Protein 4WVZ (pdb70)

Solvent-accessible surface area: 34003 Å² total; per-residue (Å²): 215,66,103,24,55,44,0,19,107,5,0,16,68,0,0,64,23,22,45,83,208,34,79,46,18,27,4,13,18,38,0,18,16,44,0,2,92,5,2,104,86,64,56,0,9,15,142,58,4,14,133,58,43,112,145,158,56,32,26,18,0,3,8,3,0,0,52,69,46,0,0,0,2,0,17,0,2,2,71,46,24,97,7,59,13,19,10,2,103,29,26,0,0,1,0,0,5,83,15,0,0,49,4,29,51,42,50,81,63,121,71,29,124,11,84,81,69,38,94,133,106,90,0,67,70,16,70,5,16,40,13,0,72,140,85,43,17,18,4,46,7,19,10,20,42,96,108,119,38,0,0,0,0,11,0,12,17,20,4,2,0,34,25,152,13,1,20,19,42,74,111,21,126,102,133,66,53,69,32,2,13,50,20,84,121,9,15,16,2,2,12,69,64,149,113,184,71,85,25,48,50,0,22,110,5,0,15,73,0,0,82,20,17,47,82,208,31,88,45,62,49,8,12,72,90,0,69,72,41,0,27,101,3,3,129,42,62,47,1,10,14,111,52,4,11,120,67,51,116,154,176,52,29,31,21,0,2,8,2,0,1,100,65,50,0,0,0,3,0,16,0,2,0,77,42,21,98,7,60,14,19,10,1,108,32,26,0,0,1,0,0,6,81,20,1,1,56,4,30,47,44,48,77,48,121,58,34,123,17,75,89,63,43,91,145,95,89,1,76,72,26,66,8,18,37,11,0,80,139,80,43,14,23,6,46,8,14,9,18,47,98,92,117,43,0,0,0,0,16,0,11,18,21,4,5,0,18,23,184,16,0,25,19,27,89,134,14,104,90,91,106,53,66,31,4,13,54,20,82,116,10,12,17,2,3,15,70,59,139,113,147,56,73,16,29,53,0,15,106,4,0,14,68,0,1,67,23,20,32,85,185,35,94,48,60,55,4,14,71,93,0,72,77,40,0,26,104,3,3,138,40,63,55,1,8,15,114,51,3,7,122,64,52,101,58,112,18,30,19,24,0,3,9,2,2,2,100,71,57,0,0,0,0,0,13,0,1,2,51,3,9,55,5,40,12,15,10,1,110,30,28,0,0,0,0,0,6,75,16,1,0,43,5,40,52,38,48,105,70,123,55,58,120,10,94,83,52,61,94,139,110,85,1,64,69,26,74,11,12,37,16,0,81,143,75,38,15,9,2,45,2,25,12,25,52,27,96,113,35,0,0,0,0,6,0,4,17,18,5,1,0,13,23,183,10,1,24,8,45,116,125,6,82,96,122,114,35,77,22,8,23,53,18,78,92,10,12,16,2,3,13,20,57,127,14,68,104,99,27,6,120,106,156,57,63,19,13,40,0,15,106,8,0,16,78,0,0,63,22,18,36,81,198,31,93,44,62,65,11,16,68,99,0,72,76,38,0,25,101,3,3,129,59,62,52,1,10,14,132,54,4,14,116,58,38,134,155,150,32,25,19,19,0,4,10,3,1,1,87,69,46,0,0,0,0,0,12,0,1,2,76,43,26,92,5,57,18,14,9,1,105,34,25,0,1,0,0,0,6,83,18,0,0,54,2,38,29,43,46,109,64,122,53,54,92,15,88,87,50,64,87,141,105,93,15,66,71,26,80,17,9,29,8,0,81,142,82,36,15,8,4,48,2,15,10,20,47,97,95,116,37,0,0,0,0,6,0,4,17,18,6,2,0,15,24,145,13,1,22,12,39,123,125,3,75,106,108,130,32,64,22,2,14,48,10,81,95,10,14,16,2,3,15,15,55,132,21,82,101,88,22,4,114,121

Organism: NCBI:txid1402521

Secondary structure (DSSP, 8-state):
---HHHHHHHHHHHHHHHHT---HHHHHHHHHHHHHHHHTS-----GGGS---SSS-EEEEEEE-TTSS-EEEEEEEPTT-BPPEE--SS-EEEEEEES-EEEEEEEE-TTS-EEE-SPPEEEPTT-EEEEBTTTB--EEEEES-SSS-EEEEEEESS-GGG--EEEE-TT--EEEE----S-SEEE----GGG-/---HHHHHHHHHHHHHHHHT---HHHHHHHHHHHHHHHHHS---S-GGGSPPPSSS-EEEEEEE-TTSS-EEEEEEE-TT-BPPEE--SS-EEEEEEES-EEEEEEEE-TT--EEE-S--EEEPTT-EEEEBTTTB--EEEEES-SSS-EEEEEEESS-GGG--EEEE-TT--EEEE----S-SEEE----GGG-/---THHHHHHHHHHHHHHHT---HHHHHHHHHHHHHHHHHS-----GGGS---SSS-EEEEEEE-TTSS-EEEEEEE-TT-BPPEE--SS-EEEEEEES-EEEEEEEE-SSS-EEE-S--EEE-TT-EEEEBTTTB--EEEEES-SSS-EEEEEEESS-GGG--EEEE-TT--EEEE----S-SEEE----GGGS-HHHH-/----THHHHHHHHHHHHHHHT---HHHHHHHHHHHHHHHTTS-S---GGGS---TTS-EEEEEEE-TTSS-EEEEEEE-TT-BPPEE--SS-EEEEEEES-EEEEEEEE-SSS-EEE-SPPEEEPTT-EEEEBTTTB--EEEEES-SSS-EEEEEEESS-GGG--EEEE-SS--EEEE----S-SEEE----GGGS-TTTTT-

CATH classification: 1.20.5.440 (+1 more: 2.60.120.10)

Nearest PDB structures (foldseek):
  4wvz-assembly2_B  TM=9.936E-01  e=8.059E-37  Pseudomonas aeruginosa PAO1
  4tlf-assembly2_B  TM=9.947E-01  e=1.694E-35  Pseudomonas aeruginosa PAO1
  4qma-assembly1_A  TM=9.888E-01  e=3.033E-29  Cupriavidus pinatubonensis JMP134
  7kov-assembly1_B  TM=9.783E-01  e=6.230E-29  Azotobacter vinelandii
  6xb9-assembly6_L  TM=9.753E-01  e=2.227E-28  Azotobacter vinelandii

Sequence (794 aa):
ILRLDRLRQFIGELATLLDSRPDESTLLAQAHPLLAEELVHQDDWLPEDCARPDPQQQRYQQYLLHVDSRQRFSVVSFVWGPGQITPVHDHRVWCCLIGMLRGAEYSQPYAFDAGGRRPHPSGARRRLEPGEVEALSPRIGDVHQVSNAFSDRTSISIHVYYGANIGAVRRAVFSAEGEEKPFISGYSNSRLPNIWDLSKEILRLDRLRQFIGELATLLDSRPDESTLLAQAHPLLAELVHQDDWLPEDCARPDPQRYQQYLLHVDSRQRFSVVSFVWGPGQITPVHDHRVWCCLIGMLRGAEYSQPYAFDAGGRPHPSGARRRLEPGEVEALSPRIGDVHQVSNAFSDRTSISIHVYYGANIGAVRRAVFSAEGEEKPFISGYSNSRLPNIWDLSKEILRLDRLRQFIGELATLLDSRPDESTLLAQAHPLLAELVHQDDWLPEDCARPDPQRYQQYLLHVDSRQRFSVVSFVWGPGQITPVHDHRVWCCLIGMLRGAEYSQPYAFDAGGRPHPSGARRRLEPGEVEALSPRIGDVHQVSNAFSDRTSISIHVYYGANIGAVRRAVFSAEGEEKPFISGYSNSRLPNIWDLSKENPASAWSILRLDRLRQFIGELATLLDSRPDESTLLAQAHPLLAELVHQDDWLPEDCARPDPQRYQQYLLHVDSRQRFSVVSFVWGPGQITPVHDHRVWCCLIGMLRGAEYSQPYAFDAGGRPHPSGARRRLEPGEVEALSPRIGDVHQVSNAFSDRTSISIHVYYGANIGAVRRAVFSAEGEEKPFISGYSNSRLPNIWDLSKENPASAWS

B-factor: mean 35.51, std 12.33, range [14.46, 97.47]

Foldseek 3Di:
DAPLVLVVVLVVVLVVVCVVPDDLVVSCVVNQVSLLVSLLAQRHDDPVQADADDPAWFWAWADADPVFQKTKIKIKADAWHKDFKWFQQWKKKKAWRDQKKWKFAWDADPVQAIDTDDDTDIHHGSHMDIDHPVVGTIIMMTGPGRHGMTIMMMMTRGPRQADWIWGADNSRDTDIDRNHHPDPDHDPSDPVVVD/DAPLVLVVVLVVVLVVLCVVVDDLVSSCVVSQVSLLSSLVAQRHDPVVQADEDDPDWFWAWADADPVQQKTKIKTKYFAWDKDFKWFQQFKKKKAWRDQKKKKFFWDADPVQAIDTDDDIDIGHGSHMDIDHPVRGTIIMMTGPGRHGMTIMMMMTRGPQQADWIFGADNRRDTDTDRNHHPDPDHDPSDPPVVD/DALLVLVVVLVVVLVVVCVVVDDPVVSCVVSFVSVLSSQVAQGHDDPVQADQDPPAWFKAWADADPVFQKTKIKTKAFAWHKDFKWFQAFKKKKAWRDAKKKKFFWDADVDGFIDTDDDIDIHHGSHMDIDHPVPGTIIMMTGPGRHGMTIMMMMTRGPRQADWIWGADPVGDIDTDRNHHPDPDHDDSPPLVVDDPVNSD/DQALLVLVVVLVVVLVVLCVVVDDPVSSCVVSQVSQLSSQVAQRHDDVVQADQDPPAWFWAWADADPVFQKTKIKTKAFAWHKDFKWFQQFKKKKAWRDQKKKKFFWDADVDQFIGGDDDIDMHHGSHMDIDHPVPGTIIMMTGPGRHGMTIMMMMTRGPRQADFIWGADPVRDTDTDRNHHPDPDHDDSPPLVVYDPVNSVD

InterPro domains:
  IPR010300 Cysteine dioxygenase type I [PF05995] (53-162)
  IPR010300 Cysteine dioxygenase type I [PTHR12918] (7-167)
  IPR011051 RmlC-like cupin domain superfamily [SSF51182] (9-196)
  IPR014710 RmlC-like jelly roll fold [G3DSA:2.60.120.10] (46-188)

Radius of gyration: 35.63 Å; Cα contacts (8 Å, |Δi|>4): 1986; chains: 4; bounding box: 51×71×120 Å

Structure (mmCIF, N/CA/C/O backbone):
data_4WVZ
#
_entry.id   4WVZ
#
_cell.length_a   66.543
_cell.length_b   66.543
_cell.length_c   376.852
_cell.angle_alpha   90.000
_cell.angle_beta   90.000
_cell.angle_gamma   90.000
#
_symmetry.space_group_name_H-M   'P 41 21 2'
#
loop_
_entity.id
_entity.type
_entity.pdbx_description
1 polymer '3-mercaptopropionate dioxygenase'
2 non-polymer 'FE (II) ION'
3 water water
#
loop_
_atom_site.group_PDB
_atom_site.id
_atom_site.type_symbol
_atom_site.label_atom_id
_atom_site.label_alt_id
_atom_site.label_comp_id
_atom_site.label_asym_id
_atom_site.label_entity_id
_atom_site.label_seq_id
_atom_site.pdbx_PDB_ins_code
_atom_site.Cartn_x
_atom_site.Cartn_y
_atom_site.Cartn_z
_atom_site.occupancy
_atom_site.B_iso_or_equiv
_atom_site.auth_seq_id
_atom_site.auth_comp_id
_atom_site.auth_asym_id
_atom_site.auth_atom_id
_atom_site.pdbx_PDB_model_num
ATOM 1 N N . ILE A 1 4 ? 14.425 69.313 384.420 1.00 44.42 4 ILE A N 1
ATOM 2 C CA . ILE A 1 4 ? 14.467 69.713 385.824 1.00 53.25 4 ILE A CA 1
ATOM 3 C C . ILE A 1 4 ? 15.892 69.784 386.378 1.00 45.84 4 ILE A C 1
ATOM 4 O O . ILE A 1 4 ? 16.188 70.638 387.213 1.00 39.34 4 ILE A O 1
ATOM 9 N N . LEU A 1 5 ? 16.761 68.880 385.925 1.00 42.18 5 LEU A N 1
ATOM 10 C CA . LEU A 1 5 ? 18.155 68.856 386.370 1.00 34.34 5 LEU A CA 1
ATOM 11 C C . LEU A 1 5 ? 18.833 70.215 386.227 1.00 28.10 5 LEU A C 1
ATOM 12 O O . LEU A 1 5 ? 18.702 70.886 385.207 1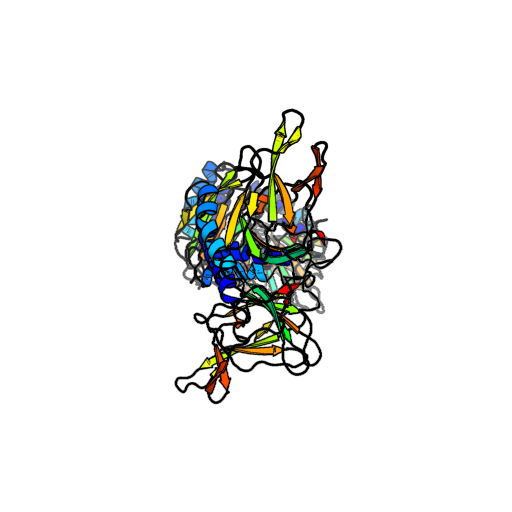.00 35.16 5 LEU A O 1
ATOM 17 N N . ARG A 1 6 ? 19.555 70.614 387.266 1.00 33.22 6 ARG A N 1
ATOM 18 C CA . ARG A 1 6 ? 20.291 71.867 387.260 1.00 27.00 6 ARG A CA 1
ATOM 19 C C . ARG A 1 6 ? 21.629 71.712 386.541 1.00 28.98 6 ARG A C 1
ATOM 20 O O . ARG A 1 6 ? 22.693 71.996 387.108 1.00 27.63 6 ARG A O 1
ATOM 28 N N . LEU A 1 7 ? 21.570 71.264 385.293 1.00 27.79 7 LEU A N 1
ATOM 29 C CA . LEU A 1 7 ? 22.766 71.081 384.476 1.00 28.18 7 LEU A CA 1
ATOM 30 C C . LEU A 1 7 ? 23.566 72.377 384.305 1.00 23.52 7 LEU A C 1
ATOM 31 O O . LEU A 1 7 ? 24.768 72.334 384.047 1.00 24.54 7 LEU A O 1
ATOM 36 N N . ASP A 1 8 ? 22.905 73.518 384.471 1.00 21.67 8 ASP A N 1
ATOM 37 C CA . ASP A 1 8 ? 23.590 74.809 384.441 1.00 26.17 8 ASP A CA 1
ATOM 38 C C . ASP A 1 8 ? 24.613 74.938 385.566 1.00 28.30 8 ASP A C 1
ATOM 39 O O . ASP A 1 8 ? 25.617 75.637 385.415 1.00 23.37 8 ASP A O 1
ATOM 44 N N . ARG A 1 9 ? 24.369 74.268 386.692 1.00 24.70 9 ARG A N 1
ATOM 45 C CA . ARG A 1 9 ? 25.306 74.365 387.806 1.00 21.64 9 ARG A CA 1
ATOM 46 C C . ARG A 1 9 ? 26.582 73.609 387.464 1.00 22.68 9 ARG A C 1
ATOM 47 O O . ARG A 1 9 ? 27.672 74.037 387.843 1.00 23.28 9 ARG A O 1
ATOM 55 N N . LEU A 1 10 ? 26.446 72.515 386.712 1.00 22.94 10 LEU A N 1
ATOM 56 C CA . LEU A 1 10 ? 27.600 71.748 386.241 1.00 20.78 10 LEU A CA 1
ATOM 57 C C . LEU A 1 10 ? 28.359 72.499 385.150 1.00 24.23 10 LEU A C 1
ATOM 58 O O . LEU A 1 10 ? 29.591 72.549 385.170 1.00 23.82 10 LEU A O 1
ATOM 63 N N . ARG A 1 11 ? 27.631 73.088 384.205 1.00 19.22 11 ARG A N 1
ATOM 64 C CA . ARG A 1 11 ? 28.254 73.954 383.194 1.00 23.22 11 ARG A CA 1
ATOM 65 C C . ARG A 1 11 ? 29.038 75.106 383.826 1.00 26.31 11 ARG A C 1
ATOM 66 O O . ARG A 1 11 ? 30.128 75.461 383.364 1.00 23.93 11 ARG A O 1
ATOM 74 N N . GLN A 1 12 ? 28.470 75.692 384.879 1.00 21.22 12 GLN A N 1
ATOM 75 C CA . GLN A 1 12 ? 29.108 76.805 385.590 1.00 22.14 12 GLN A CA 1
ATOM 76 C C . GLN A 1 12 ? 30.398 76.386 386.301 1.00 17.88 12 GLN A C 1
ATOM 77 O O . GLN A 1 12 ? 31.413 77.072 386.198 1.00 21.42 12 GLN A O 1
ATOM 83 N N . PHE A 1 13 ? 30.354 75.279 387.039 1.00 17.48 13 PHE A N 1
ATOM 84 C CA . PHE A 1 13 ? 31.569 74.721 387.637 1.00 21.07 13 PHE A CA 1
ATOM 85 C C . PHE A 1 13 ? 32.683 74.500 386.600 1.00 26.78 13 PHE A C 1
ATOM 86 O O . PHE A 1 13 ? 33.827 74.923 386.785 1.00 22.32 13 PHE A O 1
ATOM 94 N N . ILE A 1 14 ? 32.335 73.809 385.523 1.00 21.32 14 ILE A N 1
ATOM 95 C CA . ILE A 1 14 ? 33.288 73.477 384.471 1.00 21.24 14 ILE A CA 1
ATOM 96 C C . ILE A 1 14 ? 33.914 74.757 383.890 1.00 17.65 14 ILE A C 1
ATOM 97 O O . ILE A 1 14 ? 35.128 74.841 383.733 1.00 18.80 14 ILE A O 1
ATOM 102 N N . GLY A 1 15 ? 33.082 75.763 383.618 1.00 20.66 15 GLY A N 1
ATOM 103 C CA . GLY A 1 15 ? 33.552 77.043 383.110 1.00 19.49 15 GLY A CA 1
ATOM 104 C C . GLY A 1 15 ? 34.456 77.791 384.085 1.00 25.58 15 GLY A C 1
ATOM 105 O O . GLY A 1 15 ? 35.508 78.317 383.711 1.00 22.85 15 GLY A O 1
ATOM 106 N N . GLU A 1 16 ? 34.044 77.842 385.346 1.00 19.77 16 GLU A N 1
ATOM 107 C CA . GLU A 1 16 ? 34.814 78.536 386.375 1.00 23.47 16 GLU A CA 1
ATOM 108 C C . GLU A 1 16 ? 36.154 77.857 386.681 1.00 21.34 16 GLU A C 1
ATOM 109 O O . GLU A 1 16 ? 37.164 78.532 386.904 1.00 22.03 16 GLU A O 1
ATOM 115 N N . LEU A 1 17 ? 36.171 76.527 386.686 1.00 20.12 17 LEU A N 1
ATOM 116 C CA . LEU A 1 17 ? 37.416 75.809 386.942 1.00 24.17 17 LEU A CA 1
ATOM 117 C C . LEU A 1 17 ? 38.394 76.022 385.786 1.00 22.84 17 LEU A C 1
ATOM 118 O O . LEU A 1 17 ? 39.584 76.245 386.006 1.00 17.69 17 LEU A O 1
ATOM 123 N N . ALA A 1 18 ? 37.883 75.966 384.557 1.00 22.78 18 ALA A N 1
ATOM 124 C CA . ALA A 1 18 ? 38.701 76.268 383.383 1.00 25.60 18 ALA A CA 1
ATOM 125 C C . ALA A 1 18 ? 39.236 77.704 383.443 1.00 28.04 18 ALA A C 1
ATOM 126 O O . ALA A 1 18 ? 40.375 77.969 383.060 1.00 24.10 18 ALA A O 1
ATOM 128 N N . THR A 1 19 ? 38.411 78.624 383.935 1.00 25.34 19 THR A N 1
ATOM 129 C CA . THR A 1 19 ? 38.808 80.024 384.078 1.00 26.96 19 THR A CA 1
ATOM 130 C C . THR A 1 19 ? 39.960 80.168 385.085 1.00 25.83 19 THR A C 1
ATOM 131 O O . THR A 1 19 ? 40.911 80.911 384.861 1.00 25.44 19 THR A O 1
ATOM 135 N N . LEU A 1 20 ? 39.868 79.443 386.191 1.00 25.24 20 LEU A N 1
ATOM 136 C CA . LEU A 1 20 ? 40.944 79.411 387.173 1.00 24.37 20 LEU A CA 1
ATOM 137 C C . LEU A 1 20 ? 42.229 78.835 386.558 1.00 29.91 20 LEU A C 1
ATOM 138 O O . LEU A 1 20 ? 43.309 79.419 386.684 1.00 27.45 20 LEU A O 1
ATOM 143 N N . LEU A 1 21 ? 42.109 77.700 385.878 1.00 27.14 21 LEU A N 1
ATOM 144 C CA . LEU A 1 21 ? 43.274 77.051 385.284 1.00 26.97 21 LEU A CA 1
ATOM 145 C C . LEU A 1 21 ? 43.931 77.949 384.232 1.00 32.55 21 LEU A C 1
ATOM 146 O O . LEU A 1 21 ? 45.150 77.927 384.063 1.00 24.05 21 LEU A O 1
ATOM 151 N N . ASP A 1 22 ? 43.127 78.761 383.557 1.00 27.24 22 ASP A N 1
ATOM 152 C CA . ASP A 1 22 ? 43.652 79.665 382.543 1.00 31.03 22 ASP A CA 1
ATOM 153 C C . ASP A 1 22 ? 44.624 80.700 383.110 1.00 37.65 22 ASP A C 1
ATOM 154 O O . ASP A 1 22 ? 45.474 81.208 382.388 1.00 34.07 22 ASP A O 1
ATOM 159 N N . SER A 1 23 ? 44.514 81.003 384.400 1.00 31.34 23 SER A N 1
ATOM 160 C CA . SER A 1 23 ? 45.421 81.967 385.023 1.00 28.49 23 SER A CA 1
ATOM 161 C C . SER A 1 23 ? 46.742 81.302 385.401 1.00 30.95 23 SER A C 1
ATOM 162 O O . SER A 1 23 ? 47.620 81.942 385.976 1.00 36.69 23 SER A O 1
ATOM 165 N N . ARG A 1 24 ? 46.863 80.015 385.071 1.00 25.74 24 ARG A N 1
ATOM 166 C CA . ARG A 1 24 ? 48.059 79.196 385.326 1.00 29.88 24 ARG A CA 1
ATOM 167 C C . ARG A 1 24 ? 48.580 79.165 386.781 1.00 31.23 24 ARG A C 1
ATOM 168 O O . ARG A 1 24 ? 49.765 79.391 387.024 1.00 30.26 24 ARG A O 1
ATOM 176 N N . PRO A 1 25 ? 47.706 78.827 387.746 1.00 29.99 25 PRO A N 1
ATOM 177 C CA . PRO A 1 25 ? 48.147 78.804 389.147 1.00 29.76 25 PRO A CA 1
ATOM 178 C C . PRO A 1 25 ? 49.100 77.645 389.426 1.00 26.84 25 PRO A C 1
ATOM 179 O O . PRO A 1 25 ? 49.098 76.659 388.682 1.00 27.65 25 PRO A O 1
ATOM 183 N N . ASP A 1 26 ? 49.912 77.744 390.475 1.00 19.40 26 ASP A N 1
ATOM 184 C CA . ASP A 1 26 ? 50.612 76.550 390.901 1.00 19.36 26 ASP A CA 1
ATOM 185 C C . ASP A 1 26 ? 49.561 75.636 391.541 1.00 22.02 26 ASP A C 1
ATOM 186 O O . ASP A 1 26 ? 48.435 76.061 391.773 1.00 24.87 26 ASP A O 1
ATOM 191 N N . GLU A 1 27 ? 49.921 74.386 391.795 1.00 19.78 27 GLU A N 1
ATOM 192 C CA . GLU A 1 27 ? 48.961 73.378 392.229 1.00 32.20 27 GLU A CA 1
ATOM 193 C C . GLU A 1 27 ? 48.289 73.718 393.571 1.00 29.48 27 GLU A C 1
ATOM 194 O O . GLU A 1 27 ? 47.092 73.480 393.759 1.00 24.18 27 GLU A O 1
ATOM 200 N N . SER A 1 28 ? 49.059 74.267 394.502 1.00 26.74 28 SER A N 1
ATOM 201 C CA . SER A 1 28 ? 48.511 74.651 395.798 1.00 29.56 28 SER A CA 1
ATOM 202 C C . SER A 1 28 ? 47.405 75.706 395.646 1.00 25.59 28 SER A C 1
ATOM 203 O O . SER A 1 28 ? 46.351 75.618 396.283 1.00 27.16 28 SER A O 1
ATOM 206 N N . THR A 1 29 ? 47.653 76.699 394.799 1.00 23.96 29 THR A N 1
ATOM 207 C CA . THR A 1 29 ? 46.691 77.768 394.561 1.00 22.26 29 THR A CA 1
ATOM 208 C C . THR A 1 29 ? 45.476 77.213 393.818 1.00 25.85 29 THR A C 1
ATOM 209 O O . THR A 1 29 ? 44.329 77.577 394.095 1.00 23.37 29 THR A O 1
ATOM 213 N N . LEU A 1 30 ? 45.736 76.322 392.872 1.00 25.37 30 LEU A N 1
ATOM 214 C CA . LEU A 1 30 ? 44.657 75.674 392.136 1.00 27.22 30 LEU A CA 1
ATOM 215 C C . LEU A 1 30 ? 43.711 74.936 393.074 1.00 21.71 30 LEU A C 1
ATOM 216 O O . LEU A 1 30 ? 42.495 75.108 392.994 1.00 20.24 30 LEU A O 1
ATOM 221 N N . LEU A 1 31 ? 44.278 74.130 393.971 1.00 17.64 31 LEU A N 1
ATOM 222 C CA . LEU A 1 31 ? 43.469 73.313 394.874 1.00 24.48 31 LEU A CA 1
ATOM 223 C C . LEU A 1 31 ? 42.718 74.172 395.880 1.00 23.63 31 LEU A C 1
ATOM 224 O O . LEU A 1 31 ? 41.576 73.869 396.221 1.00 27.65 31 LEU A O 1
ATOM 229 N N . ALA A 1 32 ? 43.352 75.244 396.344 1.00 24.05 32 ALA A N 1
ATOM 230 C CA . ALA A 1 32 ? 42.733 76.115 397.332 1.00 28.37 32 ALA A CA 1
ATOM 231 C C . ALA A 1 32 ? 41.530 76.824 396.736 1.00 25.87 32 ALA A C 1
ATOM 232 O O . ALA A 1 32 ? 40.485 76.947 397.373 1.00 20.77 32 ALA A O 1
ATOM 234 N N . GLN A 1 33 ? 41.673 77.298 395.508 1.00 18.29 33 GLN A N 1
ATOM 235 C CA . GLN A 1 33 ? 40.611 78.111 394.933 1.00 29.64 33 GLN A CA 1
ATOM 236 C C . GLN A 1 33 ? 39.570 77.267 394.205 1.00 25.71 33 GLN A C 1
ATOM 237 O O . GLN A 1 33 ? 38.440 77.714 394.033 1.00 26.31 33 GLN A O 1
ATOM 243 N N . ALA A 1 34 ? 39.929 76.045 393.807 1.00 23.05 34 ALA A N 1
ATOM 244 C CA . ALA A 1 34 ? 38.944 75.137 393.210 1.00 28.71 34 ALA A CA 1
ATOM 245 C C . ALA A 1 34 ? 38.090 74.457 394.285 1.00 25.97 34 ALA A C 1
ATOM 246 O O . ALA A 1 34 ? 36.981 74.017 394.014 1.00 24.38 34 ALA A O 1
ATOM 248 N N . HIS A 1 35 ? 38.627 74.367 395.498 1.00 28.78 35 HIS A N 1
ATOM 249 C CA . HIS A 1 35 ? 37.942 73.731 396.634 1.00 28.10 35 HIS A CA 1
ATOM 250 C C . HIS A 1 35 ? 36.505 74.290 396.825 1.00 24.65 35 HIS A C 1
ATOM 251 O O . HIS A 1 35 ? 35.550 73.512 396.859 1.00 24.79 35 HIS A O 1
ATOM 258 N N . PRO A 1 36 ? 36.335 75.631 396.908 1.00 28.97 36 PRO A N 1
ATOM 259 C CA . PRO A 1 36 ? 34.949 76.113 397.036 1.00 30.71 36 PRO A CA 1
ATOM 260 C C . PRO A 1 36 ? 34.122 76.021 395.751 1.00 29.58 36 PRO A C 1
ATOM 261 O O . PRO A 1 36 ? 32.903 75.912 395.850 1.00 28.23 36 PRO A O 1
ATOM 265 N N . LEU A 1 37 ? 34.753 76.062 394.578 1.00 30.52 37 LEU A N 1
ATOM 266 C CA . LEU A 1 37 ? 34.024 75.820 393.324 1.00 24.48 37 LEU A CA 1
ATOM 267 C C . LEU A 1 37 ? 33.323 74.456 393.357 1.00 24.63 37 LEU A C 1
ATOM 268 O O . LEU A 1 37 ? 32.133 74.359 393.066 1.00 29.50 37 LEU A O 1
ATOM 273 N N . LEU A 1 38 ? 34.057 73.413 393.734 1.00 23.01 38 LEU A N 1
ATOM 274 C CA . LEU A 1 38 ? 33.490 72.067 393.837 1.00 22.73 38 LEU A CA 1
ATOM 275 C C . LEU A 1 38 ? 32.541 71.912 395.033 1.00 22.48 38 LEU A C 1
ATOM 276 O O . LEU A 1 38 ? 31.535 71.203 394.939 1.00 25.13 38 LEU A O 1
ATOM 281 N N . ALA A 1 39 ? 32.847 72.567 396.151 1.00 21.89 39 ALA A N 1
ATOM 282 C CA . ALA A 1 39 ? 31.949 72.511 397.311 1.00 24.89 39 ALA A CA 1
ATOM 283 C C . ALA A 1 39 ? 30.565 73.048 396.946 1.00 26.03 39 ALA A C 1
ATOM 284 O O . ALA A 1 39 ? 29.551 72.457 397.316 1.00 28.71 39 ALA A O 1
ATOM 286 N N A GLU A 1 40 ? 30.497 74.140 396.197 0.46 26.06 40 GLU A N 1
ATOM 287 N N B GLU A 1 40 ? 30.546 74.172 396.228 0.54 26.03 40 GLU A N 1
ATOM 288 C CA A GLU A 1 40 ? 29.183 74.705 395.909 0.46 30.09 40 GLU A CA 1
ATOM 289 C CA B GLU A 1 40 ? 29.299 74.781 395.766 0.54 30.20 40 GLU A CA 1
ATOM 290 C C A GLU A 1 40 ? 28.434 73.937 394.811 0.46 27.97 40 GLU A C 1
ATOM 291 C C B GLU A 1 40 ? 28.485 73.776 394.973 0.54 27.96 40 GLU A C 1
ATOM 292 O O A GLU A 1 40 ? 27.213 74.053 394.701 0.46 29.68 40 GLU A O 1
ATOM 293 O O B GLU A 1 40 ? 27.299 73.569 395.227 0.54 27.23 40 GLU A O 1
ATOM 304 N N . LEU A 1 41 ? 29.151 73.143 394.017 1.00 29.78 41 LEU A N 1
ATOM 305 C CA . LEU A 1 41 ? 28.505 72.208 393.098 1.00 25.73 41 LEU A CA 1
ATOM 306 C C . LEU A 1 41 ? 27.842 71.035 393.839 1.00 28.11 41 LEU A C 1
ATOM 307 O O . LEU A 1 41 ? 26.690 70.682 393.554 1.00 27.47 41 LEU A O 1
ATOM 312 N N . VAL A 1 42 ? 28.570 70.431 394.776 1.00 22.12 42 VAL A N 1
ATOM 313 C CA . VAL A 1 42 ? 28.071 69.251 395.485 1.00 26.77 42 VAL A CA 1
ATOM 314 C C . VAL A 1 42 ? 27.314 69.620 396.760 1.00 23.30 42 VAL A C 1
ATOM 315 O O . VAL A 1 42 ? 26.891 68.739 397.513 1.00 23.73 42 VAL A O 1
ATOM 319 N N . HIS A 1 43 ? 27.140 70.917 396.991 1.00 26.11 43 HIS A N 1
ATOM 320 C CA . HIS A 1 43 ? 26.357 71.402 398.131 1.00 30.24 43 HIS A CA 1
ATOM 321 C C . HIS A 1 43 ? 24.881 71.032 397.987 1.00 31.67 43 HIS A C 1
ATOM 322 O O . HIS A 1 43 ? 24.194 70.795 398.972 1.00 27.18 43 HIS A O 1
ATOM 329 N N . GLN A 1 44 ? 24.397 70.995 396.748 1.00 26.44 44 GLN A N 1
ATOM 330 C CA . GLN A 1 44 ? 23.013 70.617 396.473 1.00 34.21 44 GLN A CA 1
ATOM 331 C C . GLN A 1 44 ? 22.979 69.519 395.423 1.00 31.72 44 GLN A C 1
ATOM 332 O O . GLN A 1 44 ? 23.607 69.641 394.374 1.00 29.55 44 GLN A O 1
ATOM 338 N N . ASP A 1 45 ? 22.223 68.465 395.700 1.00 25.59 45 ASP A N 1
ATOM 339 C CA . ASP A 1 45 ? 22.193 67.272 394.859 1.00 22.61 45 ASP A CA 1
ATOM 340 C C . ASP A 1 45 ? 21.000 67.307 393.905 1.00 32.63 45 ASP A C 1
ATOM 341 O O . ASP A 1 45 ? 20.029 66.567 394.084 1.00 28.79 45 ASP A O 1
ATOM 346 N N . ASP A 1 46 ? 21.089 68.154 392.881 1.00 28.68 46 ASP A N 1
ATOM 347 C CA . ASP A 1 46 ? 19.964 68.404 391.981 1.00 26.33 46 ASP A CA 1
ATOM 348 C C . ASP A 1 46 ? 20.355 68.490 390.493 1.00 29.18 46 ASP A C 1
ATOM 349 O O . ASP A 1 46 ? 19.602 69.042 389.676 1.00 29.72 46 ASP A O 1
ATOM 354 N N . TRP A 1 47 ? 21.515 67.941 390.131 1.00 26.07 47 TRP A N 1
ATOM 355 C CA . TRP A 1 47 ? 22.027 68.123 388.772 1.00 23.74 47 TRP A CA 1
ATOM 356 C C . TRP A 1 47 ? 22.532 66.836 388.100 1.00 27.31 47 TRP A C 1
ATOM 357 O O . TRP A 1 47 ? 22.619 66.770 386.865 1.00 27.07 47 TRP A O 1
ATOM 368 N N . LEU A 1 48 ? 22.853 65.813 388.890 1.00 22.37 48 LEU A N 1
ATOM 369 C CA . LEU A 1 48 ? 23.486 64.615 388.337 1.00 22.92 48 LEU A CA 1
ATOM 370 C C . LEU A 1 48 ? 22.503 63.742 387.561 1.00 30.40 48 LEU A C 1
ATOM 371 O O . LEU A 1 48 ? 21.498 63.298 388.117 1.00 33.70 48 LEU A O 1
ATOM 376 N N . PRO A 1 49 ? 22.793 63.495 386.268 1.00 29.47 49 PRO A N 1
ATOM 377 C CA . PRO A 1 49 ? 21.962 62.608 385.443 1.00 31.23 49 PRO A CA 1
ATOM 378 C C . PRO A 1 49 ? 21.821 61.219 386.059 1.00 36.84 49 PRO A C 1
ATOM 379 O O . PRO A 1 49 ? 22.799 60.667 386.576 1.00 29.75 49 PRO A O 1
ATOM 383 N N . GLU A 1 50 ? 20.604 60.682 386.016 1.00 40.32 50 GLU A N 1
ATOM 384 C CA . GLU A 1 50 ? 20.293 59.372 386.587 1.00 37.82 50 GLU A CA 1
ATOM 385 C C . GLU A 1 50 ? 21.235 58.297 386.068 1.00 35.58 50 GLU A C 1
ATOM 386 O O . GLU A 1 50 ? 21.703 57.455 386.834 1.00 32.97 50 GLU A O 1
ATOM 392 N N . ASP A 1 51 ? 21.503 58.342 384.763 1.00 31.76 51 ASP A N 1
ATOM 393 C CA . ASP A 1 51 ? 22.447 57.443 384.113 1.00 35.67 51 ASP A CA 1
ATOM 394 C C . ASP A 1 51 ? 23.797 57.412 384.813 1.00 32.48 51 ASP A C 1
ATOM 395 O O . ASP A 1 51 ? 24.496 56.399 384.789 1.00 30.17 51 ASP A O 1
ATOM 400 N N . CYS A 1 52 ? 24.171 58.540 385.407 1.00 25.96 52 CYS A N 1
ATOM 401 C CA . CYS A 1 52 ? 25.499 58.688 385.982 1.00 29.65 52 CYS A CA 1
ATOM 402 C C . CYS A 1 52 ? 25.463 58.554 387.498 1.00 34.66 52 CYS A C 1
ATOM 403 O O . CYS A 1 52 ? 26.407 58.948 388.188 1.00 29.30 52 CYS A O 1
ATOM 406 N N . ALA A 1 53 ? 24.369 57.992 388.007 1.00 29.27 53 ALA A N 1
ATOM 407 C CA . ALA A 1 53 ? 24.202 57.803 389.445 1.00 30.39 53 ALA A CA 1
ATOM 408 C C . ALA A 1 53 ? 23.930 56.339 389.783 1.00 35.28 53 ALA A C 1
ATOM 409 O O . ALA A 1 53 ? 23.637 56.006 390.933 1.00 34.86 53 ALA A O 1
ATOM 411 N N . ARG A 1 54 ? 24.053 55.473 388.780 1.00 31.38 54 ARG A N 1
ATOM 412 C CA . ARG A 1 54 ? 23.611 54.085 388.883 1.00 34.78 54 ARG A CA 1
ATOM 413 C C . ARG A 1 54 ? 24.704 53.137 389.364 1.00 30.82 54 ARG A C 1
ATOM 414 O O . ARG A 1 54 ? 25.734 52.990 388.710 1.00 37.57 54 ARG A O 1
ATOM 422 N N . PRO A 1 55 ? 24.476 52.486 390.516 1.00 34.15 55 PRO A N 1
ATOM 423 C CA . PRO A 1 55 ? 25.432 51.533 391.091 1.00 34.36 55 PRO A CA 1
ATOM 424 C C . PRO A 1 55 ? 25.462 50.184 390.376 1.00 36.98 55 PRO A C 1
ATOM 425 O O . PRO A 1 55 ? 24.472 49.774 389.772 1.00 47.34 55 PRO A O 1
ATOM 429 N N . ASP A 1 56 ? 26.611 49.519 390.439 1.00 37.58 56 ASP A N 1
ATOM 430 C CA . ASP A 1 56 ? 26.795 48.175 389.897 1.00 46.82 56 ASP A CA 1
ATOM 431 C C . ASP A 1 56 ? 26.998 47.221 391.073 1.00 50.85 56 ASP A C 1
ATOM 432 O O . ASP A 1 56 ? 27.609 47.599 392.076 1.00 41.46 56 ASP A O 1
ATOM 437 N N . PRO A 1 57 ? 26.483 45.984 390.966 1.00 52.17 57 PRO A N 1
ATOM 438 C CA . PRO A 1 57 ? 26.521 45.089 392.130 1.00 48.98 57 PRO A CA 1
ATOM 439 C C . PRO A 1 57 ? 27.899 44.518 392.471 1.00 47.82 57 PRO A C 1
ATOM 440 O O . PRO A 1 57 ? 28.162 44.210 393.632 1.00 50.12 57 PRO A O 1
ATOM 444 N N A GLN A 1 58 ? 28.775 44.395 391.480 0.33 49.47 58 GLN A N 1
ATOM 445 N N B GLN A 1 58 ? 28.770 44.393 391.475 0.09 49.45 58 GLN A N 1
ATOM 446 N N C GLN A 1 58 ? 28.755 44.375 391.464 0.57 49.49 58 GLN A N 1
ATOM 447 C CA A GLN A 1 58 ? 30.052 43.727 391.708 0.33 49.50 58 GLN A CA 1
ATOM 448 C CA B GLN A 1 58 ? 30.053 43.730 391.681 0.09 49.50 58 GLN A CA 1
ATOM 449 C CA C GLN A 1 58 ? 30.053 43.731 391.646 0.57 49.52 58 GLN A CA 1
ATOM 450 C C A GLN A 1 58 ? 31.248 44.682 391.792 0.33 47.36 58 GLN A C 1
ATOM 451 C C B GLN A 1 58 ? 31.221 44.702 391.857 0.09 47.37 58 GLN A C 1
ATOM 452 C C C GLN A 1 58 ? 31.178 44.728 391.928 0.57 47.32 58 GLN A C 1
ATOM 453 O O A GLN A 1 58 ? 32.329 44.282 392.224 0.33 47.17 58 GLN A O 1
ATOM 454 O O B GLN A 1 58 ? 32.255 44.335 392.415 0.09 47.12 58 GLN A O 1
ATOM 455 O O C GLN A 1 58 ? 32.136 44.406 392.630 0.57 46.94 58 GLN A O 1
ATOM 471 N N . ARG A 1 59 ? 31.060 45.935 391.386 1.00 43.32 59 ARG A N 1
ATOM 472 C CA . ARG A 1 59 ? 32.123 46.939 391.521 1.00 47.80 59 ARG A CA 1
ATOM 473 C C . ARG A 1 59 ? 31.625 48.386 391.466 1.00 37.01 59 ARG A C 1
ATOM 474 O O . ARG A 1 59 ? 30.563 48.667 390.921 1.00 37.42 59 ARG A O 1
ATOM 482 N N . TYR A 1 60 ? 32.404 49.302 392.036 1.00 25.84 60 TYR A N 1
ATOM 483 C CA . TYR A 1 60 ? 32.072 50.723 391.971 1.00 35.69 60 TYR A CA 1
ATOM 484 C C . TYR A 1 60 ? 32.146 51.211 390.534 1.00 26.08 60 TYR A C 1
ATOM 485 O O . TYR A 1 60 ? 32.901 50.670 389.734 1.00 27.71 60 TYR A O 1
ATOM 494 N N . GLN A 1 61 ? 31.353 52.228 390.214 1.00 27.85 61 GLN A N 1
ATOM 495 C CA . GLN A 1 61 ? 31.281 52.742 388.851 1.00 29.85 61 GLN A CA 1
ATOM 496 C C . GLN A 1 61 ? 31.890 54.136 388.736 1.00 29.29 61 GLN A C 1
ATOM 497 O O . GLN A 1 61 ? 31.874 54.917 389.686 1.00 27.32 61 GLN A O 1
ATOM 503 N N . GLN A 1 62 ? 32.437 54.436 387.564 1.00 29.50 62 GLN A N 1
ATOM 504 C CA . GLN A 1 62 ? 33.057 55.726 387.315 1.00 29.77 62 GLN A CA 1
ATOM 505 C C . GLN A 1 62 ? 32.507 56.293 386.023 1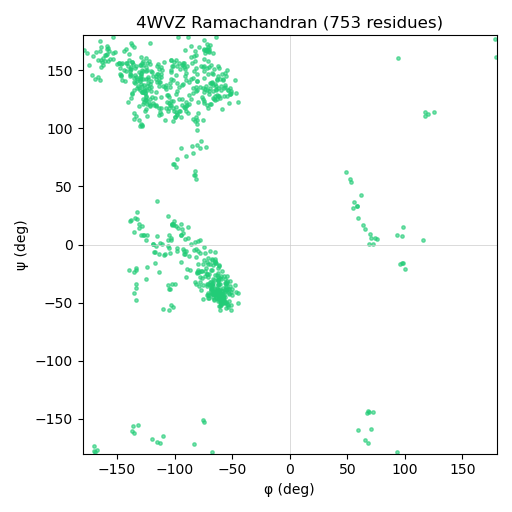.00 24.72 62 GLN A C 1
ATOM 506 O O . GLN A 1 62 ? 32.908 55.881 384.932 1.00 27.09 62 GLN A O 1
ATOM 512 N N . TYR A 1 63 ? 31.579 57.229 386.152 1.00 24.84 63 TYR A N 1
ATOM 513 C CA . TYR A 1 63 ? 30.955 57.845 384.991 1.00 29.18 63 TYR A CA 1
ATOM 514 C C . TYR A 1 63 ? 31.654 59.151 384.649 1.00 25.91 63 TYR A C 1
ATOM 515 O O . TYR A 1 63 ? 31.631 60.104 385.431 1.00 23.83 63 TYR A O 1
ATOM 524 N N . LEU A 1 64 ? 32.285 59.178 383.483 1.00 25.41 64 LEU A N 1
ATOM 525 C CA . LEU A 1 64 ? 32.871 60.396 382.954 1.00 24.31 64 LEU A CA 1
ATOM 526 C C . LEU A 1 64 ? 31.781 61.425 382.649 1.00 26.88 64 LEU A C 1
ATOM 527 O O . LEU A 1 64 ? 30.851 61.140 381.884 1.00 22.97 64 LEU A O 1
ATOM 532 N N . LEU A 1 65 ? 31.899 62.618 383.232 1.00 18.25 65 LEU A N 1
ATOM 533 C CA . LEU A 1 65 ? 30.932 63.691 382.966 1.00 18.65 65 LEU A CA 1
ATOM 534 C C . LEU A 1 65 ? 31.463 64.740 381.989 1.00 23.72 65 LEU A C 1
ATOM 535 O O . LEU A 1 65 ? 30.699 65.296 381.207 1.00 17.93 65 LEU A O 1
ATOM 540 N N . HIS A 1 66 ? 32.765 65.015 382.039 1.00 22.14 66 HIS A N 1
ATOM 541 C CA . HIS A 1 66 ? 33.362 66.046 381.183 1.00 23.39 66 HIS A CA 1
ATOM 542 C C . HIS A 1 66 ? 34.880 65.960 381.167 1.00 26.79 66 HIS A C 1
ATOM 543 O O . HIS A 1 66 ? 35.513 65.658 382.190 1.00 21.97 66 HIS A O 1
ATOM 550 N N . VAL A 1 67 ? 35.464 66.243 380.007 1.00 23.20 67 VAL A N 1
ATOM 551 C CA . VAL A 1 67 ? 36.912 66.387 379.890 1.00 16.54 67 VAL A CA 1
ATOM 552 C C . VAL A 1 67 ? 37.230 67.730 379.223 1.00 23.58 67 VAL A C 1
ATOM 553 O O . VAL A 1 67 ? 36.626 68.101 378.213 1.00 19.99 67 VAL A O 1
ATOM 557 N N . ASP A 1 68 ? 38.142 68.476 379.837 1.00 21.36 68 ASP A N 1
ATOM 558 C CA . ASP A 1 68 ? 38.622 69.736 379.295 1.00 23.34 68 ASP A CA 1
ATOM 559 C C . ASP A 1 68 ? 39.337 69.523 377.949 1.00 21.12 68 ASP A C 1
ATOM 560 O O . ASP A 1 68 ? 40.050 68.538 377.777 1.00 20.20 68 ASP A O 1
ATOM 565 N N . SER A 1 69 ? 39.154 70.448 377.009 1.00 20.55 69 SER A N 1
ATOM 566 C CA . SER A 1 69 ? 39.710 70.291 375.655 1.00 23.83 69 SER A CA 1
ATOM 567 C C . SER A 1 69 ? 41.202 69.961 375.647 1.00 23.37 69 SER A C 1
ATOM 568 O O . SER A 1 69 ? 41.655 69.120 374.875 1.00 23.52 69 SER A O 1
ATOM 571 N N . ARG A 1 70 ? 41.961 70.613 376.521 1.00 22.89 70 ARG A N 1
ATOM 572 C CA . ARG A 1 70 ? 43.395 70.356 376.627 1.00 22.90 70 ARG A CA 1
ATOM 573 C C . ARG A 1 70 ? 43.714 69.324 377.698 1.00 25.02 70 ARG A C 1
ATOM 574 O O . ARG A 1 70 ? 44.867 69.184 378.100 1.00 24.91 70 ARG A O 1
ATOM 582 N N . GLN A 1 71 ? 42.685 68.625 378.168 1.00 22.14 71 GLN A N 1
ATOM 583 C CA . GLN A 1 71 ? 42.831 67.592 379.189 1.00 22.14 71 GLN A CA 1
ATOM 584 C C . GLN A 1 71 ? 43.501 68.106 380.459 1.00 21.84 71 GLN A C 1
ATOM 585 O O . GLN A 1 71 ? 44.259 67.389 381.102 1.00 24.56 71 GLN A O 1
ATOM 591 N N . ARG A 1 72 ? 43.203 69.348 380.826 1.00 26.80 72 ARG A N 1
ATOM 592 C CA . ARG A 1 72 ? 43.725 69.904 382.071 1.00 27.95 72 ARG A CA 1
ATOM 593 C C . ARG A 1 72 ? 42.908 69.404 383.257 1.00 27.55 72 ARG A C 1
ATOM 594 O O . ARG A 1 72 ? 43.337 69.507 384.403 1.00 25.28 72 ARG A O 1
ATOM 602 N N . PHE A 1 73 ? 41.722 68.874 382.975 1.00 23.17 73 PHE A N 1
ATOM 603 C CA . PHE A 1 73 ? 40.961 68.181 383.997 1.00 25.02 73 PHE A CA 1
ATOM 604 C C . PHE A 1 73 ? 39.883 67.290 383.424 1.00 21.99 73 PHE A C 1
ATOM 605 O O . PHE A 1 73 ? 39.479 67.422 382.267 1.00 23.99 73 PHE A O 1
ATOM 613 N N . SER A 1 74 ? 39.446 66.356 384.258 1.00 20.20 74 SER A N 1
ATOM 614 C CA . SER A 1 74 ? 38.263 65.564 383.996 1.00 19.02 74 SER A CA 1
ATOM 615 C C . SER A 1 74 ? 37.349 65.631 385.220 1.00 22.42 74 SER A C 1
ATOM 616 O O . SER A 1 74 ? 37.817 65.800 386.356 1.00 20.44 74 SER A O 1
ATOM 619 N N . VAL A 1 75 ? 36.047 65.523 384.977 1.00 18.24 75 VAL A N 1
ATOM 620 C CA . VAL A 1 75 ? 35.058 65.464 386.042 1.00 21.04 75 VAL A CA 1
ATOM 621 C C . VAL A 1 75 ? 34.352 64.116 385.989 1.00 22.87 75 VAL A C 1
ATOM 622 O O . VAL A 1 75 ? 33.843 63.714 384.942 1.00 22.70 75 VAL A O 1
ATOM 626 N N . VAL A 1 76 ? 34.340 63.412 387.116 1.00 23.35 76 VAL A N 1
ATOM 627 C CA . VAL A 1 76 ? 33.843 62.038 387.169 1.00 22.40 76 VAL A CA 1
ATOM 628 C C . VAL A 1 76 ? 32.885 61.802 388.339 1.00 21.55 76 VAL A C 1
ATOM 629 O O . VAL A 1 76 ? 33.152 62.211 389.473 1.00 27.12 76 VAL A O 1
ATOM 633 N N . SER A 1 77 ? 31.771 61.133 388.060 1.00 24.73 77 SER A N 1
ATOM 634 C CA . SER A 1 77 ? 30.877 60.668 389.115 1.00 24.04 77 SER A CA 1
ATOM 635 C C . SER A 1 77 ? 31.253 59.259 389.572 1.00 27.63 77 SER A C 1
ATOM 636 O O . SER A 1 77 ? 31.150 58.289 388.807 1.00 26.91 77 SER A O 1
ATOM 639 N N . PHE A 1 78 ? 31.687 59.157 390.824 1.00 24.30 78 PHE A N 1
ATOM 640 C CA . PHE A 1 78 ? 32.117 57.892 391.412 1.00 26.34 78 PHE A CA 1
ATOM 641 C C . PHE A 1 78 ? 30.963 57.317 392.245 1.00 29.30 78 PHE A C 1
ATOM 642 O O . PHE A 1 78 ? 30.553 57.911 393.240 1.00 23.58 78 PHE A O 1
ATOM 650 N N . VAL A 1 79 ? 30.422 56.179 391.823 1.00 28.49 79 VAL A N 1
ATOM 651 C CA . VAL A 1 79 ? 29.232 55.658 392.468 1.00 29.80 79 VAL A CA 1
ATOM 652 C C . VAL A 1 79 ? 29.524 54.372 393.223 1.00 26.59 79 VAL A C 1
ATOM 653 O O . VAL A 1 79 ? 29.823 53.338 392.623 1.00 30.05 79 VAL A O 1
ATOM 657 N N . TRP A 1 80 ? 29.433 54.458 394.546 1.00 27.17 80 TRP A N 1
ATOM 658 C CA . TRP A 1 80 ? 29.582 53.300 395.416 1.00 33.66 80 TRP A CA 1
ATOM 659 C C . TRP A 1 80 ? 28.264 52.593 395.654 1.00 32.90 80 TRP A C 1
ATOM 660 O O . TRP A 1 80 ? 27.336 53.184 396.210 1.00 35.01 80 TRP A O 1
ATOM 671 N N . GLY A 1 81 ? 28.187 51.326 395.278 1.00 28.42 81 GLY A N 1
ATOM 672 C CA . GLY A 1 81 ? 27.122 50.482 395.784 1.00 31.53 81 GLY A CA 1
ATOM 673 C C . GLY A 1 81 ? 27.373 50.213 397.261 1.00 31.44 81 GLY A C 1
ATOM 674 O O . GLY A 1 81 ? 28.466 50.483 397.770 1.00 28.42 81 GLY A O 1
ATOM 675 N N . PRO A 1 82 ? 26.357 49.699 397.966 1.00 32.59 82 PRO A N 1
ATOM 676 C CA . PRO A 1 82 ? 26.479 49.451 399.407 1.00 33.29 82 PRO A CA 1
ATOM 677 C C . PRO A 1 82 ? 27.726 48.638 399.745 1.00 32.29 82 PRO A C 1
ATOM 678 O O . PRO A 1 82 ? 27.984 47.607 399.111 1.00 25.89 82 PRO A O 1
ATOM 682 N N . GLY A 1 83 ? 28.503 49.133 400.703 1.00 33.60 83 GLY A N 1
ATOM 683 C CA . GLY A 1 83 ? 29.628 48.396 401.246 1.00 33.74 83 GLY A CA 1
ATOM 684 C C . GLY A 1 83 ? 30.819 48.195 400.325 1.00 43.34 83 GLY A C 1
ATOM 685 O O . GLY A 1 83 ? 31.731 47.449 400.671 1.00 36.49 83 GLY A O 1
ATOM 686 N N . GLN A 1 84 ? 30.829 48.852 399.165 1.00 30.80 84 GLN A N 1
ATOM 687 C CA . GLN A 1 84 ? 31.936 48.668 398.226 1.00 32.76 84 GLN A CA 1
ATOM 688 C C . GLN A 1 84 ? 33.194 49.435 398.656 1.00 34.93 84 GLN A C 1
ATOM 689 O O . GLN A 1 84 ? 33.117 50.444 399.362 1.00 33.44 84 GLN A O 1
ATOM 695 N N . ILE A 1 85 ? 34.355 48.947 398.229 1.00 31.94 85 ILE A N 1
ATOM 696 C CA . ILE A 1 85 ? 35.631 49.504 398.675 1.00 29.94 85 ILE A CA 1
ATOM 697 C C . ILE A 1 85 ? 36.703 49.411 397.580 1.00 35.37 85 ILE A C 1
ATOM 698 O O . ILE A 1 85 ? 36.695 48.481 396.772 1.00 42.19 85 ILE A O 1
ATOM 703 N N . THR A 1 86 ? 37.607 50.388 397.537 1.00 30.30 86 THR A N 1
ATOM 704 C CA . THR A 1 86 ? 38.742 50.335 396.618 1.00 30.63 86 THR A CA 1
ATOM 705 C C . THR A 1 86 ? 39.955 49.713 397.290 1.00 31.27 86 THR A C 1
ATOM 706 O O . THR A 1 86 ? 40.072 49.738 398.511 1.00 35.29 86 THR A O 1
ATOM 710 N N . PRO A 1 87 ? 40.877 49.164 396.490 1.00 37.16 87 PRO A N 1
ATOM 711 C CA . PRO A 1 87 ? 42.199 48.855 397.048 1.00 34.81 87 PRO A CA 1
ATOM 712 C C . PRO A 1 87 ? 42.972 50.141 397.347 1.00 33.78 87 PRO A C 1
ATOM 713 O O . PRO A 1 87 ? 42.540 51.224 396.949 1.00 30.45 87 PRO A O 1
ATOM 717 N N . VAL A 1 88 ? 44.082 50.030 398.068 1.00 32.01 88 VAL A N 1
ATOM 718 C CA . VAL A 1 88 ? 44.977 51.165 398.238 1.00 25.87 88 VAL A CA 1
ATOM 719 C C . VAL A 1 88 ? 45.525 51.495 396.848 1.00 33.84 88 VAL A C 1
ATOM 720 O O . VAL A 1 88 ? 45.872 50.584 396.097 1.00 26.19 88 VAL A O 1
ATOM 724 N N . HIS A 1 89 ? 45.577 52.781 396.501 1.00 24.64 89 HIS A N 1
ATOM 725 C CA . HIS A 1 89 ? 45.988 53.200 395.154 1.00 32.74 89 HIS A CA 1
ATOM 726 C C . HIS A 1 89 ? 46.467 54.659 395.107 1.00 29.49 89 HIS A C 1
ATOM 727 O O . HIS A 1 89 ? 46.255 55.424 396.053 1.00 26.26 89 HIS A O 1
ATOM 734 N N . ASP A 1 90 ? 47.087 55.043 393.991 1.00 26.69 90 ASP A N 1
ATOM 735 C CA . ASP A 1 90 ? 47.540 56.415 393.801 1.00 28.46 90 ASP A CA 1
ATOM 736 C C . ASP A 1 90 ? 46.751 57.105 392.687 1.00 26.62 90 ASP A C 1
ATOM 737 O O . ASP A 1 90 ? 45.767 56.559 392.192 1.00 32.80 90 ASP A O 1
ATOM 742 N N . HIS A 1 91 ? 47.196 58.299 392.298 1.00 25.40 91 HIS A N 1
ATOM 743 C CA . HIS A 1 91 ? 46.509 59.113 391.299 1.00 25.43 91 HIS A CA 1
ATOM 744 C C . HIS A 1 91 ? 47.459 59.709 390.268 1.00 23.44 91 HIS A C 1
ATOM 745 O O . HIS A 1 91 ? 47.131 59.771 389.086 1.00 27.96 91 HIS A O 1
ATOM 752 N N . ARG A 1 92 ? 48.604 60.190 390.761 1.00 28.83 92 ARG A N 1
ATOM 753 C CA . ARG A 1 92 ? 49.706 60.765 389.973 1.00 25.33 92 ARG A CA 1
ATOM 754 C C . ARG A 1 92 ? 49.401 62.142 389.381 1.00 26.13 92 ARG A C 1
ATOM 755 O O . ARG A 1 92 ? 50.238 62.724 388.690 1.00 29.14 92 ARG A O 1
ATOM 763 N N . VAL A 1 93 ? 48.207 62.658 389.649 1.00 19.41 93 VAL A N 1
ATOM 764 C CA . VAL A 1 93 ? 47.863 64.037 389.308 1.00 20.68 93 VAL A CA 1
ATOM 765 C C . VAL A 1 93 ? 47.108 64.672 390.479 1.00 20.82 93 VAL A C 1
ATOM 766 O O . VAL A 1 93 ? 46.736 63.976 391.420 1.00 20.71 93 VAL A O 1
ATOM 770 N N . TRP A 1 94 ? 46.869 65.977 390.423 1.00 22.73 94 TRP A N 1
ATOM 771 C CA . TRP A 1 94 ? 46.074 66.615 391.470 1.00 19.33 94 TRP A CA 1
ATOM 772 C C . TRP A 1 94 ? 44.652 66.080 391.388 1.00 26.52 94 TRP A C 1
ATOM 773 O O . TRP A 1 94 ? 44.165 65.654 390.310 1.00 18.79 94 TRP A O 1
ATOM 784 N N A CYS A 1 95 ? 43.965 66.151 392.523 0.67 22.70 95 CYS A N 1
ATOM 785 N N B CYS A 1 95 ? 44.000 66.044 392.540 0.33 22.76 95 CYS A N 1
ATOM 786 C CA A CYS A 1 95 ? 42.746 65.393 392.737 0.67 23.10 95 CYS A CA 1
ATOM 787 C CA B CYS A 1 95 ? 42.681 65.454 392.638 0.33 23.16 95 CYS A CA 1
ATOM 788 C C A CYS A 1 95 ? 41.836 66.069 393.768 0.67 28.16 95 CYS A C 1
ATOM 789 C C B CYS A 1 95 ? 41.861 66.143 393.711 0.33 28.00 95 CYS A C 1
ATOM 790 O O A CYS A 1 95 ? 42.251 66.290 394.902 0.67 25.10 95 CYS A O 1
ATOM 791 O O B CYS A 1 95 ? 42.347 66.428 394.804 0.33 25.26 95 CYS A O 1
ATOM 796 N N . LEU A 1 96 ? 40.612 66.421 393.370 1.00 25.59 96 LEU A N 1
ATOM 797 C CA . LEU A 1 96 ? 39.649 66.989 394.300 1.00 25.00 96 LEU A CA 1
ATOM 798 C C . LEU A 1 96 ? 38.432 66.081 394.340 1.00 29.22 96 LEU A C 1
ATOM 799 O O . LEU A 1 96 ? 37.899 65.689 393.292 1.00 21.30 96 LEU A O 1
ATOM 804 N N . ILE A 1 97 ? 38.005 65.743 395.549 1.00 23.59 97 ILE A N 1
ATOM 805 C CA . ILE A 1 97 ? 36.875 64.847 395.746 1.00 21.60 97 ILE A CA 1
ATOM 806 C C . ILE A 1 97 ? 35.768 65.576 396.492 1.00 26.99 97 ILE A C 1
ATOM 807 O O . ILE A 1 97 ? 35.991 66.073 397.600 1.00 24.75 97 ILE A O 1
ATOM 812 N N . GLY A 1 98 ? 34.584 65.647 395.886 1.00 22.37 98 GLY A N 1
ATOM 813 C CA . GLY A 1 98 ? 33.447 66.319 396.502 1.00 22.55 98 GLY A CA 1
ATOM 814 C C . GLY A 1 98 ? 32.315 65.349 396.787 1.00 20.33 98 GLY A C 1
ATOM 815 O O . GLY A 1 98 ? 31.786 64.720 395.862 1.00 25.55 98 GLY A O 1
ATOM 816 N N . MET A 1 99 ? 31.935 65.216 398.056 1.00 21.16 99 MET A N 1
ATOM 817 C CA . MET A 1 99 ? 30.880 64.267 398.426 1.00 25.30 99 MET A CA 1
ATOM 818 C C . MET A 1 99 ? 29.497 64.813 398.053 1.00 22.66 99 MET A C 1
ATOM 819 O O . MET A 1 99 ? 29.135 65.920 398.445 1.00 27.75 99 MET A O 1
ATOM 824 N N . LEU A 1 100 ? 28.731 64.022 397.307 1.00 21.39 100 LEU A N 1
ATOM 825 C CA . LEU A 1 100 ? 27.435 64.453 396.795 1.00 26.13 100 LEU A CA 1
ATOM 826 C C . LEU A 1 100 ? 26.274 63.845 397.584 1.00 26.96 100 LEU A C 1
ATOM 827 O O . LEU A 1 100 ? 25.382 64.560 398.033 1.00 25.55 100 LEU A O 1
ATOM 832 N N . ARG A 1 101 ? 26.278 62.525 397.737 1.00 29.07 101 ARG A N 1
ATOM 833 C CA . ARG A 1 101 ? 25.269 61.870 3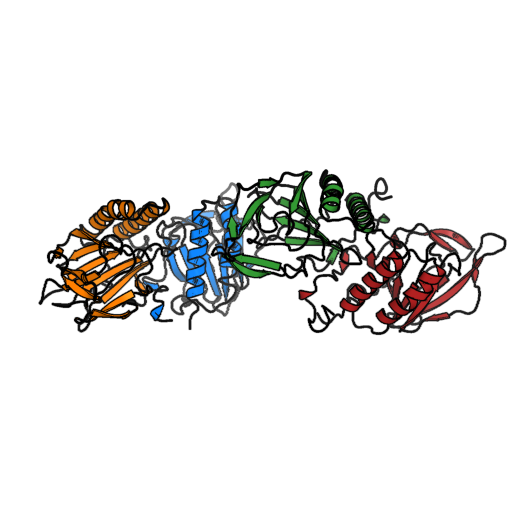98.566 1.00 32.79 101 ARG A CA 1
ATOM 834 C C . ARG A 1 101 ? 25.856 60.640 399.248 1.00 29.63 101 ARG A C 1
ATOM 835 O O . ARG A 1 101 ? 26.840 60.058 398.786 1.00 25.58 101 ARG A O 1
ATOM 843 N N . GLY A 1 102 ? 25.259 60.268 400.372 1.00 33.55 102 GLY A N 1
ATOM 844 C CA . GLY A 1 102 ? 25.808 59.211 401.197 1.00 28.42 102 GLY A CA 1
ATOM 845 C C . GLY A 1 102 ? 27.052 59.737 401.878 1.00 26.46 102 GLY A C 1
ATOM 846 O O . GLY A 1 102 ? 27.114 60.907 402.242 1.00 26.99 102 GLY A O 1
ATOM 847 N N . ALA A 1 103 ? 28.047 58.875 402.049 1.00 29.96 103 ALA A N 1
ATOM 848 C CA . ALA A 1 103 ? 29.287 59.266 402.712 1.00 26.87 103 ALA A CA 1
ATOM 849 C C . ALA A 1 103 ? 30.351 58.244 402.399 1.00 25.69 103 ALA A C 1
ATOM 850 O O . ALA A 1 103 ? 30.037 57.107 402.061 1.00 29.32 103 ALA A O 1
ATOM 852 N N . GLU A 1 104 ? 31.612 58.645 402.509 1.00 24.42 104 GLU A N 1
ATOM 853 C CA . GLU A 1 104 ? 32.704 57.709 402.298 1.00 30.22 104 GLU A CA 1
ATOM 854 C C . GLU A 1 104 ? 33.809 57.912 403.333 1.00 33.94 104 GLU A C 1
ATOM 855 O O . GLU A 1 104 ? 34.012 59.021 403.840 1.00 33.32 104 GLU A O 1
ATOM 861 N N . TYR A 1 105 ? 34.497 56.827 403.668 1.00 32.28 105 TYR A N 1
ATOM 862 C CA . TYR A 1 105 ? 35.707 56.909 404.481 1.00 35.80 105 TYR A CA 1
ATOM 863 C C . TYR A 1 105 ? 36.926 57.007 403.573 1.00 32.27 105 TYR A C 1
ATOM 864 O O . TYR A 1 105 ? 37.000 56.303 402.570 1.00 33.37 105 TYR A O 1
ATOM 873 N N . SER A 1 106 ? 37.866 57.878 403.939 1.00 32.67 106 SER A N 1
ATOM 874 C CA . SER A 1 106 ? 39.142 58.041 403.239 1.00 35.59 106 SER A CA 1
ATOM 875 C C . SER A 1 106 ? 40.328 57.861 404.197 1.00 44.51 106 SER A C 1
ATOM 876 O O . SER A 1 106 ? 40.485 58.641 405.132 1.00 38.82 106 SER A O 1
ATOM 879 N N . GLN A 1 107 ? 41.160 56.845 403.965 1.00 40.92 107 GLN A N 1
ATOM 880 C CA . GLN A 1 107 ? 42.353 56.616 404.792 1.00 39.45 107 GLN A CA 1
ATOM 881 C C . GLN A 1 107 ? 43.653 56.823 404.001 1.00 34.80 107 GLN A C 1
ATOM 882 O O . GLN A 1 107 ? 43.971 56.027 403.125 1.00 32.36 107 GLN A O 1
ATOM 888 N N . PRO A 1 108 ? 44.423 57.878 404.321 1.00 36.07 108 PRO A N 1
ATOM 889 C CA . PRO A 1 108 ? 45.670 58.057 403.572 1.00 32.29 108 PRO A CA 1
ATOM 890 C C . PRO A 1 108 ? 46.725 57.039 404.010 1.00 39.77 108 PRO A C 1
ATOM 891 O O . PRO A 1 108 ? 46.715 56.611 405.164 1.00 34.73 108 PRO A O 1
ATOM 895 N N . TYR A 1 109 ? 47.597 56.646 403.085 1.00 29.50 109 TYR A N 1
ATOM 896 C CA . TYR A 1 109 ? 48.676 55.713 403.370 1.00 28.94 109 TYR A CA 1
ATOM 897 C C . TYR A 1 109 ? 50.010 56.301 402.922 1.00 35.33 109 TYR A C 1
ATOM 898 O O . TYR A 1 109 ? 50.068 57.077 401.970 1.00 30.43 109 TYR A O 1
ATOM 907 N N . ALA A 1 110 ? 51.081 55.932 403.614 1.00 31.40 110 ALA A N 1
ATOM 908 C CA . ALA A 1 110 ? 52.430 56.203 403.137 1.00 29.31 110 ALA A CA 1
ATOM 909 C C . ALA A 1 110 ? 53.206 54.898 403.189 1.00 39.02 110 ALA A C 1
ATOM 910 O O . ALA A 1 110 ? 52.793 53.954 403.873 1.00 30.72 110 ALA A O 1
ATOM 912 N N . PHE A 1 111 ? 54.312 54.827 402.454 1.00 36.51 111 PHE A N 1
ATOM 913 C CA . PHE A 1 111 ? 55.135 53.624 402.456 1.00 38.27 111 PHE A CA 1
ATOM 914 C C . PHE A 1 111 ? 56.320 53.775 403.400 1.00 35.18 111 PHE A C 1
ATOM 915 O O . PHE A 1 111 ? 56.777 54.889 403.654 1.00 30.83 111 PHE A O 1
ATOM 923 N N . ASP A 1 112 ? 56.816 52.652 403.913 1.00 39.72 112 ASP A N 1
ATOM 924 C CA . ASP A 1 112 ? 58.119 52.640 404.571 1.00 45.64 112 ASP A CA 1
ATOM 925 C C . ASP A 1 112 ? 59.196 52.386 403.516 1.00 51.75 112 ASP A C 1
ATOM 926 O O . ASP A 1 112 ? 58.881 52.201 402.336 1.00 46.58 112 ASP A O 1
ATOM 931 N N . ALA A 1 113 ? 60.456 52.365 403.937 1.00 56.05 113 ALA A N 1
ATOM 932 C CA . ALA A 1 113 ? 61.565 52.129 403.014 1.00 54.79 113 ALA A CA 1
ATOM 933 C C . ALA A 1 113 ? 61.452 50.772 402.311 1.00 59.71 113 ALA A C 1
ATOM 934 O O . ALA A 1 113 ? 61.951 50.597 401.195 1.00 62.91 113 ALA A O 1
ATOM 936 N N . GLY A 1 114 ? 60.789 49.823 402.966 1.00 55.67 114 GLY A N 1
ATOM 937 C CA . GLY A 1 114 ? 60.597 48.494 402.414 1.00 59.11 114 GLY A CA 1
ATOM 938 C C . GLY A 1 114 ? 59.495 48.429 401.371 1.00 57.47 114 GLY A C 1
ATOM 939 O O . GLY A 1 114 ? 59.304 47.398 400.726 1.00 57.68 114 GLY A O 1
ATOM 940 N N . GLY A 1 115 ? 58.761 49.526 401.214 1.00 56.64 115 GLY A N 1
ATOM 941 C CA . GLY A 1 115 ? 57.736 49.617 400.190 1.00 53.63 115 GLY A CA 1
ATOM 942 C C . GLY A 1 115 ? 56.356 49.164 400.629 1.00 50.73 115 GLY A C 1
ATOM 943 O O . GLY A 1 115 ? 55.430 49.101 399.821 1.00 47.12 115 GLY A O 1
ATOM 944 N N A ARG A 1 116 ? 56.209 48.840 401.907 0.50 49.70 116 ARG A N 1
ATOM 945 N N B ARG A 1 116 ? 56.226 48.844 401.913 0.50 49.70 116 ARG A N 1
ATOM 946 C CA A ARG A 1 116 ? 54.917 48.395 402.418 0.50 51.12 116 ARG A CA 1
ATOM 947 C CA B ARG A 1 116 ? 54.945 48.438 402.483 0.50 51.11 116 ARG A CA 1
ATOM 948 C C A ARG A 1 116 ? 54.127 49.568 402.992 0.50 45.93 116 ARG A C 1
ATOM 949 C C B ARG A 1 116 ? 54.144 49.652 402.936 0.50 45.93 116 ARG A C 1
ATOM 950 O O A ARG A 1 116 ? 54.664 50.373 403.753 0.50 45.51 116 ARG A O 1
ATOM 951 O O B ARG A 1 116 ? 54.689 50.562 403.560 0.50 45.48 116 ARG A O 1
ATOM 966 N N . PRO A 1 117 ? 52.842 49.668 402.617 1.00 43.76 117 PRO A N 1
ATOM 967 C CA . PRO A 1 117 ? 51.983 50.814 402.922 1.00 41.20 117 PRO A CA 1
ATOM 968 C C . PRO A 1 117 ? 51.378 50.771 404.318 1.00 40.23 117 PRO A C 1
ATOM 969 O O . PRO A 1 117 ? 50.909 49.722 404.747 1.00 41.83 117 PRO A O 1
ATOM 973 N N . HIS A 1 118 ? 51.396 51.907 405.009 1.00 39.23 118 HIS A N 1
ATOM 974 C CA . HIS A 1 118 ? 50.765 52.038 406.318 1.00 38.35 118 HIS A CA 1
ATOM 975 C C . HIS A 1 118 ? 49.964 53.330 406.351 1.00 37.77 118 HIS A C 1
ATOM 976 O O . HIS A 1 118 ? 50.365 54.317 405.732 1.00 32.00 118 HIS A O 1
ATOM 983 N N . PRO A 1 119 ? 48.827 53.327 407.070 1.00 39.89 119 PRO A N 1
ATOM 984 C CA . PRO A 1 119 ? 48.060 54.558 407.308 1.00 39.30 119 PRO A CA 1
ATOM 985 C C . PRO A 1 119 ? 48.972 55.692 407.769 1.00 32.34 119 PRO A C 1
ATOM 986 O O . PRO A 1 119 ? 49.915 55.447 408.523 1.00 30.53 119 PRO A O 1
ATOM 990 N N . SER A 1 120 ? 48.710 56.906 407.301 1.00 27.24 120 SER A N 1
ATOM 991 C CA . SER A 1 120 ? 49.575 58.040 407.594 1.00 33.36 120 SER A CA 1
ATOM 992 C C . SER A 1 120 ? 48.781 59.217 408.149 1.00 41.87 120 SER A C 1
ATOM 993 O O . SER A 1 120 ? 49.267 60.343 408.183 1.00 46.63 120 SER A O 1
ATOM 996 N N . GLY A 1 121 ? 47.558 58.944 408.586 1.00 37.79 121 GLY A N 1
ATOM 997 C CA . GLY A 1 121 ? 46.689 59.968 409.128 1.00 31.91 121 GLY A CA 1
ATOM 998 C C . GLY A 1 121 ? 45.385 59.333 409.552 1.00 35.67 121 GLY A C 1
ATOM 999 O O . GLY A 1 121 ? 45.120 58.176 409.210 1.00 37.30 121 GLY A O 1
ATOM 1000 N N . ALA A 1 122 ? 44.575 60.075 410.302 1.00 32.55 122 ALA A N 1
ATOM 1001 C CA . ALA A 1 122 ? 43.254 59.597 410.707 1.00 36.13 122 ALA A CA 1
ATOM 1002 C C . ALA A 1 122 ? 42.394 59.218 409.508 1.00 39.41 122 ALA A C 1
ATOM 1003 O O . ALA A 1 122 ? 42.502 59.819 408.430 1.00 34.95 122 ALA A O 1
ATOM 1005 N N . ARG A 1 123 ? 41.541 58.216 409.697 1.00 35.26 123 ARG A N 1
ATOM 1006 C CA . ARG A 1 123 ? 40.518 57.916 408.707 1.00 41.00 123 ARG A CA 1
ATOM 1007 C C . ARG A 1 123 ? 39.529 59.074 408.669 1.00 41.39 123 ARG A C 1
ATOM 1008 O O . ARG A 1 123 ? 38.993 59.467 409.702 1.00 41.55 123 ARG A O 1
ATOM 1016 N N . ARG A 1 124 ? 39.304 59.634 407.486 1.00 38.10 124 ARG A N 1
ATOM 1017 C CA . ARG A 1 124 ? 38.371 60.746 407.351 1.00 32.39 124 ARG A CA 1
ATOM 1018 C C . ARG A 1 124 ? 36.993 60.290 406.868 1.00 38.76 124 ARG A C 1
ATOM 1019 O O . ARG A 1 124 ? 36.878 59.430 405.994 1.00 42.18 124 ARG A O 1
ATOM 1027 N N . ARG A 1 125 ? 35.948 60.868 407.450 1.00 39.92 125 ARG A N 1
ATOM 1028 C CA . ARG A 1 125 ? 34.596 60.645 406.968 1.00 34.45 125 ARG A CA 1
ATOM 1029 C C . ARG A 1 125 ? 34.166 61.877 406.187 1.00 31.40 125 ARG A C 1
ATOM 1030 O O . ARG A 1 125 ? 34.150 62.983 406.730 1.00 38.18 125 ARG A O 1
ATOM 1038 N N . LEU A 1 126 ? 33.839 61.680 404.909 1.00 28.71 126 LEU A N 1
ATOM 1039 C CA . LEU A 1 126 ? 33.459 62.779 404.024 1.00 29.41 126 LEU A CA 1
ATOM 1040 C C . LEU A 1 126 ? 31.943 62.810 403.878 1.00 27.44 126 LEU A C 1
ATOM 1041 O O . LEU A 1 126 ? 31.338 61.860 403.386 1.00 26.00 126 LEU A O 1
ATOM 1046 N N . GLU A 1 127 ? 31.350 63.913 404.321 1.00 28.50 127 GLU A N 1
ATOM 1047 C CA . GLU A 1 127 ? 29.908 64.125 404.304 1.00 29.91 127 GLU A CA 1
ATOM 1048 C C . GLU A 1 127 ? 29.500 64.921 403.071 1.00 35.10 127 GLU A C 1
ATOM 1049 O O . GLU A 1 127 ? 30.329 65.649 402.513 1.00 29.37 127 GLU A O 1
ATOM 1055 N N . PRO A 1 128 ? 28.227 64.789 402.645 1.00 32.93 128 PRO A N 1
ATOM 1056 C CA . PRO A 1 128 ? 27.712 65.599 401.540 1.00 22.72 128 PRO A CA 1
ATOM 1057 C C . PRO A 1 128 ? 28.062 67.073 401.683 1.00 30.28 128 PRO A C 1
ATOM 1058 O O . PRO A 1 128 ? 27.874 67.667 402.753 1.00 25.14 128 PRO A O 1
ATOM 1062 N N . GLY A 1 129 ? 28.600 67.651 400.612 1.00 26.48 129 GLY A N 1
ATOM 1063 C CA . GLY A 1 129 ? 29.006 69.044 400.634 1.00 24.30 129 GLY A CA 1
ATOM 1064 C C . GLY A 1 129 ? 30.481 69.252 400.947 1.00 23.63 129 GLY A C 1
ATOM 1065 O O . GLY A 1 129 ? 31.022 70.329 400.697 1.00 30.19 129 GLY A O 1
ATOM 1066 N N . GLU A 1 130 ? 31.142 68.230 401.484 1.00 22.31 130 GLU A N 1
ATOM 1067 C CA . GLU A 1 130 ? 32.543 68.384 401.878 1.00 26.31 130 GLU A CA 1
ATOM 1068 C C . GLU A 1 130 ? 33.491 68.013 400.739 1.00 29.50 130 GLU A C 1
ATOM 1069 O O . GLU A 1 130 ? 33.168 67.192 399.875 1.00 23.78 130 GLU A O 1
ATOM 1075 N N . VAL A 1 131 ? 34.657 68.648 400.736 1.00 25.23 131 VAL A N 1
ATOM 1076 C CA . VAL A 1 131 ? 35.654 68.419 399.701 1.00 27.50 131 VAL A CA 1
ATOM 1077 C C . VAL A 1 131 ? 37.005 68.089 400.323 1.00 31.94 131 VAL A C 1
ATOM 1078 O O . VAL A 1 131 ? 37.410 68.724 401.299 1.00 31.03 131 VAL A O 1
ATOM 1082 N N . GLU A 1 132 ? 37.687 67.087 399.773 1.00 27.73 132 GLU A N 1
ATOM 1083 C CA . GLU A 1 132 ? 39.076 66.826 400.140 1.00 33.74 132 GLU A CA 1
ATOM 1084 C C . GLU A 1 132 ? 39.996 66.827 398.912 1.00 30.93 132 GLU A C 1
ATOM 1085 O O . GLU A 1 132 ? 39.548 66.580 397.796 1.00 28.29 132 GLU A O 1
ATOM 1091 N N . ALA A 1 133 ? 41.283 67.096 399.132 1.00 29.33 133 ALA A N 1
ATOM 1092 C CA . ALA A 1 133 ? 42.258 67.206 398.045 1.00 28.65 133 ALA A CA 1
ATOM 1093 C C . ALA A 1 133 ? 43.451 66.268 398.231 1.00 36.64 133 ALA A C 1
ATOM 1094 O O . ALA A 1 133 ? 43.927 66.064 399.349 1.00 25.52 133 ALA A O 1
ATOM 1096 N N . LEU A 1 134 ? 43.920 65.704 397.121 1.00 29.11 134 LEU A N 1
ATOM 1097 C CA . LEU A 1 134 ? 45.129 64.881 397.089 1.00 28.83 134 LEU A CA 1
ATOM 1098 C C . LEU A 1 134 ? 45.950 65.240 395.867 1.00 28.74 134 LEU A C 1
ATOM 1099 O O . LEU A 1 134 ? 45.404 65.738 394.874 1.00 25.00 134 LEU A O 1
ATOM 1104 N N . SER A 1 135 ? 47.248 64.945 395.935 1.00 26.51 135 SER A N 1
ATOM 1105 C CA . SER A 1 135 ? 48.153 65.082 394.793 1.00 24.84 135 SER A CA 1
ATOM 1106 C C . SER A 1 135 ? 49.477 64.402 395.130 1.00 26.52 135 SER A C 1
ATOM 1107 O O . SER A 1 135 ? 49.732 64.093 396.296 1.00 27.07 135 SER A O 1
ATOM 1110 N N . PRO A 1 136 ? 50.324 64.153 394.118 1.00 30.64 136 PRO A N 1
ATOM 1111 C CA . PRO A 1 136 ? 51.644 63.587 394.430 1.00 29.60 136 PRO A CA 1
ATOM 1112 C C . PRO A 1 136 ? 52.432 64.424 395.447 1.00 31.37 136 PRO A C 1
ATOM 1113 O O . PRO A 1 136 ? 53.082 63.852 396.326 1.00 25.36 136 PRO A O 1
ATOM 1117 N N . ARG A 1 137 ? 52.351 65.748 395.337 1.00 29.47 137 ARG A N 1
ATOM 1118 C CA . ARG A 1 137 ? 53.056 66.650 396.249 1.00 31.52 137 ARG A CA 1
ATOM 1119 C C . ARG A 1 137 ? 52.612 66.512 397.704 1.00 32.73 137 ARG A C 1
ATOM 1120 O O . ARG A 1 137 ? 53.445 66.486 398.612 1.00 36.51 137 ARG A O 1
ATOM 1128 N N . ILE A 1 138 ? 51.308 66.429 397.943 1.00 28.96 138 ILE A N 1
ATOM 1129 C CA . ILE A 1 138 ? 50.847 66.438 399.332 1.00 35.34 138 ILE A CA 1
ATOM 1130 C C . ILE A 1 138 ? 50.448 65.062 399.865 1.00 35.50 138 ILE A C 1
ATOM 1131 O O . ILE A 1 138 ? 50.010 64.944 401.003 1.00 29.67 138 ILE A O 1
ATOM 1136 N N . GLY A 1 139 ? 50.626 64.019 399.059 1.00 29.39 139 GLY A N 1
ATOM 1137 C CA . GLY A 1 139 ? 50.198 62.690 399.459 1.00 30.14 139 GLY A CA 1
ATOM 1138 C C . GLY A 1 139 ? 49.139 62.186 398.503 1.00 34.14 139 GLY A C 1
ATOM 1139 O O . GLY A 1 139 ? 48.036 62.725 398.460 1.00 30.86 139 GLY A O 1
ATOM 1140 N N . ASP A 1 140 ? 49.489 61.141 397.756 1.00 28.94 140 ASP A N 1
ATOM 1141 C CA . ASP A 1 140 ? 48.756 60.704 396.572 1.00 31.77 140 ASP A CA 1
ATOM 1142 C C . ASP A 1 140 ? 48.007 59.393 396.787 1.00 30.88 140 ASP A C 1
ATOM 1143 O O . ASP A 1 140 ? 47.232 58.954 395.934 1.00 26.84 140 ASP A O 1
ATOM 1148 N N . VAL A 1 141 ? 48.261 58.755 397.922 1.00 25.26 141 VAL A N 1
ATOM 1149 C CA . VAL A 1 141 ? 47.873 57.362 398.098 1.00 26.39 141 VAL A CA 1
ATOM 1150 C C . VAL A 1 141 ? 46.846 57.210 399.199 1.00 31.34 141 VAL A C 1
ATOM 1151 O O . VAL A 1 141 ? 47.029 57.757 400.284 1.00 27.12 141 VAL A O 1
ATOM 1155 N N . HIS A 1 142 ? 45.768 56.477 398.923 1.00 30.68 142 HIS A N 1
ATOM 1156 C CA . HIS A 1 142 ? 44.743 56.245 399.939 1.00 31.22 142 HIS A CA 1
ATOM 1157 C C . HIS A 1 142 ? 43.816 55.092 399.578 1.00 33.95 142 HIS A C 1
ATOM 1158 O O . HIS A 1 142 ? 43.858 54.559 398.464 1.00 30.72 142 HIS A O 1
ATOM 1165 N N . GLN A 1 143 ? 43.002 54.694 400.548 1.00 35.92 143 GLN A N 1
ATOM 1166 C CA . GLN A 1 143 ? 41.967 53.694 400.338 1.00 34.60 143 GLN A CA 1
ATOM 1167 C C . GLN A 1 143 ? 40.652 54.352 400.700 1.00 28.09 143 GLN A C 1
ATOM 1168 O O . GLN A 1 143 ? 40.581 55.097 401.668 1.00 31.86 143 GLN A O 1
ATOM 1174 N N . VAL A 1 144 ? 39.628 54.108 399.892 1.00 31.61 144 VAL A N 1
ATOM 1175 C CA . VAL A 1 144 ? 38.330 54.742 400.074 1.00 32.25 144 VAL A CA 1
ATOM 1176 C C . VAL A 1 144 ? 37.251 53.673 400.077 1.00 33.50 144 VAL A C 1
ATOM 1177 O O . VAL A 1 144 ? 37.368 52.652 399.384 1.00 29.22 144 VAL A O 1
ATOM 1181 N N . SER A 1 145 ? 36.204 53.902 400.860 1.00 27.80 145 SER A N 1
ATOM 1182 C CA . SER A 1 145 ? 35.100 52.959 400.921 1.00 36.32 145 SER A CA 1
ATOM 1183 C C . SER A 1 145 ? 33.785 53.681 401.167 1.00 26.51 145 SER A C 1
ATOM 1184 O O . SER A 1 145 ? 33.761 54.760 401.756 1.00 28.39 145 SER A O 1
ATOM 1187 N N . ASN A 1 146 ? 32.700 53.081 400.692 1.00 31.63 146 ASN A N 1
ATOM 1188 C CA . ASN A 1 146 ? 31.361 53.510 401.061 1.00 30.92 146 ASN A CA 1
ATOM 1189 C C . ASN A 1 146 ? 31.245 53.453 402.565 1.00 29.90 146 ASN A C 1
ATOM 1190 O O . ASN A 1 146 ? 31.550 52.423 403.165 1.00 28.80 146 ASN A O 1
ATOM 1195 N N . ALA A 1 147 ? 30.815 54.554 403.170 1.00 28.79 147 ALA A N 1
ATOM 1196 C CA . ALA A 1 147 ? 30.676 54.623 40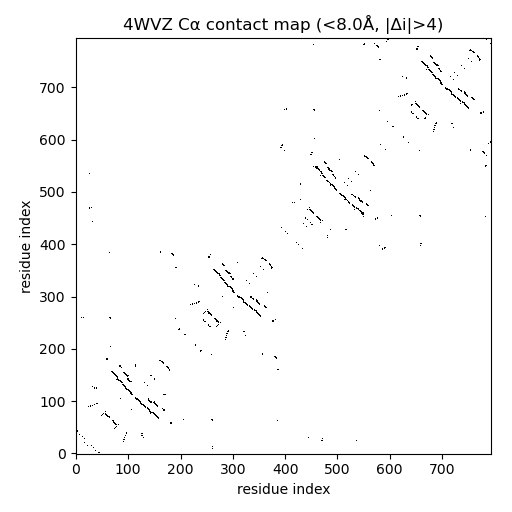4.621 1.00 34.61 147 ALA A CA 1
ATOM 1197 C C . ALA A 1 147 ? 29.489 53.789 405.096 1.00 30.58 147 ALA A C 1
ATOM 1198 O O . ALA A 1 147 ? 29.373 53.478 406.282 1.00 35.27 147 ALA A O 1
ATOM 1200 N N . PHE A 1 148 ? 28.627 53.413 404.154 1.00 33.35 148 PHE A N 1
ATOM 1201 C CA . PHE A 1 148 ? 27.395 52.690 404.454 1.00 31.37 148 PHE A CA 1
ATOM 1202 C C . PHE A 1 148 ? 27.371 51.297 403.854 1.00 38.57 148 PHE A C 1
ATOM 1203 O O . PHE A 1 148 ? 27.830 51.072 402.735 1.00 34.12 148 PHE A O 1
ATOM 1211 N N . SER A 1 149 ? 26.799 50.365 404.604 1.00 33.58 149 SER A N 1
ATOM 1212 C CA . SER A 1 149 ? 26.671 48.991 404.154 1.00 35.49 149 SER A CA 1
ATOM 1213 C C . SER A 1 149 ? 25.391 48.786 403.354 1.00 28.99 149 SER A C 1
ATOM 1214 O O . SER A 1 149 ? 25.185 47.730 402.755 1.00 28.41 149 SER A O 1
ATOM 1217 N N . ASP A 1 150 ? 24.518 49.788 403.362 1.00 33.83 150 ASP A N 1
ATOM 1218 C CA . ASP A 1 150 ? 23.159 49.583 402.872 1.00 38.42 150 ASP A CA 1
ATOM 1219 C C . ASP A 1 150 ? 22.601 50.718 402.016 1.00 43.09 150 ASP A C 1
ATOM 1220 O O . ASP A 1 150 ? 21.386 50.852 401.888 1.00 38.58 150 ASP A O 1
ATOM 1225 N N . ARG A 1 151 ? 23.470 51.546 401.449 1.00 39.29 151 ARG A N 1
ATOM 1226 C CA . ARG A 1 151 ? 22.997 52.583 400.538 1.00 38.93 151 ARG A CA 1
ATOM 1227 C C . ARG A 1 151 ? 24.061 52.979 399.533 1.00 37.05 151 ARG A C 1
ATOM 1228 O O . ARG A 1 151 ? 25.257 52.755 399.732 1.00 33.81 151 ARG A O 1
ATOM 1236 N N . THR A 1 152 ? 23.606 53.569 398.442 1.00 35.20 152 THR A N 1
ATOM 1237 C CA . THR A 1 152 ? 24.504 54.050 397.419 1.00 34.59 152 THR A CA 1
ATOM 1238 C C . THR A 1 152 ? 25.108 55.375 397.874 1.00 32.95 152 THR A C 1
ATOM 1239 O O . THR A 1 152 ? 24.413 56.236 398.413 1.00 31.08 152 THR A O 1
ATOM 1243 N N . SER A 1 153 ? 26.415 55.521 397.691 1.00 36.34 153 SER A N 1
ATOM 1244 C CA . SER A 1 153 ? 27.073 56.795 397.950 1.00 31.76 153 SER A CA 1
ATOM 1245 C C . SER A 1 153 ? 27.724 57.299 396.665 1.00 22.54 153 SER A C 1
ATOM 1246 O O . SER A 1 153 ? 28.148 56.512 395.822 1.00 29.51 153 SER A O 1
ATOM 1249 N N . ILE A 1 154 ? 27.784 58.615 396.512 1.00 26.26 154 ILE A N 1
ATOM 1250 C CA . ILE A 1 154 ? 28.320 59.199 395.290 1.00 26.92 154 ILE A CA 1
ATOM 1251 C C . ILE A 1 154 ? 29.209 60.386 395.612 1.00 23.12 154 ILE A C 1
ATOM 1252 O O . ILE A 1 154 ? 28.806 61.297 396.326 1.00 20.69 154 ILE A O 1
ATOM 1257 N N . SER A 1 155 ? 30.438 60.357 395.110 1.00 22.81 155 SER A N 1
ATOM 1258 C CA . SER A 1 155 ? 31.303 61.520 395.213 1.00 24.05 155 SER A CA 1
ATOM 1259 C C . SER A 1 155 ? 31.693 61.983 393.806 1.00 26.79 155 SER A C 1
ATOM 1260 O O . SER A 1 155 ? 31.765 61.184 392.867 1.00 23.27 155 SER A O 1
ATOM 1263 N N . ILE A 1 156 ? 31.915 63.283 393.663 1.00 22.46 156 ILE A N 1
ATOM 1264 C CA . ILE A 1 156 ? 32.251 63.861 392.374 1.00 22.19 156 ILE A CA 1
ATOM 1265 C C . ILE A 1 156 ? 33.745 64.142 392.366 1.00 28.33 156 ILE A C 1
ATOM 1266 O O . ILE A 1 156 ? 34.259 64.849 393.239 1.00 24.34 156 ILE A O 1
ATOM 1271 N N . HIS A 1 157 ? 34.445 63.577 391.394 1.00 21.55 157 HIS A N 1
ATOM 1272 C CA . HIS A 1 157 ? 35.899 63.690 391.364 1.00 21.33 157 HIS A CA 1
ATOM 1273 C C . HIS A 1 157 ? 36.375 64.590 390.230 1.00 25.03 157 HIS A C 1
ATOM 1274 O O . HIS A 1 157 ? 35.871 64.526 389.101 1.00 24.48 157 HIS A O 1
ATOM 1281 N N . VAL A 1 158 ? 37.339 65.444 390.546 1.00 21.00 158 VAL A N 1
ATOM 1282 C CA . VAL A 1 158 ? 37.973 66.278 389.547 1.00 20.46 158 VAL A CA 1
ATOM 1283 C C . VAL A 1 158 ? 39.471 65.989 389.579 1.00 25.52 158 VAL A C 1
ATOM 1284 O O . VAL A 1 158 ? 40.121 66.152 390.620 1.00 22.45 158 VAL A O 1
ATOM 1288 N N A TYR A 1 159 ? 40.020 65.566 388.441 0.67 20.16 159 TYR A N 1
ATOM 1289 N N B TYR A 1 159 ? 40.006 65.521 388.454 0.33 20.82 159 TYR A N 1
ATOM 1290 C CA A TYR A 1 159 ? 41.435 65.214 388.375 0.67 19.40 159 TYR A CA 1
ATOM 1291 C CA B TYR A 1 159 ? 41.423 65.185 388.353 0.33 20.94 159 TYR A CA 1
ATOM 1292 C C A TYR A 1 159 ? 42.190 65.986 387.308 0.67 21.19 159 TYR A C 1
ATOM 1293 C C B TYR A 1 159 ? 42.148 66.154 387.431 0.33 21.24 159 TYR A C 1
ATOM 1294 O O A TYR A 1 159 ? 41.640 66.310 386.255 0.67 21.87 159 TYR A O 1
ATOM 1295 O O B TYR A 1 159 ? 41.525 66.783 386.585 0.33 22.59 159 TYR A O 1
ATOM 1312 N N . GLY A 1 160 ? 43.4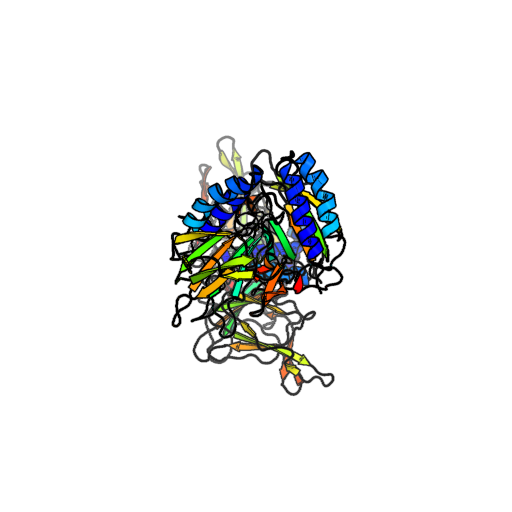65 66.253 387.581 1.00 21.25 160 GLY A N 1
ATOM 1313 C CA . GLY A 1 160 ? 44.289 67.068 386.700 1.00 22.75 160 GLY A CA 1
ATOM 1314 C C . GLY A 1 160 ? 44.742 66.423 385.399 1.00 27.94 160 GLY A C 1
ATOM 1315 O O . GLY A 1 160 ? 45.827 66.731 384.897 1.00 19.55 160 GLY A O 1
ATOM 1316 N N . ALA A 1 161 ? 43.917 65.523 384.864 1.00 22.53 161 ALA A N 1
ATOM 1317 C CA . ALA A 1 161 ? 44.152 64.909 383.559 1.00 26.82 161 ALA A CA 1
ATOM 1318 C C . ALA A 1 161 ? 42.909 64.137 383.135 1.00 27.97 161 ALA A C 1
ATOM 1319 O O . ALA A 1 161 ? 41.900 64.130 383.844 1.00 27.22 161 ALA A O 1
ATOM 1321 N N . ASN A 1 162 ? 42.984 63.500 381.968 1.00 31.39 162 ASN A N 1
ATOM 1322 C CA . ASN A 1 162 ? 41.993 62.504 381.568 1.00 28.39 162 ASN A CA 1
ATOM 1323 C C . ASN A 1 162 ? 42.246 61.265 382.414 1.00 29.58 162 ASN A C 1
ATOM 1324 O O . ASN A 1 162 ? 42.941 60.354 381.976 1.00 26.37 162 ASN A O 1
ATOM 1329 N N . ILE A 1 163 ? 41.690 61.247 383.628 1.00 28.43 163 ILE A N 1
ATOM 1330 C CA . ILE A 1 163 ? 42.071 60.260 384.646 1.00 26.16 163 ILE A CA 1
ATOM 1331 C C . ILE A 1 163 ? 41.927 58.819 384.169 1.00 25.13 163 ILE A C 1
ATOM 1332 O O . ILE A 1 163 ? 42.707 57.947 384.544 1.00 30.89 163 ILE A O 1
ATOM 1337 N N . GLY A 1 164 ? 40.937 58.578 383.320 1.00 29.86 164 GLY A N 1
ATOM 1338 C CA . GLY A 1 164 ? 40.669 57.240 382.843 1.00 29.59 164 GLY A CA 1
ATOM 1339 C C . GLY A 1 164 ? 41.784 56.710 381.968 1.00 39.45 164 GLY A C 1
ATOM 1340 O O . GLY A 1 164 ? 41.869 55.506 381.755 1.00 41.78 164 GLY A O 1
ATOM 1341 N N . ALA A 1 165 ? 42.633 57.604 381.464 1.00 32.21 165 ALA A N 1
ATOM 1342 C CA . ALA A 1 165 ? 43.759 57.211 380.618 1.00 39.27 165 ALA A CA 1
ATOM 1343 C C . ALA A 1 165 ? 45.105 57.298 381.349 1.00 37.16 165 ALA A C 1
ATOM 1344 O O . ALA A 1 165 ? 46.152 57.074 380.751 1.00 37.21 165 ALA A O 1
ATOM 1346 N N . VAL A 1 166 ? 45.086 57.632 382.636 1.00 36.76 166 VAL A N 1
ATOM 1347 C CA . VAL A 1 166 ? 46.336 57.729 383.387 1.00 29.47 166 VAL A CA 1
ATOM 1348 C C . VAL A 1 166 ? 46.783 56.365 383.903 1.00 32.64 166 VAL A C 1
ATOM 1349 O O . VAL A 1 166 ? 45.995 55.629 384.506 1.00 30.98 166 VAL A O 1
ATOM 1353 N N . ARG A 1 167 ? 48.047 56.030 383.655 1.00 33.51 167 ARG A N 1
ATOM 1354 C CA . ARG A 1 167 ? 48.625 54.795 384.178 1.00 37.69 167 ARG A CA 1
ATOM 1355 C C . ARG A 1 167 ? 49.010 54.976 385.635 1.00 30.27 167 ARG A C 1
ATOM 1356 O O . ARG A 1 167 ? 49.916 55.743 385.955 1.00 33.84 167 ARG A O 1
ATOM 1364 N N . ARG A 1 168 ? 48.326 54.265 386.519 1.00 34.00 168 ARG A N 1
ATOM 1365 C CA . ARG A 1 168 ? 48.663 54.341 387.930 1.00 40.50 168 ARG A CA 1
ATOM 1366 C C . ARG A 1 168 ? 48.699 52.950 388.556 1.00 33.59 168 ARG A C 1
ATOM 1367 O O . ARG A 1 168 ? 48.803 51.952 387.844 1.00 36.08 168 ARG A O 1
ATOM 1375 N N . ALA A 1 169 ? 48.634 52.878 389.881 1.00 33.38 169 ALA A N 1
ATOM 1376 C CA . ALA A 1 169 ? 48.862 51.601 390.558 1.00 40.18 169 ALA A CA 1
ATOM 1377 C C . ALA A 1 169 ? 48.039 51.398 391.826 1.00 37.33 169 ALA A C 1
ATOM 1378 O O . ALA A 1 169 ? 47.767 52.338 392.574 1.00 31.06 169 ALA A O 1
ATOM 1380 N N . VAL A 1 170 ? 47.650 50.150 392.052 1.00 30.84 170 VAL A N 1
ATOM 1381 C CA . VAL A 1 170 ? 47.111 49.741 393.336 1.00 35.12 170 VAL A CA 1
ATOM 1382 C C . VAL A 1 170 ? 48.194 48.982 394.088 1.00 37.08 170 VAL A C 1
ATOM 1383 O O . VAL A 1 170 ? 49.134 48.464 393.488 1.00 39.92 170 VAL A O 1
ATOM 1387 N N . PHE A 1 171 ? 48.055 48.915 395.404 1.00 37.41 171 PHE A N 1
ATOM 1388 C CA . PHE A 1 171 ? 49.064 48.296 396.248 1.00 32.89 171 PHE A CA 1
ATOM 1389 C C . PHE A 1 171 ? 48.415 47.336 397.217 1.00 41.47 171 PHE A C 1
ATOM 1390 O O . PHE A 1 171 ? 47.383 47.655 397.799 1.00 40.28 171 PHE A O 1
ATOM 1398 N N . SER A 1 172 ? 49.009 46.160 397.391 1.00 40.90 172 SER A N 1
ATOM 1399 C CA . SER A 1 172 ? 48.551 45.240 398.425 1.00 40.81 172 SER A CA 1
ATOM 1400 C C . SER A 1 172 ? 49.167 45.655 399.759 1.00 47.40 172 SER A C 1
ATOM 1401 O O . SER A 1 172 ? 50.101 46.462 399.795 1.00 40.51 172 SER A O 1
ATOM 1404 N N . ALA A 1 173 ? 48.647 45.107 400.854 1.00 57.22 173 ALA A N 1
ATOM 1405 C CA . ALA A 1 173 ? 49.177 45.425 402.176 1.00 46.32 173 ALA A CA 1
ATOM 1406 C C . ALA A 1 173 ? 50.628 44.961 402.274 1.00 43.27 173 ALA A C 1
ATOM 1407 O O . ALA A 1 173 ? 51.426 45.515 403.029 1.00 54.47 173 ALA A O 1
ATOM 1409 N N . GLU A 1 174 ? 50.966 43.947 401.486 1.00 49.92 174 GLU A N 1
ATOM 1410 C CA . GLU A 1 174 ? 52.316 43.398 401.472 1.00 56.60 174 GLU A CA 1
ATOM 1411 C C . GLU A 1 174 ? 53.258 44.263 400.631 1.00 52.43 174 GLU A C 1
ATOM 1412 O O . GLU A 1 174 ? 54.464 44.018 400.577 1.00 63.89 174 GLU A O 1
ATOM 1418 N N . GLY A 1 175 ? 52.701 45.272 399.969 1.00 52.77 175 GLY A N 1
ATOM 1419 C CA . GLY A 1 175 ? 53.501 46.203 399.193 1.00 54.54 175 GLY A CA 1
ATOM 1420 C C . GLY A 1 175 ? 53.671 45.858 397.722 1.00 55.94 175 GLY A C 1
ATOM 1421 O O . GLY A 1 175 ? 54.456 46.495 397.017 1.00 55.08 175 GLY A O 1
ATOM 1422 N N . GLU A 1 176 ? 52.947 44.855 397.241 1.00 46.46 176 GLU A N 1
ATOM 1423 C CA . GLU A 1 176 ? 53.048 44.508 395.831 1.00 50.64 176 GLU A CA 1
ATOM 1424 C C . GLU A 1 176 ? 52.303 45.529 394.971 1.00 51.57 176 GLU A C 1
ATOM 1425 O O . GLU A 1 176 ? 51.121 45.808 395.180 1.00 45.27 176 GLU A O 1
ATOM 1431 N N . GLU A 1 177 ? 53.027 46.093 394.012 1.00 50.28 177 GLU A N 1
ATOM 1432 C CA . GLU A 1 177 ? 52.507 47.144 393.151 1.00 38.84 177 GLU A CA 1
ATOM 1433 C C . GLU A 1 177 ? 51.998 46.581 391.831 1.00 43.22 177 GLU A C 1
ATOM 1434 O O . GLU A 1 177 ? 52.726 45.884 391.120 1.00 41.85 177 GLU A O 1
ATOM 1440 N N . LYS A 1 178 ? 50.742 46.880 391.513 1.00 35.95 178 LYS A N 1
ATOM 1441 C CA . LYS A 1 178 ? 50.129 46.399 390.284 1.00 47.23 178 LYS A CA 1
ATOM 1442 C C . LYS A 1 178 ? 49.565 47.567 389.479 1.00 39.84 178 LYS A C 1
ATOM 1443 O O . LYS A 1 178 ? 48.647 48.251 389.932 1.00 41.13 178 LYS A O 1
ATOM 1449 N N . PRO A 1 179 ? 50.137 47.812 388.291 1.00 41.12 179 PRO A N 1
ATOM 1450 C CA . PRO A 1 179 ? 49.667 48.883 387.407 1.00 37.15 179 PRO A CA 1
ATOM 1451 C C . PRO A 1 179 ? 48.207 48.702 387.027 1.00 37.11 179 PRO A C 1
ATOM 1452 O O . PRO A 1 179 ? 47.741 47.569 386.914 1.00 38.11 179 PRO A O 1
ATOM 1456 N N . PHE A 1 180 ? 47.491 49.806 386.845 1.00 40.18 180 PHE A N 1
ATOM 1457 C CA . PHE A 1 180 ? 46.135 49.734 386.322 1.00 35.52 180 PHE A CA 1
ATOM 1458 C C . PHE A 1 180 ? 45.731 51.042 385.671 1.00 33.54 180 PHE A C 1
ATOM 1459 O O . PHE A 1 180 ? 46.319 52.100 385.919 1.00 35.51 180 PHE A O 1
ATOM 1467 N N . ILE A 1 181 ? 44.722 50.945 384.817 1.00 38.49 181 ILE A N 1
ATOM 1468 C CA . ILE A 1 181 ? 44.120 52.097 384.173 1.00 39.54 181 ILE A CA 1
ATOM 1469 C C . ILE A 1 181 ? 42.624 51.999 384.427 1.00 32.10 181 ILE A C 1
ATOM 1470 O O . ILE A 1 181 ? 41.994 51.002 384.072 1.00 33.50 181 ILE A O 1
ATOM 1475 N N . SER A 1 182 ? 42.057 53.011 385.072 1.00 34.82 182 SER A N 1
ATOM 1476 C CA . SER A 1 182 ? 40.700 52.882 385.595 1.00 40.55 182 SER A CA 1
ATOM 1477 C C . SER A 1 182 ? 39.651 52.800 384.483 1.00 37.05 182 SER A C 1
ATOM 1478 O O . SER A 1 182 ? 38.691 52.029 384.578 1.00 42.36 182 SER A O 1
ATOM 1481 N N . GLY A 1 183 ? 39.841 53.568 383.420 1.00 33.99 183 GLY A N 1
ATOM 1482 C CA . GLY A 1 183 ? 38.862 53.596 382.350 1.00 35.10 183 GLY A CA 1
ATOM 1483 C C . GLY A 1 183 ? 37.551 54.177 382.844 1.00 35.71 183 GLY A C 1
ATOM 1484 O O . GLY A 1 183 ? 37.481 54.733 383.951 1.00 32.71 183 GLY A O 1
ATOM 1485 N N . TYR A 1 184 ? 36.502 54.043 382.038 1.00 29.70 184 TYR A N 1
ATOM 1486 C CA . TYR A 1 184 ? 35.208 54.615 382.392 1.00 26.65 184 TYR A CA 1
ATOM 1487 C C . TYR A 1 184 ? 34.070 53.619 382.236 1.00 33.22 184 TYR A C 1
ATOM 1488 O O . TYR A 1 184 ? 34.108 52.737 381.368 1.00 30.31 184 TYR A O 1
ATOM 1497 N N . SER A 1 185 ? 33.056 53.774 383.080 1.00 26.69 185 SER A N 1
ATOM 1498 C CA . SER A 1 185 ? 31.894 52.888 383.073 1.00 34.01 185 SER A CA 1
ATOM 1499 C C . SER A 1 185 ? 30.934 53.178 381.918 1.00 38.88 185 SER A C 1
ATOM 1500 O O . SER A 1 185 ? 30.236 52.279 381.455 1.00 34.67 185 SER A O 1
ATOM 1503 N N . ASN A 1 186 ? 30.896 54.430 381.459 1.00 34.40 186 ASN A N 1
ATOM 1504 C CA . ASN A 1 186 ? 29.984 54.825 380.380 1.00 25.66 186 ASN A CA 1
ATOM 1505 C C . ASN A 1 186 ? 30.698 54.983 379.039 1.00 32.49 186 ASN A C 1
ATOM 1506 O O . ASN A 1 186 ? 31.784 55.573 378.971 1.00 29.41 186 ASN A O 1
ATOM 1511 N N . SER A 1 187 ? 30.101 54.447 377.972 1.00 32.22 187 SER A N 1
ATOM 1512 C CA . SER A 1 187 ? 30.686 54.589 376.640 1.00 31.72 187 SER A CA 1
ATOM 1513 C C . SER A 1 187 ? 30.144 55.842 375.963 1.00 28.68 187 SER A C 1
ATOM 1514 O O . SER A 1 187 ? 30.604 56.225 374.890 1.00 25.13 187 SER A O 1
ATOM 1517 N N . ARG A 1 188 ? 29.145 56.455 376.595 1.00 29.32 188 ARG A N 1
ATOM 1518 C CA . ARG A 1 188 ? 28.594 57.729 376.157 1.00 27.55 188 ARG A CA 1
ATOM 1519 C C . ARG A 1 188 ? 28.547 58.707 377.323 1.00 32.80 188 ARG A C 1
ATOM 1520 O O . ARG A 1 188 ? 28.262 58.307 378.452 1.00 29.81 188 ARG A O 1
ATOM 1528 N N . LEU A 1 189 ? 28.824 59.983 377.055 1.00 22.91 189 LEU A N 1
ATOM 1529 C CA . LEU A 1 189 ? 28.776 60.999 378.105 1.00 24.19 189 LEU A CA 1
ATOM 1530 C C . LEU A 1 189 ? 27.408 61.638 378.114 1.00 26.16 189 LEU A C 1
ATOM 1531 O O . LEU A 1 189 ? 26.731 61.642 377.093 1.00 27.17 189 LEU A O 1
ATOM 1536 N N . PRO A 1 190 ? 26.979 62.173 379.267 1.00 24.03 190 PRO A N 1
ATOM 1537 C CA . PRO A 1 190 ? 25.744 62.951 379.192 1.00 27.47 190 PRO A CA 1
ATOM 1538 C C . PRO A 1 190 ? 25.959 64.195 378.333 1.00 27.29 190 PRO A C 1
ATOM 1539 O O . PRO A 1 190 ? 27.010 64.829 378.429 1.00 25.14 190 PRO A O 1
ATOM 1543 N N . ASN A 1 191 ? 24.993 64.519 377.486 1.00 24.69 191 ASN A N 1
ATOM 1544 C CA . ASN A 1 191 ? 24.998 65.804 376.805 1.00 25.88 191 ASN A CA 1
ATOM 1545 C C . ASN A 1 191 ? 24.454 66.832 377.775 1.00 29.21 191 ASN A C 1
ATOM 1546 O O . ASN A 1 191 ? 23.253 66.882 378.015 1.00 25.97 191 ASN A O 1
ATOM 1551 N N . ILE A 1 192 ? 25.341 67.642 378.342 1.00 21.85 192 ILE A N 1
ATOM 1552 C CA . ILE A 1 192 ? 24.929 68.652 379.301 1.00 24.69 192 ILE A CA 1
ATOM 1553 C C . ILE A 1 192 ? 24.836 70.032 378.671 1.00 22.18 192 ILE A C 1
ATOM 1554 O O . ILE A 1 192 ? 24.782 71.035 379.377 1.00 22.88 192 ILE A O 1
ATOM 1559 N N . TRP A 1 193 ? 24.783 70.075 377.342 1.00 20.57 193 TRP A N 1
ATOM 1560 C CA . TRP A 1 193 ? 24.942 71.331 376.611 1.00 23.56 193 TRP A CA 1
ATOM 1561 C C . TRP A 1 193 ? 23.718 71.774 375.800 1.00 23.91 193 TRP A C 1
ATOM 1562 O O . TRP A 1 193 ? 23.714 72.871 375.241 1.00 21.91 193 TRP A O 1
ATOM 1573 N N . ASP A 1 194 ? 22.689 70.938 375.714 1.00 23.99 194 ASP A N 1
ATOM 1574 C CA . ASP A 1 194 ? 21.526 71.293 374.903 1.00 20.73 194 ASP A CA 1
ATOM 1575 C C . ASP A 1 194 ? 20.543 72.169 375.689 1.00 26.43 194 ASP A C 1
ATOM 1576 O O . ASP A 1 194 ? 19.508 71.686 376.151 1.00 31.76 194 ASP A O 1
ATOM 1581 N N . LEU A 1 195 ? 20.855 73.457 375.809 1.00 28.59 195 LEU A N 1
ATOM 1582 C CA . LEU A 1 195 ? 20.098 74.357 376.689 1.00 33.79 195 LEU A CA 1
ATOM 1583 C C . LEU A 1 195 ? 18.624 74.469 376.315 1.00 44.43 195 LEU A C 1
ATOM 1584 O O . LEU A 1 195 ? 17.781 74.703 377.182 1.00 41.53 195 LEU A O 1
ATOM 1589 N N . SER A 1 196 ? 18.312 74.288 375.033 1.00 39.59 196 SER A N 1
ATOM 1590 C CA . SER A 1 196 ? 16.928 74.361 374.564 1.00 41.05 196 SER A CA 1
ATOM 1591 C C . SER A 1 196 ? 16.048 73.289 375.216 1.00 45.45 196 SER A C 1
ATOM 1592 O O . SER A 1 196 ? 14.821 73.397 375.215 1.00 51.32 196 SER 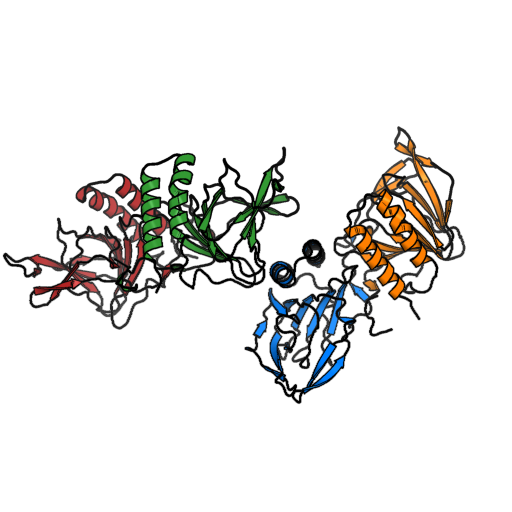A O 1
ATOM 1595 N N . LYS A 1 197 ? 16.682 72.260 375.770 1.00 36.54 197 LYS A N 1
ATOM 1596 C CA . LYS A 1 197 ? 15.971 71.166 376.421 1.00 40.77 197 LYS A CA 1
ATOM 1597 C C . LYS A 1 197 ? 15.667 71.485 377.890 1.00 48.68 197 LYS A C 1
ATOM 1598 O O . LYS A 1 197 ? 15.085 70.669 378.605 1.00 49.90 197 LYS A O 1
ATOM 1604 N N . GLU A 1 198 ? 16.067 72.674 378.333 1.00 44.74 198 GLU A N 1
ATOM 1605 C CA . GLU A 1 198 ? 15.792 73.127 379.694 1.00 50.76 198 GLU A CA 1
ATOM 1606 C C . GLU A 1 198 ? 14.790 74.283 379.697 1.00 51.85 198 GLU A C 1
ATOM 1607 O O . GLU A 1 198 ? 14.452 74.831 380.750 1.00 66.22 198 GLU A O 1
ATOM 1613 N N . ILE B 1 4 ? 39.567 50.052 363.078 1.00 60.26 4 ILE B N 1
ATOM 1614 C CA . ILE B 1 4 ? 39.600 50.705 364.383 1.00 55.22 4 ILE B CA 1
ATOM 1615 C C . ILE B 1 4 ? 39.308 52.207 364.257 1.00 54.04 4 ILE B C 1
ATOM 1616 O O . ILE B 1 4 ? 39.617 52.827 363.232 1.00 52.90 4 ILE B O 1
ATOM 1621 N N . LEU B 1 5 ? 38.705 52.780 365.298 1.00 42.53 5 LEU B N 1
ATOM 1622 C CA . LEU B 1 5 ? 38.250 54.169 365.275 1.00 38.20 5 LEU B CA 1
ATOM 1623 C C . LEU B 1 5 ? 39.325 55.125 365.785 1.00 32.75 5 LEU B C 1
ATOM 1624 O O . LEU B 1 5 ? 39.724 55.053 366.941 1.00 30.10 5 LEU B O 1
ATOM 1629 N N . ARG B 1 6 ? 39.781 56.027 364.920 1.00 29.10 6 ARG B N 1
ATOM 1630 C CA . ARG B 1 6 ? 40.896 56.904 365.250 1.00 28.30 6 ARG B CA 1
ATOM 1631 C C . ARG B 1 6 ? 40.454 58.122 366.066 1.00 33.79 6 ARG B C 1
ATOM 1632 O O . ARG B 1 6 ? 40.649 59.268 365.643 1.00 29.58 6 ARG B O 1
ATOM 1640 N N . LEU B 1 7 ? 39.873 57.880 367.235 1.00 31.70 7 LEU B N 1
ATOM 1641 C CA . LEU B 1 7 ? 39.400 58.967 368.087 1.00 29.14 7 LEU B CA 1
ATOM 1642 C C . LEU B 1 7 ? 40.527 59.900 368.544 1.00 28.06 7 LEU B C 1
ATOM 1643 O O . LEU B 1 7 ? 40.261 61.025 368.974 1.00 29.81 7 LEU B O 1
ATOM 1648 N N . ASP B 1 8 ? 41.774 59.439 368.447 1.00 25.72 8 ASP B N 1
ATOM 1649 C CA . ASP B 1 8 ? 42.927 60.279 368.779 1.00 28.94 8 ASP B CA 1
ATOM 1650 C C . ASP B 1 8 ? 42.994 61.530 367.893 1.00 31.47 8 ASP B C 1
ATOM 1651 O O . ASP B 1 8 ? 43.406 62.593 368.350 1.00 32.04 8 ASP B O 1
ATOM 1656 N N . ARG B 1 9 ? 42.573 61.414 366.637 1.00 24.72 9 ARG B N 1
ATOM 1657 C CA . ARG B 1 9 ? 42.592 62.564 365.733 1.00 23.05 9 ARG B CA 1
ATOM 1658 C C . ARG B 1 9 ? 41.696 63.673 366.252 1.00 25.60 9 ARG B C 1
ATOM 1659 O O . ARG B 1 9 ? 42.030 64.854 366.158 1.00 25.71 9 ARG B O 1
ATOM 1667 N N . LEU B 1 10 ? 40.542 63.273 366.777 1.00 21.00 10 LEU B N 1
ATOM 1668 C CA . LEU B 1 10 ? 39.577 64.206 367.326 1.00 20.64 10 LEU B CA 1
ATOM 1669 C C . LEU B 1 10 ? 40.102 64.813 368.627 1.00 23.36 10 LEU B C 1
ATOM 1670 O O . LEU B 1 10 ? 39.975 66.020 368.836 1.00 26.17 10 LEU B O 1
ATOM 1675 N N . ARG B 1 11 ? 40.694 63.983 369.490 1.00 24.04 11 ARG B N 1
ATOM 1676 C CA . ARG B 1 11 ? 41.360 64.476 370.700 1.00 25.97 11 ARG B CA 1
ATOM 1677 C C . ARG B 1 11 ? 42.481 65.450 370.325 1.00 31.33 11 ARG B C 1
ATOM 1678 O O . ARG B 1 11 ? 42.684 66.481 370.967 1.00 30.01 11 ARG B O 1
ATOM 1686 N N . GLN B 1 12 ? 43.205 65.116 369.269 1.00 25.12 12 GLN B N 1
ATOM 1687 C CA . GLN B 1 12 ? 44.234 65.992 368.755 1.00 29.40 12 GLN B CA 1
ATOM 1688 C C . GLN B 1 12 ? 43.658 67.342 368.346 1.00 24.57 12 GLN B C 1
ATOM 1689 O O . GLN B 1 12 ? 44.166 68.389 368.742 1.00 26.33 12 GLN B O 1
ATOM 1695 N N . PHE B 1 13 ? 42.609 67.310 367.530 1.00 25.54 13 PHE B N 1
ATOM 1696 C CA . PHE B 1 13 ? 42.041 68.537 366.991 1.00 23.17 13 PHE B CA 1
ATOM 1697 C C . PHE B 1 13 ? 41.560 69.469 368.110 1.00 27.05 13 PHE B C 1
ATOM 1698 O O . PHE B 1 13 ? 41.893 70.656 368.134 1.00 25.00 13 PHE B O 1
ATOM 1706 N N . ILE B 1 14 ? 40.782 68.900 369.027 1.00 24.38 14 ILE B N 1
ATOM 1707 C CA . ILE B 1 14 ? 40.213 69.610 370.163 1.00 24.16 14 ILE B CA 1
ATOM 1708 C C . ILE B 1 14 ? 41.307 70.270 371.023 1.00 24.84 14 ILE B C 1
ATOM 1709 O O . ILE B 1 14 ? 41.218 71.452 371.360 1.00 21.93 14 ILE B O 1
ATOM 1714 N N . GLY B 1 15 ? 42.348 69.504 371.343 1.00 26.25 15 GLY B N 1
ATOM 1715 C CA . GLY B 1 15 ? 43.476 70.006 372.111 1.00 25.15 15 GLY B CA 1
ATOM 1716 C C . GLY B 1 15 ? 44.203 71.161 371.435 1.00 31.33 15 GLY B C 1
ATOM 1717 O O . GLY B 1 15 ? 44.453 72.196 372.049 1.00 27.02 15 GLY B O 1
ATOM 1718 N N . GLU B 1 16 ? 44.532 70.994 370.159 1.00 26.01 16 GLU B N 1
ATOM 1719 C CA . GLU B 1 16 ? 45.291 72.008 369.449 1.00 28.54 16 GLU B CA 1
ATOM 1720 C C . GLU B 1 16 ? 44.450 73.251 369.189 1.00 25.73 16 GLU B C 1
ATOM 1721 O O . GLU B 1 16 ? 44.961 74.370 369.212 1.00 32.87 16 GLU B O 1
ATOM 1727 N N . LEU B 1 17 ? 43.155 73.063 368.967 1.00 25.47 17 LEU B N 1
ATOM 1728 C CA . LEU B 1 17 ? 42.274 74.208 368.781 1.00 25.61 17 LEU B CA 1
ATOM 1729 C C . LEU B 1 17 ? 42.172 75.036 370.065 1.00 31.22 17 LEU B C 1
ATOM 1730 O O . LEU B 1 17 ? 42.183 76.270 370.011 1.00 24.67 17 LEU B O 1
ATOM 1735 N N . ALA B 1 18 ? 42.067 74.361 371.212 1.00 29.28 18 ALA B N 1
ATOM 1736 C CA . ALA B 1 18 ? 41.964 75.062 372.494 1.00 29.19 18 ALA B CA 1
ATOM 1737 C C . ALA B 1 18 ? 43.256 75.803 372.800 1.00 32.56 18 ALA B C 1
ATOM 1738 O O . ALA B 1 18 ? 43.231 76.920 373.326 1.00 30.24 18 ALA B O 1
ATOM 1740 N N . THR B 1 19 ? 44.379 75.156 372.486 1.00 28.71 19 THR B N 1
ATOM 1741 C CA . THR B 1 19 ? 45.698 75.768 372.611 1.00 31.63 19 THR B CA 1
ATOM 1742 C C . THR B 1 19 ? 45.747 77.061 371.798 1.00 36.41 19 THR B C 1
ATOM 1743 O O . THR B 1 19 ? 46.138 78.109 372.299 1.00 34.63 19 THR B O 1
ATOM 1747 N N . LEU B 1 20 ? 45.330 76.974 370.543 1.00 32.49 20 LEU B N 1
ATOM 1748 C CA . LEU B 1 20 ? 45.252 78.137 369.675 1.00 31.19 20 LEU B CA 1
ATOM 1749 C C . LEU B 1 20 ? 44.443 79.273 370.305 1.00 37.75 20 LEU B C 1
ATOM 1750 O O . LEU B 1 20 ? 44.886 80.425 370.328 1.00 40.30 20 LEU B O 1
ATOM 1755 N N . LEU B 1 21 ? 43.261 78.946 370.818 1.00 27.96 21 LEU B N 1
ATOM 1756 C CA . LEU B 1 21 ? 42.367 79.949 371.398 1.00 31.84 21 LEU B CA 1
ATOM 1757 C C . LEU B 1 21 ? 42.874 80.570 372.708 1.00 31.38 21 LEU B C 1
ATOM 1758 O O . LEU B 1 21 ? 42.441 81.659 373.088 1.00 34.41 21 LEU B O 1
ATOM 1763 N N . ASP B 1 22 ? 43.769 79.875 373.401 1.00 29.31 22 ASP B N 1
ATOM 1764 C CA . ASP B 1 22 ? 44.306 80.383 374.668 1.00 32.16 22 ASP B CA 1
ATOM 1765 C C . ASP B 1 22 ? 45.059 81.692 374.470 1.00 41.84 22 ASP B C 1
ATOM 1766 O O . ASP B 1 22 ? 45.104 82.538 375.365 1.00 42.02 22 ASP B O 1
ATOM 1771 N N . SER B 1 23 ? 45.646 81.841 373.284 1.00 37.22 23 SER B N 1
ATOM 1772 C CA . SER B 1 23 ? 46.528 82.958 372.970 1.00 42.39 23 SER B CA 1
ATOM 1773 C C . SER B 1 23 ? 45.742 84.215 372.645 1.00 44.49 23 SER B C 1
ATOM 1774 O O . SER B 1 23 ? 46.326 85.241 372.301 1.00 45.99 23 SER B O 1
ATOM 1777 N N . ARG B 1 24 ? 44.418 84.115 372.750 1.00 39.92 24 ARG B N 1
ATOM 1778 C CA . ARG B 1 24 ? 43.504 85.233 372.503 1.00 47.30 24 ARG B CA 1
ATOM 1779 C C . ARG B 1 24 ? 43.540 85.790 371.067 1.00 50.32 24 ARG B C 1
ATOM 1780 O O . ARG B 1 24 ? 43.499 87.007 370.880 1.00 46.57 24 ARG B O 1
ATOM 1788 N N . PRO B 1 25 ? 43.583 84.913 370.046 1.00 45.07 25 PRO B N 1
ATOM 1789 C CA . PRO B 1 25 ? 43.810 85.483 368.712 1.00 39.64 25 PRO B CA 1
ATOM 1790 C C . PRO B 1 25 ? 42.613 86.274 368.203 1.00 38.54 25 PRO B C 1
ATOM 1791 O O . PRO B 1 25 ? 41.483 86.006 368.611 1.00 36.21 25 PRO B O 1
ATOM 1795 N N . ASP B 1 26 ? 42.864 87.255 367.339 1.00 34.90 26 ASP B N 1
ATOM 1796 C CA . ASP B 1 26 ? 41.788 87.932 366.632 1.00 33.40 26 ASP B CA 1
ATOM 1797 C C . ASP B 1 26 ? 41.146 86.922 365.677 1.00 30.75 26 ASP B C 1
ATOM 1798 O O . ASP B 1 26 ? 41.721 85.865 365.416 1.00 33.62 26 ASP B O 1
ATOM 1803 N N . GLU B 1 27 ? 39.963 87.237 365.165 1.00 30.13 27 GLU B N 1
ATOM 1804 C CA . GLU B 1 27 ? 39.193 86.251 364.414 1.00 37.17 27 GLU B CA 1
ATOM 1805 C C . GLU B 1 27 ? 39.936 85.779 363.170 1.00 39.04 27 GLU B C 1
ATOM 1806 O O . GLU B 1 27 ? 40.020 84.574 362.906 1.00 31.48 27 GLU B O 1
ATOM 1812 N N . SER B 1 28 ? 40.475 86.739 362.423 1.00 35.97 28 SER B N 1
ATOM 1813 C CA . SER B 1 28 ? 41.189 86.458 361.183 1.00 44.35 28 SER B CA 1
ATOM 1814 C C . SER B 1 28 ? 42.309 85.446 361.404 1.00 34.03 28 SER B C 1
ATOM 1815 O O . SER B 1 28 ? 42.398 84.447 360.693 1.00 33.60 28 SER B O 1
ATOM 1818 N N . THR B 1 29 ? 43.148 85.711 362.404 1.00 32.34 29 THR B N 1
ATOM 1819 C CA . THR B 1 29 ? 44.233 84.810 362.784 1.00 40.37 29 THR B CA 1
ATOM 1820 C C . THR B 1 29 ? 43.712 83.442 363.203 1.00 38.89 29 THR B C 1
ATOM 1821 O O . THR B 1 29 ? 44.249 82.406 362.803 1.00 31.22 29 THR B O 1
ATOM 1825 N N . LEU B 1 30 ? 42.676 83.462 364.038 1.00 35.06 30 LEU B N 1
ATOM 1826 C CA . LEU B 1 30 ? 42.020 82.256 364.522 1.00 31.57 30 LEU B CA 1
ATOM 1827 C C . LEU B 1 30 ? 41.596 81.378 363.347 1.00 31.35 30 LEU B C 1
ATOM 1828 O O . LEU B 1 30 ? 41.929 80.199 363.297 1.00 28.56 30 LEU B O 1
ATOM 1833 N N . LEU B 1 31 ? 40.856 81.958 362.407 1.00 28.09 31 LEU B N 1
ATOM 1834 C CA . LEU B 1 31 ? 40.321 81.181 361.292 1.00 33.10 31 LEU B CA 1
ATOM 1835 C C . LEU B 1 31 ? 41.439 80.636 360.410 1.00 30.40 31 LEU B C 1
ATOM 1836 O O . LEU B 1 31 ? 41.381 79.493 359.972 1.00 28.16 31 LEU B O 1
ATOM 1841 N N . ALA B 1 32 ? 42.465 81.450 360.182 1.00 32.40 32 ALA B N 1
ATOM 1842 C CA . ALA B 1 32 ? 43.571 81.059 359.323 1.00 32.09 32 ALA B CA 1
ATOM 1843 C C . ALA B 1 32 ? 44.393 79.961 359.970 1.00 34.05 32 ALA B C 1
ATOM 1844 O O . ALA B 1 32 ? 44.905 79.079 359.283 1.00 28.83 32 ALA B O 1
ATOM 1846 N N . GLN B 1 33 ? 44.521 80.007 361.295 1.00 30.44 33 GLN B N 1
ATOM 1847 C CA . GLN B 1 33 ? 45.267 78.965 361.991 1.00 27.12 33 GLN B CA 1
ATOM 1848 C C . GLN B 1 33 ? 44.415 77.709 362.236 1.00 30.28 33 GLN B C 1
ATOM 1849 O O . GLN B 1 33 ? 44.945 76.593 362.245 1.00 30.95 33 GLN B O 1
ATOM 1855 N N . ALA B 1 34 ? 43.106 77.877 362.430 1.00 29.48 34 ALA B N 1
ATOM 1856 C CA . ALA B 1 34 ? 42.237 76.721 362.717 1.00 24.76 34 ALA B CA 1
ATOM 1857 C C . ALA B 1 34 ? 41.831 75.951 361.451 1.00 30.87 34 ALA B C 1
ATOM 1858 O O . ALA B 1 34 ? 41.659 74.732 361.494 1.00 29.88 34 ALA B O 1
ATOM 1860 N N . HIS B 1 35 ? 41.656 76.667 360.342 1.00 25.51 35 HIS B N 1
ATOM 1861 C CA . HIS B 1 35 ? 41.318 76.048 359.055 1.00 23.50 35 HIS B CA 1
ATOM 1862 C C . HIS B 1 35 ? 42.174 74.795 358.751 1.00 25.41 35 HIS B C 1
ATOM 1863 O O . HIS B 1 35 ? 41.620 73.737 358.429 1.00 30.97 35 HIS B O 1
ATOM 1870 N N . PRO B 1 36 ? 43.516 74.888 358.861 1.00 29.85 36 PRO B N 1
ATOM 1871 C CA . PRO B 1 36 ? 44.264 73.658 358.566 1.00 22.62 36 PRO B CA 1
ATOM 1872 C C . PRO B 1 36 ? 44.134 72.560 359.622 1.00 34.58 36 PRO B C 1
ATOM 1873 O O . PRO B 1 36 ? 44.312 71.386 359.285 1.00 29.47 36 PRO B O 1
ATOM 1877 N N . LEU B 1 37 ? 43.850 72.920 360.872 1.00 30.49 37 LEU B N 1
ATOM 1878 C CA . LEU B 1 37 ? 43.596 71.900 361.888 1.00 30.28 37 LEU B CA 1
ATOM 1879 C C . LEU B 1 37 ? 42.376 71.084 361.497 1.00 23.76 37 LEU B C 1
ATOM 1880 O O . LEU B 1 37 ? 42.388 69.859 361.545 1.00 28.36 37 LEU B O 1
ATOM 1885 N N . LEU B 1 38 ? 41.316 71.766 361.095 1.00 22.74 38 LEU B N 1
ATOM 1886 C CA . LEU B 1 38 ? 40.101 71.069 360.728 1.00 28.09 38 LEU B CA 1
ATOM 1887 C C . LEU B 1 38 ? 40.303 70.282 359.426 1.00 35.17 38 LEU B C 1
ATOM 1888 O O . LEU B 1 38 ? 39.713 69.215 359.234 1.00 23.74 38 LEU B O 1
ATOM 1893 N N . ALA B 1 39 ? 41.143 70.806 358.537 1.00 28.89 39 ALA B N 1
ATOM 1894 C CA . ALA B 1 39 ? 41.388 70.136 357.263 1.00 32.43 39 ALA B CA 1
ATOM 1895 C C . ALA B 1 39 ? 42.060 68.793 357.509 1.00 28.74 39 ALA B C 1
ATOM 1896 O O . ALA B 1 39 ? 41.692 67.788 356.908 1.00 31.80 39 ALA B O 1
ATOM 1898 N N . GLU B 1 40 ? 43.024 68.783 358.423 1.00 30.03 40 GLU B N 1
ATOM 1899 C CA . GLU B 1 40 ? 43.689 67.555 358.844 1.00 35.06 40 GLU B CA 1
ATOM 1900 C C . GLU B 1 40 ? 42.732 66.542 359.505 1.00 31.95 40 GLU B C 1
ATOM 1901 O O . GLU B 1 40 ? 42.887 65.330 359.338 1.00 35.12 40 GLU B O 1
ATOM 1907 N N . LEU B 1 41 ? 41.737 67.032 360.236 1.00 26.03 41 LEU B N 1
ATOM 1908 C CA . LEU B 1 41 ? 40.758 66.138 360.860 1.00 29.99 41 LEU B CA 1
ATOM 1909 C C . LEU B 1 41 ? 39.823 65.493 359.833 1.00 28.58 41 LEU B C 1
ATOM 1910 O O . LEU B 1 41 ? 39.575 64.289 359.876 1.00 26.20 41 LEU B O 1
ATOM 1915 N N . VAL B 1 42 ? 39.296 66.286 358.908 1.00 27.22 42 VAL B N 1
ATOM 1916 C CA . VAL B 1 42 ? 38.364 65.729 357.937 1.00 30.68 42 VAL B CA 1
ATOM 1917 C C . VAL B 1 42 ? 39.107 65.182 356.714 1.00 33.83 42 VAL B C 1
ATOM 1918 O O . VAL B 1 42 ? 38.478 64.734 355.761 1.00 30.40 42 VAL B O 1
ATOM 1922 N N . HIS B 1 43 ? 40.437 65.186 356.766 1.00 31.69 43 HIS B N 1
ATOM 1923 C CA . HIS B 1 43 ? 41.261 64.722 355.644 1.00 37.38 43 HIS B CA 1
ATOM 1924 C C . HIS B 1 43 ? 41.050 63.240 355.373 1.00 44.31 43 HIS B C 1
ATOM 1925 O O . HIS B 1 43 ? 40.946 62.824 354.225 1.00 42.74 43 HIS B O 1
ATOM 1932 N N . GLN B 1 44 ? 40.984 62.447 356.436 1.00 40.74 44 GLN B N 1
ATOM 1933 C CA . GLN B 1 44 ? 40.641 61.036 356.315 1.00 40.23 44 GLN B CA 1
ATOM 1934 C C . GLN B 1 44 ? 39.422 60.718 357.172 1.00 35.91 44 GLN B C 1
ATOM 1935 O O . GLN B 1 44 ? 39.248 61.246 358.271 1.00 37.03 44 GLN B O 1
ATOM 1941 N N . ASP B 1 45 ? 38.577 59.845 356.649 1.00 33.25 45 ASP B N 1
ATOM 1942 C CA . ASP B 1 45 ? 37.303 59.541 357.260 1.00 32.43 45 ASP B CA 1
ATOM 1943 C C . ASP B 1 45 ? 37.390 58.251 358.081 1.00 43.48 45 ASP B C 1
ATOM 1944 O O . ASP B 1 45 ? 36.759 57.254 357.725 1.00 36.57 45 ASP B O 1
ATOM 1949 N N . ASP B 1 46 ? 38.157 58.274 359.179 1.00 29.28 46 ASP B N 1
ATOM 1950 C CA . ASP B 1 46 ? 38.372 57.068 359.981 1.00 25.46 46 ASP B CA 1
ATOM 1951 C C . ASP B 1 46 ? 38.190 57.251 361.495 1.00 35.51 46 ASP B C 1
ATOM 1952 O O . ASP B 1 46 ? 38.789 56.516 362.282 1.00 30.33 46 ASP B O 1
ATOM 1957 N N . TRP B 1 47 ? 37.359 58.204 361.913 1.00 25.26 47 TRP B N 1
ATOM 1958 C CA . TRP B 1 47 ? 37.278 58.518 363.335 1.00 26.91 47 TRP B CA 1
ATOM 1959 C C . TRP B 1 47 ? 35.857 58.786 363.849 1.00 27.57 47 TRP B C 1
ATOM 1960 O O . TRP B 1 47 ? 35.594 58.656 365.047 1.00 30.22 47 TRP B O 1
ATOM 1971 N N . LEU B 1 48 ? 34.943 59.155 362.958 1.00 28.15 48 LEU B N 1
ATOM 1972 C CA . LEU B 1 48 ? 33.587 59.535 363.366 1.00 25.88 48 LEU B CA 1
ATOM 1973 C C . LEU B 1 48 ? 32.760 58.335 363.821 1.00 26.13 48 LEU B C 1
ATOM 1974 O O . LEU B 1 48 ? 32.555 57.404 363.048 1.00 30.44 48 LEU B O 1
ATOM 1979 N N . PRO B 1 49 ? 32.291 58.341 365.084 1.00 24.77 49 PRO B N 1
ATOM 1980 C CA . PRO B 1 49 ? 31.454 57.217 365.518 1.00 28.03 49 PRO B CA 1
ATOM 1981 C C . PRO B 1 49 ? 30.235 57.037 364.608 1.00 29.73 49 PRO B C 1
ATOM 1982 O O . PRO B 1 49 ? 29.596 58.033 364.226 1.00 28.09 49 PRO B O 1
ATOM 1986 N N . GLU B 1 50 ? 29.939 55.789 364.243 1.00 22.87 50 GLU B N 1
ATOM 1987 C CA . GLU B 1 50 ? 28.778 55.495 363.401 1.00 29.11 50 GLU B CA 1
ATOM 1988 C C . GLU B 1 50 ? 27.544 56.134 364.022 1.00 31.08 50 GLU B C 1
ATOM 1989 O O . GLU B 1 50 ? 26.663 56.625 363.311 1.00 25.81 50 GLU B O 1
ATOM 1995 N N . ASP B 1 51 ? 27.532 56.131 365.357 1.00 26.03 51 ASP B N 1
ATOM 1996 C CA . ASP B 1 51 ? 26.580 56.833 366.216 1.00 35.22 51 ASP B CA 1
ATOM 1997 C C . ASP B 1 51 ? 26.275 58.273 365.812 1.00 26.47 51 ASP B C 1
ATOM 1998 O O . ASP B 1 51 ? 25.145 58.740 365.908 1.00 25.65 51 ASP B O 1
ATOM 2003 N N . CYS B 1 52 ? 27.313 58.995 365.433 1.00 20.02 52 CYS B N 1
ATOM 2004 C CA . CYS B 1 52 ? 27.177 60.411 365.133 1.00 22.74 52 CYS B CA 1
ATOM 2005 C C . CYS B 1 52 ? 27.236 60.640 363.621 1.00 26.47 52 CYS B C 1
ATOM 2006 O O . CYS B 1 52 ? 27.567 61.732 363.160 1.00 22.65 52 CYS B O 1
ATOM 2009 N N . ALA B 1 53 ? 26.891 59.599 362.863 1.00 21.85 53 ALA B N 1
ATOM 2010 C CA . ALA B 1 53 ? 26.938 59.641 361.405 1.00 28.06 53 ALA B CA 1
ATOM 2011 C C . ALA B 1 53 ? 25.646 59.138 360.763 1.00 26.84 53 ALA B C 1
ATOM 2012 O O . ALA B 1 53 ? 25.631 58.825 359.574 1.00 26.26 53 ALA B O 1
ATOM 2014 N N . ARG B 1 54 ? 24.566 59.082 361.540 1.00 24.57 54 ARG B N 1
ATOM 2015 C CA . ARG B 1 54 ? 23.299 58.507 361.081 1.00 24.22 54 ARG B CA 1
ATOM 2016 C C . ARG B 1 54 ? 22.311 59.511 360.501 1.00 26.35 54 ARG B C 1
ATOM 2017 O O . ARG B 1 54 ? 21.928 60.471 361.164 1.00 29.53 54 ARG B O 1
ATOM 2025 N N . PRO B 1 55 ? 21.863 59.261 359.267 1.00 23.32 55 PRO B N 1
ATOM 2026 C CA . PRO B 1 55 ? 20.867 60.116 358.610 1.00 29.56 55 PRO B CA 1
ATOM 2027 C C . PRO B 1 55 ? 19.437 59.812 359.073 1.00 29.85 55 PRO B C 1
ATOM 2028 O O . PRO B 1 55 ? 19.085 58.656 359.291 1.00 34.13 55 PRO B O 1
ATOM 2032 N N . ASP B 1 56 ? 18.644 60.864 359.240 1.00 36.61 56 ASP B N 1
ATOM 2033 C CA . ASP B 1 56 ? 17.239 60.781 359.635 1.00 39.99 56 ASP B CA 1
ATOM 2034 C C . ASP B 1 56 ? 16.392 61.025 358.388 1.00 53.72 56 ASP B C 1
ATOM 2035 O O . ASP B 1 56 ? 16.824 61.748 357.480 1.00 48.63 56 ASP B O 1
ATOM 2040 N N . PRO B 1 57 ? 15.202 60.401 358.318 1.00 54.38 57 PRO B N 1
ATOM 2041 C CA . PRO B 1 57 ? 14.342 60.545 357.133 1.00 61.23 57 PRO B CA 1
ATOM 2042 C C . PRO B 1 57 ? 13.902 61.985 356.855 1.00 55.67 57 PRO B C 1
ATOM 2043 O O . PRO B 1 57 ? 14.158 62.502 355.763 1.00 58.86 57 PRO B O 1
ATOM 2047 N N . GLN B 1 58 ? 13.259 62.615 357.837 1.00 64.42 58 GLN B N 1
ATOM 2048 C CA . GLN B 1 58 ? 12.684 63.950 357.671 1.00 59.47 58 GLN B CA 1
ATOM 2049 C C . GLN B 1 58 ? 13.711 65.075 357.725 1.00 51.08 58 GLN B C 1
ATOM 2050 O O . GLN B 1 58 ? 13.611 66.044 356.976 1.00 41.50 58 GLN B O 1
ATOM 2056 N N . ARG B 1 59 ? 14.688 64.949 358.617 1.00 54.84 59 ARG B N 1
ATOM 2057 C CA . ARG B 1 59 ? 15.580 66.063 358.926 1.00 46.19 59 ARG B CA 1
ATOM 2058 C C . ARG B 1 59 ? 17.069 65.733 358.855 1.00 35.99 59 ARG B C 1
ATOM 2059 O O . ARG B 1 59 ? 17.479 64.610 359.161 1.00 33.01 59 ARG B O 1
ATOM 2067 N N . TYR B 1 60 ? 17.877 66.724 358.473 1.00 24.67 60 TYR B N 1
ATOM 2068 C CA . TYR B 1 60 ? 19.312 66.637 358.713 1.00 27.41 60 TYR B CA 1
ATOM 2069 C C . TYR B 1 60 ? 19.528 66.548 360.220 1.00 29.69 60 TYR B C 1
ATOM 2070 O O . TYR B 1 60 ? 18.716 67.054 360.997 1.00 28.51 60 TYR B O 1
ATOM 2079 N N . GLN B 1 61 ? 20.621 65.908 360.618 1.00 23.40 61 GLN B N 1
ATOM 2080 C CA . GLN B 1 61 ? 20.908 65.650 362.025 1.00 32.50 61 GLN B CA 1
ATOM 2081 C C . GLN B 1 61 ? 22.155 66.392 362.479 1.00 29.39 61 GLN B C 1
ATOM 2082 O O . GLN B 1 61 ? 23.096 66.581 361.712 1.00 25.11 61 GLN B O 1
ATOM 2088 N N . GLN B 1 62 ? 22.163 66.806 363.738 1.00 25.74 62 GLN B N 1
ATOM 2089 C CA . GLN B 1 62 ? 23.303 67.531 364.273 1.00 20.79 62 GLN B CA 1
ATOM 2090 C C . GLN B 1 62 ? 23.760 66.869 365.566 1.00 23.92 62 GLN B C 1
ATOM 2091 O O . GLN B 1 62 ? 23.129 67.020 366.616 1.00 23.29 62 GLN B O 1
ATOM 2097 N N . TYR B 1 63 ? 24.847 66.111 365.470 1.00 21.27 63 TYR B N 1
ATOM 2098 C CA . TYR B 1 63 ? 25.364 65.357 366.603 1.00 23.44 63 TYR B CA 1
ATOM 2099 C C . TYR B 1 63 ? 26.495 66.122 367.270 1.00 24.39 63 TYR B C 1
ATOM 2100 O O . TYR B 1 63 ? 27.562 66.276 366.695 1.00 19.29 63 TYR B O 1
ATOM 2109 N N . LEU B 1 64 ? 26.251 66.603 368.484 1.00 20.92 64 LEU B N 1
ATOM 2110 C CA . LEU B 1 64 ? 27.291 67.256 369.267 1.00 22.89 64 LEU B CA 1
ATOM 2111 C C . LEU B 1 64 ? 28.426 66.289 369.589 1.00 18.12 64 LEU B C 1
ATOM 2112 O O . LEU B 1 64 ? 28.192 65.220 370.155 1.00 22.49 64 LEU B O 1
ATOM 2117 N N . LEU B 1 65 ? 29.658 66.655 369.243 1.00 14.92 65 LEU B N 1
ATOM 2118 C CA . LEU B 1 65 ? 30.796 65.778 369.546 1.00 19.15 65 LEU B CA 1
ATOM 2119 C C . LEU B 1 65 ? 31.551 66.217 370.802 1.00 22.47 65 LEU B C 1
ATOM 2120 O O . LEU B 1 65 ? 32.065 65.382 371.543 1.00 25.60 65 LEU B O 1
ATOM 2125 N N . HIS B 1 66 ? 31.612 67.524 371.033 1.00 23.79 66 HIS B N 1
ATOM 2126 C CA . HIS B 1 66 ? 32.423 68.083 372.115 1.00 24.04 66 HIS B CA 1
ATOM 2127 C C . HIS B 1 66 ? 32.158 69.574 372.275 1.00 20.89 66 HIS B C 1
ATOM 2128 O O . HIS B 1 66 ? 31.887 70.282 371.298 1.00 21.41 66 HIS B O 1
ATOM 2135 N N . VAL B 1 67 ? 32.221 70.037 373.515 1.00 18.72 67 VAL B N 1
ATOM 2136 C CA . VAL B 1 67 ? 32.131 71.455 373.826 1.00 16.07 67 VAL B CA 1
ATOM 2137 C C . VAL B 1 67 ? 33.300 71.792 374.741 1.00 22.84 67 VAL B C 1
ATOM 2138 O O . VAL B 1 67 ? 33.586 71.059 375.700 1.00 24.16 67 VAL B O 1
ATOM 2142 N N . ASP B 1 68 ? 33.987 72.881 374.428 1.00 21.74 68 ASP B N 1
ATOM 2143 C CA . ASP B 1 68 ? 35.101 73.353 375.246 1.00 21.59 68 ASP B CA 1
ATOM 2144 C C . ASP B 1 68 ? 34.605 73.821 376.630 1.00 19.71 68 ASP B C 1
ATOM 2145 O O . ASP B 1 68 ? 33.485 74.326 376.757 1.00 19.87 68 ASP B O 1
ATOM 2150 N N . SER B 1 69 ? 35.425 73.637 377.661 1.00 19.72 69 SER B N 1
ATOM 2151 C CA . SER B 1 69 ? 35.009 73.930 379.039 1.00 19.65 69 SER B CA 1
ATOM 2152 C C . SER B 1 69 ? 34.460 75.349 379.223 1.00 20.66 69 SER B C 1
ATOM 2153 O O . SER B 1 69 ? 33.506 75.573 379.973 1.00 25.54 69 SER B O 1
ATOM 2156 N N . ARG B 1 70 ? 35.071 76.306 378.539 1.00 24.76 70 ARG B N 1
ATOM 2157 C CA . ARG B 1 70 ? 34.634 77.688 378.636 1.00 22.65 70 ARG B CA 1
ATOM 2158 C C . ARG B 1 70 ? 33.710 78.055 377.485 1.00 31.34 70 ARG B C 1
ATOM 2159 O O . ARG B 1 70 ? 33.457 79.233 377.244 1.00 26.99 70 ARG B O 1
ATOM 2167 N N . GLN B 1 71 ? 33.222 77.039 376.774 1.00 28.80 71 GLN B N 1
ATOM 2168 C CA . GLN B 1 71 ? 32.326 77.233 375.636 1.00 27.22 71 GLN B CA 1
ATOM 2169 C C . GLN B 1 71 ? 32.915 78.173 374.571 1.00 22.99 71 GLN B C 1
ATOM 2170 O O . GLN B 1 71 ? 32.185 78.879 373.873 1.00 28.93 71 GLN B O 1
ATOM 2176 N N . ARG B 1 72 ? 34.237 78.161 374.445 1.00 24.07 72 ARG B N 1
ATOM 2177 C CA . ARG B 1 72 ? 34.910 78.923 373.397 1.00 22.68 72 ARG B CA 1
ATOM 2178 C C . ARG B 1 72 ? 34.668 78.288 372.029 1.00 29.13 72 ARG B C 1
ATOM 2179 O O . ARG B 1 72 ? 34.733 78.972 370.999 1.00 30.69 72 ARG B O 1
ATOM 2187 N N . PHE B 1 73 ? 34.392 76.982 372.025 1.00 25.41 73 PHE B N 1
ATOM 2188 C CA . PHE B 1 73 ? 33.948 76.302 370.811 1.00 25.05 73 PHE B CA 1
ATOM 2189 C C . PHE B 1 73 ? 33.163 75.018 371.065 1.00 28.45 73 PHE B C 1
ATOM 2190 O O . PHE B 1 73 ? 33.123 74.482 372.180 1.00 24.48 73 PHE B O 1
ATOM 2198 N N . SER B 1 74 ? 32.524 74.549 370.000 1.00 21.29 74 SER B N 1
ATOM 2199 C CA . SER B 1 74 ? 31.840 73.270 369.975 1.00 24.31 74 SER B CA 1
ATOM 2200 C C . SER B 1 74 ? 32.100 72.608 368.618 1.00 29.05 74 SER B C 1
ATOM 2201 O O . SER B 1 74 ? 32.386 73.292 367.626 1.00 25.03 74 SER B O 1
ATOM 2204 N N . VAL B 1 75 ? 32.034 71.278 368.595 1.00 23.26 75 VAL B N 1
ATOM 2205 C CA . VAL B 1 75 ? 32.277 70.492 367.388 1.00 21.88 75 VAL B CA 1
ATOM 2206 C C . VAL B 1 75 ? 31.066 69.599 367.153 1.00 27.78 75 VAL B C 1
ATOM 2207 O O . VAL B 1 75 ? 30.624 68.875 368.054 1.00 23.75 75 VAL B O 1
ATOM 2211 N N . VAL B 1 76 ? 30.527 69.667 365.943 1.00 21.34 76 VAL B N 1
ATOM 2212 C CA . VAL B 1 76 ? 29.263 69.023 365.623 1.00 24.02 76 VAL B CA 1
ATOM 2213 C C . VAL B 1 76 ? 29.369 68.232 364.323 1.00 27.73 76 VAL B C 1
ATOM 2214 O O . VAL B 1 76 ? 30.006 68.681 363.373 1.00 21.55 76 VAL B O 1
ATOM 2218 N N . SER B 1 77 ? 28.744 67.058 364.292 1.00 23.93 77 SER B N 1
ATOM 2219 C CA . SER B 1 77 ? 28.602 66.284 363.063 1.00 24.53 77 SER B CA 1
ATOM 2220 C C . SER B 1 77 ? 27.244 66.573 362.413 1.00 26.98 77 SER B C 1
ATOM 2221 O O . SER B 1 77 ? 26.186 66.259 362.981 1.00 25.13 77 SER B O 1
ATOM 2224 N N . PHE B 1 78 ? 27.280 67.185 361.234 1.00 24.05 78 PHE B N 1
ATOM 2225 C CA . PHE B 1 78 ? 26.077 67.539 360.492 1.00 24.03 78 PHE B CA 1
ATOM 2226 C C . PHE B 1 78 ? 25.809 66.474 359.423 1.00 30.98 78 PHE B C 1
ATOM 2227 O O . PHE B 1 78 ? 26.581 66.333 358.475 1.00 18.40 78 PHE B O 1
ATOM 2235 N N . VAL B 1 79 ? 24.727 65.718 359.580 1.00 23.46 79 VAL B N 1
ATOM 2236 C CA . VAL B 1 79 ? 24.479 64.582 358.703 1.00 21.82 79 VAL B CA 1
ATOM 2237 C C . VAL B 1 79 ? 23.264 64.807 357.832 1.00 27.18 79 VAL B C 1
ATOM 2238 O O . VAL B 1 79 ? 22.140 64.881 358.328 1.00 20.22 79 VAL B O 1
ATOM 2242 N N . TRP B 1 80 ? 23.508 64.911 356.526 1.00 21.26 80 TRP B N 1
ATOM 2243 C CA . TRP B 1 80 ? 22.449 65.048 355.538 1.00 25.96 80 TRP B CA 1
ATOM 2244 C C . TRP B 1 80 ? 21.911 63.706 355.053 1.00 26.15 80 TRP B C 1
ATOM 2245 O O . TRP B 1 80 ? 22.682 62.846 354.611 1.00 29.56 80 TRP B O 1
ATOM 2256 N N . GLY B 1 81 ? 20.595 63.534 355.098 1.00 22.28 81 GLY B N 1
ATOM 2257 C CA . GLY B 1 81 ? 19.964 62.489 354.310 1.00 28.94 81 GLY B CA 1
ATOM 2258 C C . GLY B 1 81 ? 19.959 62.944 352.850 1.00 31.05 81 GLY B C 1
ATOM 2259 O O . GLY B 1 81 ? 20.374 64.070 352.546 1.00 26.31 81 GLY B O 1
ATOM 2260 N N . PRO B 1 82 ? 19.497 62.078 351.936 1.00 30.80 82 PRO B N 1
ATOM 2261 C CA . PRO B 1 82 ? 19.455 62.401 350.500 1.00 34.27 82 PRO B CA 1
ATOM 2262 C C . PRO B 1 82 ? 18.696 63.696 350.180 1.00 26.47 82 PRO B C 1
ATOM 2263 O O . PRO B 1 82 ? 17.557 63.857 350.623 1.00 25.16 82 PRO B O 1
ATOM 2267 N N . GLY B 1 83 ? 19.328 64.604 349.438 1.00 32.08 83 GLY B N 1
ATOM 2268 C CA . GLY B 1 83 ? 18.666 65.808 348.951 1.00 28.02 83 GLY B CA 1
ATOM 2269 C C . GLY B 1 83 ? 18.086 66.763 349.989 1.00 40.24 83 GLY B C 1
ATOM 2270 O O . GLY B 1 83 ? 17.185 67.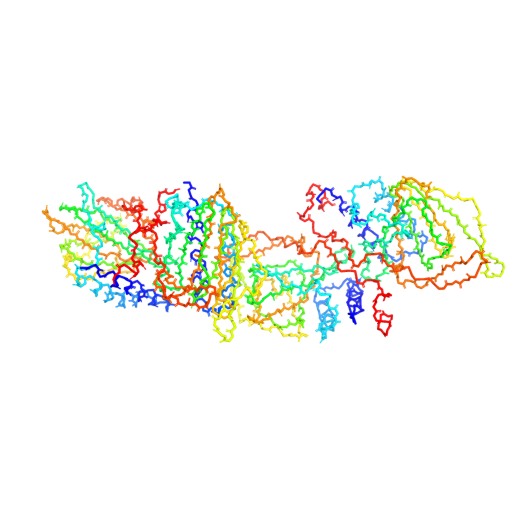535 349.671 1.00 38.24 83 GLY B O 1
ATOM 2271 N N . GLN B 1 84 ? 18.595 66.723 351.221 1.00 31.96 84 GLN B N 1
ATOM 2272 C CA . GLN B 1 84 ? 18.098 67.608 352.275 1.00 34.11 84 GLN B CA 1
ATOM 2273 C C . GLN B 1 84 ? 18.707 69.015 352.192 1.00 36.47 84 GLN B C 1
ATOM 2274 O O . GLN B 1 84 ? 19.833 69.190 351.714 1.00 31.24 84 GLN B O 1
ATOM 2280 N N . ILE B 1 85 ? 17.958 70.012 352.668 1.00 31.71 85 ILE B N 1
ATOM 2281 C CA . ILE B 1 85 ? 18.358 71.410 352.523 1.00 31.43 85 ILE B CA 1
ATOM 2282 C C . ILE B 1 85 ? 17.987 72.255 353.745 1.00 35.55 85 ILE B C 1
ATOM 2283 O O . ILE B 1 85 ? 16.922 72.076 354.331 1.00 33.48 85 ILE B O 1
ATOM 2288 N N . THR B 1 86 ? 18.876 73.165 354.136 1.00 35.95 86 THR B N 1
ATOM 2289 C CA . THR B 1 86 ? 18.575 74.114 355.205 1.00 36.91 86 THR B CA 1
ATOM 2290 C C . THR B 1 86 ? 17.831 75.315 354.652 1.00 37.67 86 THR B C 1
ATOM 2291 O O . THR B 1 86 ? 17.947 75.628 353.470 1.00 32.93 86 THR B O 1
ATOM 2295 N N . PRO B 1 87 ? 17.069 76.004 355.510 1.00 38.86 87 PRO B N 1
ATOM 2296 C CA . PRO B 1 87 ? 16.647 77.345 355.098 1.00 36.06 87 PRO B CA 1
ATOM 2297 C C . PRO B 1 87 ? 17.831 78.308 355.193 1.00 35.03 87 PRO B C 1
ATOM 2298 O O . PRO B 1 87 ? 18.864 77.951 355.776 1.00 31.82 87 PRO B O 1
ATOM 2302 N N . VAL B 1 88 ? 17.693 79.498 354.615 1.00 29.32 88 VAL B N 1
ATOM 2303 C CA . VAL B 1 88 ? 18.682 80.555 354.802 1.00 31.76 88 VAL B CA 1
ATOM 2304 C C . VAL B 1 88 ? 18.837 80.851 356.297 1.00 29.68 88 VAL B C 1
ATOM 2305 O O . VAL B 1 88 ? 17.848 80.954 357.009 1.00 28.53 88 VAL B O 1
ATOM 2309 N N . HIS B 1 89 ? 20.069 80.980 356.775 1.00 25.04 89 HIS B N 1
ATOM 2310 C CA . HIS B 1 89 ? 20.273 81.256 358.193 1.00 27.37 89 HIS B CA 1
ATOM 2311 C C . HIS B 1 89 ? 21.637 81.881 358.435 1.00 33.43 89 HIS B C 1
ATOM 2312 O O . HIS B 1 89 ? 22.478 81.911 357.532 1.00 27.73 89 HIS B O 1
ATOM 2319 N N . ASP B 1 90 ? 21.848 82.375 359.655 1.00 25.50 90 ASP B N 1
ATOM 2320 C CA . ASP B 1 90 ? 23.140 82.908 360.062 1.00 29.80 90 ASP B CA 1
ATOM 2321 C C . ASP B 1 90 ? 23.739 82.049 361.178 1.00 28.64 90 ASP B C 1
ATOM 2322 O O . ASP B 1 90 ? 23.203 80.983 361.490 1.00 26.68 90 ASP B O 1
ATOM 2327 N N . HIS B 1 91 ? 24.825 82.534 361.785 1.00 27.81 91 HIS B N 1
ATOM 2328 C CA . HIS B 1 91 ? 25.512 81.821 362.866 1.00 35.51 91 HIS B CA 1
ATOM 2329 C C . HIS B 1 91 ? 25.846 82.715 364.063 1.00 29.54 91 HIS B C 1
ATOM 2330 O O . HIS B 1 91 ? 25.801 82.254 365.202 1.00 26.38 91 HIS B O 1
ATOM 2337 N N . ARG B 1 92 ? 26.213 83.968 363.777 1.00 23.62 92 ARG B N 1
ATOM 2338 C CA . ARG B 1 92 ? 26.511 85.011 364.772 1.00 31.27 92 ARG B CA 1
ATOM 2339 C C . ARG B 1 92 ? 27.809 84.780 365.550 1.00 35.54 92 ARG B C 1
ATOM 2340 O O . ARG B 1 92 ? 28.124 85.528 366.476 1.00 34.76 92 ARG B O 1
ATOM 2348 N N . VAL B 1 93 ? 28.561 83.752 365.165 1.00 25.36 93 VAL B N 1
ATOM 2349 C CA . VAL B 1 93 ? 29.888 83.496 365.713 1.00 24.36 93 VAL B CA 1
ATOM 2350 C C . VAL B 1 93 ? 30.765 82.959 364.599 1.00 23.86 93 VAL B C 1
ATOM 2351 O O . VAL B 1 93 ? 30.256 82.560 363.550 1.00 25.69 93 VAL B O 1
ATOM 2355 N N . TRP B 1 94 ? 32.073 82.923 364.824 1.00 22.56 94 TRP B N 1
ATOM 2356 C CA . TRP B 1 94 ? 32.942 82.351 363.825 1.00 26.35 94 TRP B CA 1
ATOM 2357 C C . TRP B 1 94 ? 32.563 80.886 363.656 1.00 31.02 94 TRP B C 1
ATOM 2358 O O . TRP B 1 94 ? 32.091 80.228 364.593 1.00 22.99 94 TRP B O 1
ATOM 2369 N N A CYS B 1 95 ? 32.818 80.373 362.459 0.67 23.58 95 CYS B N 1
ATOM 2370 N N B CYS B 1 95 ? 32.723 80.397 362.435 0.33 25.56 95 CYS B N 1
ATOM 2371 C CA A CYS B 1 95 ? 32.271 79.096 362.031 0.67 29.76 95 CYS B CA 1
ATOM 2372 C CA B CYS B 1 95 ? 32.311 79.048 362.096 0.33 29.65 95 CYS B CA 1
ATOM 2373 C C A CYS B 1 95 ? 33.158 78.448 360.972 0.67 30.13 95 CYS B C 1
ATOM 2374 C C B CYS B 1 95 ? 33.203 78.466 361.018 0.33 30.05 95 CYS B C 1
ATOM 2375 O O A CYS B 1 95 ? 33.408 79.044 359.920 0.67 29.10 95 CYS B O 1
ATOM 2376 O O B CYS B 1 95 ? 33.484 79.110 360.005 0.33 29.09 95 CYS B O 1
ATOM 2381 N N . LEU B 1 96 ? 33.654 77.243 361.256 1.00 26.11 96 LEU B N 1
ATOM 2382 C CA . LEU B 1 96 ? 34.414 76.486 360.264 1.00 24.66 96 LEU B CA 1
ATOM 2383 C C . LEU B 1 96 ? 33.641 75.230 359.900 1.00 33.19 96 LEU B C 1
ATOM 2384 O O . LEU B 1 96 ? 33.138 74.531 360.788 1.00 27.35 96 LEU B O 1
ATOM 2389 N N . ILE B 1 97 ? 33.544 74.948 358.602 1.00 24.50 97 ILE B N 1
ATOM 2390 C CA . ILE B 1 97 ? 32.801 73.794 358.115 1.00 23.13 97 ILE B CA 1
ATOM 2391 C C . ILE B 1 97 ? 33.716 72.877 357.298 1.00 30.81 97 ILE B C 1
ATOM 2392 O O . ILE B 1 97 ? 34.272 73.286 356.277 1.00 26.86 97 ILE B O 1
ATOM 2397 N N . GLY B 1 98 ? 33.875 71.640 357.759 1.00 26.28 98 GLY B N 1
ATOM 2398 C CA . GLY B 1 98 ? 34.787 70.703 357.129 1.00 22.09 98 GLY B CA 1
ATOM 2399 C C . GLY B 1 98 ? 34.068 69.533 356.493 1.00 25.96 98 GLY B C 1
ATOM 2400 O O . GLY B 1 98 ? 33.417 68.755 357.184 1.00 25.69 98 GLY B O 1
ATOM 2401 N N . MET B 1 99 ? 34.184 69.403 355.173 1.00 23.74 99 MET B N 1
ATOM 2402 C CA . MET B 1 99 ? 33.473 68.347 354.457 1.00 25.70 99 MET B CA 1
ATOM 2403 C C . MET B 1 99 ? 34.123 66.993 354.690 1.00 23.87 99 MET B C 1
ATOM 2404 O O . MET B 1 99 ? 35.307 66.814 354.419 1.00 27.63 99 MET B O 1
ATOM 2409 N N . LEU B 1 100 ? 33.343 66.037 355.183 1.00 22.60 100 LEU B N 1
ATOM 2410 C CA . LEU B 1 100 ? 33.890 64.731 355.541 1.00 25.28 100 LEU B CA 1
ATOM 2411 C C . LEU B 1 100 ? 33.589 63.677 354.477 1.00 27.25 100 LEU B C 1
ATOM 2412 O O . LEU B 1 100 ? 34.504 63.020 353.996 1.00 24.00 100 LEU B O 1
ATOM 2417 N N . ARG B 1 101 ? 32.315 63.518 354.122 1.00 21.74 101 ARG B N 1
ATOM 2418 C CA . ARG B 1 101 ? 31.921 62.588 353.066 1.00 29.45 101 ARG B CA 1
ATOM 2419 C C . ARG B 1 101 ? 30.726 63.132 352.288 1.00 31.91 101 ARG B C 1
ATOM 2420 O O . ARG B 1 101 ? 29.954 63.958 352.799 1.00 23.03 101 ARG B O 1
ATOM 2428 N N . GLY B 1 102 ? 30.575 62.668 351.048 1.00 22.18 102 GLY B N 1
ATOM 2429 C CA . GLY B 1 102 ? 29.571 63.216 350.157 1.00 17.77 102 GLY B CA 1
ATOM 2430 C C . GLY B 1 102 ? 29.997 64.623 349.791 1.00 20.85 102 GLY B C 1
ATOM 2431 O O . GLY B 1 102 ? 31.189 64.911 349.683 1.00 23.79 102 GLY B O 1
ATOM 2432 N N . ALA B 1 103 ? 29.027 65.513 349.652 1.00 21.66 103 ALA B N 1
ATOM 2433 C CA . ALA B 1 103 ? 29.312 66.881 349.256 1.00 28.48 103 ALA B CA 1
ATOM 2434 C C . ALA B 1 103 ? 28.109 67.762 349.549 1.00 27.12 103 ALA B C 1
ATOM 2435 O O . ALA B 1 103 ? 26.978 67.277 349.661 1.00 25.01 103 ALA B O 1
ATOM 2437 N N . GLU B 1 104 ? 28.329 69.064 349.662 1.00 25.06 104 GLU B N 1
ATOM 2438 C CA . GLU B 1 104 ? 27.188 69.946 349.860 1.00 33.25 104 GLU B CA 1
ATOM 2439 C C . GLU B 1 104 ? 27.321 71.222 349.025 1.00 33.48 104 GLU B C 1
ATOM 2440 O O . GLU B 1 104 ? 28.429 71.644 348.680 1.00 26.22 104 GLU B O 1
ATOM 2446 N N . TYR B 1 105 ? 26.181 71.795 348.648 1.00 28.01 105 TYR B N 1
ATOM 2447 C CA . TYR B 1 105 ? 26.173 73.106 348.018 1.00 31.53 105 TYR B CA 1
ATOM 2448 C C . TYR B 1 105 ? 25.965 74.149 349.103 1.00 34.32 105 TYR B C 1
ATOM 2449 O O . TYR B 1 105 ? 25.160 73.955 350.010 1.00 28.53 105 TYR B O 1
ATOM 2458 N N . SER B 1 106 ? 26.720 75.235 349.009 1.00 28.43 106 SER B N 1
ATOM 2459 C CA . SER B 1 106 ? 26.562 76.390 349.884 1.00 36.91 106 SER B CA 1
ATOM 2460 C C . SER B 1 106 ? 26.251 77.618 349.012 1.00 44.45 106 SER B C 1
ATOM 2461 O O . SER B 1 106 ? 26.799 77.772 347.913 1.00 35.91 106 SER B O 1
ATOM 2464 N N . GLN B 1 107 ? 25.354 78.473 349.489 1.00 35.17 107 GLN B N 1
ATOM 2465 C CA . GLN B 1 107 ? 24.991 79.683 348.764 1.00 32.57 107 GLN B CA 1
ATOM 2466 C C . GLN B 1 107 ? 24.932 80.891 349.703 1.00 34.30 107 GLN B C 1
ATOM 2467 O O . GLN B 1 107 ? 24.010 80.996 350.523 1.00 23.87 107 GLN B O 1
ATOM 2473 N N . PRO B 1 108 ? 25.914 81.802 349.585 1.00 30.83 108 PRO B N 1
ATOM 2474 C CA . PRO B 1 108 ? 25.957 83.012 350.417 1.00 32.90 108 PRO B CA 1
ATOM 2475 C C . PRO B 1 108 ? 24.823 83.964 350.085 1.00 30.50 108 PRO B C 1
ATOM 2476 O O . PRO B 1 108 ? 24.510 84.160 348.905 1.00 30.71 108 PRO B O 1
ATOM 2480 N N . TYR B 1 109 ? 24.223 84.548 351.117 1.00 32.12 109 TYR B N 1
ATOM 2481 C CA . TYR B 1 109 ? 23.242 85.607 350.937 1.00 25.40 109 TYR B CA 1
ATOM 2482 C C . TYR B 1 109 ? 23.676 86.885 351.641 1.00 34.54 109 TYR B C 1
ATOM 2483 O O . TYR B 1 109 ? 24.470 86.861 352.586 1.00 31.08 109 TYR B O 1
ATOM 2492 N N . ALA B 1 110 ? 23.171 88.010 351.151 1.00 33.97 110 ALA B N 1
ATOM 2493 C CA . ALA B 1 110 ? 23.314 89.272 351.863 1.00 35.08 110 ALA B CA 1
ATOM 2494 C C . ALA B 1 110 ? 21.983 89.991 351.759 1.00 30.78 110 ALA B C 1
ATOM 2495 O O . ALA B 1 110 ? 21.076 89.528 351.063 1.00 36.54 110 ALA B O 1
ATOM 2497 N N . PHE B 1 111 ? 21.840 91.106 352.460 1.00 36.20 111 PHE B N 1
ATOM 2498 C CA . PHE B 1 111 ? 20.563 91.804 352.443 1.00 35.30 111 PHE B CA 1
ATOM 2499 C C . PHE B 1 111 ? 20.672 93.138 351.734 1.00 33.45 111 PHE B C 1
ATOM 2500 O O . PHE B 1 111 ? 21.716 93.779 351.772 1.00 28.74 111 PHE B O 1
ATOM 2508 N N . ASP B 1 112 ? 19.596 93.541 351.065 1.00 39.18 112 ASP B N 1
ATOM 2509 C CA . ASP B 1 112 ? 19.545 94.873 350.487 1.00 38.07 112 ASP B CA 1
ATOM 2510 C C . ASP B 1 112 ? 19.127 95.871 351.571 1.00 43.49 112 ASP B C 1
ATOM 2511 O O . ASP B 1 112 ? 19.062 95.522 352.754 1.00 37.17 112 ASP B O 1
ATOM 2516 N N . ALA B 1 113 ? 18.860 97.110 351.169 1.00 46.45 113 ALA B N 1
ATOM 2517 C CA . ALA B 1 113 ? 18.488 98.157 352.113 1.00 43.05 113 ALA B CA 1
ATOM 2518 C C . ALA B 1 113 ? 17.137 97.849 352.752 1.00 47.22 113 ALA B C 1
ATOM 2519 O O . ALA B 1 113 ? 16.891 98.210 353.902 1.00 48.10 113 ALA B O 1
ATOM 2521 N N . GLY B 1 114 ? 16.271 97.171 352.002 1.00 47.98 114 GLY B N 1
ATOM 2522 C CA . GLY B 1 114 ? 14.976 96.748 352.511 1.00 50.97 114 GLY B CA 1
ATOM 2523 C C . GLY B 1 114 ? 14.956 95.383 353.196 1.00 49.15 114 GLY B C 1
ATOM 2524 O O . GLY B 1 114 ? 13.886 94.804 353.385 1.00 48.30 114 GLY B O 1
ATOM 2525 N N . GLY B 1 115 ? 16.133 94.861 353.547 1.00 40.85 115 GLY B N 1
ATOM 2526 C CA . GLY B 1 115 ? 16.236 93.657 354.359 1.00 46.05 115 GLY B CA 1
ATOM 2527 C C . GLY B 1 115 ? 15.905 92.347 353.663 1.00 51.61 115 GLY B C 1
ATOM 2528 O O . GLY B 1 115 ? 15.868 91.291 354.293 1.00 52.10 115 GLY B O 1
ATOM 2529 N N . ARG B 1 116 ? 15.658 92.408 352.361 1.00 42.80 116 ARG B N 1
ATOM 2530 C CA . ARG B 1 116 ? 15.343 91.204 351.608 1.00 49.51 116 ARG B CA 1
ATOM 2531 C C . ARG B 1 116 ? 16.634 90.509 351.192 1.00 48.82 116 ARG B C 1
ATOM 2532 O O . ARG B 1 116 ? 17.622 91.172 350.875 1.00 47.06 116 ARG B O 1
ATOM 2540 N N . PRO B 1 117 ? 16.632 89.165 351.198 1.00 51.08 117 PRO B N 1
ATOM 2541 C CA . PRO B 1 117 ? 17.841 88.384 350.949 1.00 36.01 117 PRO B CA 1
ATOM 2542 C C . PRO B 1 117 ? 18.078 88.168 349.464 1.00 42.48 117 PRO B C 1
ATOM 2543 O O . PRO B 1 117 ? 17.141 87.991 348.685 1.00 45.76 117 PRO B O 1
ATOM 2547 N N . HIS B 1 118 ? 19.339 88.211 349.068 1.00 37.85 118 HIS B N 1
ATOM 2548 C CA . HIS B 1 118 ? 19.703 87.910 347.699 1.00 38.98 118 HIS B CA 1
ATOM 2549 C C . HIS B 1 118 ? 21.012 87.148 347.733 1.00 30.83 118 HIS B C 1
ATOM 2550 O O . HIS B 1 118 ? 21.818 87.356 348.634 1.00 30.45 118 HIS B O 1
ATOM 2557 N N . PRO B 1 119 ? 21.222 86.252 346.763 1.00 26.69 119 PRO B N 1
ATOM 2558 C CA . PRO B 1 119 ? 22.532 85.614 346.653 1.00 28.73 119 PRO B CA 1
ATOM 2559 C C . PRO B 1 119 ? 23.609 86.688 346.545 1.00 31.09 119 PRO B C 1
ATOM 2560 O O . PRO B 1 119 ? 23.367 87.737 345.942 1.00 34.48 119 PRO B O 1
ATOM 2564 N N . SER B 1 120 ? 24.774 86.444 347.127 1.00 25.14 120 SER B N 1
ATOM 2565 C CA . SER B 1 120 ? 25.778 87.496 347.227 1.00 32.63 120 SER B CA 1
ATOM 2566 C C . SER B 1 120 ? 27.138 87.025 346.763 1.00 34.84 120 SER B C 1
ATOM 2567 O O . SER B 1 120 ? 28.149 87.690 347.002 1.00 33.00 120 SER B O 1
ATOM 2570 N N . GLY B 1 121 ? 27.156 85.884 346.082 1.00 26.87 121 GLY B N 1
ATOM 2571 C CA . GLY B 1 121 ? 28.388 85.345 345.543 1.00 28.47 121 GLY B CA 1
ATOM 2572 C C . GLY B 1 121 ? 28.101 84.028 344.861 1.00 28.06 121 GLY B C 1
ATOM 2573 O O . GLY B 1 121 ? 26.961 83.559 344.866 1.00 26.31 121 GLY B O 1
ATOM 2574 N N . ALA B 1 122 ? 29.133 83.438 344.266 1.00 31.70 122 ALA B N 1
ATOM 2575 C CA . ALA B 1 122 ? 28.990 82.173 343.559 1.00 29.91 122 ALA B CA 1
ATOM 2576 C C . ALA B 1 122 ? 28.457 81.075 344.476 1.00 33.03 122 ALA B C 1
ATOM 2577 O O . ALA B 1 122 ? 28.798 81.022 345.661 1.00 34.08 122 ALA B O 1
ATOM 2579 N N . ARG B 1 123 ? 27.606 80.213 343.930 1.00 31.36 123 ARG B N 1
ATOM 2580 C CA . ARG B 1 123 ? 27.235 78.982 344.614 1.00 31.01 123 ARG B CA 1
ATOM 2581 C C . ARG B 1 123 ? 28.491 78.148 344.771 1.00 35.31 123 ARG B C 1
ATOM 2582 O O . ARG B 1 123 ? 29.278 78.024 343.835 1.00 38.15 123 ARG B O 1
ATOM 2590 N N . ARG B 1 124 ? 28.699 77.586 345.952 1.00 34.71 124 ARG B N 1
ATOM 2591 C CA . ARG B 1 124 ? 29.909 76.815 346.184 1.00 29.26 124 ARG B CA 1
ATOM 2592 C C . ARG B 1 124 ? 29.602 75.343 346.410 1.00 32.95 124 ARG B C 1
ATOM 2593 O O . ARG B 1 124 ? 28.655 75.006 347.120 1.00 32.41 124 ARG B O 1
ATOM 2601 N N . ARG B 1 125 ? 30.395 74.467 345.796 1.00 36.81 125 ARG B N 1
ATOM 2602 C CA . ARG B 1 125 ? 30.302 73.039 346.079 1.00 34.22 125 ARG B CA 1
ATOM 2603 C C . ARG B 1 125 ? 31.487 72.627 346.949 1.00 34.97 125 ARG B C 1
ATOM 2604 O O . ARG B 1 125 ? 32.645 72.818 346.573 1.00 34.44 125 ARG B O 1
ATOM 2612 N N . LEU B 1 126 ? 31.192 72.083 348.126 1.00 29.69 126 LEU B N 1
ATOM 2613 C CA . LEU B 1 126 ? 32.233 71.685 349.074 1.00 30.64 126 LEU B CA 1
ATOM 2614 C C . LEU B 1 126 ? 32.499 70.184 348.986 1.00 29.58 126 LEU B C 1
ATOM 2615 O O . LEU B 1 126 ? 31.604 69.368 349.227 1.00 28.25 126 LEU B O 1
ATOM 2620 N N . GLU B 1 127 ? 33.730 69.830 348.630 1.00 32.76 127 GLU B N 1
ATOM 2621 C CA . GLU B 1 127 ? 34.123 68.438 348.433 1.00 30.95 127 GLU B CA 1
ATOM 2622 C C . GLU B 1 127 ? 34.840 67.951 349.685 1.00 29.83 127 GLU B C 1
ATOM 2623 O O . GLU B 1 127 ? 35.341 68.771 350.449 1.00 29.32 127 GLU B O 1
ATOM 2629 N N . PRO B 1 128 ? 34.901 66.620 349.894 1.00 26.18 128 PRO B N 1
ATOM 2630 C CA . PRO B 1 128 ? 35.576 66.066 351.073 1.00 29.24 128 PRO B CA 1
ATOM 2631 C C . PRO B 1 128 ? 37.003 66.568 351.228 1.00 33.66 128 PRO B C 1
ATOM 2632 O O . PRO B 1 128 ? 37.767 66.580 350.263 1.00 32.68 128 PRO B O 1
ATOM 2636 N N . GLY B 1 129 ? 37.352 66.983 352.441 1.00 26.90 129 GLY B N 1
ATOM 2637 C CA . GLY B 1 129 ? 38.687 67.481 352.718 1.00 24.91 129 GLY B CA 1
ATOM 2638 C C . GLY B 1 129 ? 38.728 69.000 352.740 1.00 27.97 129 GLY B C 1
ATOM 2639 O O . GLY B 1 129 ? 39.624 69.591 353.339 1.00 27.53 129 GLY B O 1
ATOM 2640 N N . GLU B 1 130 ? 37.747 69.636 352.106 1.00 22.49 130 GLU B N 1
ATOM 2641 C CA . GLU B 1 130 ? 37.714 71.092 352.050 1.00 30.89 130 GLU B CA 1
ATOM 2642 C C . GLU B 1 130 ? 37.146 71.699 353.328 1.00 29.57 130 GLU B C 1
ATOM 2643 O O . GLU B 1 130 ? 36.265 71.121 353.969 1.00 27.15 130 GLU B O 1
ATOM 2649 N N . VAL B 1 131 ? 37.667 72.864 353.692 1.00 28.48 131 VAL B N 1
ATOM 2650 C CA . VAL B 1 131 ? 37.176 73.609 354.846 1.00 24.44 131 VAL B CA 1
ATOM 2651 C C . VAL B 1 131 ? 36.792 75.017 354.412 1.00 32.73 131 VAL B C 1
ATOM 2652 O O . VAL B 1 131 ? 37.575 75.705 353.758 1.00 31.20 131 VAL B O 1
ATOM 2656 N N . GLU B 1 132 ? 35.571 75.432 354.730 1.00 23.75 132 GLU B N 1
ATOM 2657 C CA . GLU B 1 132 ? 35.199 76.822 354.514 1.00 35.52 132 GLU B CA 1
ATOM 2658 C C . GLU B 1 132 ? 34.929 77.517 355.844 1.00 35.80 132 GLU B C 1
ATOM 2659 O O . GLU B 1 132 ? 34.584 76.874 356.847 1.00 31.99 132 GLU B O 1
ATOM 2665 N N . ALA B 1 133 ? 35.093 78.834 355.837 1.00 31.32 133 ALA B N 1
ATOM 2666 C CA . ALA B 1 133 ? 34.985 79.649 357.040 1.00 26.44 133 ALA B CA 1
ATOM 2667 C C . ALA B 1 133 ? 33.925 80.717 356.855 1.00 33.61 133 ALA B C 1
ATOM 2668 O O . ALA B 1 133 ? 33.752 81.240 355.755 1.00 27.55 133 ALA B O 1
ATOM 2670 N N . LEU B 1 134 ? 33.200 81.034 357.922 1.00 29.12 134 LEU B N 1
ATOM 2671 C CA . LEU B 1 134 ? 32.325 82.195 357.896 1.00 31.09 134 LEU B CA 1
ATOM 2672 C C . LEU B 1 134 ? 32.128 82.787 359.291 1.00 32.84 134 LEU B C 1
ATOM 2673 O O . LEU B 1 134 ? 32.481 82.172 360.297 1.00 28.29 134 LEU B O 1
ATOM 2678 N N . SER B 1 135 ? 31.601 84.005 359.322 1.00 26.11 135 SER B N 1
ATOM 2679 C CA . SER B 1 135 ? 31.427 84.770 360.554 1.00 30.66 135 SER B CA 1
ATOM 2680 C C . SER B 1 135 ? 30.712 86.067 360.196 1.00 34.36 135 SER B C 1
ATOM 2681 O O . SER B 1 135 ? 30.624 86.410 359.014 1.00 31.88 135 SER B O 1
ATOM 2684 N N . PRO B 1 136 ? 30.175 86.781 361.203 1.00 37.91 136 PRO B N 1
ATOM 2685 C CA . PRO B 1 136 ? 29.572 88.085 360.898 1.00 31.53 136 PRO B CA 1
ATOM 2686 C C . PRO B 1 136 ? 30.531 88.991 360.116 1.00 33.29 136 PRO B C 1
ATOM 2687 O O . PRO B 1 136 ? 30.106 89.674 359.187 1.00 35.48 136 PRO B O 1
ATOM 2691 N N . ARG B 1 137 ? 31.816 88.947 360.459 1.00 40.14 137 ARG B N 1
ATOM 2692 C CA . ARG B 1 137 ? 32.820 89.778 359.803 1.00 38.43 137 ARG B CA 1
ATOM 2693 C C . ARG B 1 137 ? 33.010 89.455 358.314 1.00 47.69 137 ARG B C 1
ATOM 2694 O O . ARG B 1 137 ? 33.119 90.365 357.487 1.00 46.49 137 ARG B O 1
ATOM 2702 N N . ILE B 1 138 ? 33.044 88.171 357.963 1.00 39.89 138 ILE B N 1
ATOM 2703 C CA . ILE B 1 138 ? 33.364 87.797 356.587 1.00 40.37 138 ILE B CA 1
ATOM 2704 C C . ILE B 1 138 ? 32.155 87.348 355.758 1.00 41.27 138 ILE B C 1
ATOM 2705 O O . ILE B 1 138 ? 32.287 87.079 354.560 1.00 39.29 138 ILE B O 1
ATOM 2710 N N . GLY B 1 139 ? 30.980 87.295 356.382 1.00 39.27 139 GLY B N 1
ATOM 2711 C CA . GLY B 1 139 ? 29.772 86.842 355.707 1.00 29.31 139 GLY B CA 1
ATOM 2712 C C . GLY B 1 139 ? 29.177 85.623 356.398 1.00 41.54 139 GLY B C 1
ATOM 2713 O O . GLY B 1 139 ? 29.750 84.535 356.367 1.00 29.86 139 GLY B O 1
ATOM 2714 N N . ASP B 1 140 ? 28.008 85.807 357.001 1.00 37.38 140 ASP B N 1
ATOM 2715 C CA . ASP B 1 140 ? 27.489 84.878 357.998 1.00 35.00 140 ASP B CA 1
ATOM 2716 C C . ASP B 1 140 ? 26.241 84.157 357.514 1.00 36.93 140 ASP B C 1
ATOM 2717 O O . ASP B 1 140 ? 25.732 83.237 358.158 1.00 31.29 140 ASP B O 1
ATOM 2722 N N . VAL B 1 141 ? 25.731 84.592 356.375 1.00 27.72 141 VAL B N 1
ATOM 2723 C CA . VAL B 1 141 ? 24.397 84.184 355.974 1.00 27.73 141 VAL B CA 1
ATOM 2724 C C . VAL B 1 141 ? 24.478 83.281 354.754 1.00 32.69 141 VAL B C 1
ATOM 2725 O O . VAL B 1 141 ? 25.100 83.634 353.751 1.00 31.45 141 VAL B O 1
ATOM 2729 N N . HIS B 1 142 ? 23.876 82.118 354.828 1.00 27.14 142 HIS B N 1
ATOM 2730 C CA . HIS B 1 142 ? 23.874 81.198 353.705 1.00 33.68 142 HIS B CA 1
ATOM 2731 C C . HIS B 1 142 ? 22.784 80.148 353.737 1.00 37.89 142 HIS B C 1
ATOM 2732 O O . HIS B 1 142 ? 22.165 79.933 354.750 1.00 31.69 142 HIS B O 1
ATOM 2739 N N . GLN B 1 143 ? 22.544 79.530 352.597 1.00 32.99 143 GLN B N 1
ATOM 2740 C CA . GLN B 1 143 ? 21.722 78.340 352.515 1.00 31.32 143 GLN B CA 1
ATOM 2741 C C . GLN B 1 143 ? 22.629 77.190 352.099 1.00 34.32 143 GLN B C 1
ATOM 2742 O O . GLN B 1 143 ? 23.514 77.374 351.268 1.00 32.42 143 GLN B O 1
ATOM 2748 N N . VAL B 1 144 ? 22.425 76.020 352.695 1.00 35.47 144 VAL B N 1
ATOM 2749 C CA . VAL B 1 144 ? 23.253 74.850 352.413 1.00 36.91 144 VAL B CA 1
ATOM 2750 C C . VAL B 1 144 ? 22.372 73.643 352.102 1.00 31.01 144 VAL B C 1
ATOM 2751 O O . VAL B 1 144 ? 21.310 73.469 352.701 1.00 29.01 144 VAL B O 1
ATOM 2755 N N . SER B 1 145 ? 22.803 72.810 351.160 1.00 30.54 145 SER B N 1
ATOM 2756 C CA . SER B 1 145 ? 22.055 71.599 350.840 1.00 32.24 145 SER B CA 1
ATOM 2757 C C . SER B 1 145 ? 22.991 70.425 350.550 1.00 24.30 145 SER B C 1
ATOM 2758 O O . SER B 1 145 ? 24.151 70.614 350.192 1.00 29.03 145 SER B O 1
ATOM 2761 N N . ASN B 1 146 ? 22.486 69.209 350.720 1.00 26.13 146 ASN B N 1
ATOM 2762 C CA . ASN B 1 146 ? 23.218 68.028 350.287 1.00 27.09 146 ASN B CA 1
ATOM 2763 C C . ASN B 1 146 ? 23.417 68.131 348.770 1.00 24.90 146 ASN B C 1
ATOM 2764 O O . ASN B 1 146 ? 22.457 68.365 348.040 1.00 28.53 146 ASN B O 1
ATOM 2769 N N . ALA B 1 147 ? 24.649 67.983 348.295 1.00 27.66 147 ALA B N 1
ATOM 2770 C CA . ALA B 1 147 ? 24.905 68.040 346.854 1.00 29.22 147 ALA B CA 1
ATOM 2771 C C . ALA B 1 147 ? 24.360 66.809 346.135 1.00 32.22 147 ALA B C 1
ATOM 2772 O O . ALA B 1 147 ? 24.303 66.779 344.908 1.00 30.45 147 ALA B O 1
ATOM 2774 N N . PHE B 1 148 ? 23.972 65.795 346.905 1.00 28.93 148 PHE B N 1
ATOM 2775 C CA . PHE B 1 148 ? 23.432 64.556 346.349 1.00 29.50 148 PHE B CA 1
ATOM 2776 C C . PHE B 1 148 ? 21.949 64.397 346.696 1.00 31.94 148 PHE B C 1
ATOM 2777 O O . PHE B 1 148 ? 21.520 64.708 347.808 1.00 29.91 148 PHE B O 1
ATOM 2785 N N . SER B 1 149 ? 21.159 63.924 345.740 1.00 25.35 149 SER B N 1
ATOM 2786 C CA . SER B 1 149 ? 19.736 63.680 345.972 1.00 30.67 149 SER B CA 1
ATOM 2787 C C . SER B 1 149 ? 19.470 62.238 346.405 1.00 32.83 149 SER B C 1
ATOM 2788 O O . SER B 1 149 ? 18.334 61.872 346.718 1.00 33.97 149 SER B O 1
ATOM 2791 N N . ASP B 1 150 ? 20.526 61.432 346.432 1.00 33.41 150 ASP B N 1
ATOM 2792 C CA . ASP B 1 150 ? 20.390 59.987 346.556 1.00 35.88 150 ASP B CA 1
ATOM 2793 C C . ASP B 1 150 ? 21.350 59.356 347.560 1.00 32.18 150 ASP B C 1
ATOM 2794 O O . ASP B 1 150 ? 21.493 58.132 347.579 1.00 34.63 150 ASP B O 1
ATOM 2799 N N . ARG B 1 151 ? 22.042 60.166 348.357 1.00 26.30 151 ARG B N 1
ATOM 2800 C CA . ARG B 1 151 ? 22.990 59.603 349.322 1.00 33.02 151 ARG B CA 1
ATOM 2801 C C . ARG B 1 151 ? 23.342 60.531 350.490 1.00 27.21 151 ARG B C 1
ATOM 2802 O O . ARG B 1 151 ? 23.006 61.716 350.499 1.00 28.25 151 ARG B O 1
ATOM 2810 N N . THR B 1 152 ? 24.043 59.960 351.462 1.00 26.57 152 THR B N 1
ATOM 2811 C CA . THR B 1 152 ? 24.407 60.636 352.704 1.00 31.84 152 THR B CA 1
ATOM 2812 C C . THR B 1 152 ? 25.612 61.540 352.555 1.00 27.60 152 THR B C 1
ATOM 2813 O O . THR B 1 152 ? 26.623 61.143 351.988 1.00 26.06 152 THR B O 1
ATOM 2817 N N . SER B 1 153 ? 25.508 62.757 353.073 1.00 22.26 153 SER B N 1
ATOM 2818 C CA . SER B 1 153 ? 26.679 63.608 353.153 1.00 24.08 153 SER B CA 1
ATOM 2819 C C . SER B 1 153 ? 26.876 64.062 354.588 1.00 24.24 153 SER B C 1
ATOM 2820 O O . SER B 1 153 ? 25.913 64.195 355.350 1.00 21.44 153 SER B O 1
ATOM 2823 N N . ILE B 1 154 ? 28.133 64.275 354.953 1.00 20.40 154 ILE B N 1
ATOM 2824 C CA . ILE B 1 154 ? 28.487 64.667 356.306 1.00 26.14 154 ILE B CA 1
ATOM 2825 C C . ILE B 1 154 ? 29.542 65.758 356.301 1.00 29.38 154 ILE B C 1
ATOM 2826 O O . ILE B 1 154 ? 30.585 65.631 355.645 1.00 26.98 154 ILE B O 1
ATOM 2831 N N . SER B 1 155 ? 29.275 66.828 357.041 1.00 21.65 155 SER B N 1
ATOM 2832 C CA . SER B 1 155 ? 30.307 67.817 357.297 1.00 24.71 155 SER B CA 1
ATOM 2833 C C . SER B 1 155 ? 30.503 68.017 358.804 1.00 23.81 155 SER B C 1
ATOM 2834 O O . SER B 1 155 ? 29.568 67.853 359.602 1.00 23.03 155 SER B O 1
ATOM 2837 N N . ILE B 1 156 ? 31.731 68.366 359.177 1.00 21.65 156 ILE B N 1
ATOM 2838 C CA . ILE B 1 156 ? 32.102 68.578 360.571 1.00 23.18 156 ILE B CA 1
ATOM 2839 C C . ILE B 1 156 ? 32.208 70.073 360.840 1.00 28.79 156 ILE B C 1
ATOM 2840 O O . ILE B 1 156 ? 32.990 70.783 360.199 1.00 24.07 156 ILE B O 1
ATOM 2845 N N . HIS B 1 157 ? 31.392 70.545 361.773 1.00 23.76 157 HIS B N 1
ATOM 2846 C CA . HIS B 1 157 ? 31.251 71.968 362.031 1.00 23.96 157 HIS B CA 1
ATOM 2847 C C . HIS B 1 157 ? 31.901 72.377 363.346 1.00 29.38 157 HIS B C 1
ATOM 2848 O O . HIS B 1 157 ? 31.707 71.726 364.390 1.00 25.16 157 HIS B O 1
ATOM 2855 N N . VAL B 1 158 ? 32.663 73.463 363.288 1.00 21.50 158 VAL B N 1
ATOM 2856 C CA . VAL B 1 158 ? 33.293 74.036 364.476 1.00 23.03 158 VAL B CA 1
ATOM 2857 C C . VAL B 1 158 ? 32.836 75.483 364.605 1.00 31.89 158 VAL B C 1
ATOM 2858 O O . VAL B 1 158 ? 33.076 76.305 363.713 1.00 25.03 158 VAL B O 1
ATOM 2862 N N A TYR B 1 159 ? 32.174 75.791 365.716 0.67 24.33 159 TYR B N 1
ATOM 2863 N N B TYR B 1 159 ? 32.140 75.772 365.701 0.33 24.30 159 TYR B N 1
ATOM 2864 C CA A TYR B 1 159 ? 31.644 77.130 365.944 0.67 26.55 159 TYR B CA 1
ATOM 2865 C CA B TYR B 1 159 ? 31.611 77.104 365.970 0.33 26.61 159 TYR B CA 1
ATOM 2866 C C A TYR B 1 159 ? 32.185 77.733 367.232 0.67 28.44 159 TYR B C 1
ATOM 2867 C C B TYR B 1 159 ? 32.332 77.728 367.162 0.33 28.22 159 TYR B C 1
ATOM 2868 O O A TYR B 1 159 ? 32.451 77.016 368.203 0.67 24.79 159 TYR B O 1
ATOM 2869 O O B TYR B 1 159 ? 32.858 77.013 368.012 0.33 25.90 159 TYR B O 1
ATOM 2886 N N . GLY B 1 160 ? 32.331 79.057 367.234 1.00 26.90 160 GLY B N 1
ATOM 2887 C CA . GLY B 1 160 ? 32.941 79.771 368.343 1.00 26.39 160 GLY B CA 1
ATOM 2888 C C . GLY B 1 160 ? 32.074 79.961 369.578 1.00 32.98 160 GLY B C 1
ATOM 2889 O O . GLY B 1 160 ? 32.169 80.979 370.279 1.00 28.53 160 GLY B O 1
ATOM 2890 N N . ALA B 1 161 ? 31.220 78.978 369.832 1.00 30.54 161 ALA B N 1
ATOM 2891 C CA . ALA B 1 161 ? 30.438 78.906 371.054 1.00 31.76 161 ALA B CA 1
ATOM 2892 C C . ALA B 1 161 ? 29.766 77.555 371.124 1.00 33.91 161 ALA B C 1
ATOM 2893 O O . ALA B 1 161 ? 30.012 76.678 370.287 1.00 26.32 161 ALA B O 1
ATOM 2895 N N . ASN B 1 162 ? 28.907 77.404 372.125 1.00 30.38 162 ASN B N 1
ATOM 2896 C CA . ASN B 1 162 ? 27.998 76.276 372.195 1.00 25.78 162 ASN B CA 1
ATOM 2897 C C . ASN B 1 162 ? 26.847 76.509 371.228 1.00 24.18 162 ASN B C 1
ATOM 2898 O O . ASN B 1 162 ? 25.812 77.061 371.606 1.00 24.89 162 ASN B O 1
ATOM 2903 N N . ILE B 1 163 ? 27.021 76.075 369.983 1.00 24.80 163 ILE B N 1
ATOM 2904 C CA . ILE B 1 163 ? 26.145 76.518 368.900 1.00 26.72 163 ILE B CA 1
ATOM 2905 C C . ILE B 1 163 ? 24.691 76.121 369.120 1.00 28.75 163 ILE B C 1
ATOM 2906 O O . ILE B 1 163 ? 23.779 76.867 368.763 1.00 31.96 163 ILE B O 1
ATOM 2911 N N . GLY B 1 164 ? 24.476 74.963 369.737 1.00 31.66 164 GLY B N 1
ATOM 2912 C CA . GLY B 1 164 ? 23.135 74.461 369.947 1.00 28.26 164 GLY B CA 1
ATOM 2913 C C . GLY B 1 164 ? 22.324 75.385 370.832 1.00 32.48 164 GLY B C 1
ATOM 2914 O O . GLY B 1 164 ? 21.097 75.323 370.808 1.00 34.67 164 GLY B O 1
ATOM 2915 N N . ALA B 1 165 ? 23.017 76.237 371.593 1.00 26.60 165 ALA B N 1
ATOM 2916 C CA . ALA B 1 165 ? 22.401 77.202 372.510 1.00 31.28 165 ALA B CA 1
ATOM 2917 C C . ALA B 1 165 ? 22.443 78.670 372.022 1.00 34.83 165 ALA B C 1
ATOM 2918 O O . ALA B 1 165 ? 21.944 79.561 372.702 1.00 37.64 165 ALA B O 1
ATOM 2920 N N . VAL B 1 166 ? 23.045 78.929 370.865 1.00 29.13 166 VAL B N 1
ATOM 2921 C CA . VAL B 1 166 ? 23.157 80.296 370.348 1.00 30.97 166 VAL B CA 1
ATOM 2922 C C . VAL B 1 166 ? 21.822 80.798 369.799 1.00 28.40 166 VAL B C 1
ATOM 2923 O O . VAL B 1 166 ? 21.162 80.101 369.029 1.00 31.73 166 VAL B O 1
ATOM 2927 N N . ARG B 1 167 ? 21.412 81.999 370.200 1.00 25.14 167 ARG B N 1
ATOM 2928 C CA . ARG B 1 167 ? 20.196 82.589 369.640 1.00 30.57 167 ARG B CA 1
ATOM 2929 C C . ARG B 1 167 ? 20.502 83.229 368.294 1.00 31.63 167 ARG B C 1
ATOM 2930 O O . ARG B 1 167 ? 21.184 84.250 368.218 1.00 31.33 167 ARG B O 1
ATOM 2938 N N . ARG B 1 168 ? 20.004 82.619 367.226 1.00 31.29 168 ARG B N 1
ATOM 2939 C CA . ARG B 1 168 ? 20.274 83.128 365.892 1.00 31.68 168 ARG B CA 1
ATOM 2940 C C . ARG B 1 168 ? 19.005 83.085 365.054 1.00 33.56 168 ARG B C 1
ATOM 2941 O O . ARG B 1 168 ? 17.911 83.022 365.607 1.00 38.57 168 ARG B O 1
ATOM 2949 N N . ALA B 1 169 ? 19.133 83.125 363.730 1.00 27.89 169 ALA B N 1
ATOM 2950 C CA . ALA B 1 169 ? 17.957 83.353 362.901 1.00 36.14 169 ALA B CA 1
ATOM 2951 C C . ALA B 1 169 ? 17.954 82.621 361.566 1.00 35.43 169 ALA B C 1
ATOM 2952 O O . ALA B 1 169 ? 18.984 82.505 360.899 1.00 32.82 169 ALA B O 1
ATOM 2954 N N . VAL B 1 170 ? 16.776 82.147 361.178 1.00 30.65 170 VAL B N 1
ATOM 2955 C CA . VAL B 1 170 ? 16.544 81.737 359.803 1.00 29.57 170 VAL B CA 1
ATOM 2956 C C . VAL B 1 170 ? 15.783 82.864 359.125 1.00 38.30 170 VAL B C 1
ATOM 2957 O O . VAL B 1 170 ? 15.091 83.636 359.789 1.00 36.84 170 VAL B O 1
ATOM 2961 N N . PHE B 1 171 ? 15.925 82.977 357.810 1.00 35.63 171 PHE B N 1
ATOM 2962 C CA . PHE B 1 171 ? 15.187 83.983 357.058 1.00 38.86 171 PHE B CA 1
ATOM 2963 C C . PHE B 1 171 ? 14.317 83.313 356.008 1.00 47.41 171 PHE B C 1
ATOM 2964 O O . PHE B 1 171 ? 14.777 82.429 355.286 1.00 44.74 171 PHE B O 1
ATOM 2972 N N . SER B 1 172 ? 13.055 83.722 355.941 1.00 50.40 172 SER B N 1
ATOM 2973 C CA . SER B 1 172 ? 12.164 83.261 354.883 1.00 54.06 172 SER B CA 1
ATOM 2974 C C . SER B 1 172 ? 12.572 83.897 353.559 1.00 46.11 172 SER B C 1
ATOM 2975 O O . SER B 1 172 ? 13.344 84.859 353.540 1.00 47.84 172 SER B O 1
ATOM 2978 N N . ALA B 1 173 ? 12.039 83.367 352.462 1.00 53.70 173 ALA B N 1
ATOM 2979 C CA . ALA B 1 173 ? 12.327 83.881 351.124 1.00 49.05 173 ALA B CA 1
ATOM 2980 C C . ALA B 1 173 ? 12.139 85.397 351.029 1.00 52.05 173 ALA B C 1
ATOM 2981 O O . ALA B 1 173 ? 12.971 86.096 350.447 1.00 47.86 173 ALA B O 1
ATOM 2983 N N . GLU B 1 174 ? 11.058 85.900 351.622 1.00 53.87 174 GLU B N 1
ATOM 2984 C CA . GLU B 1 174 ? 10.735 87.329 351.577 1.00 49.20 174 GLU B CA 1
ATOM 2985 C C . GLU B 1 174 ? 11.660 88.134 352.481 1.00 50.96 174 GLU B C 1
ATOM 2986 O O . GLU B 1 174 ? 11.634 89.369 352.480 1.00 49.58 174 GLU B O 1
ATOM 2992 N N . GLY B 1 175 ? 12.472 87.427 353.261 1.00 53.58 175 GLY B N 1
ATOM 2993 C CA . GLY B 1 175 ? 13.459 88.066 354.106 1.00 47.43 175 GLY B CA 1
ATOM 2994 C C . GLY B 1 175 ? 13.041 88.231 355.549 1.00 47.68 175 GLY B C 1
ATOM 2995 O O . GLY B 1 175 ? 13.667 88.990 356.293 1.00 54.06 175 GLY B O 1
ATOM 2996 N N . GLU B 1 176 ? 11.995 87.526 355.966 1.00 41.59 176 GLU B N 1
ATOM 2997 C CA . GLU B 1 176 ? 11.561 87.673 357.348 1.00 40.38 176 GLU B CA 1
ATOM 2998 C C . GLU B 1 176 ? 12.428 86.855 358.294 1.00 33.52 176 GLU B C 1
ATOM 2999 O O . GLU B 1 176 ? 12.550 85.642 358.158 1.00 36.83 176 GLU B O 1
ATOM 3005 N N . GLU B 1 177 ? 13.024 87.547 359.256 1.00 35.59 177 GLU B N 1
ATOM 3006 C CA . GLU B 1 177 ? 13.806 86.912 360.294 1.00 37.97 177 GLU B CA 1
ATOM 3007 C C . GLU B 1 177 ? 12.903 86.139 361.250 1.00 39.68 177 GLU B C 1
ATOM 3008 O O . GLU B 1 177 ? 11.872 86.639 361.705 1.00 33.74 177 GLU B O 1
ATOM 3014 N N . LYS B 1 178 ? 13.297 84.900 361.518 1.00 37.50 178 LYS B N 1
ATOM 3015 C CA . LYS B 1 178 ? 12.610 84.043 362.469 1.00 36.07 178 LYS B CA 1
ATOM 3016 C C . LYS B 1 178 ? 13.663 83.465 363.404 1.00 42.20 178 LYS B C 1
ATOM 3017 O O . LYS B 1 178 ? 14.466 82.611 362.997 1.00 36.89 178 LYS B O 1
ATOM 3023 N N . PRO B 1 179 ? 13.686 83.949 364.655 1.00 35.39 179 PRO B N 1
ATOM 3024 C CA . PRO B 1 179 ? 14.651 83.447 365.633 1.00 34.31 179 PRO B CA 1
ATOM 3025 C C . PRO B 1 179 ? 14.564 81.935 365.761 1.00 32.48 179 PRO B C 1
ATOM 3026 O O . PRO B 1 179 ? 13.507 81.351 365.526 1.00 37.61 179 PRO B O 1
ATOM 3030 N N . PHE B 1 180 ? 15.681 81.306 366.091 1.00 27.74 180 PHE B N 1
ATOM 3031 C CA . PHE B 1 180 ? 15.685 79.878 366.344 1.00 35.89 180 PHE B CA 1
ATOM 3032 C C . PHE B 1 180 ? 16.940 79.498 367.102 1.00 31.41 180 PHE B C 1
ATOM 3033 O O . PHE B 1 180 ? 17.958 80.192 367.049 1.00 29.84 180 PHE B O 1
ATOM 3041 N N . ILE B 1 181 ? 16.837 78.403 367.839 1.00 37.67 181 ILE B N 1
ATOM 3042 C CA . ILE B 1 181 ? 17.957 77.831 368.563 1.00 29.88 181 ILE B CA 1
ATOM 3043 C C . ILE B 1 181 ? 18.016 76.396 368.070 1.00 32.38 181 ILE B C 1
ATOM 3044 O O . ILE B 1 181 ? 17.006 75.694 368.111 1.00 32.68 181 ILE B O 1
ATOM 3049 N N . SER B 1 182 ? 19.168 75.973 367.549 1.00 32.67 182 SER B N 1
ATOM 3050 C CA . SER B 1 182 ? 19.198 74.748 366.752 1.00 35.32 182 SER B CA 1
ATOM 3051 C C . SER B 1 182 ? 19.095 73.475 367.596 1.00 31.79 182 SER B C 1
ATOM 3052 O O . SER B 1 182 ? 18.471 72.505 367.169 1.00 37.93 182 SER B O 1
ATOM 3055 N N . GLY B 1 183 ? 19.674 73.477 368.791 1.00 28.55 183 GLY B N 1
ATOM 3056 C CA . GLY B 1 183 ? 19.665 72.276 369.616 1.00 31.43 183 GLY B CA 1
ATOM 3057 C C . GLY B 1 183 ? 20.521 71.168 369.014 1.00 35.70 183 GLY B C 1
ATOM 3058 O O . GLY B 1 183 ? 21.249 71.394 368.043 1.00 32.17 183 GLY B O 1
ATOM 3059 N N . TYR B 1 184 ? 20.440 69.967 369.585 1.00 25.20 184 TYR B N 1
ATOM 3060 C CA . TYR B 1 184 ? 21.236 68.843 369.109 1.00 23.31 184 TYR B CA 1
ATOM 3061 C C . TYR B 1 184 ? 20.379 67.595 368.986 1.00 21.27 184 TYR B C 1
ATOM 3062 O O . TYR B 1 184 ? 19.409 67.435 369.708 1.00 22.76 184 TYR B O 1
ATOM 3071 N N . SER B 1 185 ? 20.756 66.701 368.082 1.00 26.26 185 SER B N 1
ATOM 3072 C CA . SER B 1 185 ? 19.981 65.490 367.839 1.00 26.28 185 SER B CA 1
ATOM 3073 C C . SER B 1 185 ? 20.241 64.443 368.914 1.00 27.33 185 SER B C 1
ATOM 3074 O O . SER B 1 185 ? 19.413 63.567 369.129 1.00 26.92 185 SER B O 1
ATOM 3077 N N . ASN B 1 186 ? 21.397 64.527 369.574 1.00 27.79 186 ASN B N 1
ATOM 3078 C CA . ASN B 1 186 ? 21.805 63.486 370.517 1.00 21.38 186 ASN B CA 1
ATOM 3079 C C . ASN B 1 186 ? 21.725 63.952 371.970 1.00 28.07 186 ASN B C 1
ATOM 3080 O O . ASN B 1 186 ? 22.140 65.063 372.303 1.00 24.32 186 ASN B O 1
ATOM 3085 N N . SER B 1 187 ? 21.177 63.099 372.830 1.00 23.57 187 SER B N 1
ATOM 3086 C CA . SER B 1 187 ? 21.092 63.407 374.255 1.00 24.40 187 SER B CA 1
ATOM 3087 C C . SER B 1 187 ? 22.310 62.860 374.988 1.00 32.04 187 SER B C 1
ATOM 3088 O O . SER B 1 187 ? 22.494 63.125 376.175 1.00 25.33 187 SER B O 1
ATOM 3091 N N . ARG B 1 188 ? 23.125 62.082 374.278 1.00 24.70 188 ARG B N 1
ATOM 3092 C CA . ARG B 1 188 ? 24.390 61.595 374.817 1.00 23.88 188 ARG B CA 1
ATOM 3093 C C . ARG B 1 188 ? 25.551 61.880 373.859 1.00 29.72 188 ARG B C 1
ATOM 3094 O O . ARG B 1 188 ? 25.390 61.842 372.633 1.00 23.43 188 ARG B O 1
ATOM 3102 N N . LEU B 1 189 ? 26.717 62.177 374.423 1.00 23.28 189 LEU B N 1
ATOM 3103 C CA . LEU B 1 189 ? 27.910 62.441 373.619 1.00 26.44 189 LEU B CA 1
ATOM 3104 C C . LEU B 1 189 ? 28.721 61.172 373.491 1.00 24.99 189 LEU B C 1
ATOM 3105 O O . LEU B 1 189 ? 28.688 60.336 374.390 1.00 22.26 189 LEU B O 1
ATOM 3110 N N . PRO B 1 190 ? 29.459 61.021 372.377 1.00 22.62 190 PRO B N 1
ATOM 3111 C CA . PRO B 1 190 ? 30.413 59.913 372.312 1.00 22.33 190 PRO B CA 1
ATOM 3112 C C . PRO B 1 190 ? 31.494 60.090 373.372 1.00 28.39 190 PRO B C 1
ATOM 3113 O O . PRO B 1 190 ? 32.026 61.195 373.531 1.00 26.90 190 PRO B O 1
ATOM 3117 N N . ASN B 1 191 ? 31.800 59.026 374.104 1.00 28.42 191 ASN B N 1
ATOM 3118 C CA . ASN B 1 191 ? 32.942 59.052 375.006 1.00 30.07 191 ASN B CA 1
ATOM 3119 C C . ASN B 1 191 ? 34.214 58.801 374.210 1.00 29.46 191 ASN B C 1
ATOM 3120 O O . ASN B 1 191 ? 34.555 57.660 373.914 1.00 26.41 191 ASN B O 1
ATOM 3125 N N . ILE B 1 192 ? 34.917 59.874 373.870 1.00 27.27 192 ILE B N 1
ATOM 3126 C CA . ILE B 1 192 ? 36.133 59.768 373.080 1.00 26.22 192 ILE B CA 1
ATOM 3127 C C . ILE B 1 192 ? 37.375 59.716 373.964 1.00 23.50 192 ILE B C 1
ATOM 3128 O O . ILE B 1 192 ? 38.481 59.939 373.491 1.00 26.67 192 ILE B O 1
ATOM 3133 N N . TRP B 1 193 ? 37.193 59.415 375.247 1.00 28.83 193 TRP B N 1
ATOM 3134 C CA . TRP B 1 193 ? 38.273 59.602 376.213 1.00 25.13 193 TRP B CA 1
ATOM 3135 C C . TRP B 1 193 ? 38.753 58.326 376.909 1.00 34.32 193 TRP B C 1
ATOM 3136 O O . TRP B 1 193 ? 39.733 58.364 377.661 1.00 32.02 193 TRP B O 1
ATOM 3147 N N . ASP B 1 194 ? 38.078 57.204 376.679 1.00 27.45 194 ASP B N 1
ATOM 3148 C CA . ASP B 1 194 ? 38.475 55.962 377.347 1.00 31.95 194 ASP B CA 1
ATOM 3149 C C . ASP B 1 194 ? 39.593 55.264 376.571 1.00 39.48 194 ASP B C 1
ATOM 3150 O O . ASP B 1 194 ? 39.339 54.357 375.774 1.00 32.78 194 ASP B O 1
ATOM 3155 N N . LEU B 1 195 ? 40.831 55.682 376.825 1.00 40.72 195 LEU B N 1
ATOM 3156 C CA . LEU B 1 195 ? 41.977 55.210 376.049 1.00 48.71 195 LEU B CA 1
ATOM 3157 C C . LEU B 1 195 ? 42.371 53.778 376.403 1.00 52.74 195 LEU B C 1
ATOM 3158 O O . LEU B 1 195 ? 43.140 53.146 375.677 1.00 57.76 195 LEU B O 1
ATOM 3163 N N . SER B 1 196 ? 41.833 53.263 377.506 1.00 58.21 196 SER B N 1
ATOM 3164 C CA . SER B 1 196 ? 42.081 51.876 377.898 1.00 51.47 196 SER B CA 1
ATOM 3165 C C . SER B 1 196 ? 41.304 50.915 377.008 1.00 54.24 196 SER B C 1
ATOM 3166 O O . SER B 1 196 ? 41.407 49.698 377.153 1.00 66.09 196 SER B O 1
ATOM 3169 N N . LYS B 1 197 ? 40.524 51.474 376.090 1.00 55.70 197 LYS B N 1
ATOM 3170 C CA . LYS B 1 197 ? 39.771 50.678 375.136 1.00 57.23 197 LYS B CA 1
ATOM 3171 C C . LYS B 1 197 ? 40.261 50.942 373.713 1.00 69.40 197 LYS B C 1
ATOM 3172 O O . LYS B 1 197 ? 39.470 50.984 372.771 1.00 69.55 197 LYS B O 1
ATOM 3178 N N . GLU B 1 198 ? 41.573 51.126 373.574 1.00 74.71 198 GLU B N 1
ATOM 3179 C CA . GLU B 1 198 ? 42.217 51.253 372.265 1.00 75.37 198 GLU B CA 1
ATOM 3180 C C . GLU B 1 198 ? 43.491 50.406 372.206 1.00 70.75 198 GLU B C 1
ATOM 3181 O O . GLU B 1 198 ? 44.605 50.931 372.152 1.00 67.23 198 GLU B O 1
ATOM 3187 N N . ILE C 1 4 ? 54.320 84.133 426.699 1.00 50.93 4 ILE C N 1
ATOM 3188 C CA . ILE C 1 4 ? 52.929 84.160 426.274 1.00 43.25 4 ILE C CA 1
ATOM 3189 C C . ILE C 1 4 ? 52.662 85.507 425.578 1.00 44.45 4 ILE C C 1
ATOM 3190 O O . ILE C 1 4 ? 53.558 86.347 425.478 1.00 46.47 4 ILE C O 1
ATOM 3195 N N . LEU C 1 5 ? 51.440 85.694 425.088 1.00 37.42 5 LEU C N 1
ATOM 3196 C CA . LEU C 1 5 ? 51.089 86.781 424.175 1.00 31.17 5 LEU C CA 1
ATOM 3197 C C . LEU C 1 5 ? 51.153 88.181 424.764 1.00 36.33 5 LEU C C 1
ATOM 3198 O O . LEU C 1 5 ? 50.668 88.437 425.868 1.00 32.00 5 LEU C O 1
ATOM 3203 N N . ARG C 1 6 ? 51.706 89.097 423.981 1.00 32.39 6 ARG C N 1
ATOM 3204 C CA . ARG C 1 6 ? 51.810 90.497 424.374 1.00 29.70 6 ARG C CA 1
ATOM 3205 C C . ARG C 1 6 ? 50.517 91.268 424.097 1.00 25.48 6 ARG C C 1
ATOM 3206 O O . ARG C 1 6 ? 50.519 92.254 423.356 1.00 24.52 6 ARG C O 1
ATOM 3214 N N . LEU C 1 7 ? 49.421 90.834 424.720 1.00 27.07 7 LEU C N 1
ATOM 3215 C CA . LEU C 1 7 ? 48.096 91.409 424.456 1.00 19.10 7 LEU C CA 1
ATOM 3216 C C . LEU C 1 7 ? 47.966 92.856 424.927 1.00 20.64 7 LEU C C 1
ATOM 3217 O O . LEU C 1 7 ? 47.020 93.560 424.549 1.00 21.94 7 LEU C O 1
ATOM 3222 N N . ASP C 1 8 ? 48.920 93.307 425.736 1.00 19.53 8 ASP C N 1
ATOM 3223 C CA . ASP C 1 8 ? 49.032 94.735 426.070 1.00 25.58 8 ASP C CA 1
ATOM 3224 C C . ASP C 1 8 ? 49.159 95.624 424.819 1.00 27.85 8 ASP C C 1
ATOM 3225 O O . ASP C 1 8 ? 48.682 96.768 424.797 1.00 23.78 8 ASP C O 1
ATOM 3230 N N . ARG C 1 9 ? 49.803 95.106 423.775 1.00 28.64 9 ARG C N 1
ATOM 3231 C CA . ARG C 1 9 ? 49.898 95.852 422.520 1.00 25.48 9 ARG C CA 1
ATOM 3232 C C . ARG C 1 9 ? 48.522 96.172 421.961 1.00 22.37 9 ARG C C 1
ATOM 3233 O O . ARG C 1 9 ? 48.263 97.288 421.523 1.00 28.49 9 ARG C O 1
ATOM 3241 N N . LEU C 1 10 ? 47.636 95.183 421.987 1.00 25.88 10 LEU C N 1
ATOM 3242 C CA . LEU C 1 10 ? 46.302 95.339 421.430 1.00 23.69 10 LEU C CA 1
ATOM 3243 C C . LEU C 1 10 ? 45.446 96.274 422.283 1.00 28.07 10 LEU C C 1
ATOM 3244 O O . LEU C 1 10 ? 44.716 97.100 421.751 1.00 30.10 10 LEU C O 1
ATOM 3249 N N . ARG C 1 11 ? 45.540 96.144 423.604 1.00 25.08 11 ARG C N 1
ATOM 3250 C CA . ARG C 1 11 ? 44.848 97.064 424.506 1.00 28.89 11 ARG C CA 1
ATOM 3251 C C . ARG C 1 11 ? 45.335 98.493 424.298 1.00 28.81 11 ARG C C 1
ATOM 3252 O O . ARG C 1 11 ? 44.532 99.431 424.244 1.00 28.01 11 ARG C O 1
ATOM 3260 N N . GLN C 1 12 ? 46.652 98.656 424.182 1.00 31.89 12 GLN C N 1
ATOM 3261 C CA . GLN C 1 12 ? 47.231 99.973 423.906 1.00 32.06 12 GLN C CA 1
ATOM 3262 C C . GLN C 1 12 ? 46.669 100.549 422.602 1.00 35.03 12 GLN C C 1
ATOM 3263 O O . GLN C 1 12 ? 46.191 101.691 422.574 1.00 29.17 12 GLN C O 1
ATOM 3269 N N . PHE C 1 13 ? 46.710 99.756 421.529 1.00 28.01 13 PHE C N 1
ATOM 3270 C CA . PHE C 1 13 ? 46.210 100.226 420.240 1.00 27.31 13 PHE C CA 1
ATOM 3271 C C . PHE C 1 13 ? 44.750 100.652 420.318 1.00 26.58 13 PHE C C 1
ATOM 3272 O O . PHE C 1 13 ? 44.379 101.712 419.838 1.00 29.03 13 PHE C O 1
ATOM 3280 N N . ILE C 1 14 ? 43.928 99.799 420.921 1.00 27.40 14 ILE C N 1
ATOM 3281 C CA . ILE C 1 14 ? 42.495 100.041 421.034 1.00 28.04 14 ILE C CA 1
ATOM 3282 C C . ILE C 1 14 ? 42.216 101.288 421.874 1.00 26.81 14 ILE C C 1
ATOM 3283 O O . ILE C 1 14 ? 41.348 102.086 421.533 1.00 27.73 14 ILE C O 1
ATOM 3288 N N . GLY C 1 15 ? 42.966 101.461 422.961 1.00 30.72 15 GLY C N 1
ATOM 3289 C CA . GLY C 1 15 ? 42.856 102.667 423.768 1.00 31.46 15 GLY C CA 1
ATOM 3290 C C . GLY C 1 15 ? 43.208 103.940 423.010 1.00 35.48 15 GLY C C 1
ATOM 3291 O O . GLY C 1 15 ? 42.424 104.893 422.976 1.00 29.93 15 GLY C O 1
ATOM 3292 N N . GLU C 1 16 ? 44.386 103.956 422.389 1.00 34.89 16 GLU C N 1
ATOM 3293 C CA . GLU C 1 16 ? 44.846 105.132 421.648 1.00 33.03 16 GLU C CA 1
ATOM 3294 C C . GLU C 1 16 ? 43.951 105.454 420.454 1.00 35.73 16 GLU C C 1
ATOM 3295 O O . GLU C 1 16 ? 43.710 106.623 420.147 1.00 33.79 16 GLU C O 1
ATOM 3301 N N . LEU C 1 17 ? 43.454 104.423 419.780 1.00 34.42 17 LEU C N 1
ATOM 3302 C CA . LEU C 1 17 ? 42.557 104.644 418.649 1.00 30.34 17 LEU C CA 1
ATOM 3303 C C . LEU C 1 17 ? 41.229 105.269 419.090 1.00 34.27 17 LEU C C 1
ATOM 3304 O O . LEU C 1 17 ? 40.703 106.169 418.435 1.00 36.28 17 LEU C O 1
ATOM 3309 N N . ALA C 1 18 ? 40.678 104.773 420.192 1.00 33.97 18 ALA C N 1
ATOM 3310 C CA . ALA C 1 18 ? 39.442 105.327 420.731 1.00 38.42 18 ALA C CA 1
ATOM 3311 C C . ALA C 1 18 ? 39.651 106.771 421.191 1.00 40.97 18 ALA C C 1
ATOM 3312 O O . ALA C 1 18 ? 38.790 107.633 420.977 1.00 36.92 18 ALA C O 1
ATOM 3314 N N . THR C 1 19 ? 40.796 107.017 421.827 1.00 43.16 19 THR C N 1
ATOM 3315 C CA . THR C 1 19 ? 41.154 108.351 422.309 1.00 44.18 19 THR C CA 1
ATOM 3316 C C . THR C 1 19 ? 41.280 109.327 421.142 1.00 44.99 19 THR C C 1
ATOM 3317 O O . THR C 1 19 ? 40.825 110.469 421.225 1.00 41.90 19 THR C O 1
ATOM 3321 N N . LEU C 1 20 ? 41.893 108.864 420.053 1.00 40.07 20 LEU C N 1
ATOM 3322 C CA . LEU C 1 20 ? 41.979 109.654 418.828 1.00 39.44 20 LEU C CA 1
ATOM 3323 C C . LEU C 1 20 ? 40.585 109.990 418.313 1.00 39.75 20 LEU C C 1
ATOM 3324 O O . LEU C 1 20 ? 40.305 111.137 417.978 1.00 47.56 20 LEU C O 1
ATOM 3329 N N . LEU C 1 21 ? 39.707 108.993 418.267 1.00 34.30 21 LEU C N 1
ATOM 3330 C CA . LEU C 1 21 ? 38.374 109.189 417.707 1.00 39.67 21 LEU C CA 1
ATOM 3331 C C . LEU C 1 21 ? 37.485 110.058 418.599 1.00 42.29 21 LEU C C 1
ATOM 3332 O O . LEU C 1 21 ? 36.456 110.571 418.149 1.00 46.57 21 LEU C O 1
ATOM 3337 N N . ASP C 1 22 ? 37.879 110.226 419.858 1.00 39.67 22 ASP C N 1
ATOM 3338 C CA . ASP C 1 22 ? 37.111 111.059 420.785 1.00 54.24 22 ASP C CA 1
ATOM 3339 C C . ASP C 1 22 ? 37.136 112.535 420.384 1.00 55.52 22 ASP C C 1
ATOM 3340 O O . ASP C 1 22 ? 36.184 113.270 420.647 1.00 55.93 22 ASP C O 1
ATOM 3345 N N . SER C 1 23 ? 38.217 112.960 419.734 1.00 49.07 23 SER C N 1
ATOM 3346 C CA . SER C 1 23 ? 38.356 114.349 419.300 1.00 55.02 23 SER C CA 1
ATOM 3347 C C . SER C 1 23 ? 37.549 114.645 418.035 1.00 52.91 23 SER C C 1
ATOM 3348 O O . SER C 1 23 ? 37.604 115.756 417.506 1.00 51.73 23 SER C O 1
ATOM 3351 N N . ARG C 1 24 ? 36.800 113.647 417.569 1.00 47.58 24 ARG C N 1
ATOM 3352 C CA . ARG C 1 24 ? 35.963 113.758 416.372 1.00 52.04 24 ARG C CA 1
ATOM 3353 C C . ARG C 1 24 ? 36.695 114.343 415.162 1.00 54.30 24 ARG C C 1
ATOM 3354 O O . ARG C 1 24 ? 36.322 115.401 414.660 1.00 50.75 24 ARG C O 1
ATOM 3362 N N . PRO C 1 25 ? 37.741 113.650 414.686 1.00 54.90 25 PRO C N 1
ATOM 3363 C CA . PRO C 1 25 ? 38.510 114.178 41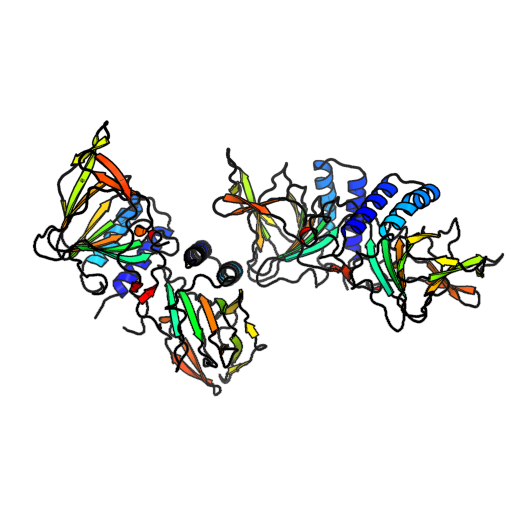3.557 1.00 42.84 25 PRO C CA 1
ATOM 3364 C C . PRO C 1 25 ? 37.857 113.857 412.218 1.00 49.63 25 PRO C C 1
ATOM 3365 O O . PRO C 1 25 ? 37.005 112.969 412.155 1.00 41.18 25 PRO C O 1
ATOM 3369 N N . ASP C 1 26 ? 38.236 114.576 411.163 1.00 54.26 26 ASP C N 1
ATOM 3370 C CA . ASP C 1 26 ? 37.789 114.204 409.826 1.00 48.33 26 ASP C CA 1
ATOM 3371 C C . ASP C 1 26 ? 38.553 112.951 409.410 1.00 45.34 26 ASP C C 1
ATOM 3372 O O . ASP C 1 26 ? 39.534 112.574 410.064 1.00 42.93 26 ASP C O 1
ATOM 3377 N N . GLU C 1 27 ? 38.105 112.308 408.336 1.00 42.08 27 GLU C N 1
ATOM 3378 C CA . GLU C 1 27 ? 38.718 111.057 407.891 1.00 45.69 27 GLU C CA 1
ATOM 3379 C C . GLU C 1 27 ? 40.211 111.205 407.576 1.00 49.40 27 GLU C C 1
ATOM 3380 O O . GLU C 1 27 ? 41.016 110.344 407.945 1.00 46.70 27 GLU C O 1
ATOM 3386 N N . SER C 1 28 ? 40.575 112.299 406.910 1.00 52.69 28 SER C N 1
ATOM 3387 C CA . SER C 1 28 ? 41.969 112.558 406.547 1.00 52.77 28 SER C CA 1
ATOM 3388 C C . SER C 1 28 ? 42.864 112.535 407.779 1.00 43.77 28 SER C C 1
ATOM 3389 O O . SER C 1 28 ? 43.900 111.864 407.804 1.00 40.37 28 SER C O 1
ATOM 3392 N N . THR C 1 29 ? 42.449 113.264 408.809 1.00 47.63 29 THR C N 1
ATOM 3393 C CA . THR C 1 29 ? 43.205 113.312 410.051 1.00 44.63 29 THR C CA 1
ATOM 3394 C C . THR C 1 29 ? 43.252 111.941 410.707 1.00 42.08 29 THR C C 1
ATOM 3395 O O . THR C 1 29 ? 44.307 111.493 411.157 1.00 41.44 29 THR C O 1
ATOM 3399 N N . LEU C 1 30 ? 42.104 111.275 410.751 1.00 43.53 30 LEU C N 1
ATOM 3400 C CA . LEU C 1 30 ? 42.006 109.980 411.419 1.00 43.77 30 LEU C CA 1
ATOM 3401 C C . LEU C 1 30 ? 42.934 108.929 410.802 1.00 35.63 30 LEU C C 1
ATOM 3402 O O . LEU C 1 30 ? 43.734 108.307 411.500 1.00 34.21 30 LEU C O 1
ATOM 3407 N N . LEU C 1 31 ? 42.840 108.745 409.490 1.00 43.37 31 LEU C N 1
ATOM 3408 C CA . LEU C 1 31 ? 43.703 107.786 408.806 1.00 39.55 31 LEU C CA 1
ATOM 3409 C C . LEU C 1 31 ? 45.182 108.101 409.017 1.00 39.17 31 LEU C C 1
ATOM 3410 O O . LEU C 1 31 ? 45.979 107.216 409.347 1.00 36.66 31 LEU C O 1
ATOM 3415 N N . ALA C 1 32 ? 45.546 109.368 408.848 1.00 38.81 32 ALA C N 1
ATOM 3416 C CA . ALA C 1 32 ? 46.941 109.775 408.991 1.00 35.14 32 ALA C CA 1
ATOM 3417 C C . ALA C 1 32 ? 47.456 109.526 410.402 1.00 34.99 32 ALA C C 1
ATOM 3418 O O . ALA C 1 32 ? 48.618 109.187 410.597 1.00 44.69 32 ALA C O 1
ATOM 3420 N N . GLN C 1 33 ? 46.590 109.684 411.394 1.00 39.06 33 GLN C N 1
ATOM 3421 C CA . GLN C 1 33 ? 47.024 109.516 412.773 1.00 41.25 33 GLN C CA 1
ATOM 3422 C C . GLN C 1 33 ? 46.877 108.073 413.261 1.00 41.21 33 GLN C C 1
ATOM 3423 O O . GLN C 1 33 ? 47.637 107.627 414.126 1.00 37.23 33 GLN C O 1
ATOM 3429 N N . ALA C 1 34 ? 45.925 107.334 412.694 1.00 37.03 34 ALA C N 1
ATOM 3430 C CA . ALA C 1 34 ? 45.745 105.925 413.064 1.00 35.50 34 ALA C CA 1
ATOM 3431 C C . ALA C 1 34 ? 46.754 105.010 412.354 1.00 41.68 34 ALA C C 1
ATOM 3432 O O . ALA C 1 34 ? 47.081 103.923 412.850 1.00 36.99 34 ALA C O 1
ATOM 3434 N N . HIS C 1 35 ? 47.255 105.459 411.204 1.00 37.26 35 HIS C N 1
ATOM 3435 C CA . HIS C 1 35 ? 48.243 104.691 410.440 1.00 31.69 35 HIS C CA 1
ATOM 3436 C C . HIS C 1 35 ? 49.444 104.231 411.288 1.00 33.74 35 HIS C C 1
ATOM 3437 O O . HIS C 1 35 ? 49.706 103.029 411.358 1.00 34.84 35 HIS C O 1
ATOM 3444 N N . PRO C 1 36 ? 50.173 105.162 411.948 1.00 38.71 36 PRO C N 1
ATOM 3445 C CA . PRO C 1 36 ? 51.313 104.657 412.733 1.00 28.32 36 PRO C CA 1
ATOM 3446 C C . PRO C 1 36 ? 50.924 103.853 413.985 1.00 35.62 36 PRO C C 1
ATOM 3447 O O . PRO C 1 36 ? 51.714 103.015 414.446 1.00 31.36 36 PRO C O 1
ATOM 3451 N N . LEU C 1 37 ? 49.735 104.106 414.526 1.00 26.56 37 LEU C N 1
ATOM 3452 C CA . LEU C 1 37 ? 49.214 103.310 415.643 1.00 36.02 37 LEU C CA 1
ATOM 3453 C C . LEU C 1 37 ? 49.083 101.834 415.260 1.00 29.96 37 LEU C C 1
ATOM 3454 O O . LEU C 1 37 ? 49.560 100.949 415.978 1.00 32.00 37 LEU C O 1
ATOM 3459 N N . LEU C 1 38 ? 48.436 101.575 414.127 1.00 27.85 38 LEU C N 1
ATOM 3460 C CA . LEU C 1 38 ? 48.318 100.211 413.611 1.00 32.41 38 LEU C CA 1
ATOM 3461 C C . LEU C 1 38 ? 49.685 99.629 413.229 1.00 31.67 38 LEU C C 1
ATOM 3462 O O . LEU C 1 38 ? 49.965 98.445 413.465 1.00 30.61 38 LEU C O 1
ATOM 3467 N N . ALA C 1 39 ? 50.542 100.471 412.657 1.00 29.98 39 ALA C N 1
ATOM 3468 C CA . ALA C 1 39 ? 51.892 100.057 412.283 1.00 29.67 39 ALA C CA 1
ATOM 3469 C C . ALA C 1 39 ? 52.631 99.499 413.490 1.00 29.08 39 ALA C C 1
ATOM 3470 O O . ALA C 1 39 ? 53.281 98.446 413.416 1.00 30.57 39 ALA C O 1
ATOM 3472 N N . GLU C 1 40 ? 52.519 100.209 414.606 1.00 29.50 40 GLU C N 1
ATOM 3473 C CA . GLU C 1 40 ? 53.111 99.761 415.854 1.00 30.45 40 GLU C CA 1
ATOM 3474 C C . GLU C 1 40 ? 52.570 98.385 416.244 1.00 27.05 40 GLU C C 1
ATOM 3475 O O . GLU C 1 40 ? 53.329 97.490 416.617 1.00 32.22 40 GLU C O 1
ATOM 3481 N N . LEU C 1 41 ? 51.255 98.220 416.136 1.00 29.19 41 LEU C N 1
ATOM 3482 C CA . LEU C 1 41 ? 50.609 96.959 416.501 1.00 33.52 41 LEU C CA 1
ATOM 3483 C C . LEU C 1 41 ? 51.140 95.781 415.683 1.00 27.39 41 LEU C C 1
ATOM 3484 O O . LEU C 1 41 ? 51.399 94.714 416.229 1.00 26.51 41 LEU C O 1
ATOM 3489 N N . VAL C 1 42 ? 51.303 95.978 414.376 1.00 29.94 42 VAL C N 1
ATOM 3490 C CA . VAL C 1 42 ? 51.760 94.900 413.505 1.00 28.69 42 VAL C CA 1
ATOM 3491 C C . VAL C 1 42 ? 53.280 94.902 413.290 1.00 37.32 42 VAL C C 1
ATOM 3492 O O . VAL C 1 42 ? 53.785 94.140 412.466 1.00 31.74 42 VAL C O 1
ATOM 3496 N N . HIS C 1 43 ? 54.013 95.735 414.030 1.00 33.21 43 HIS C N 1
ATOM 3497 C CA . HIS C 1 43 ? 55.464 95.819 413.829 1.00 34.16 43 HIS C CA 1
ATOM 3498 C C . HIS C 1 43 ? 56.152 94.532 414.244 1.00 36.91 43 HIS C C 1
ATOM 3499 O O . HIS C 1 43 ? 57.145 94.112 413.648 1.00 31.87 43 HIS C O 1
ATOM 3506 N N . GLN C 1 44 ? 55.608 93.904 415.274 1.00 27.50 44 GLN C N 1
ATOM 3507 C CA . GLN C 1 44 ? 56.137 92.651 415.776 1.00 34.05 44 GLN C CA 1
ATOM 3508 C C . GLN C 1 44 ? 54.984 91.676 415.969 1.00 33.15 44 GLN C C 1
ATOM 3509 O O . GLN C 1 44 ? 53.897 92.064 416.386 1.00 36.37 44 GLN C O 1
ATOM 3515 N N . ASP C 1 45 ? 55.228 90.409 415.659 1.00 31.97 45 ASP C N 1
ATOM 3516 C CA . ASP C 1 45 ? 54.174 89.403 415.625 1.00 27.69 45 ASP C CA 1
ATOM 3517 C C . ASP C 1 45 ? 54.200 88.552 416.892 1.00 24.44 45 ASP C C 1
ATOM 3518 O O . ASP C 1 45 ? 54.537 87.368 416.839 1.00 25.46 45 ASP C O 1
ATOM 3523 N N . ASP C 1 46 ? 53.845 89.136 418.036 1.00 29.50 46 ASP C N 1
ATOM 3524 C CA . ASP C 1 46 ? 53.942 88.378 419.284 1.00 24.90 46 ASP C CA 1
ATOM 3525 C C . ASP C 1 46 ? 52.703 88.453 420.185 1.00 31.47 46 ASP C C 1
ATOM 3526 O O . ASP C 1 46 ? 52.794 88.197 421.387 1.00 32.16 46 ASP C O 1
ATOM 3531 N N . TRP C 1 47 ? 51.549 88.779 419.613 1.00 29.87 47 TRP C N 1
ATOM 3532 C CA . TRP C 1 47 ? 50.366 89.042 420.430 1.00 29.47 47 TRP C CA 1
ATOM 3533 C C . TRP C 1 47 ? 49.068 88.360 419.965 1.00 27.76 47 TRP C C 1
ATOM 3534 O O . TRP C 1 47 ? 48.138 88.201 420.762 1.00 26.24 47 TRP C O 1
ATOM 3545 N N . LEU C 1 48 ? 48.978 87.977 418.689 1.00 24.90 48 LEU C N 1
ATOM 3546 C CA . LEU C 1 48 ? 47.732 87.396 418.156 1.00 23.51 48 LEU C CA 1
ATOM 3547 C C . LEU C 1 48 ? 47.442 86.005 418.750 1.00 27.19 48 LEU C C 1
ATOM 3548 O O . LEU C 1 48 ? 48.249 85.091 418.614 1.00 24.40 48 LEU C O 1
ATOM 3553 N N . PRO C 1 49 ? 46.282 85.845 419.416 1.00 22.94 49 PRO C N 1
ATOM 3554 C CA . PRO C 1 49 ? 45.894 84.530 419.943 1.00 28.44 49 PRO C CA 1
ATOM 3555 C C . PRO C 1 49 ? 45.812 83.470 418.841 1.00 30.78 49 PRO C C 1
ATOM 3556 O O . PRO C 1 49 ? 45.364 83.774 417.737 1.00 23.90 49 PRO C O 1
ATOM 3560 N N . GLU C 1 50 ? 46.238 82.246 419.148 1.00 30.65 50 GLU C N 1
ATOM 3561 C CA . GLU C 1 50 ? 46.276 81.170 418.157 1.00 39.95 50 GLU C CA 1
ATOM 3562 C C . GLU C 1 50 ? 44.919 80.911 417.506 1.00 32.27 50 GLU C C 1
ATOM 3563 O O . GLU C 1 50 ? 44.848 80.640 416.307 1.00 28.47 50 GLU C O 1
ATOM 3569 N N . ASP C 1 51 ? 43.855 80.997 418.304 1.00 34.79 51 ASP C N 1
ATOM 3570 C CA . ASP C 1 51 ? 42.474 80.857 417.826 1.00 36.53 51 ASP C CA 1
ATOM 3571 C C . ASP C 1 51 ? 42.133 81.811 416.699 1.00 24.12 51 ASP C C 1
ATOM 3572 O O . ASP C 1 51 ? 41.293 81.519 415.847 1.00 26.47 51 ASP C O 1
ATOM 3577 N N . CYS C 1 52 ? 42.766 82.973 416.727 1.00 23.37 52 CYS C N 1
ATOM 3578 C CA . CYS C 1 52 ? 42.454 84.023 415.784 1.00 23.91 52 CYS C CA 1
ATOM 3579 C C . CYS C 1 52 ? 43.459 84.027 414.639 1.00 23.75 52 CYS C C 1
ATOM 3580 O O . CYS C 1 52 ? 43.539 84.993 413.880 1.00 22.26 52 CYS C O 1
ATOM 3583 N N . ALA C 1 53 ? 44.206 82.930 414.513 1.00 22.82 53 ALA C N 1
ATOM 3584 C CA . ALA C 1 53 ? 45.216 82.811 413.465 1.00 26.42 53 ALA C CA 1
ATOM 3585 C C . ALA C 1 53 ? 45.025 81.572 412.598 1.00 21.92 53 ALA C C 1
ATOM 3586 O O . ALA C 1 53 ? 45.844 81.300 411.721 1.00 25.04 53 ALA C O 1
ATOM 3588 N N . ARG C 1 54 ? 43.960 80.812 412.840 1.00 19.32 54 ARG C N 1
ATOM 3589 C CA . ARG C 1 54 ? 43.830 79.510 412.193 1.00 26.31 54 ARG C CA 1
ATOM 3590 C C . ARG C 1 54 ? 43.201 79.626 410.819 1.00 22.39 54 ARG C C 1
ATOM 3591 O O . ARG C 1 54 ? 42.115 80.173 410.692 1.00 20.93 54 ARG C O 1
ATOM 3599 N N . PRO C 1 55 ? 43.885 79.098 409.788 1.00 29.39 55 PRO C N 1
ATOM 3600 C CA . PRO C 1 55 ? 43.318 79.044 408.438 1.00 24.93 55 PRO C CA 1
ATOM 3601 C C . PRO C 1 55 ? 42.264 77.952 408.347 1.00 27.37 55 PRO C C 1
ATOM 3602 O O . PRO C 1 55 ? 42.309 76.982 409.107 1.00 31.32 55 PRO C O 1
ATOM 3606 N N . ASP C 1 56 ? 41.324 78.129 407.428 1.00 26.96 56 ASP C N 1
ATOM 3607 C CA . ASP C 1 56 ? 40.310 77.132 407.129 1.00 23.85 56 ASP C CA 1
ATOM 3608 C C . ASP C 1 56 ? 40.492 76.636 405.683 1.00 31.27 56 ASP C C 1
ATOM 3609 O O . ASP C 1 56 ? 40.788 77.425 404.786 1.00 24.54 56 ASP C O 1
ATOM 3614 N N . PRO C 1 57 ? 40.318 75.327 405.453 1.00 28.30 57 PRO C N 1
ATOM 3615 C CA . PRO C 1 57 ? 40.536 74.758 404.116 1.00 34.17 57 PRO C CA 1
ATOM 3616 C C . PRO C 1 57 ? 39.571 75.252 403.023 1.00 32.89 57 PRO C C 1
ATOM 3617 O O . PRO C 1 57 ? 39.866 75.040 401.850 1.00 36.73 57 PRO C O 1
ATOM 3621 N N . GLN C 1 58 ? 38.459 75.897 403.369 1.00 33.44 58 GLN C N 1
ATOM 3622 C CA . GLN C 1 58 ? 37.493 76.267 402.334 1.00 35.50 58 GLN C CA 1
ATOM 3623 C C . GLN C 1 58 ? 37.503 77.749 401.944 1.00 39.51 58 GLN C C 1
ATOM 3624 O O . GLN C 1 58 ? 37.347 78.097 400.768 1.00 36.61 58 GLN C O 1
ATOM 3630 N N . ARG C 1 59 ? 37.686 78.617 402.927 1.00 26.50 59 ARG C N 1
ATOM 3631 C CA . ARG C 1 59 ? 37.554 80.044 402.713 1.00 28.07 59 ARG C CA 1
ATOM 3632 C C . ARG C 1 59 ? 38.518 80.789 403.638 1.00 31.09 59 ARG C C 1
ATOM 3633 O O . ARG C 1 59 ? 38.917 80.257 404.676 1.00 29.32 59 ARG C O 1
ATOM 3641 N N . TYR C 1 60 ? 38.899 82.007 403.268 1.00 25.45 60 TYR C N 1
ATOM 3642 C CA . TYR C 1 60 ? 39.641 82.862 404.193 1.00 25.80 60 TYR C CA 1
ATOM 3643 C C . TYR C 1 60 ? 38.754 83.125 405.405 1.00 23.15 60 TYR C C 1
ATOM 3644 O O . TYR C 1 60 ? 37.530 83.099 405.286 1.00 21.22 60 TYR C O 1
ATOM 3653 N N . GLN C 1 61 ? 39.371 83.389 406.554 1.00 21.68 61 GLN C N 1
ATOM 3654 C CA . GLN C 1 61 ? 38.645 83.549 407.813 1.00 24.26 61 GLN C CA 1
ATOM 3655 C C . GLN C 1 61 ? 38.727 84.968 408.364 1.00 26.14 61 GLN C C 1
ATOM 3656 O O . GLN C 1 61 ? 39.698 85.685 408.124 1.00 24.31 61 GLN C O 1
ATOM 3662 N N . GLN C 1 62 ? 37.699 85.368 409.106 1.00 24.13 62 GLN C N 1
ATOM 3663 C CA . GLN C 1 62 ? 37.635 86.712 409.670 1.00 24.11 62 GLN C CA 1
ATOM 3664 C C . GLN C 1 62 ? 37.341 86.638 411.173 1.00 27.71 62 GLN C C 1
ATOM 3665 O O . GLN C 1 62 ? 36.200 86.403 411.575 1.00 22.10 62 GLN C O 1
ATOM 3671 N N . TYR C 1 63 ? 38.370 86.844 411.995 1.00 23.81 63 TYR C N 1
ATOM 3672 C CA . TYR C 1 63 ? 38.222 86.751 413.444 1.00 20.14 63 TYR C CA 1
ATOM 3673 C C . TYR C 1 63 ? 38.085 88.118 414.089 1.00 23.77 63 TYR C C 1
ATOM 3674 O O . TYR C 1 63 ? 39.043 88.896 414.142 1.00 20.13 63 TYR C O 1
ATOM 3683 N N . LEU C 1 64 ? 36.881 88.406 414.580 1.00 23.25 64 LEU C N 1
ATOM 3684 C CA . LEU C 1 64 ? 36.625 89.629 415.322 1.00 16.70 64 LEU C CA 1
ATOM 3685 C C . LEU C 1 64 ? 37.467 89.644 416.598 1.00 21.01 64 LEU C C 1
ATOM 3686 O O . LEU C 1 64 ? 37.453 88.683 417.369 1.00 22.41 64 LEU C O 1
ATOM 3691 N N . LEU C 1 65 ? 38.210 90.728 416.812 1.00 20.72 65 LEU C N 1
ATOM 3692 C CA . LEU C 1 65 ? 39.056 90.849 417.997 1.00 23.44 65 LEU C CA 1
ATOM 3693 C C . LEU C 1 65 ? 38.435 91.819 419.009 1.00 24.48 65 LEU C C 1
ATOM 3694 O O . LEU C 1 65 ? 38.537 91.631 420.224 1.00 24.07 65 LEU C O 1
ATOM 3699 N N . HIS C 1 66 ? 37.776 92.849 418.497 1.00 20.80 66 HIS C N 1
ATOM 3700 C CA . HIS C 1 66 ? 37.259 93.908 419.341 1.00 20.14 66 HIS C CA 1
ATOM 3701 C C . HIS C 1 66 ? 36.332 94.828 418.585 1.00 25.25 66 HIS C C 1
ATOM 3702 O O . HIS C 1 66 ? 36.580 95.155 417.417 1.00 18.60 66 HIS C O 1
ATOM 3709 N N . VAL C 1 67 ? 35.281 95.269 419.271 1.00 23.22 67 VAL C N 1
ATOM 3710 C CA . VAL C 1 67 ? 34.393 96.306 418.759 1.00 25.07 67 VAL C CA 1
ATOM 3711 C C . VAL C 1 67 ? 34.271 97.426 419.785 1.00 25.76 67 VAL C C 1
ATOM 3712 O O . VAL C 1 67 ? 34.087 97.174 420.976 1.00 27.88 67 VAL C O 1
ATOM 3716 N N . ASP C 1 68 ? 34.386 98.662 419.313 1.00 25.94 68 ASP C N 1
ATOM 3717 C CA . ASP C 1 68 ? 34.219 99.846 420.151 1.00 30.55 68 ASP C CA 1
ATOM 3718 C C . ASP C 1 68 ? 32.791 99.925 420.707 1.00 29.21 68 ASP C C 1
ATOM 3719 O O . ASP C 1 68 ? 31.832 99.597 420.006 1.00 23.65 68 ASP C O 1
ATOM 3724 N N . SER C 1 69 ? 32.655 100.354 421.962 1.00 28.68 69 SER C N 1
ATOM 3725 C CA . SER C 1 69 ? 31.343 100.431 422.619 1.00 30.06 69 SER C CA 1
ATOM 3726 C C . SER C 1 69 ? 30.264 101.097 421.752 1.00 27.14 69 SER C C 1
ATOM 3727 O O . SER C 1 69 ? 29.121 100.643 421.711 1.00 31.75 69 SER C O 1
ATOM 3730 N N . ARG C 1 70 ? 30.629 102.163 421.049 1.00 33.75 70 ARG C N 1
ATOM 3731 C CA . ARG C 1 70 ? 29.669 102.854 420.198 1.00 34.85 70 ARG C CA 1
ATOM 3732 C C . ARG C 1 70 ? 29.852 102.501 418.727 1.00 36.32 70 ARG C C 1
ATOM 3733 O O . ARG C 1 70 ? 29.370 103.216 417.850 1.00 30.86 70 ARG C O 1
ATOM 3741 N N . GLN C 1 71 ? 30.553 101.401 418.470 1.00 32.16 71 GLN C N 1
ATOM 3742 C CA . GLN C 1 71 ? 30.755 100.885 417.112 1.00 34.47 71 GLN C CA 1
ATOM 3743 C C . GLN C 1 71 ? 31.439 101.890 416.175 1.00 32.77 71 GLN C C 1
ATOM 3744 O O . GLN C 1 71 ? 31.173 101.915 414.974 1.00 33.38 71 GLN C O 1
ATOM 3750 N N . ARG C 1 72 ? 32.326 102.707 416.730 1.00 33.96 72 ARG C N 1
ATOM 3751 C CA . ARG C 1 72 ? 33.104 103.637 415.929 1.00 36.29 72 ARG C CA 1
ATOM 3752 C C . ARG C 1 72 ? 34.220 102.901 415.190 1.00 35.74 72 ARG C C 1
ATOM 3753 O O . ARG C 1 72 ? 34.718 103.377 414.170 1.00 33.97 72 ARG C O 1
ATOM 3761 N N . PHE C 1 73 ? 34.615 101.740 415.708 1.00 35.72 73 PHE C N 1
ATOM 3762 C CA . PHE C 1 73 ? 35.535 100.872 414.983 1.00 25.90 73 PHE C CA 1
ATOM 3763 C C . PHE C 1 73 ? 35.463 99.410 415.425 1.00 35.58 73 PHE C C 1
ATOM 3764 O O . PHE C 1 73 ? 34.993 99.094 416.528 1.00 29.28 73 PHE C O 1
ATOM 3772 N N . SER C 1 74 ? 35.915 98.525 414.535 1.00 24.84 74 SER C N 1
ATOM 3773 C CA . SER C 1 74 ? 36.151 97.127 414.867 1.00 25.11 74 SER C CA 1
ATOM 3774 C C . SER C 1 74 ? 37.554 96.742 414.427 1.00 25.05 74 SER C C 1
ATOM 3775 O O . SER C 1 74 ? 38.131 97.366 413.534 1.00 32.16 74 SER C O 1
ATOM 3778 N N . VAL C 1 75 ? 38.098 95.716 415.063 1.00 23.03 75 VAL C N 1
ATOM 3779 C CA . VAL C 1 75 ? 39.429 95.222 414.764 1.00 21.86 75 VAL C CA 1
ATOM 3780 C C . VAL C 1 75 ? 39.291 93.745 414.448 1.00 25.92 75 VAL C C 1
ATOM 3781 O O . VAL C 1 75 ? 38.740 92.984 415.245 1.00 23.78 75 VAL C O 1
ATOM 3785 N N . VAL C 1 76 ? 39.761 93.345 413.273 1.00 22.02 76 VAL C N 1
ATOM 3786 C CA . VAL C 1 76 ? 39.543 91.991 412.785 1.00 21.85 76 VAL C CA 1
ATOM 3787 C C . VAL C 1 76 ? 40.858 91.363 412.335 1.00 23.95 76 VAL C C 1
ATOM 3788 O O . VAL C 1 76 ? 41.680 92.024 411.711 1.00 20.87 76 VAL C O 1
ATOM 3792 N N . SER C 1 77 ? 41.054 90.094 412.673 1.00 16.86 77 SER C N 1
ATOM 3793 C CA . SER C 1 77 ? 42.150 89.316 412.127 1.00 23.79 77 SER C CA 1
ATOM 3794 C C . SER C 1 77 ? 41.671 88.527 410.899 1.00 29.15 77 SER C C 1
ATOM 3795 O O . SER C 1 77 ? 40.875 87.592 411.029 1.00 22.80 77 SER C O 1
ATOM 3798 N N . PHE C 1 78 ? 42.151 88.934 409.719 1.00 22.73 78 PHE C N 1
ATOM 3799 C CA . PHE C 1 78 ? 41.899 88.241 408.449 1.00 24.25 78 PHE C CA 1
ATOM 3800 C C . PHE C 1 78 ? 42.960 87.178 408.162 1.00 22.32 78 PHE C C 1
ATOM 3801 O O . PHE C 1 78 ? 44.141 87.490 408.032 1.00 24.85 78 PHE C O 1
ATOM 3809 N N . VAL C 1 79 ? 42.541 85.925 408.054 1.00 20.24 79 VAL C N 1
ATOM 3810 C CA . VAL C 1 79 ? 43.486 84.824 407.909 1.00 19.78 79 VAL C CA 1
ATOM 3811 C C . VAL C 1 79 ? 43.349 84.093 406.569 1.00 27.52 79 VAL C C 1
ATOM 3812 O O . VAL C 1 79 ? 42.298 83.527 406.270 1.00 23.12 79 VAL C O 1
ATOM 3816 N N . TRP C 1 80 ? 44.428 84.106 405.782 1.00 19.49 80 TRP C N 1
ATOM 3817 C CA . TRP C 1 80 ? 44.466 83.468 404.462 1.00 23.19 80 TRP C CA 1
ATOM 3818 C C . TRP C 1 80 ? 45.281 82.191 404.531 1.00 22.64 80 TRP C C 1
ATOM 3819 O O . TRP C 1 80 ? 46.482 82.234 404.794 1.00 23.35 80 TRP C O 1
ATOM 3830 N N . GLY C 1 81 ? 44.631 81.050 404.315 1.00 18.96 81 GLY C N 1
ATOM 3831 C CA . GLY C 1 81 ? 45.356 79.809 404.155 1.00 20.95 81 GLY C CA 1
ATOM 3832 C C . GLY C 1 81 ? 46.078 79.940 402.826 1.00 22.85 81 GLY C C 1
ATOM 3833 O O . GLY C 1 81 ? 45.835 80.902 402.100 1.00 19.69 81 GLY C O 1
ATOM 3834 N N . PRO C 1 82 ? 46.964 78.984 402.503 1.00 28.76 82 PRO C N 1
ATOM 3835 C CA . PRO C 1 82 ? 47.766 79.026 401.268 1.00 24.09 82 PRO C CA 1
ATOM 3836 C C . PRO C 1 82 ? 46.914 79.263 400.022 1.00 25.23 82 PRO C C 1
ATOM 3837 O O . PRO C 1 82 ? 45.896 78.600 399.870 1.00 22.56 82 PRO C O 1
ATOM 3841 N N . GLY C 1 83 ? 47.311 80.218 399.181 1.00 27.28 83 GLY C N 1
ATOM 3842 C CA . GLY C 1 83 ? 46.677 80.441 397.889 1.00 27.90 83 GLY C CA 1
ATOM 3843 C C . GLY C 1 83 ? 45.225 80.903 397.880 1.00 31.03 83 GLY C C 1
ATOM 3844 O O . GLY C 1 83 ? 44.581 80.872 396.833 1.00 27.69 83 GLY C O 1
ATOM 3845 N N . GLN C 1 84 ? 44.704 81.333 399.030 1.00 23.71 84 GLN C N 1
ATOM 3846 C CA . GLN C 1 84 ? 43.304 81.773 399.123 1.00 20.16 84 GLN C CA 1
ATOM 3847 C C . GLN C 1 84 ? 43.097 83.239 398.754 1.00 19.69 84 GLN C C 1
ATOM 3848 O O . GLN C 1 84 ? 44.028 84.038 398.781 1.00 28.22 84 GLN C O 1
ATOM 3854 N N . ILE C 1 85 ? 41.850 83.593 398.449 1.00 27.92 85 ILE C N 1
ATOM 3855 C CA . ILE C 1 85 ? 41.523 84.905 397.893 1.00 24.88 85 ILE C CA 1
ATOM 3856 C C . ILE C 1 85 ? 40.102 85.356 398.291 1.00 25.92 85 ILE C C 1
ATOM 3857 O O . ILE C 1 85 ? 39.250 84.530 398.596 1.00 25.74 85 ILE C O 1
ATOM 3862 N N . THR C 1 86 ? 39.860 86.666 398.297 1.00 26.96 86 THR C N 1
ATOM 3863 C CA . THR C 1 86 ? 38.520 87.217 398.502 1.00 29.60 86 THR C CA 1
ATOM 3864 C C . THR C 1 86 ? 37.782 87.417 397.189 1.00 32.19 86 THR C C 1
ATOM 3865 O O . THR C 1 86 ? 38.391 87.362 396.121 1.00 39.07 86 THR C O 1
ATOM 3869 N N . PRO C 1 87 ? 36.466 87.674 397.265 1.00 36.50 87 PRO C N 1
ATOM 3870 C CA . PRO C 1 87 ? 35.783 88.224 396.091 1.00 32.26 87 PRO C CA 1
ATOM 3871 C C . PRO C 1 87 ? 36.142 89.693 395.930 1.00 32.28 87 PRO C C 1
ATOM 3872 O O . PRO C 1 87 ? 36.726 90.269 396.858 1.00 25.41 87 PRO C O 1
ATOM 3876 N N . VAL C 1 88 ? 35.810 90.285 394.783 1.00 36.20 88 VAL C N 1
ATOM 3877 C CA . VAL C 1 88 ? 35.903 91.733 394.609 1.00 34.15 88 VAL C CA 1
ATOM 3878 C C . VAL C 1 88 ? 34.824 92.378 395.470 1.00 35.89 88 VAL C C 1
ATOM 3879 O O . VAL C 1 88 ? 33.684 91.926 395.460 1.00 34.93 88 VAL C O 1
ATOM 3883 N N . HIS C 1 89 ? 35.167 93.428 396.211 1.00 41.16 89 HIS C N 1
ATOM 3884 C CA . HIS C 1 89 ? 34.239 93.951 397.216 1.00 35.36 89 HIS C CA 1
ATOM 3885 C C . HIS C 1 89 ? 34.607 95.336 397.717 1.00 34.48 89 HIS C C 1
ATOM 3886 O O . HIS C 1 89 ? 35.726 95.799 397.508 1.00 31.20 89 HIS C O 1
ATOM 3893 N N . ASP C 1 90 ? 33.671 95.980 398.413 1.00 34.87 90 ASP C N 1
ATOM 3894 C CA . ASP C 1 90 ? 33.943 97.278 399.015 1.00 32.77 90 ASP C CA 1
ATOM 3895 C C . ASP C 1 90 ? 33.778 97.251 400.542 1.00 40.32 90 ASP C C 1
ATOM 3896 O O . ASP C 1 90 ? 33.679 96.181 401.146 1.00 36.09 90 ASP C O 1
ATOM 3901 N N . HIS C 1 91 ? 33.753 98.431 401.157 1.00 34.97 91 HIS C N 1
ATOM 3902 C CA . HIS C 1 91 ? 33.764 98.528 402.615 1.00 42.41 91 HIS C CA 1
ATOM 3903 C C . HIS C 1 91 ? 32.728 99.503 403.131 1.00 39.00 91 HIS C C 1
ATOM 3904 O O . HIS C 1 91 ? 32.008 99.196 404.079 1.00 37.73 91 HIS C O 1
ATOM 3911 N N . ARG C 1 92 ? 32.700 100.682 402.507 1.00 39.44 92 ARG C N 1
ATOM 3912 C CA . ARG C 1 92 ? 31.732 101.755 402.757 1.00 35.48 92 ARG C CA 1
ATOM 3913 C C . ARG C 1 92 ? 31.995 102.518 404.052 1.00 32.39 92 ARG C C 1
ATOM 3914 O O . ARG C 1 92 ? 31.240 103.417 404.414 1.00 33.60 92 ARG C O 1
ATOM 3922 N N . VAL C 1 93 ? 33.089 102.184 404.722 1.00 26.54 93 VAL C N 1
ATOM 3923 C CA . VAL C 1 93 ? 33.567 102.963 405.859 1.00 31.00 93 VAL C CA 1
ATOM 3924 C C . VAL C 1 93 ? 35.071 103.122 405.681 1.00 33.89 93 VAL C C 1
ATOM 3925 O O . VAL C 1 93 ? 35.647 102.476 404.808 1.00 36.01 93 VAL C O 1
ATOM 3929 N N . TRP C 1 94 ? 35.717 103.961 406.486 1.00 31.69 94 TRP C N 1
ATOM 3930 C CA . TRP C 1 94 ? 37.173 104.017 406.410 1.00 32.76 94 TRP C CA 1
ATOM 3931 C C . TRP C 1 94 ? 37.734 102.653 406.800 1.00 39.14 94 TRP C C 1
ATOM 3932 O O . TRP C 1 94 ? 37.106 101.883 407.546 1.00 29.79 94 TRP C O 1
ATOM 3943 N N A CYS C 1 95 ? 38.932 102.362 406.311 0.71 33.01 95 CYS C N 1
ATOM 3944 N N B CYS C 1 95 ? 38.904 102.337 406.262 0.29 33.06 95 CYS C N 1
ATOM 3945 C CA A CYS C 1 95 ? 39.477 101.018 406.406 0.71 31.50 95 CYS C CA 1
ATOM 3946 C CA B CYS C 1 95 ? 39.482 101.018 406.450 0.29 31.61 95 CYS C CA 1
ATOM 3947 C C A CYS C 1 95 ? 41.004 101.023 406.458 0.71 35.00 95 CYS C C 1
ATOM 3948 C C B CYS C 1 95 ? 40.999 101.077 406.500 0.29 34.95 95 CYS C C 1
ATOM 3949 O O A CYS C 1 95 ? 41.661 101.572 405.574 0.71 35.33 95 CYS C O 1
ATOM 3950 O O B CYS C 1 95 ? 41.641 101.707 405.659 0.29 35.30 95 CYS C O 1
ATOM 3955 N N . LEU C 1 96 ? 41.565 100.420 407.503 1.00 32.60 96 LEU C N 1
ATOM 3956 C CA . LEU C 1 96 ? 43.012 100.316 407.638 1.00 32.09 96 LEU C CA 1
ATOM 3957 C C . LEU C 1 96 ? 43.424 98.856 407.691 1.00 36.05 96 LEU C C 1
ATOM 3958 O O . LEU C 1 96 ? 42.834 98.053 408.423 1.00 33.13 96 LEU C O 1
ATOM 3963 N N . ILE C 1 97 ? 44.444 98.520 406.910 1.00 31.27 97 ILE C N 1
ATOM 3964 C CA . ILE C 1 97 ? 44.925 97.158 406.817 1.00 31.87 97 ILE C CA 1
ATOM 3965 C C . ILE C 1 97 ? 46.408 97.104 407.151 1.00 32.59 97 ILE C C 1
ATOM 3966 O O . ILE C 1 97 ? 47.217 97.755 406.498 1.00 34.77 97 ILE C O 1
ATOM 3971 N N . GLY C 1 98 ? 46.754 96.330 408.177 1.00 32.06 98 GLY C N 1
ATOM 3972 C CA . GLY C 1 98 ? 48.135 96.174 408.598 1.00 23.09 98 GLY C CA 1
ATOM 3973 C C . GLY C 1 98 ? 48.607 94.736 408.473 1.00 27.94 98 GLY C C 1
ATOM 3974 O O . GLY C 1 98 ? 48.057 93.828 409.098 1.00 25.94 98 GLY C O 1
ATOM 3975 N N . MET C 1 99 ? 49.638 94.513 407.668 1.00 25.63 99 MET C N 1
ATOM 3976 C CA . MET C 1 99 ? 50.092 93.149 407.421 1.00 25.41 99 MET C CA 1
ATOM 3977 C C . MET C 1 99 ? 50.867 92.620 408.623 1.00 25.54 99 MET C C 1
ATOM 3978 O O . MET C 1 99 ? 51.722 93.315 409.171 1.00 25.95 99 MET C O 1
ATOM 3983 N N . LEU C 1 100 ? 50.575 91.389 409.034 1.00 24.48 100 LEU C N 1
ATOM 3984 C CA . LEU C 1 100 ? 51.174 90.849 410.250 1.00 25.51 100 LEU C CA 1
ATOM 3985 C C . LEU C 1 100 ? 52.176 89.743 409.942 1.00 24.02 100 LEU C C 1
ATOM 3986 O O . LEU C 1 100 ? 53.326 89.813 410.358 1.00 24.14 100 LEU C O 1
ATOM 3991 N N . ARG C 1 101 ? 51.735 88.712 409.228 1.00 20.15 101 ARG C N 1
ATOM 3992 C CA . ARG C 1 101 ? 52.650 87.681 408.757 1.00 21.42 101 ARG C CA 1
ATOM 3993 C C . ARG C 1 101 ? 52.298 87.244 407.326 1.00 20.25 101 ARG C C 1
ATOM 3994 O O . ARG C 1 101 ? 51.179 87.445 406.853 1.00 21.49 101 ARG C O 1
ATOM 4002 N N . GLY C 1 102 ? 53.271 86.667 406.639 1.00 24.22 102 GLY C N 1
ATOM 4003 C CA . GLY C 1 102 ? 53.113 86.351 405.234 1.00 24.73 102 GLY C CA 1
ATOM 4004 C C . GLY C 1 102 ? 53.010 87.632 404.430 1.00 21.18 102 GLY C C 1
ATOM 4005 O O . GLY C 1 102 ? 53.622 88.630 404.763 1.00 27.09 102 GLY C O 1
ATOM 4006 N N . ALA C 1 103 ? 52.211 87.602 403.375 1.00 23.39 103 ALA C N 1
ATOM 4007 C CA . ALA C 1 103 ? 52.032 88.760 402.510 1.00 28.17 103 ALA C CA 1
ATOM 4008 C C . ALA C 1 103 ? 50.747 88.578 401.731 1.00 26.13 103 ALA C C 1
ATOM 4009 O O . ALA C 1 103 ? 50.274 87.451 401.569 1.00 28.27 103 ALA C O 1
ATOM 4011 N N . GLU C 1 104 ? 50.183 89.679 401.253 1.00 16.27 104 GLU C N 1
ATOM 4012 C CA . GLU C 1 104 ? 48.984 89.615 400.445 1.00 24.07 104 GLU C CA 1
ATOM 4013 C C . GLU C 1 104 ? 49.117 90.578 399.278 1.00 29.57 104 GLU C C 1
ATOM 4014 O O . GLU C 1 104 ? 49.826 91.585 399.361 1.00 28.70 104 GLU C O 1
ATOM 4020 N N . TYR C 1 105 ? 48.453 90.238 398.181 1.00 28.02 105 TYR C N 1
ATOM 4021 C CA . TYR C 1 105 ? 48.336 91.135 397.042 1.00 25.44 105 TYR C CA 1
ATOM 4022 C C . TYR C 1 105 ? 46.966 91.801 397.023 1.00 31.88 105 TYR C C 1
ATOM 4023 O O . TYR C 1 105 ? 45.953 91.174 397.339 1.00 30.98 105 TYR C O 1
ATOM 4032 N N . SER C 1 106 ? 46.942 93.070 396.642 1.00 32.22 106 SER C N 1
ATOM 4033 C CA . SER C 1 106 ? 45.697 93.814 396.543 1.00 34.76 106 SER C CA 1
ATOM 4034 C C . SER C 1 106 ? 45.540 94.455 395.162 1.00 37.18 106 SER C C 1
ATOM 4035 O O . SER C 1 106 ? 46.394 95.231 394.732 1.00 44.72 106 SER C O 1
ATOM 4038 N N . GLN C 1 107 ? 44.447 94.117 394.482 1.00 32.38 107 GLN C N 1
ATOM 4039 C CA . GLN C 1 107 ? 44.100 94.703 393.193 1.00 38.01 107 GLN C CA 1
ATOM 4040 C C . GLN C 1 107 ? 43.018 95.770 393.344 1.00 37.87 107 GLN C C 1
ATOM 4041 O O . GLN C 1 107 ? 41.858 95.443 393.568 1.00 36.93 107 GLN C O 1
ATOM 4047 N N . PRO C 1 108 ? 43.399 97.051 393.223 1.00 37.11 108 PRO C N 1
ATOM 4048 C CA . PRO C 1 108 ? 42.456 98.177 393.215 1.00 42.71 108 PRO C CA 1
ATOM 4049 C C . PRO C 1 108 ? 41.490 98.119 392.031 1.00 49.64 108 PRO C C 1
ATOM 4050 O O . PRO C 1 108 ? 41.892 97.677 390.951 1.00 44.18 108 PRO C O 1
ATOM 4054 N N . TYR C 1 109 ? 40.245 98.554 392.234 1.00 51.17 109 TYR C N 1
ATOM 4055 C CA . TYR C 1 109 ? 39.252 98.623 391.158 1.00 46.49 109 TYR C CA 1
ATOM 4056 C C . TYR C 1 109 ? 38.661 100.023 391.026 1.00 48.15 109 TYR C C 1
ATOM 4057 O O . TYR C 1 109 ? 38.737 100.829 391.955 1.00 53.19 109 TYR C O 1
ATOM 4066 N N . ALA C 1 110 ? 38.069 100.302 389.866 1.00 55.85 110 ALA C N 1
ATOM 4067 C CA . ALA C 1 110 ? 37.371 101.565 389.625 1.00 53.44 110 ALA C CA 1
ATOM 4068 C C . ALA C 1 110 ? 36.121 101.308 388.792 1.00 53.52 110 ALA C C 1
ATOM 4069 O O . ALA C 1 110 ? 36.046 100.319 388.063 1.00 51.30 110 ALA C O 1
ATOM 4071 N N . PHE C 1 111 ? 35.145 102.204 388.896 1.00 52.06 111 PHE C N 1
ATOM 4072 C CA . PHE C 1 111 ? 33.856 102.000 388.237 1.00 61.75 111 PHE C CA 1
ATOM 4073 C C . PHE C 1 111 ? 33.766 102.613 386.834 1.00 71.86 111 PHE C C 1
ATOM 4074 O O . PHE C 1 111 ? 34.486 103.558 386.498 1.00 70.65 111 PHE C O 1
ATOM 4082 N N . ASP C 1 112 ? 32.864 102.062 386.024 1.00 81.71 112 ASP C N 1
ATOM 4083 C CA . ASP C 1 112 ? 32.551 102.602 384.703 1.00 74.65 112 ASP C CA 1
ATOM 4084 C C . ASP C 1 112 ? 31.854 103.951 384.794 1.00 81.54 112 ASP C C 1
ATOM 4085 O O . ASP C 1 112 ? 31.632 104.483 385.883 1.00 81.96 112 ASP C O 1
ATOM 4090 N N . ALA C 1 113 ? 31.502 104.498 383.636 1.00 87.14 113 ALA C N 1
ATOM 4091 C CA . ALA C 1 113 ? 30.526 105.572 383.590 1.00 91.07 113 ALA C CA 1
ATOM 4092 C C . ALA C 1 113 ? 29.226 104.988 384.124 1.00 90.00 113 ALA C C 1
ATOM 4093 O O . ALA C 1 113 ? 28.489 105.639 384.873 1.00 86.17 113 ALA C O 1
ATOM 4095 N N . GLY C 1 114 ? 28.972 103.737 383.741 1.00 85.20 114 GLY C N 1
ATOM 4096 C CA . GLY C 1 114 ? 27.892 102.953 384.307 1.00 90.56 114 GLY C CA 1
ATOM 4097 C C . GLY C 1 114 ? 28.235 102.490 385.712 1.00 96.59 114 GLY C C 1
ATOM 4098 O O . GLY C 1 114 ? 28.926 103.189 386.458 1.00 94.45 114 GLY C O 1
ATOM 4099 N N . GLY C 1 115 ? 27.647 101.371 386.102 1.00 92.10 115 GLY C N 1
ATOM 4100 C CA . GLY C 1 115 ? 27.892 100.847 387.424 1.00 87.92 115 GLY C CA 1
ATOM 4101 C C . GLY C 1 115 ? 28.922 99.740 387.589 1.00 80.93 115 GLY C C 1
ATOM 4102 O O . GLY C 1 115 ? 29.139 99.323 388.692 1.00 84.57 115 GLY C O 1
ATOM 4103 N N . ARG C 1 116 ? 29.523 99.248 386.515 1.00 78.14 116 ARG C N 1
ATOM 4104 C CA . ARG C 1 116 ? 30.473 98.143 386.599 1.00 72.51 116 ARG C CA 1
ATOM 4105 C C . ARG C 1 116 ? 31.821 98.523 387.154 1.00 69.83 116 ARG C C 1
ATOM 4106 O O . ARG C 1 116 ? 32.314 99.563 386.834 1.00 72.70 116 ARG C O 1
ATOM 4114 N N . PRO C 1 117 ? 32.447 97.661 387.936 1.00 63.78 117 PRO C N 1
ATOM 4115 C CA . PRO C 1 117 ? 33.838 97.887 388.335 1.00 58.55 117 PRO C CA 1
ATOM 4116 C C . PRO C 1 117 ? 34.849 97.107 387.498 1.00 57.40 117 PRO C C 1
ATOM 4117 O O . PRO C 1 117 ? 34.575 95.983 387.072 1.00 57.87 117 PRO C O 1
ATOM 4121 N N . HIS C 1 118 ? 36.013 97.711 387.278 1.00 55.39 118 HIS C N 1
ATOM 4122 C CA . HIS C 1 118 ? 37.096 97.075 386.538 1.00 59.62 118 HIS C CA 1
ATOM 4123 C C . HIS C 1 118 ? 38.423 97.252 387.270 1.00 44.16 118 HIS C C 1
ATOM 4124 O O . HIS C 1 118 ? 38.590 98.211 388.022 1.00 46.32 118 HIS C O 1
ATOM 4131 N N . PRO C 1 119 ? 39.366 96.320 387.061 1.00 48.79 119 PRO C N 1
ATOM 4132 C CA . PRO C 1 119 ? 40.710 96.485 387.625 1.00 49.51 119 PRO C CA 1
ATOM 4133 C C . PRO C 1 119 ? 41.379 97.747 387.112 1.00 49.76 119 PRO C C 1
ATOM 4134 O O . PRO C 1 119 ? 41.354 98.004 385.912 1.00 61.28 119 PRO C O 1
ATOM 4138 N N . SER C 1 120 ? 41.960 98.535 388.005 1.00 53.96 120 SER C N 1
ATOM 4139 C CA . SER C 1 120 ? 42.694 99.710 387.568 1.00 52.53 120 SER C CA 1
ATOM 4140 C C . SER C 1 120 ? 43.954 99.882 388.401 1.00 56.75 120 SER C C 1
ATOM 4141 O O . SER C 1 120 ? 43.900 99.974 389.630 1.00 64.15 120 SER C O 1
ATOM 4144 N N . GLY C 1 121 ? 45.093 99.914 387.718 1.00 60.27 121 GLY C N 1
ATOM 4145 C CA . GLY C 1 121 ? 46.377 100.003 388.382 1.00 59.28 121 GLY C CA 1
ATOM 4146 C C . GLY C 1 121 ? 46.978 98.631 388.608 1.00 49.84 121 GLY C C 1
ATOM 4147 O O . GLY C 1 121 ? 46.278 97.616 388.571 1.00 48.79 121 GLY C O 1
ATOM 4148 N N . ALA C 1 122 ? 48.286 98.594 388.832 1.00 46.62 122 ALA C N 1
ATOM 4149 C CA . ALA C 1 122 ? 48.961 97.338 389.118 1.00 53.17 122 ALA C CA 1
ATOM 4150 C C . ALA C 1 122 ? 48.598 96.849 390.521 1.00 39.03 122 ALA C C 1
ATOM 4151 O O . ALA C 1 122 ? 48.281 97.643 391.404 1.00 45.73 122 ALA C O 1
ATOM 4153 N N . ARG C 1 123 ? 48.634 95.541 390.726 1.00 37.98 123 ARG C N 1
ATOM 4154 C CA . ARG C 1 123 ? 48.347 95.013 392.044 1.00 39.37 123 ARG C CA 1
ATOM 4155 C C . ARG C 1 123 ? 49.501 95.347 392.988 1.00 41.52 123 ARG C C 1
ATOM 4156 O O . ARG C 1 123 ? 50.659 95.410 392.578 1.00 40.53 123 ARG C O 1
ATOM 4164 N N . ARG C 1 124 ? 49.157 95.580 394.250 1.00 36.84 124 ARG C N 1
ATOM 4165 C CA . ARG C 1 124 ? 50.100 96.018 395.268 1.00 39.09 124 ARG C CA 1
ATOM 4166 C C . ARG C 1 124 ? 50.390 94.885 396.246 1.00 35.78 124 ARG C C 1
ATOM 4167 O O . ARG C 1 124 ? 49.486 94.155 396.643 1.00 33.11 124 ARG C O 1
ATOM 4175 N N . ARG C 1 125 ? 51.657 94.726 396.613 1.00 32.66 125 ARG C N 1
ATOM 4176 C CA . ARG C 1 125 ? 52.037 93.723 397.593 1.00 29.01 125 ARG C CA 1
ATOM 4177 C C . ARG C 1 125 ? 52.194 94.386 398.952 1.00 33.11 125 ARG C C 1
ATOM 4178 O O . ARG C 1 125 ? 52.880 95.399 399.081 1.00 29.88 125 ARG C O 1
ATOM 4186 N N . LEU C 1 126 ? 51.546 93.817 399.962 1.00 28.97 126 LEU C N 1
ATOM 4187 C CA . LEU C 1 126 ? 51.641 94.353 401.310 1.00 29.12 126 LEU C CA 1
ATOM 4188 C C . LEU C 1 126 ? 52.515 93.446 402.161 1.00 27.44 126 LEU C C 1
ATOM 4189 O O . LEU C 1 126 ? 52.236 92.249 402.305 1.00 30.29 126 LEU C O 1
ATOM 4194 N N . GLU C 1 127 ? 53.571 94.023 402.728 1.00 24.96 127 GLU C N 1
ATOM 4195 C CA . GLU C 1 127 ? 54.561 93.258 403.479 1.00 29.10 127 GLU C CA 1
ATOM 4196 C C . GLU C 1 127 ? 54.320 93.398 404.977 1.00 25.44 127 GLU C C 1
ATOM 4197 O O . GLU C 1 127 ? 53.718 94.373 405.410 1.00 28.47 127 GLU C O 1
ATOM 4203 N N . PRO C 1 128 ? 54.797 92.430 405.773 1.00 22.10 128 PRO C N 1
ATOM 4204 C CA . PRO C 1 128 ? 54.657 92.516 407.235 1.00 25.72 128 PRO C CA 1
ATOM 4205 C C . PRO C 1 128 ? 55.163 93.842 407.788 1.00 35.22 128 PRO C C 1
ATOM 4206 O O . PRO C 1 128 ? 56.277 94.246 407.455 1.00 28.25 128 PRO C O 1
ATOM 4210 N N . GLY C 1 129 ? 54.349 94.505 408.608 1.00 32.92 129 GLY C N 1
ATOM 4211 C CA . GLY C 1 129 ? 54.720 95.782 409.191 1.00 30.01 129 GLY C CA 1
ATOM 4212 C C . GLY C 1 129 ? 54.141 96.964 408.441 1.00 29.70 129 GLY C C 1
ATOM 4213 O O . GLY C 1 129 ? 54.091 98.075 408.966 1.00 36.12 129 GLY C O 1
ATOM 4214 N N . GLU C 1 130 ? 53.677 96.717 407.217 1.00 32.95 130 GLU C N 1
ATOM 4215 C CA . GLU C 1 130 ? 53.150 97.773 406.358 1.00 28.06 130 GLU C CA 1
ATOM 4216 C C . GLU C 1 130 ? 51.653 97.995 406.541 1.00 31.96 130 GLU C C 1
ATOM 4217 O O . GLU C 1 130 ? 50.896 97.059 406.808 1.00 23.42 130 GLU C O 1
ATOM 4223 N N . VAL C 1 131 ? 51.230 99.242 406.367 1.00 28.63 131 VAL C N 1
ATOM 4224 C CA . VAL C 1 131 ? 49.828 99.608 406.523 1.00 31.86 131 VAL C CA 1
ATOM 4225 C C . VAL C 1 131 ? 49.301 100.330 405.287 1.00 36.00 131 VAL C C 1
ATOM 4226 O O . VAL C 1 131 ? 49.936 101.253 404.789 1.00 40.12 131 VAL C O 1
ATOM 4230 N N . GLU C 1 132 ? 48.143 99.906 404.789 1.00 40.06 132 GLU C N 1
ATOM 4231 C CA . GLU C 1 132 ? 47.478 100.623 403.701 1.00 46.56 132 GLU C CA 1
ATOM 4232 C C . GLU C 1 132 ? 46.077 101.056 404.120 1.00 46.23 132 GLU C C 1
ATOM 4233 O O . GLU C 1 132 ? 45.488 100.464 405.027 1.00 36.93 132 GLU C O 1
ATOM 4239 N N . ALA C 1 133 ? 45.544 102.078 403.451 1.00 43.22 133 ALA C N 1
ATOM 4240 C CA . ALA C 1 133 ? 44.227 102.616 403.790 1.00 37.78 133 ALA C CA 1
ATOM 4241 C C . ALA C 1 133 ? 43.255 102.609 402.602 1.00 46.46 133 ALA C C 1
ATOM 4242 O O . ALA C 1 133 ? 43.633 102.957 401.482 1.00 49.10 133 ALA C O 1
ATOM 4244 N N . LEU C 1 134 ? 42.008 102.204 402.849 1.00 40.49 134 LEU C N 1
ATOM 4245 C CA . LEU C 1 134 ? 40.935 102.328 401.856 1.00 31.81 134 LEU C CA 1
ATOM 4246 C C . LEU C 1 134 ? 39.700 102.996 402.453 1.00 43.64 134 LEU C C 1
ATOM 4247 O O . LEU C 1 134 ? 39.471 102.935 403.667 1.00 38.79 134 LEU C O 1
ATOM 4252 N N . SER C 1 135 ? 38.902 103.619 401.589 1.00 47.44 135 SER C N 1
ATOM 4253 C CA . SER C 1 135 ? 37.686 104.324 402.001 1.00 47.49 135 SER C CA 1
ATOM 4254 C C . SER C 1 135 ? 36.948 104.803 400.764 1.00 45.47 135 SER C C 1
ATOM 4255 O O . SER C 1 135 ? 37.573 104.998 399.723 1.00 52.09 135 SER C O 1
ATOM 4258 N N . PRO C 1 136 ? 35.618 104.986 400.866 1.00 51.12 136 PRO C N 1
ATOM 4259 C CA . PRO C 1 136 ? 34.802 105.468 399.742 1.00 56.80 136 PRO C CA 1
ATOM 4260 C C . PRO C 1 136 ? 35.383 106.689 399.012 1.00 60.61 136 PRO C C 1
ATOM 4261 O O . PRO C 1 136 ? 35.245 106.784 397.791 1.00 66.70 136 PRO C O 1
ATOM 4265 N N . ARG C 1 137 ? 36.040 107.591 399.737 1.00 57.85 137 ARG C N 1
ATOM 4266 C CA . ARG C 1 137 ? 36.568 108.806 399.121 1.00 59.38 137 ARG C CA 1
ATOM 4267 C C . ARG C 1 137 ? 37.969 108.626 398.516 1.00 62.23 137 ARG C C 1
ATOM 4268 O O . ARG C 1 137 ? 38.365 109.393 397.642 1.00 62.09 137 ARG C O 1
ATOM 4276 N N . ILE C 1 138 ? 38.719 107.627 398.976 1.00 58.09 138 ILE C N 1
ATOM 4277 C CA . ILE C 1 138 ? 40.082 107.423 398.485 1.00 47.67 138 ILE C CA 1
ATOM 4278 C C . ILE C 1 138 ? 40.241 106.166 397.627 1.00 53.93 138 ILE C C 1
ATOM 4279 O O . ILE C 1 138 ? 41.341 105.874 397.153 1.00 55.26 138 ILE C O 1
ATOM 4284 N N . GLY C 1 139 ? 39.151 105.428 397.425 1.00 47.39 139 GLY C N 1
ATOM 4285 C CA . GLY C 1 139 ? 39.207 104.159 396.714 1.00 38.96 139 GLY C CA 1
ATOM 4286 C C . GLY C 1 139 ? 38.795 103.004 397.615 1.00 48.07 139 GLY C C 1
ATOM 4287 O O . GLY C 1 139 ? 39.520 102.652 398.551 1.00 47.90 139 GLY C O 1
ATOM 4288 N N . ASP C 1 140 ? 37.637 102.407 397.333 1.00 47.80 140 ASP C N 1
ATOM 4289 C CA . ASP C 1 140 ? 37.012 101.489 398.285 1.00 43.65 140 ASP C CA 1
ATOM 4290 C C . ASP C 1 140 ? 36.956 100.036 397.817 1.00 47.02 140 ASP C C 1
ATOM 4291 O O . ASP C 1 140 ? 36.868 99.123 398.641 1.00 35.74 140 ASP C O 1
ATOM 4296 N N . VAL C 1 141 ? 37.001 99.820 396.505 1.00 37.82 141 VAL C N 1
ATOM 4297 C CA . VAL C 1 141 ? 36.825 98.479 395.945 1.00 32.48 141 VAL C CA 1
ATOM 4298 C C . VAL C 1 141 ? 38.161 97.777 395.665 1.00 41.51 141 VAL C C 1
ATOM 4299 O O . VAL C 1 141 ? 39.077 98.390 395.119 1.00 38.77 141 VAL C O 1
ATOM 4303 N N . HIS C 1 142 ? 38.272 96.500 396.041 1.00 38.92 142 HIS C N 1
ATOM 4304 C CA . HIS C 1 142 ? 39.441 95.706 395.657 1.00 41.48 142 HIS C CA 1
ATOM 4305 C C . HIS C 1 142 ? 39.238 94.208 395.836 1.00 36.52 142 HIS C C 1
ATOM 4306 O O . HIS C 1 142 ? 38.199 93.750 396.326 1.00 31.99 142 HIS C O 1
ATOM 4313 N N . GLN C 1 143 ? 40.237 93.449 395.401 1.00 32.11 143 GLN C N 1
ATOM 4314 C CA . GLN C 1 143 ? 40.292 92.020 395.666 1.00 31.18 143 GLN C CA 1
ATOM 4315 C C . GLN C 1 143 ? 41.633 91.707 396.300 1.00 29.13 143 GLN C C 1
ATOM 4316 O O . GLN C 1 143 ? 42.658 92.231 395.869 1.00 28.45 143 GLN C O 1
ATOM 4322 N N . VAL C 1 144 ? 41.626 90.866 397.329 1.00 29.45 144 VAL C N 1
ATOM 4323 C CA . VAL C 1 144 ? 42.856 90.544 398.051 1.00 29.20 144 VAL C CA 1
ATOM 4324 C C . VAL C 1 144 ? 43.143 89.057 397.989 1.00 34.55 144 VAL C C 1
ATOM 4325 O O . VAL C 1 144 ? 42.245 88.230 398.167 1.00 27.88 144 VAL C O 1
ATOM 4329 N N . SER C 1 145 ? 44.400 88.719 397.732 1.00 23.17 145 SER C N 1
ATOM 4330 C CA . SER C 1 145 ? 44.806 87.330 397.756 1.00 23.01 145 SER C CA 1
ATOM 4331 C C . SER C 1 145 ? 46.056 87.142 398.607 1.00 23.28 145 SER C C 1
ATOM 4332 O O . SER C 1 145 ? 46.846 88.068 398.804 1.00 24.38 145 SER C O 1
ATOM 4335 N N . ASN C 1 146 ? 46.207 85.930 399.121 1.00 25.49 146 ASN C N 1
ATOM 4336 C CA . ASN C 1 146 ? 47.432 85.502 399.760 1.00 23.84 146 ASN C CA 1
ATOM 4337 C C . ASN C 1 146 ? 48.549 85.513 398.732 1.00 29.27 146 ASN C C 1
ATOM 4338 O O . ASN C 1 146 ? 48.402 84.939 397.650 1.00 26.31 146 ASN C O 1
ATOM 4343 N N . ALA C 1 147 ? 49.659 86.163 399.062 1.00 21.88 147 ALA C N 1
ATOM 4344 C CA . ALA C 1 147 ? 50.772 86.273 398.128 1.00 23.53 147 ALA C CA 1
ATOM 4345 C C . ALA C 1 147 ? 51.517 84.945 398.058 1.00 25.36 147 ALA C C 1
ATOM 4346 O O . ALA C 1 147 ? 52.279 84.697 397.130 1.00 22.24 147 ALA C O 1
ATOM 4348 N N . PHE C 1 148 ? 51.275 84.089 399.045 1.00 23.25 148 PHE C N 1
ATOM 4349 C CA . PHE C 1 148 ? 51.953 82.803 399.137 1.00 21.63 148 PHE C CA 1
ATOM 4350 C C . PHE C 1 148 ? 51.015 81.632 398.899 1.00 23.90 148 PHE C C 1
ATOM 4351 O O . PHE C 1 148 ? 49.822 81.708 399.198 1.00 26.48 148 PHE C O 1
ATOM 4359 N N . SER C 1 149 ? 51.570 80.531 398.409 1.00 24.14 149 SER C N 1
ATOM 4360 C CA . SER C 1 149 ? 50.799 79.312 398.225 1.00 22.86 149 SER C CA 1
ATOM 4361 C C . SER C 1 149 ? 51.314 78.203 399.136 1.00 25.96 149 SER C C 1
ATOM 4362 O O . SER C 1 149 ? 50.871 77.059 399.040 1.00 23.24 149 SER C O 1
ATOM 4365 N N . ASP C 1 150 ? 52.244 78.546 400.027 1.00 23.00 150 ASP C N 1
ATOM 4366 C CA . ASP C 1 150 ? 52.856 77.554 400.916 1.00 28.01 150 ASP C CA 1
ATOM 4367 C C . ASP C 1 150 ? 52.787 77.932 402.405 1.00 25.43 150 ASP C C 1
ATOM 4368 O O . ASP C 1 150 ? 53.407 77.285 403.245 1.00 30.34 150 ASP C O 1
ATOM 4373 N N . ARG C 1 151 ? 52.059 78.994 402.727 1.00 22.03 151 ARG C N 1
ATOM 4374 C CA . ARG C 1 151 ? 51.961 79.423 404.113 1.00 28.18 151 ARG C CA 1
ATOM 4375 C C . ARG C 1 151 ? 50.729 80.282 404.348 1.00 26.80 151 ARG C C 1
ATOM 4376 O O . ARG C 1 151 ? 50.121 80.816 403.413 1.00 21.44 151 ARG C O 1
ATOM 4384 N N . THR C 1 152 ? 50.389 80.428 405.618 1.00 25.04 152 THR C N 1
ATOM 4385 C CA . THR C 1 152 ? 49.285 81.279 406.030 1.00 24.79 152 THR C CA 1
ATOM 4386 C C . THR C 1 152 ? 49.734 82.732 406.076 1.00 24.12 152 THR C C 1
ATOM 4387 O O . THR C 1 152 ? 50.819 83.042 406.558 1.00 25.70 152 THR C O 1
ATOM 4391 N N . SER C 1 153 ? 48.914 83.628 405.542 1.00 23.36 153 SER C N 1
ATOM 4392 C CA . SER C 1 153 ? 49.205 85.040 405.690 1.00 20.42 153 SER C CA 1
ATOM 4393 C C . SER C 1 153 ? 48.092 85.676 406.502 1.00 25.45 153 SER C C 1
ATOM 4394 O O . SER C 1 153 ? 46.938 85.272 406.399 1.00 20.65 153 SER C O 1
ATOM 4397 N N . ILE C 1 154 ? 48.449 86.662 407.319 1.00 22.21 154 ILE C N 1
ATOM 4398 C CA . ILE C 1 154 ? 47.492 87.304 408.212 1.00 23.81 154 ILE C CA 1
ATOM 4399 C C . ILE C 1 154 ? 47.653 88.812 408.185 1.00 21.84 154 ILE C C 1
ATOM 4400 O O . ILE C 1 154 ? 48.766 89.332 408.278 1.00 21.86 154 ILE C O 1
ATOM 4405 N N . SER C 1 155 ? 46.541 89.521 408.056 1.00 20.65 155 SER C N 1
ATOM 4406 C CA . SER C 1 155 ? 46.568 90.962 408.212 1.00 22.59 155 SER C CA 1
ATOM 4407 C C . SER C 1 155 ? 45.523 91.382 409.232 1.00 25.03 155 SER C C 1
ATOM 4408 O O . SER C 1 155 ? 44.528 90.682 409.454 1.00 20.99 155 SER C O 1
ATOM 4411 N N . ILE C 1 156 ? 45.766 92.522 409.864 1.00 22.57 156 ILE C N 1
ATOM 4412 C CA . ILE C 1 156 ? 44.887 93.022 410.906 1.00 23.65 156 ILE C CA 1
ATOM 4413 C C . ILE C 1 156 ? 44.112 94.207 410.365 1.00 25.25 156 ILE C C 1
ATOM 4414 O O . ILE C 1 156 ? 44.706 95.224 409.996 1.00 26.51 156 ILE C O 1
ATOM 4419 N N . HIS C 1 157 ? 42.789 94.074 410.303 1.00 18.26 157 HIS C N 1
ATOM 4420 C CA . HIS C 1 157 ? 41.948 95.121 409.716 1.00 22.16 157 HIS C CA 1
ATOM 4421 C C . HIS C 1 157 ? 41.216 95.973 410.753 1.00 31.65 157 HIS C C 1
ATOM 4422 O O . HIS C 1 157 ? 40.742 95.474 411.783 1.00 28.12 157 HIS C O 1
ATOM 4429 N N . VAL C 1 158 ? 41.118 97.265 410.465 1.00 27.91 158 VAL C N 1
ATOM 4430 C CA . VAL C 1 158 ? 40.431 98.194 411.336 1.00 22.98 158 VAL C CA 1
ATOM 4431 C C . VAL C 1 158 ? 39.447 98.980 410.494 1.00 30.94 158 VAL C C 1
ATOM 4432 O O . VAL C 1 158 ? 39.844 99.690 409.576 1.00 31.43 158 VAL C O 1
ATOM 4436 N N A TYR C 1 159 ? 38.160 98.854 410.804 0.71 29.46 159 TYR C N 1
ATOM 4437 N N B TYR C 1 159 ? 38.161 98.823 410.780 0.29 29.42 159 TYR C N 1
ATOM 4438 C CA A TYR C 1 159 ? 37.123 99.513 410.006 0.71 27.12 159 TYR C CA 1
ATOM 4439 C CA B TYR C 1 159 ? 37.132 99.520 410.019 0.29 27.22 159 TYR C CA 1
ATOM 4440 C C A TYR C 1 159 ? 36.255 100.437 410.846 0.71 31.26 159 TYR C C 1
ATOM 4441 C C B TYR C 1 159 ? 36.482 100.588 410.882 0.29 30.57 159 TYR C C 1
ATOM 4442 O O A TYR C 1 159 ? 35.979 100.151 412.014 0.71 25.78 159 TYR C O 1
ATOM 4443 O O B TYR C 1 159 ? 36.587 100.551 412.104 0.29 28.95 159 TYR C O 1
ATOM 4460 N N . GLY C 1 160 ? 35.807 101.535 410.243 1.00 25.09 160 GLY C N 1
ATOM 4461 C CA . GLY C 1 160 ? 35.037 102.535 410.960 1.00 28.12 160 GLY C CA 1
ATOM 4462 C C . GLY C 1 160 ? 33.593 102.143 411.202 1.00 29.75 160 GLY C C 1
ATOM 4463 O O . GLY C 1 160 ? 32.684 102.965 411.063 1.00 30.11 160 GLY C O 1
ATOM 4464 N N . ALA C 1 161 ? 33.389 100.874 411.540 1.00 30.54 161 ALA C N 1
ATOM 4465 C CA . ALA C 1 161 ? 32.097 100.367 411.976 1.00 29.34 161 ALA C CA 1
ATOM 4466 C C . ALA C 1 161 ? 32.258 98.955 412.512 1.00 30.93 161 ALA C C 1
ATOM 4467 O O . ALA C 1 161 ? 33.363 98.414 412.565 1.00 27.33 161 ALA C O 1
ATOM 4469 N N . ASN C 1 162 ? 31.136 98.364 412.901 1.00 33.73 162 ASN C N 1
ATOM 4470 C CA . ASN C 1 162 ? 31.075 96.941 413.161 1.00 33.18 162 ASN C CA 1
ATOM 4471 C C . ASN C 1 162 ? 31.003 96.202 411.826 1.00 24.42 162 ASN C C 1
ATOM 4472 O O . ASN C 1 162 ? 29.919 95.844 411.380 1.00 22.85 162 ASN C O 1
ATOM 4477 N N . ILE C 1 163 ? 32.163 95.981 411.202 1.00 26.21 163 ILE C N 1
ATOM 4478 C CA . ILE C 1 163 ? 32.238 95.632 409.772 1.00 24.39 163 ILE C CA 1
ATOM 4479 C C . ILE C 1 163 ? 31.407 94.409 409.375 1.00 24.85 163 ILE C C 1
ATOM 4480 O O . ILE C 1 163 ? 30.841 94.377 408.284 1.00 25.12 163 ILE C O 1
ATOM 4485 N N . GLY C 1 164 ? 31.321 93.420 410.262 1.00 27.44 164 GLY C N 1
ATOM 4486 C CA . GLY C 1 164 ? 30.582 92.201 409.980 1.00 21.95 164 GLY C CA 1
ATOM 4487 C C . GLY C 1 164 ? 29.089 92.407 409.792 1.00 24.52 164 GLY C C 1
ATOM 4488 O O . GLY C 1 164 ? 28.406 91.531 409.259 1.00 27.87 164 GLY C O 1
ATOM 4489 N N . ALA C 1 165 ? 28.583 93.564 410.218 1.00 23.68 165 ALA C N 1
ATOM 4490 C CA . ALA C 1 165 ? 27.158 93.874 410.088 1.00 25.69 165 ALA C CA 1
ATOM 4491 C C . ALA C 1 165 ? 26.900 95.005 409.094 1.00 23.27 165 ALA C C 1
ATOM 4492 O O . ALA C 1 165 ? 25.761 95.417 408.901 1.00 29.67 165 ALA C O 1
ATOM 4494 N N . VAL C 1 166 ? 27.963 95.520 408.482 1.00 30.23 166 VAL C N 1
ATOM 4495 C CA . VAL C 1 166 ? 27.835 96.601 407.513 1.00 27.97 166 VAL C CA 1
ATOM 4496 C C . VAL C 1 166 ? 27.232 96.075 406.216 1.00 32.94 166 VAL C C 1
ATOM 4497 O O . VAL C 1 166 ? 27.588 94.992 405.741 1.00 35.86 166 VAL C O 1
ATOM 4501 N N . ARG C 1 167 ? 26.292 96.836 405.666 1.00 30.33 167 ARG C N 1
ATOM 4502 C CA . ARG C 1 167 ? 25.690 96.509 404.385 1.00 41.02 167 ARG C CA 1
ATOM 4503 C C . ARG C 1 167 ? 26.594 97.035 403.277 1.00 36.73 167 ARG C C 1
ATOM 4504 O O . ARG C 1 167 ? 26.696 98.243 403.072 1.00 36.70 167 ARG C O 1
ATOM 4512 N N . ARG C 1 168 ? 27.274 96.132 402.582 1.00 32.28 168 ARG C N 1
ATOM 4513 C CA . ARG C 1 168 ? 28.181 96.549 401.523 1.00 32.20 168 ARG C CA 1
ATOM 4514 C C . ARG C 1 168 ? 27.995 95.658 400.295 1.00 33.74 168 ARG C C 1
ATOM 4515 O O . ARG C 1 168 ? 26.925 95.081 400.111 1.00 32.97 168 ARG C O 1
ATOM 4523 N N . ALA C 1 169 ? 29.017 95.553 399.452 1.00 29.25 169 ALA C N 1
ATOM 4524 C CA . ALA C 1 169 ? 28.836 94.901 398.154 1.00 39.20 169 ALA C CA 1
ATOM 4525 C C . ALA C 1 169 ? 29.982 93.986 397.750 1.00 36.28 169 ALA C C 1
ATOM 4526 O O . ALA C 1 169 ? 31.143 94.231 398.082 1.00 38.14 169 ALA C O 1
ATOM 4528 N N . VAL C 1 170 ? 29.631 92.923 397.033 1.00 37.26 170 VAL C N 1
ATOM 4529 C CA . VAL C 1 170 ? 30.599 92.114 396.305 1.00 40.42 170 VAL C CA 1
ATOM 4530 C C . VAL C 1 170 ? 30.317 92.228 394.816 1.00 41.83 170 VAL C C 1
ATOM 4531 O O . VAL C 1 170 ? 29.186 92.485 394.408 1.00 44.83 170 VAL C O 1
ATOM 4535 N N . PHE C 1 171 ? 31.347 92.033 394.003 1.00 42.25 171 PHE C N 1
ATOM 4536 C CA . PHE C 1 171 ? 31.180 92.072 392.556 1.00 44.80 171 PHE C CA 1
ATOM 4537 C C . PHE C 1 171 ? 31.705 90.789 391.924 1.00 42.97 171 PHE C C 1
ATOM 4538 O O . PHE C 1 171 ? 32.815 90.349 392.218 1.00 38.60 171 PHE C O 1
ATOM 4546 N N . SER C 1 172 ? 30.885 90.184 391.072 1.00 47.18 172 SER C N 1
ATOM 4547 C CA . SER C 1 172 ? 31.270 88.971 390.366 1.00 56.66 172 SER C CA 1
ATOM 4548 C C . SER C 1 172 ? 32.314 89.285 389.299 1.00 53.11 172 SER C C 1
ATOM 4549 O O . SER C 1 172 ? 32.621 90.454 389.041 1.00 48.36 172 SER C O 1
ATOM 4552 N N . ALA C 1 173 ? 32.859 88.236 388.690 1.00 56.60 173 ALA C N 1
ATOM 4553 C CA . ALA C 1 173 ? 33.828 88.387 387.609 1.00 64.69 173 ALA C CA 1
ATOM 4554 C C . ALA C 1 173 ? 33.222 89.200 386.470 1.00 58.83 173 ALA C C 1
ATOM 4555 O O . ALA C 1 173 ? 33.846 90.127 385.947 1.00 55.09 173 ALA C O 1
ATOM 4557 N N . GLU C 1 174 ? 31.986 88.853 386.116 1.00 64.44 174 GLU C N 1
ATOM 4558 C CA . GLU C 1 174 ? 31.240 89.536 385.064 1.00 60.84 174 GLU C CA 1
ATOM 4559 C C . GLU C 1 174 ? 30.875 90.974 385.455 1.00 62.83 174 GLU C C 1
ATOM 4560 O O . GLU C 1 174 ? 30.437 91.761 384.616 1.00 66.71 174 GLU C O 1
ATOM 4566 N N . GLY C 1 175 ? 31.049 91.305 386.732 1.00 64.20 175 GLY C N 1
ATOM 4567 C CA . GLY C 1 175 ? 30.929 92.677 387.195 1.00 63.91 175 GLY C CA 1
ATOM 4568 C C . GLY C 1 175 ? 29.602 93.090 387.812 1.00 55.42 175 GLY C C 1
ATOM 4569 O O . GLY C 1 175 ? 29.401 94.272 388.100 1.00 49.91 175 GLY C O 1
ATOM 4570 N N . GLU C 1 176 ? 28.694 92.142 388.023 1.00 41.82 176 GLU C N 1
ATOM 4571 C CA . GLU C 1 176 ? 27.388 92.503 388.562 1.00 54.24 176 GLU C CA 1
ATOM 4572 C C . GLU C 1 176 ? 27.411 92.528 390.093 1.00 63.15 176 GLU C C 1
ATOM 4573 O O . GLU C 1 176 ? 28.035 91.681 390.740 1.00 54.01 176 GLU C O 1
ATOM 4579 N N . GLU C 1 177 ? 26.726 93.519 390.656 1.00 52.47 177 GLU C N 1
ATOM 4580 C CA . GLU C 1 177 ? 26.783 93.804 392.083 1.00 41.86 177 GLU C CA 1
ATOM 4581 C C . GLU C 1 177 ? 25.827 92.935 392.896 1.00 50.59 177 GLU C C 1
ATOM 4582 O O . GLU C 1 177 ? 24.665 92.755 392.523 1.00 53.05 177 GLU C O 1
ATOM 4588 N N . LYS C 1 178 ? 26.332 92.398 394.006 1.00 40.40 178 LYS C N 1
ATOM 4589 C CA . LYS C 1 178 ? 25.536 91.597 394.932 1.00 39.57 178 LYS C CA 1
ATOM 4590 C C . LYS C 1 178 ? 25.728 92.101 396.368 1.00 47.84 178 LYS C C 1
ATOM 4591 O O . LYS C 1 178 ? 26.822 92.539 396.737 1.00 44.06 178 LYS C O 1
ATOM 4597 N N . PRO C 1 179 ? 24.657 92.057 397.180 1.00 40.21 179 PRO C N 1
ATOM 4598 C CA . PRO C 1 179 ? 24.738 92.582 398.547 1.00 32.72 179 PRO C CA 1
ATOM 4599 C C . PRO C 1 179 ? 25.576 91.674 399.439 1.00 28.48 179 PRO C C 1
ATOM 4600 O O . PRO C 1 179 ? 25.399 90.447 399.433 1.00 23.15 179 PRO C O 1
ATOM 4604 N N . PHE C 1 180 ? 26.483 92.288 400.194 1.00 31.63 180 PHE C N 1
ATOM 4605 C CA . PHE C 1 180 ? 27.472 91.559 400.989 1.00 32.00 180 PHE C CA 1
ATOM 4606 C C . PHE C 1 180 ? 27.339 91.869 402.478 1.00 30.94 180 PHE C C 1
ATOM 4607 O O . PHE C 1 180 ? 27.339 93.035 402.871 1.00 26.08 180 PHE C O 1
ATOM 4615 N N . ILE C 1 181 ? 27.222 90.825 403.294 1.00 27.41 181 ILE C N 1
ATOM 4616 C CA . ILE C 1 181 ? 27.338 90.965 404.738 1.00 31.47 181 ILE C CA 1
ATOM 4617 C C . ILE C 1 181 ? 28.265 89.853 405.255 1.00 25.58 181 ILE C C 1
ATOM 4618 O O . ILE C 1 181 ? 27.945 88.667 405.220 1.00 31.86 181 ILE C O 1
ATOM 4623 N N . SER C 1 182 ? 29.443 90.250 405.713 1.00 26.73 182 SER C N 1
ATOM 4624 C CA . SER C 1 182 ? 30.527 89.288 405.903 1.00 31.31 182 SER C CA 1
ATOM 4625 C C . SER C 1 182 ? 30.394 88.443 407.178 1.00 22.52 182 SER C C 1
ATOM 4626 O O . SER C 1 182 ? 30.871 87.307 407.224 1.00 22.53 182 SER C O 1
ATOM 4629 N N . GLY C 1 183 ? 29.737 88.984 408.200 1.00 27.88 183 GLY C N 1
ATOM 4630 C CA . GLY C 1 183 ? 29.639 88.304 409.487 1.00 25.22 183 GLY C CA 1
ATOM 4631 C C . GLY C 1 183 ? 31.009 88.037 410.098 1.00 30.73 183 GLY C C 1
ATOM 4632 O O . GLY C 1 183 ? 32.002 88.672 409.728 1.00 30.05 183 GLY C O 1
ATOM 4633 N N . TYR C 1 184 ? 31.073 87.085 411.022 1.00 25.36 184 TYR C N 1
ATOM 4634 C CA . TYR C 1 184 ? 32.337 86.747 411.663 1.00 29.25 184 TYR C CA 1
ATOM 4635 C C . TYR C 1 184 ? 32.533 85.243 411.753 1.00 26.80 184 TYR C C 1
ATOM 4636 O O . TYR C 1 184 ? 31.585 84.496 411.974 1.00 27.99 184 TYR C O 1
ATOM 4645 N N . SER C 1 185 ? 33.774 84.802 411.588 1.00 23.24 185 SER C N 1
ATOM 4646 C CA . SER C 1 185 ? 34.079 83.383 411.669 1.00 23.90 185 SER C CA 1
ATOM 4647 C C . SER C 1 185 ? 33.966 82.866 413.099 1.00 28.76 185 SER C C 1
ATOM 4648 O O . SER C 1 185 ? 33.702 81.687 413.303 1.00 26.45 185 SER C O 1
ATOM 4651 N N . ASN C 1 186 ? 34.188 83.742 414.081 1.00 25.75 186 ASN C N 1
ATOM 4652 C CA . ASN C 1 186 ? 34.193 83.326 415.485 1.00 27.22 186 ASN C CA 1
ATOM 4653 C C . ASN C 1 186 ? 32.945 83.768 416.261 1.00 26.61 186 ASN C C 1
ATOM 4654 O O . ASN C 1 186 ? 32.570 84.943 416.250 1.00 24.13 186 ASN C O 1
ATOM 4659 N N . SER C 1 187 ? 32.319 82.798 416.929 1.00 26.21 187 SER C N 1
ATOM 4660 C CA . SER C 1 187 ? 31.171 83.029 417.802 1.00 32.41 187 SER C CA 1
ATOM 4661 C C . SER C 1 187 ? 31.624 83.509 419.181 1.00 23.84 187 SER C C 1
ATOM 4662 O O . SER C 1 187 ? 30.814 83.927 420.000 1.00 27.72 187 SER C O 1
ATOM 4665 N N . ARG C 1 188 ? 32.924 83.428 419.431 1.00 23.43 188 ARG C N 1
ATOM 4666 C CA . ARG C 1 188 ? 33.516 83.892 420.681 1.00 22.51 188 ARG C CA 1
ATOM 4667 C C . ARG C 1 188 ? 34.719 84.797 420.411 1.00 25.94 188 ARG C C 1
ATOM 4668 O O . ARG C 1 188 ? 35.506 84.532 419.502 1.00 26.38 188 ARG C O 1
ATOM 4676 N N . LEU C 1 189 ? 34.860 85.859 421.199 1.00 21.78 189 LEU C N 1
ATOM 4677 C CA . LEU C 1 189 ? 35.992 86.773 421.066 1.00 24.37 189 LEU C CA 1
ATOM 4678 C C . LEU C 1 189 ? 37.127 86.350 421.981 1.00 29.63 189 LEU C C 1
ATOM 4679 O O . LEU C 1 189 ? 36.887 85.728 423.008 1.00 24.81 189 LEU C O 1
ATOM 4684 N N . PRO C 1 190 ? 38.374 86.689 421.619 1.00 28.72 190 PRO C N 1
ATOM 4685 C CA . PRO C 1 190 ? 39.406 86.448 422.630 1.00 26.91 190 PRO C CA 1
ATOM 4686 C C . PRO C 1 190 ? 39.208 87.391 423.809 1.00 23.32 190 PRO C C 1
ATOM 4687 O O . PRO C 1 190 ? 38.883 88.561 423.605 1.00 25.56 190 PRO C O 1
ATOM 4691 N N . ASN C 1 191 ? 39.390 86.891 425.022 1.00 25.29 191 ASN C N 1
ATOM 4692 C CA . ASN C 1 191 ? 39.449 87.771 426.175 1.00 24.04 191 ASN C CA 1
ATOM 4693 C C . ASN C 1 191 ? 40.844 88.372 426.252 1.00 22.97 191 ASN C C 1
ATOM 4694 O O . ASN C 1 191 ? 41.806 87.690 426.604 1.00 27.10 191 ASN C O 1
ATOM 4699 N N . ILE C 1 192 ? 40.948 89.655 425.927 1.00 21.76 192 ILE C N 1
ATOM 4700 C CA . ILE C 1 192 ? 42.234 90.345 425.947 1.00 24.42 192 ILE C CA 1
ATOM 4701 C C . ILE C 1 192 ? 42.378 91.221 427.184 1.00 33.08 192 ILE C C 1
ATOM 4702 O O . ILE C 1 192 ? 43.236 92.103 427.218 1.00 24.83 192 ILE C O 1
ATOM 4707 N N . TRP C 1 193 ? 41.554 90.965 428.203 1.00 28.42 193 TRP C N 1
ATOM 4708 C CA . TRP C 1 193 ? 41.478 91.860 429.356 1.00 24.28 193 TRP C CA 1
ATOM 4709 C C . TRP C 1 193 ? 41.866 91.230 430.691 1.00 24.86 193 TRP C C 1
ATOM 4710 O O . TRP C 1 193 ? 41.834 91.905 431.717 1.00 30.78 193 TRP C O 1
ATOM 4721 N N . ASP C 1 194 ? 42.235 89.953 430.707 1.00 26.11 194 ASP C N 1
ATOM 4722 C CA . ASP C 1 194 ? 42.621 89.357 431.982 1.00 25.59 194 ASP C CA 1
ATOM 4723 C C . ASP C 1 194 ? 44.136 89.416 432.180 1.00 24.68 194 ASP C C 1
ATOM 4724 O O . ASP C 1 194 ? 44.846 88.443 431.925 1.00 29.61 194 ASP C O 1
ATOM 4729 N N . LEU C 1 195 ? 44.613 90.561 432.662 1.00 29.79 195 LEU C N 1
ATOM 4730 C CA . LEU C 1 195 ? 46.047 90.827 432.754 1.00 33.85 195 LEU C CA 1
ATOM 4731 C C . LEU C 1 195 ? 46.777 89.790 433.597 1.00 36.80 195 LEU C C 1
ATOM 4732 O O . LEU C 1 195 ? 47.899 89.397 433.269 1.00 37.62 195 LEU C O 1
ATOM 4737 N N . SER C 1 196 ? 46.137 89.329 434.669 1.00 28.84 196 SER C N 1
ATOM 4738 C CA . SER C 1 196 ? 46.779 88.382 435.571 1.00 43.51 196 SER C CA 1
ATOM 4739 C C . SER C 1 196 ? 47.077 87.029 434.904 1.00 42.44 196 SER C C 1
ATOM 4740 O O . SER C 1 196 ? 47.737 86.181 435.497 1.00 43.94 196 SER C O 1
ATOM 4743 N N . LYS C 1 197 ? 46.615 86.828 433.670 1.00 41.60 197 LYS C N 1
ATOM 4744 C CA . LYS C 1 197 ? 46.917 85.585 432.956 1.00 37.44 197 LYS C CA 1
ATOM 4745 C C . LYS C 1 197 ? 48.142 85.728 432.054 1.00 39.38 197 LYS C C 1
ATOM 4746 O O . LYS C 1 197 ? 48.711 84.733 431.605 1.00 39.90 197 LYS C O 1
ATOM 4752 N N . GLU C 1 198 ? 48.544 86.972 431.805 1.00 40.94 198 GLU C N 1
ATOM 4753 C CA . GLU C 1 198 ? 49.695 87.270 430.958 1.00 41.76 198 GLU C CA 1
ATOM 4754 C C . GLU C 1 198 ? 51.012 87.234 431.728 1.00 47.15 198 GLU C C 1
ATOM 4755 O O . GLU C 1 198 ? 51.025 87.134 432.956 1.00 47.26 198 GLU C O 1
ATOM 4761 N N . ASN C 1 199 ? 52.115 87.314 430.988 1.00 44.14 199 ASN C N 1
ATOM 4762 C CA . ASN C 1 199 ? 53.441 87.463 431.572 1.00 50.35 199 ASN C CA 1
ATOM 4763 C C . ASN C 1 199 ? 53.490 88.726 432.418 1.00 48.55 199 ASN C C 1
ATOM 4764 O O . ASN C 1 199 ? 53.329 89.827 431.892 1.00 44.14 199 ASN C O 1
ATOM 4769 N N . PRO C 1 200 ? 53.712 88.567 433.734 1.00 46.17 200 PRO C N 1
ATOM 4770 C CA . PRO C 1 200 ? 53.770 89.691 434.677 1.00 37.97 200 PRO C CA 1
ATOM 4771 C C . PRO C 1 200 ? 54.713 90.810 434.217 1.00 48.32 200 PRO C C 1
ATOM 4772 O O . PRO C 1 200 ? 54.402 91.994 434.390 1.00 42.64 200 PRO C O 1
ATOM 4776 N N . ALA C 1 201 ? 55.840 90.423 433.619 1.00 39.78 201 ALA C N 1
ATOM 4777 C CA . ALA C 1 201 ? 56.852 91.364 433.148 1.00 44.58 201 ALA C CA 1
ATOM 4778 C C . ALA C 1 201 ? 56.324 92.444 432.188 1.00 47.25 201 ALA C C 1
ATOM 4779 O O . ALA C 1 201 ? 56.887 93.538 432.114 1.00 42.19 201 ALA C O 1
ATOM 4781 N N . SER C 1 202 ? 55.252 92.140 431.458 1.00 41.31 202 SER C N 1
ATOM 4782 C CA . SER C 1 202 ? 54.758 93.045 430.416 1.00 46.40 202 SER C CA 1
ATOM 4783 C C . SER C 1 202 ? 53.293 93.462 430.573 1.00 47.48 202 SER C C 1
ATOM 4784 O O . SER C 1 202 ? 52.867 94.460 429.989 1.00 46.93 202 SER C O 1
ATOM 4787 N N . ALA C 1 203 ? 52.524 92.701 431.349 1.00 41.98 203 ALA C N 1
ATOM 4788 C CA . ALA C 1 203 ? 51.069 92.865 431.364 1.00 46.16 203 ALA C CA 1
ATOM 4789 C C . ALA C 1 203 ? 50.617 94.195 431.965 1.00 41.38 203 ALA C C 1
ATOM 4790 O O . ALA C 1 203 ? 49.641 94.784 431.501 1.00 48.71 203 ALA C O 1
ATOM 4792 N N . TRP C 1 204 ? 51.331 94.672 432.981 1.00 48.54 204 TRP C N 1
ATOM 4793 C CA . TRP C 1 204 ? 50.934 95.889 433.690 1.00 50.06 204 TRP C CA 1
ATOM 4794 C C . TRP C 1 204 ? 51.685 97.138 433.219 1.00 53.20 204 TRP C C 1
ATOM 4795 O O . TRP C 1 204 ? 52.549 97.075 432.340 1.00 63.03 204 TRP C O 1
ATOM 4806 N N . SER D 1 3 ? 20.574 82.950 418.588 1.00 61.70 3 SER D N 1
ATOM 4807 C CA . SER D 1 3 ? 19.491 83.098 417.620 1.00 59.28 3 SER D CA 1
ATOM 4808 C C . SER D 1 3 ? 18.337 83.891 418.217 1.00 50.75 3 SER D C 1
ATOM 4809 O O . SER D 1 3 ? 18.000 84.977 417.737 1.00 55.85 3 SER D O 1
ATOM 4812 N N . ILE D 1 4 ? 17.736 83.350 419.272 1.00 48.58 4 ILE D N 1
ATOM 4813 C CA . ILE D 1 4 ? 16.619 84.016 419.926 1.00 47.60 4 ILE D CA 1
ATOM 4814 C C . ILE D 1 4 ? 17.095 84.952 421.051 1.00 46.07 4 ILE D C 1
ATOM 4815 O O . ILE D 1 4 ? 16.299 85.689 421.634 1.00 45.56 4 ILE D O 1
ATOM 4820 N N . LEU D 1 5 ? 18.392 84.937 421.347 1.00 40.70 5 LEU D N 1
ATOM 4821 C CA . LEU D 1 5 ? 18.938 85.866 422.336 1.00 30.74 5 LEU D CA 1
ATOM 4822 C C . LEU D 1 5 ? 18.823 87.309 421.859 1.00 35.38 5 LEU D C 1
ATOM 4823 O O . LEU D 1 5 ? 19.247 87.660 420.751 1.00 28.71 5 LEU D O 1
ATOM 4828 N N . ARG D 1 6 ? 18.238 88.144 422.706 1.00 25.95 6 ARG D N 1
ATOM 4829 C CA . ARG D 1 6 ? 18.059 89.550 422.388 1.00 25.46 6 ARG D CA 1
ATOM 4830 C C . ARG D 1 6 ? 19.329 90.341 422.684 1.00 29.05 6 ARG D C 1
ATOM 4831 O O . ARG D 1 6 ? 19.322 91.239 423.524 1.00 28.36 6 ARG D O 1
ATOM 4839 N N . LEU D 1 7 ? 20.410 90.014 421.980 1.00 25.82 7 LEU D N 1
ATOM 4840 C CA . LEU D 1 7 ? 21.706 90.656 422.203 1.00 28.99 7 LEU D CA 1
ATOM 4841 C C . LEU D 1 7 ? 21.690 92.142 421.866 1.00 25.72 7 LEU D C 1
ATOM 4842 O O . LEU D 1 7 ? 22.581 92.889 422.276 1.00 28.94 7 LEU D O 1
ATOM 4847 N N . ASP D 1 8 ? 20.669 92.582 421.137 1.00 22.97 8 ASP D N 1
ATOM 4848 C CA . ASP D 1 8 ? 20.507 94.007 420.870 1.00 23.53 8 ASP D CA 1
ATOM 4849 C C . ASP D 1 8 ? 20.357 94.830 422.155 1.00 25.13 8 ASP D C 1
ATOM 4850 O O . ASP D 1 8 ? 20.744 95.998 422.197 1.00 28.39 8 ASP D O 1
ATOM 4855 N N . ARG D 1 9 ? 19.794 94.231 423.201 1.00 24.18 9 ARG D N 1
ATOM 4856 C CA . ARG D 1 9 ? 19.645 94.946 424.471 1.00 21.98 9 ARG D CA 1
ATOM 4857 C C . ARG D 1 9 ? 21.003 95.321 425.045 1.00 24.33 9 ARG D C 1
ATOM 4858 O O . ARG D 1 9 ? 21.194 96.421 425.566 1.00 30.33 9 ARG D O 1
ATOM 4866 N N . LEU D 1 10 ? 21.939 94.384 424.952 1.00 22.17 10 LEU D N 1
ATOM 4867 C CA . LEU D 1 10 ? 23.282 94.574 425.471 1.00 20.29 10 LEU D CA 1
ATOM 4868 C C . LEU D 1 10 ? 24.050 95.597 424.626 1.00 25.17 10 LEU D C 1
ATOM 4869 O O . LEU D 1 10 ? 24.686 96.504 425.168 1.00 28.75 10 LEU D O 1
ATOM 4874 N N . ARG D 1 11 ? 23.970 95.465 423.303 1.00 27.26 11 ARG D N 1
ATOM 4875 C CA . ARG D 1 11 ? 24.623 96.419 422.408 1.00 21.71 11 ARG D CA 1
ATOM 4876 C C . ARG D 1 11 ? 24.095 97.819 422.690 1.00 28.67 11 ARG D C 1
ATOM 4877 O O . ARG D 1 11 ? 24.864 98.781 422.795 1.00 31.50 11 ARG D O 1
ATOM 4885 N N . GLN D 1 12 ? 22.780 97.922 422.845 1.00 31.12 12 GLN D N 1
ATOM 4886 C CA . GLN D 1 12 ? 22.146 99.197 423.169 1.00 29.24 12 GLN D CA 1
ATOM 4887 C C . GLN D 1 12 ? 22.662 99.793 424.484 1.00 33.07 12 GLN D C 1
ATOM 4888 O O . GLN D 1 12 ? 23.046 100.969 424.546 1.00 26.24 12 GLN D O 1
ATOM 4894 N N . PHE D 1 13 ? 22.681 98.978 425.533 1.00 23.78 13 PHE D N 1
ATOM 4895 C CA . PHE D 1 13 ? 23.171 99.438 426.825 1.00 25.28 13 PHE D CA 1
ATOM 4896 C C . PHE D 1 13 ? 24.602 99.955 426.739 1.00 31.29 13 PHE D C 1
ATOM 4897 O O . PHE D 1 13 ? 24.923 101.055 427.218 1.00 25.12 13 PHE D O 1
ATOM 4905 N N . ILE D 1 14 ? 25.458 99.145 426.126 1.00 25.34 14 ILE D N 1
ATOM 4906 C CA . ILE D 1 14 ? 26.870 99.472 425.978 1.00 28.71 14 ILE D CA 1
ATOM 4907 C C . ILE D 1 14 ? 27.101 100.799 425.220 1.00 27.75 14 ILE D C 1
ATOM 4908 O O . ILE D 1 14 ? 27.964 101.599 425.595 1.00 26.36 14 ILE D O 1
ATOM 4913 N N . GLY D 1 15 ? 26.314 101.041 424.177 1.00 30.89 15 GLY D N 1
ATOM 4914 C CA . GLY D 1 15 ? 26.411 102.288 423.431 1.00 32.86 15 GLY D CA 1
ATOM 4915 C C . GLY D 1 15 ? 25.887 103.495 424.200 1.00 27.26 15 GLY D C 1
ATOM 4916 O O . GLY D 1 15 ? 26.514 104.563 424.209 1.00 28.86 15 GLY D O 1
ATOM 4917 N N . GLU D 1 16 ? 24.742 103.330 424.857 1.00 30.37 16 GLU D N 1
ATOM 4918 C CA . GLU D 1 16 ? 24.151 104.424 425.629 1.00 28.54 16 GLU D CA 1
ATOM 4919 C C . GLU D 1 16 ? 25.013 104.799 426.828 1.00 33.05 16 GLU D C 1
ATOM 4920 O O . GLU D 1 16 ? 25.106 105.968 427.193 1.00 36.10 16 GLU D O 1
ATOM 4926 N N . LEU D 1 17 ? 25.648 103.805 427.436 1.00 34.47 17 LEU D N 1
ATOM 4927 C CA . LEU D 1 17 ? 26.544 104.052 428.562 1.00 33.54 17 LEU D CA 1
ATOM 4928 C C . LEU D 1 17 ? 27.778 104.824 428.110 1.00 35.34 17 LEU D C 1
ATOM 4929 O O . LEU D 1 17 ? 28.197 105.779 428.772 1.00 30.58 17 LEU D O 1
ATOM 4934 N N . ALA D 1 18 ? 28.359 104.407 426.986 1.00 31.14 18 ALA D N 1
ATOM 4935 C CA . ALA D 1 18 ? 29.554 105.075 426.459 1.00 35.72 18 ALA D CA 1
ATOM 4936 C C . ALA D 1 18 ? 29.240 106.520 426.078 1.00 36.37 18 ALA D C 1
ATOM 4937 O O . ALA D 1 18 ? 30.037 107.425 426.338 1.00 37.76 18 ALA D O 1
ATOM 4939 N N . THR D 1 19 ? 28.073 106.725 425.471 1.00 31.26 19 THR D N 1
ATOM 4940 C CA . THR D 1 19 ? 27.554 108.056 425.161 1.00 29.05 19 THR D CA 1
ATOM 4941 C C . THR D 1 19 ? 27.391 108.925 426.408 1.00 42.04 19 THR D C 1
ATOM 4942 O O . THR D 1 19 ? 27.775 110.099 426.419 1.00 43.06 19 THR D O 1
ATOM 4946 N N . LEU D 1 20 ? 26.808 108.349 427.453 1.00 31.54 20 LEU D N 1
ATOM 4947 C CA . LEU D 1 20 ? 26.707 109.029 428.737 1.00 33.38 20 LEU D CA 1
ATOM 4948 C C . LEU D 1 20 ? 28.087 109.431 429.255 1.00 42.16 20 LEU D C 1
ATOM 4949 O O . LEU D 1 20 ? 28.279 110.552 429.731 1.00 44.20 20 LEU D O 1
ATOM 4954 N N . LEU D 1 21 ? 29.050 108.520 429.145 1.00 32.75 21 LEU D N 1
ATOM 4955 C CA . LEU D 1 21 ? 30.399 108.777 429.643 1.00 33.99 21 LEU D CA 1
ATOM 4956 C C . LEU D 1 21 ? 31.159 109.777 428.773 1.00 38.70 21 LEU D C 1
ATOM 4957 O O . LEU D 1 21 ? 32.129 110.386 429.227 1.00 41.40 21 LEU D O 1
ATOM 4962 N N . ASP D 1 22 ? 30.709 109.942 427.532 1.00 38.08 22 ASP D N 1
ATOM 4963 C CA . ASP D 1 22 ? 31.323 110.888 426.601 1.00 46.57 22 ASP D CA 1
ATOM 4964 C C . ASP D 1 22 ? 31.163 112.335 427.067 1.00 50.72 22 ASP D C 1
ATOM 4965 O O . ASP D 1 22 ? 31.968 113.199 426.716 1.00 47.79 22 ASP D O 1
ATOM 4970 N N . SER D 1 23 ? 30.120 112.597 427.853 1.00 50.81 23 SER D N 1
ATOM 4971 C CA . SER D 1 23 ? 29.836 113.949 428.336 1.00 48.00 23 SER D CA 1
ATOM 4972 C C . SER D 1 23 ? 30.692 114.302 429.548 1.00 45.16 23 SER D C 1
ATOM 4973 O O . SER D 1 23 ? 30.650 115.428 430.044 1.00 48.03 23 SER D O 1
ATOM 4976 N N . ARG D 1 24 ? 31.471 113.325 430.005 1.00 45.82 24 ARG D N 1
ATOM 4977 C CA . ARG D 1 24 ? 32.307 113.452 431.196 1.00 46.29 24 ARG D CA 1
ATOM 4978 C C . ARG D 1 24 ? 31.523 113.944 432.419 1.00 48.65 24 ARG D C 1
ATOM 4979 O O . ARG D 1 24 ? 31.881 114.960 433.016 1.00 45.25 24 ARG D O 1
ATOM 4987 N N . PRO D 1 25 ? 30.451 113.227 432.800 1.00 45.32 25 PRO D N 1
ATOM 4988 C CA . PRO D 1 25 ? 29.689 113.684 433.969 1.00 41.07 25 PRO D CA 1
ATOM 4989 C C . PRO D 1 25 ? 30.453 113.410 435.255 1.00 47.14 25 PRO D C 1
ATOM 4990 O O . PRO D 1 25 ? 31.412 112.641 435.211 1.00 43.98 25 PRO D O 1
ATOM 4994 N N . ASP D 1 26 ? 30.057 114.019 436.371 1.00 48.95 26 ASP D N 1
ATOM 4995 C CA . ASP D 1 26 ? 30.665 113.654 437.647 1.00 46.67 26 ASP D CA 1
ATOM 4996 C C . ASP D 1 26 ? 30.013 112.344 438.113 1.00 47.22 26 ASP D C 1
ATOM 4997 O O . ASP D 1 26 ? 29.027 111.898 437.510 1.00 36.95 26 ASP D O 1
ATOM 5002 N N . GLU D 1 27 ? 30.561 111.721 439.155 1.00 43.46 27 GLU D N 1
ATOM 5003 C CA . GLU D 1 27 ? 30.103 110.386 439.537 1.00 43.81 27 GLU D CA 1
ATOM 5004 C C . GLU D 1 27 ? 28.617 110.373 439.856 1.00 44.54 27 GLU D C 1
ATOM 5005 O O . GLU D 1 27 ? 27.900 109.457 439.457 1.00 39.86 27 GLU D O 1
ATOM 5011 N N . SER D 1 28 ? 28.168 111.406 440.564 1.00 43.05 28 SER D N 1
ATOM 5012 C CA . SER D 1 28 ? 26.778 111.520 440.975 1.00 45.01 28 SER D CA 1
ATOM 5013 C C . SER D 1 28 ? 25.832 111.505 439.772 1.00 35.06 28 SER D C 1
ATOM 5014 O O . SER D 1 28 ? 24.820 110.799 439.773 1.00 40.97 28 SER D O 1
ATOM 5017 N N . THR D 1 29 ? 26.164 112.285 438.750 1.00 38.80 29 THR D N 1
ATOM 5018 C CA . THR D 1 29 ? 25.361 112.333 437.527 1.00 41.46 29 THR D CA 1
ATOM 5019 C C . THR D 1 29 ? 25.446 111.019 436.749 1.00 37.73 29 THR D C 1
ATOM 5020 O O . THR D 1 29 ? 24.459 110.550 436.173 1.00 34.07 29 THR D O 1
ATOM 5024 N N . LEU D 1 30 ? 26.637 110.434 436.741 1.00 41.28 30 LEU D N 1
ATOM 5025 C CA . LEU D 1 30 ? 26.887 109.184 436.034 1.00 39.28 30 LEU D CA 1
ATOM 5026 C C . LEU D 1 30 ? 25.991 108.072 436.575 1.00 44.25 30 LEU D C 1
ATOM 5027 O O . LEU D 1 30 ? 25.310 107.388 435.805 1.00 34.15 30 LEU D O 1
ATOM 5032 N N . LEU D 1 31 ? 26.004 107.900 437.898 1.00 31.77 31 LEU D N 1
ATOM 5033 C CA . LEU D 1 31 ? 25.266 106.816 438.543 1.00 39.57 31 LEU D CA 1
ATOM 5034 C C . LEU D 1 31 ? 23.773 107.017 438.364 1.00 38.31 31 LEU D C 1
ATOM 5035 O O . LEU D 1 31 ? 23.042 106.069 438.079 1.00 36.34 31 LEU D O 1
ATOM 5040 N N . ALA D 1 32 ? 23.334 108.260 438.530 1.00 32.10 32 ALA D N 1
ATOM 5041 C CA . ALA D 1 32 ? 21.926 108.606 438.398 1.00 42.74 32 ALA D CA 1
ATOM 5042 C C . ALA D 1 32 ? 21.431 108.288 436.992 1.00 31.63 32 ALA D C 1
ATOM 5043 O O . ALA D 1 32 ? 20.346 107.740 436.813 1.00 35.38 32 ALA D O 1
ATOM 5045 N N . GLN D 1 33 ? 22.248 108.627 436.001 1.00 39.84 33 GLN D N 1
ATOM 5046 C CA . GLN D 1 33 ? 21.882 108.454 434.601 1.00 43.10 33 GLN D CA 1
ATOM 5047 C C . GLN D 1 33 ? 22.026 107.008 434.119 1.00 37.38 33 GLN D C 1
ATOM 5048 O O . GLN D 1 33 ? 21.244 106.540 433.298 1.00 34.31 33 GLN D O 1
ATOM 5054 N N . ALA D 1 34 ? 23.030 106.303 434.619 1.00 34.39 34 ALA D N 1
ATOM 5055 C CA . ALA D 1 34 ? 23.271 104.941 434.161 1.00 33.15 34 ALA D CA 1
ATOM 5056 C C . ALA D 1 34 ? 22.320 103.948 434.839 1.00 32.73 34 ALA D C 1
ATOM 5057 O O . ALA D 1 34 ? 22.080 102.853 434.324 1.00 31.52 34 ALA D O 1
ATOM 5059 N N . HIS D 1 35 ? 21.778 104.341 435.987 1.00 36.10 35 HIS D N 1
ATOM 5060 C CA . HIS D 1 35 ? 20.903 103.471 436.765 1.00 34.58 35 HIS D CA 1
ATOM 5061 C C . HIS D 1 35 ? 19.718 102.955 435.934 1.00 29.64 35 HIS D C 1
ATOM 5062 O O . HIS D 1 35 ? 19.530 101.738 435.844 1.00 34.69 35 HIS D O 1
ATOM 5069 N N . PRO D 1 36 ? 18.927 103.859 435.310 1.00 35.15 36 PRO D N 1
ATOM 5070 C CA . PRO D 1 36 ? 17.828 103.311 434.500 1.00 35.98 36 PRO D CA 1
ATOM 5071 C C . PRO D 1 36 ? 18.299 102.558 433.251 1.00 36.55 36 PRO D C 1
ATOM 5072 O O . PRO D 1 36 ? 17.557 101.722 432.727 1.00 32.32 36 PRO D O 1
ATOM 5076 N N . LEU D 1 37 ? 19.510 102.840 432.779 1.00 33.50 37 LEU D N 1
ATOM 5077 C CA . LEU D 1 37 ? 20.024 102.124 431.614 1.00 31.09 37 LEU D CA 1
ATOM 5078 C C . LEU D 1 37 ? 20.229 100.654 431.957 1.00 26.36 37 LEU D C 1
ATOM 5079 O O . LEU D 1 37 ? 19.817 99.778 431.200 1.00 28.08 37 LEU D O 1
ATOM 5084 N N . LEU D 1 38 ? 20.854 100.388 433.103 1.00 26.25 38 LEU D N 1
ATOM 5085 C CA . LEU D 1 38 ? 21.093 99.012 433.548 1.00 27.89 38 LEU D CA 1
ATOM 5086 C C . LEU D 1 38 ? 19.793 98.288 433.901 1.00 27.03 38 LEU D C 1
ATOM 5087 O O . LEU D 1 38 ? 19.618 97.109 433.579 1.00 30.33 38 LEU D O 1
ATOM 5092 N N . ALA D 1 39 ? 18.897 98.999 434.585 1.00 33.76 39 ALA D N 1
ATOM 5093 C CA . ALA D 1 39 ? 17.584 98.465 434.951 1.00 31.41 39 ALA D CA 1
ATOM 5094 C C . ALA D 1 39 ? 16.830 97.969 433.724 1.00 31.61 39 ALA D C 1
ATOM 5095 O O . ALA D 1 39 ? 16.181 96.922 433.766 1.00 31.61 39 ALA D O 1
ATOM 5097 N N . GLU D 1 40 ? 16.930 98.720 432.629 1.00 28.63 40 GLU D N 1
ATOM 5098 C CA . GLU D 1 40 ? 16.288 98.330 431.380 1.00 31.56 40 GLU D CA 1
ATOM 5099 C C . GLU D 1 40 ? 16.861 97.007 430.875 1.00 37.99 40 GLU D C 1
ATOM 5100 O O . GLU D 1 40 ? 16.127 96.105 430.463 1.00 29.99 40 GLU D O 1
ATOM 5106 N N . LEU D 1 41 ? 18.183 96.898 430.930 1.00 31.00 41 LEU D N 1
ATOM 5107 C CA . LEU D 1 41 ? 18.876 95.701 430.485 1.00 31.48 41 LEU D CA 1
ATOM 5108 C C . LEU D 1 41 ? 18.462 94.469 431.291 1.00 28.86 41 LEU D C 1
ATOM 5109 O O . LEU D 1 41 ? 18.260 93.397 430.722 1.00 26.53 41 LEU D O 1
ATOM 5114 N N . VAL D 1 42 ? 18.343 94.616 432.611 1.00 29.97 42 VAL D N 1
ATOM 5115 C CA . VAL D 1 42 ? 17.995 93.478 433.457 1.00 27.33 42 VAL D CA 1
ATOM 5116 C C . VAL D 1 42 ? 16.494 93.382 433.726 1.00 33.66 42 VAL D C 1
ATOM 5117 O O . VAL D 1 42 ? 16.066 92.566 434.541 1.00 36.46 42 VAL D O 1
ATOM 5121 N N . HIS D 1 43 ? 15.698 94.202 433.047 1.00 32.40 43 HIS D N 1
ATOM 5122 C CA . HIS D 1 43 ? 14.246 94.114 433.194 1.00 38.76 43 HIS D CA 1
ATOM 5123 C C . HIS D 1 43 ? 13.704 92.806 432.606 1.00 37.88 43 HIS D C 1
ATOM 5124 O O . HIS D 1 43 ? 12.740 92.241 433.119 1.00 38.61 43 HIS D O 1
ATOM 5131 N N . GLN D 1 44 ? 14.318 92.319 431.533 1.00 35.95 44 GLN D N 1
ATOM 5132 C CA . GLN D 1 44 ? 13.950 91.010 430.998 1.00 32.35 44 GLN D CA 1
ATOM 5133 C C . GLN D 1 44 ? 15.175 90.119 430.846 1.00 32.84 44 GLN D C 1
ATOM 5134 O O . GLN D 1 44 ? 16.244 90.582 430.460 1.00 36.67 44 GLN D O 1
ATOM 5140 N N . ASP D 1 45 ? 14.987 88.835 431.136 1.00 30.89 45 ASP D N 1
ATOM 5141 C CA . ASP D 1 45 ? 16.039 87.827 431.088 1.00 31.10 45 ASP D CA 1
ATOM 5142 C C . ASP D 1 45 ? 15.946 87.017 429.784 1.00 32.53 45 ASP D C 1
ATOM 5143 O O . ASP D 1 45 ? 15.600 85.839 429.803 1.00 31.51 45 ASP D O 1
ATOM 5148 N N . ASP D 1 46 ? 16.246 87.656 428.654 1.00 29.18 46 ASP D N 1
ATOM 5149 C CA . ASP D 1 46 ? 16.124 86.998 427.353 1.00 28.74 46 ASP D CA 1
ATOM 5150 C C . ASP D 1 46 ? 17.336 87.214 426.432 1.00 33.33 46 ASP D C 1
ATOM 5151 O O . ASP D 1 46 ? 17.216 87.082 425.208 1.00 27.20 46 ASP D O 1
ATOM 5156 N N . TRP D 1 47 ? 18.494 87.533 427.007 1.00 28.82 47 TRP D N 1
ATOM 5157 C CA . TRP D 1 47 ? 19.654 87.910 426.198 1.00 31.02 47 TRP D CA 1
ATOM 5158 C C . TRP D 1 47 ? 20.989 87.271 426.612 1.00 32.07 47 TRP D C 1
ATOM 5159 O O . TRP D 1 47 ? 21.902 87.166 425.794 1.00 24.98 47 TRP D O 1
ATOM 5170 N N . LEU D 1 48 ? 21.113 86.852 427.869 1.00 32.06 48 LEU D N 1
ATOM 5171 C CA . LEU D 1 48 ? 22.390 86.346 428.381 1.00 27.74 48 LEU D CA 1
ATOM 5172 C C . LEU D 1 48 ? 22.786 85.007 427.763 1.00 32.60 48 LEU D C 1
ATOM 5173 O O . LEU D 1 48 ? 22.054 84.031 427.876 1.00 22.58 48 LEU D O 1
ATOM 5178 N N . PRO D 1 49 ? 23.956 84.957 427.105 1.00 28.50 49 PRO D N 1
ATOM 5179 C CA . PRO D 1 49 ? 24.442 83.688 426.555 1.00 34.18 49 PRO D CA 1
ATOM 5180 C C . PRO D 1 49 ? 24.614 82.647 427.652 1.00 33.83 49 PRO D C 1
ATOM 5181 O O . PRO D 1 49 ? 25.133 82.954 428.743 1.00 25.41 49 PRO D O 1
ATOM 5185 N N . GLU D 1 50 ? 24.166 81.424 427.376 1.00 30.52 50 GLU D N 1
ATOM 5186 C CA . GLU D 1 50 ? 24.146 80.397 428.410 1.00 33.26 50 GLU D CA 1
ATOM 5187 C C . GLU D 1 50 ? 25.576 80.115 428.890 1.00 35.85 50 GLU D C 1
ATOM 5188 O O . GLU D 1 50 ? 25.789 79.742 430.039 1.00 34.78 50 GLU D O 1
ATOM 5194 N N . ASP D 1 51 ? 26.544 80.336 428.003 1.00 33.80 51 ASP D N 1
ATOM 5195 C CA . ASP D 1 51 ? 27.963 80.263 428.336 1.00 33.48 51 ASP D CA 1
ATOM 5196 C C . ASP D 1 51 ? 28.354 81.158 429.502 1.00 26.25 51 ASP D C 1
ATOM 5197 O O . ASP D 1 51 ? 29.254 80.832 430.279 1.00 29.60 51 ASP D O 1
ATOM 5202 N N . CYS D 1 52 ? 27.678 82.294 429.604 1.00 23.08 52 CYS D N 1
ATOM 5203 C CA . CYS D 1 52 ? 27.967 83.273 430.635 1.00 23.89 52 CYS D CA 1
ATOM 5204 C C . CYS D 1 52 ? 26.952 83.178 431.786 1.00 25.80 52 CYS D C 1
ATOM 5205 O O . CYS D 1 52 ? 26.791 84.125 432.562 1.00 23.74 52 CYS D O 1
ATOM 5208 N N . ALA D 1 53 ? 26.277 82.034 431.888 1.00 20.43 53 ALA D N 1
ATOM 5209 C CA . ALA D 1 53 ? 25.249 81.837 432.913 1.00 24.81 53 ALA D CA 1
ATOM 5210 C C . ALA D 1 53 ? 25.486 80.569 433.715 1.00 30.86 53 ALA D C 1
ATOM 5211 O O . ALA D 1 53 ? 24.646 80.171 434.521 1.00 25.11 53 ALA D O 1
ATOM 5213 N N . ARG D 1 54 ? 26.641 79.950 433.495 1.00 28.22 54 ARG D N 1
ATOM 5214 C CA . ARG D 1 54 ? 26.926 78.613 434.007 1.00 29.14 54 ARG D CA 1
ATOM 5215 C C . ARG D 1 54 ? 27.562 78.659 435.396 1.00 31.00 54 ARG D C 1
ATOM 5216 O O . ARG D 1 54 ? 28.607 79.284 435.586 1.00 23.00 54 ARG D O 1
ATOM 5224 N N . PRO D 1 55 ? 26.925 78.002 436.380 1.00 30.01 55 PRO D N 1
ATOM 5225 C CA . PRO D 1 55 ? 27.498 77.986 437.727 1.00 33.44 55 PRO D CA 1
ATOM 5226 C C . PRO D 1 55 ? 28.697 77.047 437.815 1.00 28.16 55 PRO D C 1
ATOM 5227 O O . PRO D 1 55 ? 28.869 76.168 436.972 1.00 29.31 55 PRO D O 1
ATOM 5231 N N . ASP D 1 56 ? 29.529 77.261 438.823 1.00 30.09 56 ASP D N 1
ATOM 5232 C CA . ASP D 1 56 ? 30.660 76.378 439.090 1.00 32.74 56 ASP D CA 1
ATOM 5233 C C . ASP D 1 56 ? 30.590 75.891 440.537 1.00 32.34 56 ASP D C 1
ATOM 5234 O O . ASP D 1 56 ? 30.397 76.694 441.451 1.00 32.90 56 ASP D O 1
ATOM 5239 N N . PRO D 1 57 ? 30.767 74.577 440.747 1.00 37.12 57 PRO D N 1
ATOM 5240 C CA . PRO D 1 57 ? 30.610 73.930 442.055 1.00 36.50 57 PRO D CA 1
ATOM 5241 C C . PRO D 1 57 ? 31.484 74.502 443.170 1.00 40.91 57 PRO D C 1
ATOM 5242 O O . PRO D 1 57 ? 31.081 74.417 444.329 1.00 41.92 57 PRO D O 1
ATOM 5246 N N . GLN D 1 58 ? 32.637 75.083 442.853 1.00 31.87 58 GLN D N 1
ATOM 5247 C CA . GLN D 1 58 ? 33.525 75.492 443.930 1.00 42.30 58 GLN D CA 1
ATOM 5248 C C . GLN D 1 58 ? 33.831 76.990 444.005 1.00 43.16 58 GLN D C 1
ATOM 5249 O O . GLN D 1 58 ? 34.577 77.418 444.888 1.00 52.65 58 GLN D O 1
ATOM 5255 N N . ARG D 1 59 ? 33.259 77.786 443.106 1.00 40.77 59 ARG D N 1
ATOM 5256 C CA . ARG D 1 59 ? 33.361 79.241 443.230 1.00 35.31 59 ARG D CA 1
ATOM 5257 C C . ARG D 1 59 ? 32.333 79.963 442.365 1.00 31.23 59 ARG D C 1
ATOM 5258 O O . ARG D 1 59 ? 31.891 79.445 441.342 1.00 30.22 59 ARG D O 1
ATOM 5266 N N . TYR D 1 60 ? 31.943 81.162 442.784 1.00 28.02 60 TYR D N 1
ATOM 5267 C CA . TYR D 1 60 ? 31.077 81.972 441.943 1.00 33.41 60 TYR D CA 1
ATOM 5268 C C . TYR D 1 60 ? 31.883 82.370 440.710 1.00 34.14 60 TYR D C 1
ATOM 5269 O O . TYR D 1 60 ? 33.104 82.508 440.784 1.00 33.52 60 TYR D O 1
ATOM 5278 N N . GLN D 1 61 ? 31.206 82.506 439.574 1.00 31.69 61 GLN D N 1
ATOM 5279 C CA . GLN D 1 61 ? 31.879 82.799 438.315 1.00 31.59 61 GLN D CA 1
ATOM 5280 C C . GLN D 1 61 ? 31.718 84.261 437.919 1.00 28.89 61 GLN D C 1
ATOM 5281 O O . GLN D 1 61 ? 30.725 84.908 438.263 1.00 26.73 61 GLN D O 1
ATOM 5287 N N . GLN D 1 62 ? 32.710 84.786 437.208 1.00 27.92 62 GLN D N 1
ATOM 5288 C CA . GLN D 1 62 ? 32.652 86.153 436.713 1.00 24.49 62 GLN D CA 1
ATOM 5289 C C . GLN D 1 62 ? 32.950 86.136 435.219 1.00 31.92 62 GLN D C 1
ATOM 5290 O O . GLN D 1 62 ? 34.102 86.014 434.812 1.00 24.48 62 GLN D O 1
ATOM 5296 N N . TYR D 1 63 ? 31.901 86.239 434.411 1.00 23.60 63 TYR D N 1
ATOM 5297 C CA . TYR D 1 63 ? 32.032 86.149 432.960 1.00 24.58 63 TYR D CA 1
ATOM 5298 C C . TYR D 1 63 ? 32.040 87.533 432.364 1.00 23.56 63 TYR D C 1
ATOM 5299 O O . TYR D 1 63 ? 31.017 88.224 432.376 1.00 21.36 63 TYR D O 1
ATOM 5308 N N . LEU D 1 64 ? 33.199 87.947 431.866 1.00 18.82 64 LEU D N 1
ATOM 5309 C CA . LEU D 1 64 ? 33.303 89.251 431.232 1.00 19.40 64 LEU D CA 1
ATOM 5310 C C . LEU D 1 64 ? 32.475 89.265 429.956 1.00 21.13 64 LEU D C 1
ATOM 5311 O O . LEU D 1 64 ? 32.572 88.346 429.142 1.00 20.59 64 LEU D O 1
ATOM 5316 N N . LEU D 1 65 ? 31.660 90.306 429.793 1.00 21.04 65 LEU D N 1
ATOM 5317 C CA . LEU D 1 65 ? 30.819 90.455 428.607 1.00 23.66 65 LEU D CA 1
ATOM 5318 C C . LEU D 1 65 ? 31.375 91.514 427.654 1.00 24.76 65 LEU D C 1
ATOM 5319 O O . LEU D 1 65 ? 31.316 91.348 426.437 1.00 25.26 65 LEU D O 1
ATOM 5324 N N . HIS D 1 66 ? 31.913 92.601 428.202 1.00 25.94 66 HIS D N 1
ATOM 5325 C CA . HIS D 1 66 ? 32.377 93.705 427.359 1.00 24.83 66 HIS D CA 1
ATOM 5326 C C . HIS D 1 66 ? 33.274 94.681 428.118 1.00 31.78 66 HIS D C 1
ATOM 5327 O O . HIS D 1 66 ? 33.056 94.961 429.296 1.00 23.82 66 HIS D O 1
ATOM 5334 N N . VAL D 1 67 ? 34.303 95.177 427.441 1.00 28.53 67 VAL D N 1
ATOM 5335 C CA . VAL D 1 67 ? 35.127 96.246 427.984 1.00 27.10 67 VAL D CA 1
ATOM 5336 C C . VAL D 1 67 ? 35.182 97.404 426.992 1.00 27.48 67 VAL D C 1
ATOM 5337 O O . VAL D 1 67 ? 35.449 97.207 425.802 1.00 25.98 67 VAL D O 1
ATOM 5341 N N . ASP D 1 68 ? 34.927 98.608 427.487 1.00 28.24 68 ASP D N 1
ATOM 5342 C CA . ASP D 1 68 ? 35.038 99.824 426.691 1.00 21.37 68 ASP D CA 1
ATOM 5343 C C . ASP D 1 68 ? 36.468 100.001 426.184 1.00 25.43 68 ASP D C 1
ATOM 5344 O O . ASP D 1 68 ? 37.420 99.678 426.899 1.00 22.41 68 ASP D O 1
ATOM 5349 N N . SER D 1 69 ? 36.609 100.502 424.955 1.00 25.13 69 SER D N 1
ATOM 5350 C CA . SER D 1 69 ? 37.914 100.639 424.301 1.00 28.48 69 SER D CA 1
ATOM 5351 C C . SER D 1 69 ? 38.919 101.394 425.169 1.00 26.01 69 SER D C 1
ATOM 5352 O O . SER D 1 69 ? 40.087 101.013 425.270 1.00 28.19 69 SER D O 1
ATOM 5355 N N . ARG D 1 70 ? 38.448 102.459 425.807 1.00 29.35 70 ARG D N 1
ATOM 5356 C CA . ARG D 1 70 ? 39.286 103.258 426.691 1.00 26.37 70 ARG D CA 1
ATOM 5357 C C . ARG D 1 70 ? 39.196 102.790 428.141 1.00 37.12 70 ARG D C 1
ATOM 5358 O O . ARG D 1 70 ? 39.691 103.463 429.049 1.00 31.39 70 ARG D O 1
ATOM 5366 N N . GLN D 1 71 ? 38.564 101.633 428.343 1.00 29.19 71 GLN D N 1
ATOM 5367 C CA . GLN D 1 71 ? 38.448 101.008 429.661 1.00 24.99 71 GLN D CA 1
ATOM 5368 C C . GLN D 1 71 ? 37.745 101.918 430.663 1.00 30.35 71 GLN D C 1
ATOM 5369 O O . GLN D 1 71 ? 38.060 101.904 431.856 1.00 33.42 71 GLN D O 1
ATOM 5375 N N . ARG D 1 72 ? 36.796 102.705 430.173 1.00 26.68 72 ARG D N 1
ATOM 5376 C CA . ARG D 1 72 ? 35.991 103.556 431.040 1.00 31.26 72 ARG D CA 1
ATOM 5377 C C . ARG D 1 72 ? 34.919 102.748 431.769 1.00 32.68 72 ARG D C 1
ATOM 5378 O O . ARG D 1 72 ? 34.420 103.186 432.806 1.00 28.57 72 ARG D O 1
ATOM 5386 N N . PHE D 1 73 ? 34.552 101.588 431.216 1.00 27.63 73 PHE D N 1
ATOM 5387 C CA . PHE D 1 73 ? 33.688 100.636 431.930 1.00 26.46 73 PHE D CA 1
ATOM 5388 C C . PHE D 1 73 ? 33.878 99.183 431.479 1.00 28.52 73 PHE D C 1
ATOM 5389 O O . PHE D 1 73 ? 34.479 98.918 430.441 1.00 32.73 73 PHE D O 1
ATOM 5397 N N . SER D 1 74 ? 33.381 98.240 432.277 1.00 28.20 74 SER D N 1
ATOM 5398 C CA . SER D 1 74 ? 33.323 96.841 431.862 1.00 27.53 74 SER D CA 1
ATOM 5399 C C . SER D 1 74 ? 31.984 96.243 432.292 1.00 27.74 74 SER D C 1
ATOM 5400 O O . SER D 1 74 ? 31.385 96.710 433.255 1.00 28.34 74 SER D O 1
ATOM 5403 N N . VAL D 1 75 ? 31.512 95.229 431.571 1.00 27.33 75 VAL D N 1
ATOM 5404 C CA . VAL D 1 75 ? 30.225 94.587 431.867 1.00 23.13 75 VAL D CA 1
ATOM 5405 C C . VAL D 1 75 ? 30.433 93.102 432.141 1.00 26.90 75 VAL D C 1
ATOM 5406 O O . VAL D 1 75 ? 30.912 92.358 431.284 1.00 24.27 75 VAL D O 1
ATOM 5410 N N . VAL D 1 76 ? 30.059 92.675 433.340 1.00 20.09 76 VAL D N 1
ATOM 5411 C CA . VAL D 1 76 ? 30.370 91.341 433.810 1.00 24.05 76 VAL D CA 1
ATOM 5412 C C . VAL D 1 76 ? 29.108 90.644 434.325 1.00 26.29 76 VAL D C 1
ATOM 5413 O O . VAL D 1 76 ? 28.346 91.218 435.107 1.00 25.70 76 VAL D O 1
ATOM 5417 N N . SER D 1 77 ? 28.894 89.412 433.871 1.00 21.72 77 SER D N 1
ATOM 5418 C CA . SER D 1 77 ? 27.866 88.557 434.430 1.00 23.52 77 SER D CA 1
ATOM 5419 C C . SER D 1 77 ? 28.407 87.752 435.620 1.00 25.21 77 SER D C 1
ATOM 5420 O O . SER D 1 77 ? 29.279 86.903 435.457 1.00 27.12 77 SER D O 1
ATOM 5423 N N . PHE D 1 78 ? 27.893 88.037 436.814 1.00 27.44 78 PHE D N 1
ATOM 5424 C CA . PHE D 1 78 ? 28.267 87.298 438.023 1.00 25.29 78 PHE D CA 1
ATOM 5425 C C . PHE D 1 78 ? 27.283 86.156 438.257 1.00 22.04 78 PHE D C 1
ATOM 5426 O O . PHE D 1 78 ? 26.090 86.385 438.419 1.00 26.28 78 PHE D O 1
ATOM 5434 N N . VAL D 1 79 ? 27.782 84.925 438.273 1.00 27.15 79 VAL D N 1
ATOM 5435 C CA . VAL D 1 79 ? 26.921 83.757 438.414 1.00 25.25 79 VAL D CA 1
ATOM 5436 C C . VAL D 1 79 ? 27.143 83.055 439.759 1.00 29.10 79 VAL D C 1
ATOM 5437 O O . VAL D 1 79 ? 28.238 82.570 440.055 1.00 29.54 79 VAL D O 1
ATOM 5441 N N . TRP D 1 80 ? 26.096 83.022 440.577 1.00 27.90 80 TRP D N 1
ATOM 5442 C CA . TRP D 1 80 ? 26.161 82.394 441.903 1.00 29.39 80 TRP D CA 1
ATOM 5443 C C . TRP D 1 80 ? 25.535 81.002 441.868 1.00 25.23 80 TRP D C 1
ATOM 5444 O O . TRP D 1 80 ? 24.339 80.882 441.614 1.00 27.85 80 TRP D O 1
ATOM 5455 N N . GLY D 1 81 ? 26.330 79.954 442.097 1.00 23.77 81 GLY D N 1
ATOM 5456 C CA . GLY D 1 81 ? 25.771 78.621 442.289 1.00 21.46 81 GLY D CA 1
ATOM 5457 C C . GLY D 1 81 ? 25.070 78.630 443.649 1.00 25.62 81 GLY D C 1
ATOM 5458 O O . GLY D 1 81 ? 25.221 79.587 444.397 1.00 22.09 81 GLY D O 1
ATOM 5459 N N . PRO D 1 82 ? 24.297 77.578 443.967 1.00 29.47 82 PRO D N 1
ATOM 5460 C CA . PRO D 1 82 ? 23.559 77.494 445.237 1.00 29.96 82 PRO D CA 1
ATOM 5461 C C . PRO D 1 82 ? 24.375 77.893 446.475 1.00 30.96 82 PRO D C 1
ATOM 5462 O O . PRO D 1 82 ? 25.455 77.350 446.740 1.00 27.02 82 PRO D O 1
ATOM 5466 N N . GLY D 1 83 ? 23.862 78.880 447.203 1.00 28.00 83 GLY D N 1
ATOM 5467 C CA . GLY D 1 83 ? 24.447 79.300 448.464 1.00 28.09 83 GLY D CA 1
ATOM 5468 C C . GLY D 1 83 ? 25.852 79.881 448.424 1.00 33.58 83 GLY D C 1
ATOM 5469 O O . GLY D 1 83 ? 26.503 79.972 449.458 1.00 34.23 83 GLY D O 1
ATOM 5470 N N . GLN D 1 84 ? 26.335 80.287 447.251 1.00 35.47 84 GLN D N 1
ATOM 5471 C CA . GLN D 1 84 ? 27.705 80.803 447.169 1.00 34.21 84 GLN D CA 1
ATOM 5472 C C . GLN D 1 84 ? 27.808 82.275 447.583 1.00 33.01 84 GLN D C 1
ATOM 5473 O O . GLN D 1 84 ? 26.826 83.027 447.548 1.00 28.42 84 GLN D O 1
ATOM 5479 N N . ILE D 1 85 ? 29.016 82.677 447.971 1.00 37.52 85 ILE D N 1
ATOM 5480 C CA . ILE D 1 85 ? 29.239 83.959 448.635 1.00 34.89 85 ILE D CA 1
ATOM 5481 C C . ILE D 1 85 ? 30.597 84.569 448.259 1.00 31.44 85 ILE D C 1
ATOM 5482 O O . ILE D 1 85 ? 31.568 83.850 448.035 1.00 34.62 85 ILE D O 1
ATOM 5487 N N . THR D 1 86 ? 30.660 85.893 448.177 1.00 33.07 86 THR D N 1
ATOM 5488 C CA . THR D 1 86 ? 31.934 86.581 447.988 1.00 34.30 86 THR D CA 1
ATOM 5489 C C . THR D 1 86 ? 32.678 86.737 449.311 1.00 41.17 86 THR D C 1
ATOM 5490 O O . THR D 1 86 ? 32.089 86.594 450.384 1.00 37.39 86 THR D O 1
ATOM 5494 N N . PRO D 1 87 ? 33.983 87.027 449.240 1.00 38.08 87 PRO D N 1
ATOM 5495 C CA . PRO D 1 87 ? 34.625 87.585 450.430 1.00 41.14 87 PRO D CA 1
ATOM 5496 C C . PRO D 1 87 ? 34.172 89.032 450.636 1.00 41.74 87 PRO D C 1
ATOM 5497 O O . PRO D 1 87 ? 33.547 89.599 449.733 1.00 30.61 87 PRO D O 1
ATOM 5501 N N . VAL D 1 88 ? 34.450 89.611 451.804 1.00 36.08 88 VAL D N 1
ATOM 5502 C CA . VAL D 1 88 ? 34.300 91.056 451.987 1.00 38.15 88 VAL D CA 1
ATOM 5503 C C . VAL D 1 88 ? 35.370 91.747 451.140 1.00 34.38 88 VAL D C 1
ATOM 5504 O O . VAL D 1 88 ? 36.505 91.284 451.082 1.00 36.84 88 VAL D O 1
ATOM 5508 N N . HIS D 1 89 ? 35.011 92.844 450.485 1.00 32.42 89 HIS D N 1
ATOM 5509 C CA . HIS D 1 89 ? 35.882 93.434 449.475 1.00 31.16 89 HIS D CA 1
ATOM 5510 C C . HIS D 1 89 ? 35.364 94.793 449.023 1.00 37.25 89 HIS D C 1
ATOM 5511 O O . HIS D 1 89 ? 34.185 95.107 449.218 1.00 35.13 89 HIS D O 1
ATOM 5518 N N . ASP D 1 90 ? 36.239 95.584 448.398 1.00 30.83 90 ASP D N 1
ATOM 5519 C CA . ASP D 1 90 ? 35.831 96.854 447.799 1.00 32.39 90 ASP D CA 1
ATOM 5520 C C . ASP D 1 90 ? 35.889 96.790 446.272 1.00 28.70 90 ASP D C 1
ATOM 5521 O O . ASP D 1 90 ? 35.983 95.706 445.698 1.00 34.74 90 ASP D O 1
ATOM 5526 N N . HIS D 1 91 ? 35.841 97.953 445.627 1.00 28.68 91 HIS D N 1
ATOM 5527 C CA . HIS D 1 91 ? 35.865 98.043 444.171 1.00 33.41 91 HIS D CA 1
ATOM 5528 C C . HIS D 1 91 ? 36.837 99.097 443.674 1.00 36.01 91 HIS D C 1
ATOM 5529 O O . HIS D 1 91 ? 37.421 98.934 442.607 1.00 32.50 91 HIS D O 1
ATOM 5536 N N . ARG D 1 92 ? 36.961 100.183 444.441 1.00 32.54 92 ARG D N 1
ATOM 5537 C CA . ARG D 1 92 ? 37.853 101.311 444.143 1.00 31.11 92 ARG D CA 1
ATOM 5538 C C . ARG D 1 92 ? 37.426 102.145 442.925 1.00 24.98 92 ARG D C 1
ATOM 5539 O O . ARG D 1 92 ? 38.106 103.100 442.564 1.00 33.89 92 ARG D O 1
ATOM 5547 N N . VAL D 1 93 ? 36.319 101.782 442.282 1.00 31.22 93 VAL D N 1
ATOM 5548 C CA . VAL D 1 93 ? 35.755 102.583 441.191 1.00 24.39 93 VAL D CA 1
ATOM 5549 C C . VAL D 1 93 ? 34.243 102.540 441.313 1.00 29.18 93 VAL D C 1
ATOM 5550 O O . VAL D 1 93 ? 33.726 101.733 442.085 1.00 29.58 93 VAL D O 1
ATOM 5554 N N . TRP D 1 94 ? 33.530 103.386 440.566 1.00 26.94 94 TRP D N 1
ATOM 5555 C CA . TRP D 1 94 ? 32.066 103.321 440.580 1.00 30.56 94 TRP D CA 1
ATOM 5556 C C . TRP D 1 94 ? 31.578 101.950 440.104 1.00 34.59 94 TRP D C 1
ATOM 5557 O O . TRP D 1 94 ? 32.232 101.285 439.291 1.00 29.87 94 TRP D O 1
ATOM 5568 N N A CYS D 1 95 ? 30.402 101.549 440.589 0.77 32.03 95 CYS D N 1
ATOM 5569 N N B CYS D 1 95 ? 30.441 101.526 440.645 0.23 32.04 95 CYS D N 1
ATOM 5570 C CA A CYS D 1 95 ? 29.960 100.160 440.495 0.77 31.54 95 CYS D CA 1
ATOM 5571 C CA B CYS D 1 95 ? 29.948 100.175 440.437 0.23 31.53 95 CYS D CA 1
ATOM 5572 C C A CYS D 1 95 ? 28.431 100.029 440.511 0.77 35.73 95 CYS D C 1
ATOM 5573 C C B CYS D 1 95 ? 28.427 100.126 440.446 0.23 35.45 95 CYS D C 1
ATOM 5574 O O A CYS D 1 95 ? 27.771 100.460 441.461 0.77 35.67 95 CYS D O 1
ATOM 5575 O O B CYS D 1 95 ? 27.775 100.690 441.327 0.23 35.30 95 CYS D O 1
ATOM 5580 N N . LEU D 1 96 ? 27.869 99.449 439.451 1.00 29.61 96 LEU D N 1
ATOM 5581 C CA . LEU D 1 96 ? 26.427 99.240 439.360 1.00 26.54 96 LEU D CA 1
ATOM 5582 C C . LEU D 1 96 ? 26.106 97.763 439.248 1.00 32.41 96 LEU D C 1
ATOM 5583 O O . LEU D 1 96 ? 26.712 97.045 438.449 1.00 31.07 96 LEU D O 1
ATOM 5588 N N . ILE D 1 97 ? 25.147 97.314 440.049 1.00 25.99 97 ILE D N 1
ATOM 5589 C CA . ILE D 1 97 ? 24.751 95.908 440.069 1.00 29.83 97 ILE D CA 1
ATOM 5590 C C . ILE D 1 97 ? 23.277 95.762 439.744 1.00 27.51 97 ILE D C 1
ATOM 5591 O O . ILE D 1 97 ? 22.433 96.362 440.408 1.00 34.07 97 ILE D O 1
ATOM 5596 N N . GLY D 1 98 ? 22.962 94.957 438.734 1.00 32.18 98 GLY D N 1
ATOM 5597 C CA . GLY D 1 98 ? 21.579 94.745 438.353 1.00 26.07 98 GLY D CA 1
ATOM 5598 C C . GLY D 1 98 ? 21.221 93.278 438.416 1.00 29.52 98 GLY D C 1
ATOM 5599 O O . GLY D 1 98 ? 21.840 92.448 437.747 1.00 25.52 98 GLY D O 1
ATOM 5600 N N . MET D 1 99 ? 20.217 92.945 439.218 1.00 30.18 99 MET D N 1
ATOM 5601 C CA . MET D 1 99 ? 19.836 91.551 439.377 1.00 27.93 99 MET D CA 1
ATOM 5602 C C . MET D 1 99 ? 19.115 91.049 438.145 1.00 19.74 99 MET D C 1
ATOM 5603 O O . MET D 1 99 ? 18.218 91.713 437.636 1.00 25.68 99 MET D O 1
ATOM 5608 N N . LEU D 1 100 ? 19.509 89.868 437.682 1.00 23.13 100 LEU D N 1
ATOM 5609 C CA . LEU D 1 100 ? 18.947 89.288 436.468 1.00 26.29 100 LEU D CA 1
ATOM 5610 C C . LEU D 1 100 ? 17.980 88.164 436.826 1.00 25.20 100 LEU D C 1
ATOM 5611 O O . LEU D 1 100 ? 16.814 88.204 436.441 1.00 33.09 100 LEU D O 1
ATOM 5616 N N . ARG D 1 101 ? 18.469 87.171 437.569 1.00 24.33 101 ARG D N 1
ATOM 5617 C CA . ARG D 1 101 ? 17.637 86.037 437.987 1.00 26.14 101 ARG D CA 1
ATOM 5618 C C . ARG D 1 101 ? 18.087 85.514 439.357 1.00 30.74 101 ARG D C 1
ATOM 5619 O O . ARG D 1 101 ? 19.245 85.716 439.767 1.00 24.45 101 ARG D O 1
ATOM 5627 N N . GLY D 1 102 ? 17.173 84.849 440.065 1.00 30.22 102 GLY D N 1
ATOM 5628 C CA . GLY D 1 102 ? 17.420 84.469 441.446 1.00 18.14 102 GLY D CA 1
ATOM 5629 C C . GLY D 1 102 ? 17.460 85.749 442.255 1.00 22.73 102 GLY D C 1
ATOM 5630 O O . GLY D 1 102 ? 16.710 86.669 441.954 1.00 26.58 102 GLY D O 1
ATOM 5631 N N . ALA D 1 103 ? 18.331 85.820 443.258 1.00 21.85 103 ALA D N 1
ATOM 5632 C CA . ALA D 1 103 ? 18.454 87.010 444.106 1.00 25.69 103 ALA D CA 1
ATOM 5633 C C . ALA D 1 103 ? 19.730 86.941 444.926 1.00 19.36 103 ALA D C 1
ATOM 5634 O O . ALA D 1 103 ? 20.267 85.856 445.138 1.00 26.53 103 ALA D O 1
ATOM 5636 N N . GLU D 1 104 ? 20.212 88.083 445.411 1.00 21.43 104 GLU D N 1
ATOM 5637 C CA . GLU D 1 104 ? 21.412 88.073 446.250 1.00 30.62 104 GLU D CA 1
ATOM 5638 C C . GLU D 1 104 ? 21.288 88.922 447.524 1.00 34.70 104 GLU D C 1
ATOM 5639 O O . GLU D 1 104 ? 20.647 89.974 447.526 1.00 30.17 104 GLU D O 1
ATOM 5645 N N . TYR D 1 105 ? 21.903 88.452 448.611 1.00 30.41 105 TYR D N 1
ATOM 5646 C CA . TYR D 1 105 ? 22.012 89.258 449.821 1.00 38.49 105 TYR D CA 1
ATOM 5647 C C . TYR D 1 105 ? 23.294 90.083 449.794 1.00 37.82 105 TYR D C 1
ATOM 5648 O O . TYR D 1 105 ? 24.336 89.616 449.341 1.00 36.86 105 TYR D O 1
ATOM 5657 N N . SER D 1 106 ? 23.198 91.314 450.282 1.00 40.81 106 SER D N 1
ATOM 5658 C CA . SER D 1 106 ? 24.319 92.243 450.313 1.00 45.91 106 SER D CA 1
ATOM 5659 C C . SER D 1 106 ? 24.460 92.872 451.706 1.00 48.37 106 SER D C 1
ATOM 5660 O O . SER D 1 106 ? 23.539 93.533 452.180 1.00 48.74 106 SER D O 1
ATOM 5663 N N . GLN D 1 107 ? 25.595 92.656 452.366 1.00 39.45 107 GLN D N 1
ATOM 5664 C CA . GLN D 1 107 ? 25.864 93.332 453.642 1.00 39.55 107 GLN D CA 1
ATOM 5665 C C . GLN D 1 107 ? 26.935 94.401 453.494 1.00 41.14 107 GLN D C 1
ATOM 5666 O O . GLN D 1 107 ? 28.113 94.073 453.345 1.00 36.79 107 GLN D O 1
ATOM 5672 N N . PRO D 1 108 ? 26.534 95.681 453.542 1.00 36.36 108 PRO D N 1
ATOM 5673 C CA . PRO D 1 108 ? 27.485 96.792 453.442 1.00 36.83 108 PRO D CA 1
ATOM 5674 C C . PRO D 1 108 ? 28.383 96.873 454.680 1.00 46.26 108 PRO D C 1
ATOM 5675 O O . PRO D 1 108 ? 27.993 96.407 455.754 1.00 39.79 108 PRO D O 1
ATOM 5679 N N . TYR D 1 109 ? 29.574 97.444 454.518 1.00 41.94 109 TYR D N 1
ATOM 5680 C CA . TYR D 1 109 ? 30.516 97.615 455.623 1.00 44.43 109 TYR D CA 1
ATOM 5681 C C . TYR D 1 109 ? 30.976 99.068 455.738 1.00 49.43 109 TYR D C 1
ATOM 5682 O O . TYR D 1 109 ? 30.898 99.822 454.775 1.00 40.32 109 TYR D O 1
ATOM 5691 N N . ALA D 1 110 ? 31.441 99.449 456.925 1.00 54.79 110 ALA D N 1
ATOM 5692 C CA . ALA D 1 110 ? 32.104 100.730 457.128 1.00 54.80 110 ALA D CA 1
ATOM 5693 C C . ALA D 1 110 ? 33.337 100.566 457.999 1.00 58.14 110 ALA D C 1
ATOM 5694 O O . ALA D 1 110 ? 33.457 99.590 458.753 1.00 51.98 110 ALA D O 1
ATOM 5696 N N . PHE D 1 111 ? 34.258 101.514 457.863 1.00 62.27 111 PHE D N 1
ATOM 5697 C CA . PHE D 1 111 ? 35.561 101.403 458.500 1.00 66.65 111 PHE D CA 1
ATOM 5698 C C . PHE D 1 111 ? 35.620 101.986 459.917 1.00 75.35 111 PHE D C 1
ATOM 5699 O O . PHE D 1 111 ? 34.870 102.904 460.271 1.00 77.64 111 PHE D O 1
ATOM 5707 N N . ASP D 1 112 ? 36.553 101.451 460.705 1.00 81.61 112 ASP D N 1
ATOM 5708 C CA . ASP D 1 112 ? 36.898 101.969 462.031 1.00 78.78 112 ASP D CA 1
ATOM 5709 C C . ASP D 1 112 ? 37.491 103.371 461.984 1.00 86.09 112 ASP D C 1
ATOM 5710 O O . ASP D 1 112 ? 37.669 103.957 460.915 1.00 80.27 112 ASP D O 1
ATOM 5715 N N . ALA D 1 113 ? 37.803 103.900 463.164 1.00 89.81 113 ALA D N 1
ATOM 5716 C CA . ALA D 1 113 ? 38.733 105.011 463.276 1.00 93.65 113 ALA D CA 1
ATOM 5717 C C . ALA D 1 113 ? 40.073 104.502 462.773 1.00 92.77 113 ALA D C 1
ATOM 5718 O O . ALA D 1 113 ? 40.808 105.207 462.082 1.00 91.24 113 ALA D O 1
ATOM 5720 N N . GLY D 1 114 ? 40.367 103.252 463.111 1.00 87.28 114 GLY D N 1
ATOM 5721 C CA . GLY D 1 114 ? 41.512 102.559 462.553 1.00 89.68 114 GLY D CA 1
ATOM 5722 C C . GLY D 1 114 ? 41.227 102.141 461.121 1.00 95.60 114 GLY D C 1
ATOM 5723 O O . GLY D 1 114 ? 40.471 102.800 460.403 1.00 97.47 114 GLY D O 1
ATOM 5724 N N . GLY D 1 115 ? 41.861 101.047 460.701 1.00 91.81 115 GLY D N 1
ATOM 5725 C CA . GLY D 1 115 ? 41.732 100.532 459.346 1.00 89.99 115 GLY D CA 1
ATOM 5726 C C . GLY D 1 115 ? 40.878 99.291 459.117 1.00 80.88 115 GLY D C 1
ATOM 5727 O O . GLY D 1 115 ? 40.875 98.745 458.014 1.00 81.87 115 GLY D O 1
ATOM 5728 N N . ARG D 1 116 ? 40.164 98.833 460.141 1.00 79.77 116 ARG D N 1
ATOM 5729 C CA . ARG D 1 116 ? 39.407 97.580 460.047 1.00 77.57 116 ARG D CA 1
ATOM 5730 C C . ARG D 1 116 ? 37.932 97.810 459.724 1.00 77.13 116 ARG D C 1
ATOM 5731 O O . ARG D 1 116 ? 37.285 98.657 460.338 1.00 71.86 116 ARG D O 1
ATOM 5739 N N . PRO D 1 117 ? 37.403 97.063 458.755 1.00 73.51 117 PRO D N 1
ATOM 5740 C CA . PRO D 1 117 ? 36.033 97.299 458.304 1.00 69.88 117 PRO D CA 1
ATOM 5741 C C . PRO D 1 117 ? 34.974 96.621 459.166 1.00 60.54 117 PRO D C 1
ATOM 5742 O O . PRO D 1 117 ? 35.201 95.551 459.730 1.00 52.08 117 PRO D O 1
ATOM 5746 N N . HIS D 1 118 ? 33.808 97.253 459.243 1.00 55.30 118 HIS D N 1
ATOM 5747 C CA . HIS D 1 118 ? 32.723 96.784 460.093 1.00 57.12 118 HIS D CA 1
ATOM 5748 C C . HIS D 1 118 ? 31.385 96.803 459.360 1.00 49.61 118 HIS D C 1
ATOM 5749 O O . HIS D 1 118 ? 31.094 97.749 458.631 1.00 47.54 118 HIS D O 1
ATOM 5756 N N . PRO D 1 119 ? 30.567 95.755 459.557 1.00 41.31 119 PRO D N 1
ATOM 5757 C CA . PRO D 1 119 ? 29.199 95.699 459.029 1.00 46.28 119 PRO D CA 1
ATOM 5758 C C . PRO D 1 119 ? 28.398 96.927 459.415 1.00 50.74 119 PRO D C 1
ATOM 5759 O O . PRO D 1 119 ? 28.255 97.222 460.597 1.00 57.76 119 PRO D O 1
ATOM 5763 N N . SER D 1 120 ? 27.898 97.638 458.413 1.00 45.34 120 SER D N 1
ATOM 5764 C CA . SER D 1 120 ? 27.175 98.883 458.620 1.00 43.02 120 SER D CA 1
ATOM 5765 C C . SER D 1 120 ? 25.789 98.822 457.988 1.00 53.14 120 SER D C 1
ATOM 5766 O O . SER D 1 120 ? 25.656 98.790 456.762 1.00 54.69 120 SER D O 1
ATOM 5769 N N . GLY D 1 121 ? 24.759 98.796 458.830 1.00 53.35 121 GLY D N 1
ATOM 5770 C CA . GLY D 1 121 ? 23.386 98.806 458.356 1.00 57.77 121 GLY D CA 1
ATOM 5771 C C . GLY D 1 121 ? 22.780 97.425 458.190 1.00 51.50 121 GLY D C 1
ATOM 5772 O O . GLY D 1 121 ? 23.419 96.407 458.468 1.00 50.60 121 GLY D O 1
ATOM 5773 N N . ALA D 1 122 ? 21.535 97.395 457.726 1.00 59.95 122 ALA D N 1
ATOM 5774 C CA . ALA D 1 122 ? 20.815 96.138 457.544 1.00 57.00 122 ALA D CA 1
ATOM 5775 C C . ALA D 1 122 ? 21.205 95.453 456.243 1.00 49.94 122 ALA D C 1
ATOM 5776 O O . ALA D 1 122 ? 21.393 96.107 455.213 1.00 48.48 122 ALA D O 1
ATOM 5778 N N . ARG D 1 123 ? 21.328 94.131 456.304 1.00 44.37 123 ARG D N 1
ATOM 5779 C CA . ARG D 1 123 ? 21.550 93.319 455.116 1.00 50.77 123 ARG D CA 1
ATOM 5780 C C . ARG D 1 123 ? 20.473 93.617 454.065 1.00 52.19 123 ARG D C 1
ATOM 5781 O O . ARG D 1 123 ? 19.287 93.697 454.387 1.00 52.72 123 ARG D O 1
ATOM 5789 N N . ARG D 1 124 ? 20.904 93.815 452.819 1.00 53.12 124 ARG D N 1
ATOM 5790 C CA . ARG D 1 124 ? 20.007 94.144 451.711 1.00 44.91 124 ARG D CA 1
ATOM 5791 C C . ARG D 1 124 ? 19.744 92.915 450.832 1.00 45.32 124 ARG D C 1
ATOM 5792 O O . ARG D 1 124 ? 20.560 91.995 450.773 1.00 47.34 124 ARG D O 1
ATOM 5800 N N . ARG D 1 125 ? 18.602 92.897 450.155 1.00 36.06 125 ARG D N 1
ATOM 5801 C CA . ARG D 1 125 ? 18.300 91.815 449.228 1.00 31.75 125 ARG D CA 1
ATOM 5802 C C . ARG D 1 125 ? 17.957 92.415 447.877 1.00 33.59 125 ARG D C 1
ATOM 5803 O O . ARG D 1 125 ? 17.069 93.253 447.777 1.00 35.60 125 ARG D O 1
ATOM 5811 N N . LEU D 1 126 ? 18.669 91.993 446.837 1.00 29.34 126 LEU D N 1
ATOM 5812 C CA . LEU D 1 126 ? 18.424 92.528 445.501 1.00 34.69 126 LEU D CA 1
ATOM 5813 C C . LEU D 1 126 ? 17.598 91.524 444.700 1.00 29.63 126 LEU D C 1
ATOM 5814 O O . LEU D 1 126 ? 17.986 90.365 444.560 1.00 31.55 126 LEU D O 1
ATOM 5819 N N . GLU D 1 127 ? 16.450 91.973 444.198 1.00 30.75 127 GLU D N 1
ATOM 5820 C CA . GLU D 1 127 ? 15.536 91.126 443.431 1.00 34.40 127 GLU D CA 1
ATOM 5821 C C . GLU D 1 127 ? 15.662 91.436 441.935 1.00 33.36 127 GLU D C 1
ATOM 5822 O O . GLU D 1 127 ? 16.106 92.523 441.573 1.00 28.57 127 GLU D O 1
ATOM 5828 N N . PRO D 1 128 ? 15.257 90.494 441.064 1.00 22.05 128 PRO D N 1
ATOM 5829 C CA . PRO D 1 128 ? 15.392 90.693 439.612 1.00 29.23 128 PRO D CA 1
ATOM 5830 C C . PRO D 1 128 ? 14.809 92.017 439.121 1.00 30.25 128 PRO D C 1
ATOM 5831 O O . PRO D 1 128 ? 13.689 92.378 439.493 1.00 36.91 128 PRO D O 1
ATOM 5835 N N . GLY D 1 129 ? 15.573 92.736 438.303 1.00 32.17 129 GLY D N 1
ATOM 5836 C CA . GLY D 1 129 ? 15.133 94.016 437.768 1.00 20.26 129 GLY D CA 1
ATOM 5837 C C . GLY D 1 129 ? 15.667 95.214 438.537 1.00 31.50 129 GLY D C 1
ATOM 5838 O O . GLY D 1 129 ? 15.638 96.348 438.039 1.00 28.60 129 GLY D O 1
ATOM 5839 N N . GLU D 1 130 ? 16.160 94.961 439.749 1.00 25.31 130 GLU D N 1
ATOM 5840 C CA . GLU D 1 130 ? 16.617 96.027 440.638 1.00 32.75 130 GLU D CA 1
ATOM 5841 C C . GLU D 1 130 ? 18.104 96.337 440.446 1.00 32.50 130 GLU D C 1
ATOM 5842 O O . GLU D 1 130 ? 18.912 95.444 440.187 1.00 28.98 130 GLU D O 1
ATOM 5848 N N . VAL D 1 131 ? 18.453 97.611 440.583 1.00 24.75 131 VAL D N 1
ATOM 5849 C CA . VAL D 1 131 ? 19.832 98.056 440.443 1.00 27.66 131 VAL D CA 1
ATOM 5850 C C . VAL D 1 131 ? 20.309 98.773 441.718 1.00 35.34 131 VAL D C 1
ATOM 5851 O O . VAL D 1 131 ? 19.592 99.603 442.272 1.00 40.35 131 VAL D O 1
ATOM 5855 N N . GLU D 1 132 ? 21.510 98.446 442.190 1.00 38.62 132 GLU D N 1
ATOM 5856 C CA . GLU D 1 132 ? 22.112 99.194 443.299 1.00 33.81 132 GLU D CA 1
ATOM 5857 C C . GLU D 1 132 ? 23.460 99.791 442.883 1.00 32.04 132 GLU D C 1
ATOM 5858 O O . GLU D 1 132 ? 23.956 99.519 441.787 1.00 41.43 132 GLU D O 1
ATOM 5864 N N . ALA D 1 133 ? 24.052 100.606 443.749 1.00 35.15 133 ALA D N 1
ATOM 5865 C CA . ALA D 1 133 ? 25.296 101.294 443.406 1.00 33.19 133 ALA D CA 1
ATOM 5866 C C . ALA D 1 133 ? 26.311 101.321 444.545 1.00 45.19 133 ALA D C 1
ATOM 5867 O O . ALA D 1 133 ? 25.948 101.418 445.720 1.00 43.94 133 ALA D O 1
ATOM 5869 N N . LEU D 1 134 ? 27.591 101.243 444.187 1.00 34.49 134 LEU D N 1
ATOM 5870 C CA . LEU D 1 134 ? 28.663 101.427 445.156 1.00 34.75 134 LEU D CA 1
ATOM 5871 C C . LEU D 1 134 ? 29.791 102.255 444.538 1.00 43.36 134 LEU D C 1
ATOM 5872 O O . LEU D 1 134 ? 29.849 102.410 443.317 1.00 39.64 134 LEU D O 1
ATOM 5877 N N . SER D 1 135 ? 30.673 102.779 445.392 1.00 33.13 135 SER D N 1
ATOM 5878 C CA . SER D 1 135 ? 31.847 103.573 444.994 1.00 35.94 135 SER D CA 1
ATOM 5879 C C . SER D 1 135 ? 32.575 103.999 446.263 1.00 45.11 135 SER D C 1
ATOM 5880 O O . SER D 1 135 ? 31.989 103.963 447.345 1.00 41.69 135 SER D O 1
ATOM 5883 N N . PRO D 1 136 ? 33.859 104.388 446.147 1.00 45.97 136 PRO D N 1
ATOM 5884 C CA . PRO D 1 136 ? 34.573 104.880 447.335 1.00 44.85 136 PRO D CA 1
ATOM 5885 C C . PRO D 1 136 ? 33.869 106.062 448.006 1.00 38.43 136 PRO D C 1
ATOM 5886 O O . PRO D 1 136 ? 33.968 106.228 449.221 1.00 47.41 136 PRO D O 1
ATOM 5890 N N . ARG D 1 137 ? 33.155 106.858 447.219 1.00 43.39 137 ARG D N 1
ATOM 5891 C CA . ARG D 1 137 ? 32.471 108.031 447.743 1.00 46.05 137 ARG D CA 1
ATOM 5892 C C . ARG D 1 137 ? 31.208 107.681 448.525 1.00 45.83 137 ARG D C 1
ATOM 5893 O O . ARG D 1 137 ? 30.996 108.199 449.617 1.00 41.78 137 ARG D O 1
ATOM 5901 N N . ILE D 1 138 ? 30.368 106.808 447.972 1.00 45.75 138 ILE D N 1
ATOM 5902 C CA . ILE D 1 138 ? 29.065 106.529 448.580 1.00 44.72 138 ILE D CA 1
ATOM 5903 C C . ILE D 1 138 ? 29.045 105.272 449.446 1.00 40.96 138 ILE D C 1
ATOM 5904 O O . ILE D 1 138 ? 28.042 104.972 450.084 1.00 41.68 138 ILE D O 1
ATOM 5909 N N . GLY D 1 139 ? 30.147 104.531 449.461 1.00 46.30 139 GLY D N 1
ATOM 5910 C CA . GLY D 1 139 ? 30.188 103.257 450.161 1.00 42.14 139 GLY D CA 1
ATOM 5911 C C . GLY D 1 139 ? 30.637 102.159 449.220 1.00 38.88 139 GLY D C 1
ATOM 5912 O O . GLY D 1 139 ? 29.933 101.815 448.262 1.00 36.19 139 GLY D O 1
ATOM 5913 N N . ASP D 1 140 ? 31.810 101.599 449.495 1.00 40.44 140 ASP D N 1
ATOM 5914 C CA . ASP D 1 140 ? 32.483 100.746 448.522 1.00 36.19 140 ASP D CA 1
ATOM 5915 C C . ASP D 1 140 ? 32.662 99.305 448.984 1.00 41.81 140 ASP D C 1
ATOM 5916 O O . ASP D 1 140 ? 32.941 98.419 448.173 1.00 39.80 140 ASP D O 1
ATOM 5921 N N . VAL D 1 141 ? 32.499 99.053 450.278 1.00 33.43 141 VAL D N 1
ATOM 5922 C CA . VAL D 1 141 ? 32.791 97.725 450.810 1.00 38.22 141 VAL D CA 1
ATOM 5923 C C . VAL D 1 141 ? 31.526 96.924 451.126 1.00 43.85 141 VAL D C 1
ATOM 5924 O O . VAL D 1 141 ? 30.639 97.407 451.830 1.00 41.85 141 VAL D O 1
ATOM 5928 N N . HIS D 1 142 ? 31.437 95.705 450.596 1.00 37.50 142 HIS D N 1
ATOM 5929 C CA . HIS D 1 142 ? 30.363 94.803 451.000 1.00 37.59 142 HIS D CA 1
ATOM 5930 C C . HIS D 1 142 ? 30.705 93.321 450.851 1.00 36.78 142 HIS D C 1
ATOM 5931 O O . HIS D 1 142 ? 31.810 92.949 450.441 1.00 34.93 142 HIS D O 1
ATOM 5938 N N . GLN D 1 143 ? 29.752 92.481 451.238 1.00 32.28 143 GLN D N 1
ATOM 5939 C CA . GLN D 1 143 ? 29.836 91.046 450.999 1.00 37.36 143 GLN D CA 1
ATOM 5940 C C . GLN D 1 143 ? 28.521 90.598 450.391 1.00 34.85 143 GLN D C 1
ATOM 5941 O O . GLN D 1 143 ? 27.457 90.998 450.857 1.00 35.36 143 GLN D O 1
ATOM 5947 N N . VAL D 1 144 ? 28.599 89.786 449.342 1.00 31.35 144 VAL D N 1
ATOM 5948 C CA . VAL D 1 144 ? 27.411 89.379 448.602 1.00 31.05 144 VAL D CA 1
ATOM 5949 C C . VAL D 1 144 ? 27.300 87.867 448.586 1.00 33.82 144 VAL D C 1
ATOM 5950 O O . VAL D 1 144 ? 28.304 87.168 448.438 1.00 35.52 144 VAL D O 1
ATOM 5954 N N . SER D 1 145 ? 26.080 87.364 448.752 1.00 35.73 145 SER D N 1
ATOM 5955 C CA . SER D 1 145 ? 25.824 85.933 448.702 1.00 32.90 145 SER D CA 1
ATOM 5956 C C . SER D 1 145 ? 24.576 85.635 447.879 1.00 25.35 145 SER D C 1
ATOM 5957 O O . SER D 1 145 ? 23.691 86.484 447.734 1.00 24.36 145 SER D O 1
ATOM 5960 N N . ASN D 1 146 ? 24.518 84.430 447.332 1.00 24.75 146 ASN D N 1
ATOM 5961 C CA . ASN D 1 146 ? 23.288 83.937 446.739 1.00 25.29 146 ASN D CA 1
ATOM 5962 C C . ASN D 1 146 ? 22.182 83.888 447.797 1.00 33.92 146 ASN D C 1
ATOM 5963 O O . ASN D 1 146 ? 22.358 83.296 448.865 1.00 30.37 146 ASN D O 1
ATOM 5968 N N . ALA D 1 147 ? 21.047 84.518 447.502 1.00 27.56 147 ALA D N 1
ATOM 5969 C CA . ALA D 1 147 ? 19.914 84.513 448.421 1.00 28.40 147 ALA D CA 1
ATOM 5970 C C . ALA D 1 147 ? 19.300 83.114 448.500 1.00 31.05 147 ALA D C 1
ATOM 5971 O O . ALA D 1 147 ? 18.554 82.803 449.420 1.00 31.96 147 ALA D O 1
ATOM 5973 N N . PHE D 1 148 ? 19.637 82.272 447.526 1.00 29.58 148 PHE D N 1
ATOM 5974 C CA . PHE D 1 148 ? 19.109 80.918 447.439 1.00 27.05 148 PHE D CA 1
ATOM 5975 C C . PHE D 1 148 ? 20.172 79.852 447.636 1.00 37.14 148 PHE D C 1
ATOM 5976 O O . PHE D 1 148 ? 21.302 79.985 447.157 1.00 30.16 148 PHE D O 1
ATOM 5984 N N . SER D 1 149 ? 19.788 78.771 448.303 1.00 25.13 149 SER D N 1
ATOM 5985 C CA . SER D 1 149 ? 20.686 77.642 448.482 1.00 33.86 149 SER D CA 1
ATOM 5986 C C . SER D 1 149 ? 20.317 76.501 447.544 1.00 27.09 149 SER D C 1
ATOM 5987 O O . SER D 1 149 ? 20.901 75.421 447.617 1.00 32.79 149 SER D O 1
ATOM 5990 N N . ASP D 1 150 ? 19.347 76.735 446.666 1.00 26.71 150 ASP D N 1
ATOM 5991 C CA . ASP D 1 150 ? 18.837 75.650 445.824 1.00 34.17 150 ASP D CA 1
ATOM 5992 C C . ASP D 1 150 ? 18.785 75.990 444.336 1.00 33.38 150 ASP D C 1
ATOM 5993 O O . ASP D 1 150 ? 18.225 75.232 443.538 1.00 29.35 150 ASP D O 1
ATOM 5998 N N . ARG D 1 151 ? 19.356 77.127 443.957 1.00 29.76 151 ARG D N 1
ATOM 5999 C CA . ARG D 1 151 ? 19.289 77.552 442.565 1.00 27.44 151 ARG D CA 1
ATOM 6000 C C . ARG D 1 151 ? 20.366 78.578 442.225 1.00 31.05 151 ARG D C 1
ATOM 6001 O O . ARG D 1 151 ? 20.964 79.201 443.109 1.00 22.60 151 ARG D O 1
ATOM 6009 N N . THR D 1 152 ? 20.600 78.749 440.930 1.00 31.04 152 THR D N 1
ATOM 6010 C CA . THR D 1 152 ? 21.578 79.708 440.430 1.00 27.11 152 THR D CA 1
ATOM 6011 C C . THR D 1 152 ? 21.008 81.125 440.384 1.00 22.08 152 THR D C 1
ATOM 6012 O O . THR D 1 152 ? 19.901 81.337 439.902 1.00 26.48 152 THR D O 1
ATOM 6016 N N . SER D 1 153 ? 21.766 82.085 440.904 1.00 24.70 153 SER D N 1
ATOM 6017 C CA . SER D 1 153 ? 21.410 83.498 440.830 1.00 23.78 153 SER D CA 1
ATOM 6018 C C . SER D 1 153 ? 22.428 84.216 439.961 1.00 27.78 153 SER D C 1
ATOM 6019 O O . SER D 1 153 ? 23.611 83.859 439.952 1.00 29.83 153 SER D O 1
ATOM 6022 N N . ILE D 1 154 ? 21.976 85.233 439.239 1.00 25.27 154 ILE D N 1
ATOM 6023 C CA . ILE D 1 154 ? 22.861 85.977 438.347 1.00 25.83 154 ILE D CA 1
ATOM 6024 C C . ILE D 1 154 ? 22.614 87.472 438.464 1.00 23.58 154 ILE D C 1
ATOM 6025 O O . ILE D 1 154 ? 21.470 87.918 438.426 1.00 27.90 154 ILE D O 1
ATOM 6030 N N . SER D 1 155 ? 23.682 88.245 438.633 1.00 21.44 155 SER D N 1
ATOM 6031 C CA . SER D 1 155 ? 23.576 89.695 438.510 1.00 24.61 155 SER D CA 1
ATOM 6032 C C . SER D 1 155 ? 24.572 90.220 437.475 1.00 25.02 155 SER D C 1
ATOM 6033 O O . SER D 1 155 ? 25.612 89.601 437.204 1.00 22.57 155 SER D O 1
ATOM 6036 N N . ILE D 1 156 ? 24.218 91.348 436.876 1.00 27.88 156 ILE D N 1
ATOM 6037 C CA . ILE D 1 156 ? 25.033 91.979 435.848 1.00 27.61 156 ILE D CA 1
ATOM 6038 C C . ILE D 1 156 ? 25.723 93.201 436.444 1.00 28.29 156 ILE D C 1
ATOM 6039 O O . ILE D 1 156 ? 25.072 94.159 436.862 1.00 31.21 156 ILE D O 1
ATOM 6044 N N . HIS D 1 157 ? 27.043 93.175 436.482 1.00 19.81 157 HIS D N 1
ATOM 6045 C CA . HIS D 1 157 ? 27.767 94.275 437.086 1.00 23.17 157 HIS D CA 1
ATOM 6046 C C . HIS D 1 157 ? 28.392 95.171 436.022 1.00 27.54 157 HIS D C 1
ATOM 6047 O O . HIS D 1 157 ? 28.921 94.689 435.010 1.00 28.88 157 HIS D O 1
ATOM 6054 N N . VAL D 1 158 ? 28.314 96.475 436.256 1.00 29.85 158 VAL D N 1
ATOM 6055 C CA . VAL D 1 158 ? 28.994 97.460 435.423 1.00 27.63 158 VAL D CA 1
ATOM 6056 C C . VAL D 1 158 ? 29.925 98.270 436.326 1.00 33.76 158 VAL D C 1
ATOM 6057 O O . VAL D 1 158 ? 29.485 98.806 437.346 1.00 27.35 158 VAL D O 1
ATOM 6061 N N A TYR D 1 159 ? 31.202 98.356 435.945 0.77 25.71 159 TYR D N 1
ATOM 6062 N N B TYR D 1 159 ? 31.199 98.335 435.966 0.23 26.23 159 TYR D N 1
ATOM 6063 C CA A TYR D 1 159 ? 32.230 99.024 436.754 0.77 27.07 159 TYR D CA 1
ATOM 6064 C CA B TYR D 1 159 ? 32.165 99.078 436.760 0.23 27.21 159 TYR D CA 1
ATOM 6065 C C A TYR D 1 159 ? 33.062 100.014 435.954 0.77 33.05 159 TYR D C 1
ATOM 6066 C C B TYR D 1 159 ? 32.690 100.258 435.963 0.23 30.96 159 TYR D C 1
ATOM 6067 O O A TYR D 1 159 ? 33.353 99.779 434.778 0.77 20.48 159 TYR D O 1
ATOM 6068 O O B TYR D 1 159 ? 32.369 100.410 434.790 0.23 28.72 159 TYR D O 1
ATOM 6085 N N . GLY D 1 160 ? 33.493 101.094 436.610 1.00 31.72 160 GLY D N 1
ATOM 6086 C CA . GLY D 1 160 ? 34.192 102.175 435.931 1.00 33.34 160 GLY D CA 1
ATOM 6087 C C . GLY D 1 160 ? 35.651 101.895 435.598 1.00 32.19 160 GLY D C 1
ATOM 6088 O O . GLY D 1 160 ? 36.482 102.805 435.618 1.00 33.32 160 GLY D O 1
ATOM 6089 N N . ALA D 1 161 ? 35.956 100.635 435.294 1.00 33.59 161 ALA D N 1
ATOM 6090 C CA . ALA D 1 161 ? 37.282 100.225 434.837 1.00 33.86 161 ALA D CA 1
ATOM 6091 C C . ALA D 1 161 ? 37.220 98.805 434.294 1.00 34.44 161 ALA D C 1
ATOM 6092 O O . ALA D 1 161 ? 36.142 98.206 434.224 1.00 31.07 161 ALA D O 1
ATOM 6094 N N . ASN D 1 162 ? 38.373 98.273 433.902 1.00 30.75 162 ASN D N 1
ATOM 6095 C CA . ASN D 1 162 ? 38.480 96.854 433.555 1.00 30.12 162 ASN D CA 1
ATOM 6096 C C . ASN D 1 162 ? 38.593 96.098 434.860 1.00 27.06 162 ASN D C 1
ATOM 6097 O O . ASN D 1 162 ? 39.698 95.817 435.333 1.00 31.03 162 ASN D O 1
ATOM 6102 N N . ILE D 1 163 ? 37.440 95.779 435.448 1.00 27.74 163 ILE D N 1
ATOM 6103 C CA . ILE D 1 163 ? 37.382 95.389 436.853 1.00 25.50 163 ILE D CA 1
ATOM 6104 C C . ILE D 1 163 ? 38.317 94.232 437.201 1.00 26.74 163 ILE D C 1
ATOM 6105 O O . ILE D 1 163 ? 38.956 94.240 438.261 1.00 24.10 163 ILE D O 1
ATOM 6110 N N . GLY D 1 164 ? 38.432 93.261 436.299 1.00 22.59 164 GLY D N 1
ATOM 6111 C CA . GLY D 1 164 ? 39.218 92.064 436.557 1.00 23.85 164 GLY D CA 1
ATOM 6112 C C . GLY D 1 164 ? 40.706 92.335 436.719 1.00 25.26 164 GLY D C 1
ATOM 6113 O O . GLY D 1 164 ? 41.457 91.478 437.200 1.00 28.15 164 GLY D O 1
ATOM 6114 N N . ALA D 1 165 ? 41.134 93.525 436.309 1.00 20.90 165 ALA D N 1
ATOM 6115 C CA . ALA D 1 165 ? 42.532 93.922 436.437 1.00 34.72 165 ALA D CA 1
ATOM 6116 C C . ALA D 1 165 ? 42.748 94.984 437.528 1.00 39.20 165 ALA D C 1
ATOM 6117 O O . ALA D 1 165 ? 43.886 95.309 437.859 1.00 36.42 165 ALA D O 1
ATOM 6119 N N . VAL D 1 166 ? 41.660 95.521 438.082 1.00 34.05 166 VAL D N 1
ATOM 6120 C CA . VAL D 1 166 ? 41.759 96.547 439.125 1.00 29.93 166 VAL D CA 1
ATOM 6121 C C . VAL D 1 166 ? 42.383 95.993 440.401 1.00 34.02 166 VAL D C 1
ATOM 6122 O O . VAL D 1 166 ? 41.913 94.993 440.949 1.00 32.31 166 VAL D O 1
ATOM 6126 N N . ARG D 1 167 ? 43.449 96.640 440.864 1.00 30.16 167 ARG D N 1
ATOM 6127 C CA . ARG D 1 167 ? 44.037 96.309 442.158 1.00 37.32 167 ARG D CA 1
ATOM 6128 C C . ARG D 1 167 ? 43.183 96.861 443.299 1.00 36.87 167 ARG D C 1
ATOM 6129 O O . ARG D 1 167 ? 43.147 98.070 443.537 1.00 35.54 167 ARG D O 1
ATOM 6137 N N . ARG D 1 168 ? 42.486 95.969 443.995 1.00 27.60 168 ARG D N 1
ATOM 6138 C CA . ARG D 1 168 ? 41.625 96.376 445.098 1.00 33.18 168 ARG D CA 1
ATOM 6139 C C . ARG D 1 168 ? 41.887 95.491 446.315 1.00 34.28 168 ARG D C 1
ATOM 6140 O O . ARG D 1 168 ? 42.979 94.930 446.458 1.00 30.44 168 ARG D O 1
ATOM 6148 N N . ALA D 1 169 ? 40.900 95.362 447.196 1.00 30.22 169 ALA D N 1
ATOM 6149 C CA . ALA D 1 169 ? 41.144 94.660 448.449 1.00 32.38 169 ALA D CA 1
ATOM 6150 C C . ALA D 1 169 ? 40.016 93.723 448.863 1.00 33.06 169 ALA D C 1
ATOM 6151 O O . ALA D 1 169 ? 38.847 93.992 448.604 1.00 37.50 169 ALA D O 1
ATOM 6153 N N . VAL D 1 170 ? 40.386 92.609 449.488 1.00 31.98 170 VAL D N 1
ATOM 6154 C CA . VAL D 1 170 ? 39.449 91.827 450.289 1.00 36.01 170 VAL D CA 1
ATOM 6155 C C . VAL D 1 170 ? 39.830 91.996 451.762 1.00 43.53 170 VAL D C 1
ATOM 6156 O O . VAL D 1 170 ? 40.971 92.334 452.080 1.00 35.38 170 VAL D O 1
ATOM 6160 N N . PHE D 1 171 ? 38.882 91.778 452.664 1.00 43.67 171 PHE D N 1
ATOM 6161 C CA . PHE D 1 171 ? 39.177 91.930 454.085 1.00 45.17 171 PHE D CA 1
ATOM 6162 C C . PHE D 1 171 ? 38.861 90.659 454.845 1.00 41.86 171 PHE D C 1
ATOM 6163 O O . PHE D 1 171 ? 37.803 90.061 454.659 1.00 48.99 171 PHE D O 1
ATOM 6171 N N . SER D 1 172 ? 39.795 90.239 455.688 1.00 48.83 172 SER D N 1
ATOM 6172 C CA . SER D 1 172 ? 39.623 89.022 456.473 1.00 49.21 172 SER D CA 1
ATOM 6173 C C . SER D 1 172 ? 38.559 89.224 457.544 1.00 48.12 172 SER D C 1
ATOM 6174 O O . SER D 1 172 ? 38.148 90.355 457.815 1.00 52.07 172 SER D O 1
ATOM 6177 N N . ALA D 1 173 ? 38.110 88.122 458.139 1.00 53.51 173 ALA D N 1
ATOM 6178 C CA . ALA D 1 173 ? 37.136 88.168 459.226 1.00 60.25 173 ALA D CA 1
ATOM 6179 C C . ALA D 1 173 ? 37.659 89.064 460.336 1.00 60.89 173 ALA D C 1
ATOM 6180 O O . ALA D 1 173 ? 36.907 89.801 460.974 1.00 71.33 173 ALA D O 1
ATOM 6182 N N . GLU D 1 174 ? 38.969 88.995 460.539 1.00 61.81 174 GLU D N 1
ATOM 6183 C CA . GLU D 1 174 ? 39.673 89.812 461.515 1.00 65.23 174 GLU D CA 1
ATOM 6184 C C . GLU D 1 174 ? 39.694 91.290 461.119 1.00 67.16 174 GLU D C 1
ATOM 6185 O O . GLU D 1 174 ? 39.677 92.171 461.978 1.00 77.77 174 GLU D O 1
ATOM 6191 N N . GLY D 1 175 ? 39.720 91.559 459.817 1.00 66.31 175 GLY D N 1
ATOM 6192 C CA . GLY D 1 175 ? 39.730 92.927 459.322 1.00 65.52 175 GLY D CA 1
ATOM 6193 C C . GLY D 1 175 ? 41.005 93.294 458.579 1.00 61.56 175 GLY D C 1
ATOM 6194 O O . GLY D 1 175 ? 41.194 94.442 458.167 1.00 61.16 175 GLY D O 1
ATOM 6195 N N . GLU D 1 176 ? 41.884 92.309 458.411 1.00 51.34 176 GLU D N 1
ATOM 6196 C CA . GLU D 1 176 ? 43.148 92.510 457.711 1.00 57.49 176 GLU D CA 1
ATOM 6197 C C . GLU D 1 176 ? 42.917 92.724 456.207 1.00 51.64 176 GLU D C 1
ATOM 6198 O O . GLU D 1 176 ? 42.207 91.950 455.565 1.00 47.71 176 GLU D O 1
ATOM 6204 N N . GLU D 1 177 ? 43.512 93.778 455.657 1.00 45.99 177 GLU D N 1
ATOM 6205 C CA . GLU D 1 177 ? 43.320 94.133 454.250 1.00 40.72 177 GLU D CA 1
ATOM 6206 C C . GLU D 1 177 ? 44.316 93.419 453.339 1.00 40.21 177 GLU D C 1
ATOM 6207 O O . GLU D 1 177 ? 45.529 93.579 453.484 1.00 37.81 177 GLU D O 1
ATOM 6213 N N . LYS D 1 178 ? 43.794 92.636 452.396 1.00 34.63 178 LYS D N 1
ATOM 6214 C CA . LYS D 1 178 ? 44.629 91.845 451.490 1.00 38.92 178 LYS D CA 1
ATOM 6215 C C . LYS D 1 178 ? 44.427 92.249 450.023 1.00 31.31 178 LYS D C 1
ATOM 6216 O O . LYS D 1 178 ? 43.322 92.592 449.621 1.00 33.94 178 LYS D O 1
ATOM 6222 N N . PRO D 1 179 ? 45.499 92.203 449.217 1.00 36.55 179 PRO D N 1
ATOM 6223 C CA . PRO D 1 179 ? 45.403 92.601 447.811 1.00 36.59 179 PRO D CA 1
ATOM 6224 C C . PRO D 1 179 ? 44.473 91.684 447.022 1.00 28.43 179 PRO D C 1
ATOM 6225 O O . PRO D 1 179 ? 44.561 90.460 447.138 1.00 29.63 179 PRO D O 1
ATOM 6229 N N . PHE D 1 180 ? 43.587 92.285 446.239 1.00 28.93 180 PHE D N 1
ATOM 6230 C CA . PHE D 1 180 ? 42.564 91.548 445.505 1.00 30.99 180 PHE D CA 1
ATOM 6231 C C . PHE D 1 180 ? 42.583 91.907 444.028 1.00 28.12 180 PHE D C 1
ATOM 6232 O O . PHE D 1 180 ? 42.505 93.080 443.663 1.00 31.42 180 PHE D O 1
ATOM 6240 N N . ILE D 1 181 ? 42.708 90.885 443.185 1.00 29.86 181 ILE D N 1
ATOM 6241 C CA . ILE D 1 181 ? 42.573 91.040 441.741 1.00 33.49 181 ILE D CA 1
ATOM 6242 C C . ILE D 1 181 ? 41.694 89.883 441.271 1.00 33.81 181 ILE D C 1
ATOM 6243 O O . ILE D 1 181 ? 42.083 88.721 441.366 1.00 33.55 181 ILE D O 1
ATOM 6248 N N . SER D 1 182 ? 40.492 90.199 440.799 1.00 31.73 182 SER D N 1
ATOM 6249 C CA . SER D 1 182 ? 39.468 89.173 440.627 1.00 31.92 182 SER D CA 1
ATOM 6250 C C . SER D 1 182 ? 39.666 88.319 439.370 1.00 28.00 182 SER D C 1
ATOM 6251 O O . SER D 1 182 ? 39.338 87.136 439.365 1.00 28.62 182 SER D O 1
ATOM 6254 N N . GLY D 1 183 ? 40.207 88.915 438.310 1.00 27.78 183 GLY D N 1
ATOM 6255 C CA . GLY D 1 183 ? 40.401 88.189 437.064 1.00 28.96 183 GLY D CA 1
ATOM 6256 C C . GLY D 1 183 ? 39.058 87.913 436.413 1.00 28.21 183 GLY D C 1
ATOM 6257 O O . GLY D 1 183 ? 38.075 88.593 436.704 1.00 31.70 183 GLY D O 1
ATOM 6258 N N . TYR D 1 184 ? 39.008 86.913 435.540 1.00 24.23 184 TYR D N 1
ATOM 6259 C CA . TYR D 1 184 ? 37.760 86.548 434.872 1.00 24.27 184 TYR D CA 1
ATOM 6260 C C . TYR D 1 184 ? 37.703 85.037 434.695 1.00 24.01 184 TYR D C 1
ATOM 6261 O O . TYR D 1 184 ? 38.737 84.384 434.562 1.00 24.01 184 TYR D O 1
ATOM 6270 N N . SER D 1 185 ? 36.494 84.485 434.693 1.00 25.75 185 SER D N 1
ATOM 6271 C CA . SER D 1 185 ? 36.327 83.040 434.571 1.00 24.31 185 SER D CA 1
ATOM 6272 C C . SER D 1 185 ? 36.466 82.572 433.126 1.00 21.66 185 SER D C 1
ATOM 6273 O O . SER D 1 185 ? 36.768 81.407 432.883 1.00 25.91 185 SER D O 1
ATOM 6276 N N . ASN D 1 186 ? 36.227 83.474 432.173 1.00 27.26 186 ASN D N 1
ATOM 6277 C CA . ASN D 1 186 ? 36.229 83.111 430.754 1.00 23.33 186 ASN D CA 1
ATOM 6278 C C . ASN D 1 186 ? 37.468 83.635 430.005 1.00 21.55 186 ASN D C 1
ATOM 6279 O O . ASN D 1 186 ? 37.806 84.811 430.108 1.00 27.43 186 ASN D O 1
ATOM 6284 N N . SER D 1 187 ? 38.154 82.752 429.277 1.00 19.86 187 SER D N 1
ATOM 6285 C CA . SER D 1 187 ? 39.241 83.161 428.383 1.00 24.99 187 SER D CA 1
ATOM 6286 C C . SER D 1 187 ? 38.691 83.627 427.028 1.00 27.58 187 SER D C 1
ATOM 6287 O O . SER D 1 187 ? 39.435 84.085 426.172 1.00 21.24 187 SER D O 1
ATOM 6290 N N . ARG D 1 188 ? 37.382 83.509 426.843 1.00 24.87 188 ARG D N 1
ATOM 6291 C CA . ARG D 1 188 ? 36.736 83.988 425.629 1.00 22.59 188 ARG D CA 1
ATOM 6292 C C . ARG D 1 188 ? 35.460 84.745 425.949 1.00 30.40 188 ARG D C 1
ATOM 6293 O O . ARG D 1 188 ? 34.692 84.353 426.840 1.00 23.18 188 ARG D O 1
ATOM 6301 N N . LEU D 1 189 ? 35.241 85.835 425.219 1.00 27.74 189 LEU D N 1
ATOM 6302 C CA . LEU D 1 189 ? 34.044 86.648 425.390 1.00 23.47 189 LEU D CA 1
ATOM 6303 C C . LEU D 1 189 ? 32.976 86.180 424.411 1.00 29.13 189 LEU D C 1
ATOM 6304 O O . LEU D 1 189 ? 33.300 85.615 423.373 1.00 23.15 189 LEU D O 1
ATOM 6309 N N . PRO D 1 190 ? 31.692 86.403 424.736 1.00 22.03 190 PRO D N 1
ATOM 6310 C CA . PRO D 1 190 ? 30.675 86.105 423.718 1.00 22.79 190 PRO D CA 1
ATOM 6311 C C . PRO D 1 190 ? 30.779 87.105 422.565 1.00 25.52 190 PRO D C 1
ATOM 6312 O O . PRO D 1 190 ? 31.006 88.284 422.826 1.00 22.82 190 PRO D O 1
ATOM 6316 N N . ASN D 1 191 ? 30.652 86.650 421.323 1.00 24.48 191 ASN D N 1
ATOM 6317 C CA . ASN D 1 191 ? 30.597 87.582 420.207 1.00 22.95 191 ASN D CA 1
ATOM 6318 C C . ASN D 1 191 ? 29.179 88.088 420.093 1.00 22.02 191 ASN D C 1
ATOM 6319 O O . ASN D 1 191 ? 28.287 87.356 419.654 1.00 24.75 191 ASN D O 1
ATOM 6324 N N . ILE D 1 192 ? 28.971 89.336 420.496 1.00 20.72 192 ILE D N 1
ATOM 6325 C CA . ILE D 1 192 ? 27.640 89.922 420.483 1.00 24.50 192 ILE D CA 1
ATOM 6326 C C . ILE D 1 192 ? 27.446 90.849 419.278 1.00 23.87 192 ILE D C 1
ATOM 6327 O O . ILE D 1 192 ? 26.519 91.653 419.251 1.00 21.67 192 ILE D O 1
ATOM 6332 N N . TRP D 1 193 ? 28.304 90.713 418.270 1.00 26.33 193 TRP D N 1
ATOM 6333 C CA . TRP D 1 193 ? 28.345 91.687 417.175 1.00 23.16 193 TRP D CA 1
ATOM 6334 C C . TRP D 1 193 ? 27.973 91.127 415.801 1.00 26.28 193 TRP D C 1
ATOM 6335 O O . TRP D 1 193 ? 27.974 91.867 414.815 1.00 28.71 193 TRP D O 1
ATOM 6346 N N . ASP D 1 194 ? 27.675 89.834 415.719 1.00 25.02 194 ASP D N 1
ATOM 6347 C CA . ASP D 1 194 ? 27.288 89.236 414.437 1.00 26.79 194 ASP D CA 1
ATOM 6348 C C . ASP D 1 194 ? 25.767 89.312 414.252 1.00 28.42 194 ASP D C 1
ATOM 6349 O O . ASP D 1 194 ? 25.050 88.317 414.408 1.00 25.85 194 ASP D O 1
ATOM 6354 N N . LEU D 1 195 ? 25.288 90.506 413.911 1.00 26.37 195 LEU D N 1
ATOM 6355 C CA . LEU D 1 195 ? 23.857 90.806 413.933 1.00 28.79 195 LEU D CA 1
ATOM 6356 C C . LEU D 1 195 ? 23.050 89.961 412.966 1.00 36.40 195 LEU D C 1
ATOM 6357 O O . LEU D 1 195 ? 21.885 89.657 413.229 1.00 35.50 195 LEU D O 1
ATOM 6362 N N . SER D 1 196 ? 23.670 89.570 411.856 1.00 27.02 196 SER D N 1
ATOM 6363 C CA . SER D 1 196 ? 22.962 88.815 410.823 1.00 29.18 196 SER D CA 1
ATOM 6364 C C . SER D 1 196 ? 22.511 87.440 411.316 1.00 38.10 196 SER D C 1
ATOM 6365 O O . SER D 1 196 ? 21.700 86.784 410.672 1.00 39.55 196 SER D O 1
ATOM 6368 N N . LYS D 1 197 ? 23.018 87.006 412.465 1.00 31.92 197 LYS D N 1
ATOM 6369 C CA . LYS D 1 197 ? 22.634 85.704 413.001 1.00 35.46 197 LYS D CA 1
ATOM 6370 C C . LYS D 1 197 ? 21.441 85.791 413.961 1.00 35.72 197 LYS D C 1
ATOM 6371 O O . LYS D 1 197 ? 20.938 84.765 414.421 1.00 40.90 197 LYS D O 1
ATOM 6377 N N . GLU D 1 198 ? 20.989 87.005 414.265 1.00 30.74 198 GLU D N 1
ATOM 6378 C CA . GLU D 1 198 ? 19.882 87.177 415.209 1.00 38.27 198 GLU D CA 1
ATOM 6379 C C . GLU D 1 198 ? 18.546 87.344 414.493 1.00 44.68 198 GLU D C 1
ATOM 6380 O O . GLU D 1 198 ? 18.491 87.333 413.262 1.00 42.90 198 GLU D O 1
ATOM 6386 N N . ASN D 1 199 ? 17.474 87.483 415.271 1.00 39.89 199 ASN D N 1
ATOM 6387 C CA . ASN D 1 199 ? 16.154 87.776 414.724 1.00 31.83 199 ASN D CA 1
ATOM 6388 C C . ASN D 1 199 ? 16.154 89.204 414.219 1.00 29.78 199 ASN D C 1
ATOM 6389 O O . ASN D 1 199 ? 16.342 90.139 414.998 1.00 30.56 199 ASN D O 1
ATOM 6394 N N . PRO D 1 200 ? 15.955 89.380 412.903 1.00 28.67 200 PRO D N 1
ATOM 6395 C CA . PRO D 1 200 ? 16.029 90.703 412.268 1.00 31.51 200 PRO D CA 1
ATOM 6396 C C . PRO D 1 200 ? 14.880 91.644 412.650 1.00 32.51 200 PRO D C 1
ATOM 6397 O O . PRO D 1 200 ? 14.880 92.815 412.256 1.00 30.56 200 PRO D O 1
ATOM 6401 N N . ALA D 1 201 ? 13.902 91.139 413.395 1.00 29.53 201 ALA D N 1
ATOM 6402 C CA . ALA D 1 201 ? 12.832 92.000 413.898 1.00 31.08 201 ALA D CA 1
ATOM 6403 C C . ALA D 1 201 ? 13.348 92.878 415.043 1.00 34.30 201 ALA D C 1
ATOM 6404 O O . ALA D 1 201 ? 12.792 93.946 415.318 1.00 38.33 201 ALA D O 1
ATOM 6406 N N . SER D 1 202 ? 14.421 92.428 415.696 1.00 30.83 202 SER D N 1
ATOM 6407 C CA . SER D 1 202 ? 14.991 93.141 416.841 1.00 34.86 202 SER D CA 1
ATOM 6408 C C . SER D 1 202 ? 16.479 93.482 416.684 1.00 28.33 202 SER D C 1
ATOM 6409 O O . SER D 1 202 ? 16.949 94.477 417.243 1.00 30.27 202 SER D O 1
ATOM 6412 N N . ALA D 1 203 ? 17.216 92.660 415.933 1.00 30.58 203 ALA D N 1
ATOM 6413 C CA . ALA D 1 203 ? 18.680 92.759 415.893 1.00 30.20 203 ALA D CA 1
ATOM 6414 C C . ALA D 1 203 ? 19.188 94.144 415.500 1.00 35.98 203 ALA D C 1
ATOM 6415 O O . ALA D 1 203 ? 20.230 94.592 415.986 1.00 41.55 203 ALA D O 1
ATOM 6417 N N . TRP D 1 204 ? 18.439 94.833 414.643 1.00 33.25 204 TRP D N 1
ATOM 6418 C CA . TRP D 1 204 ? 18.904 96.084 414.048 1.00 34.39 204 TRP D CA 1
ATOM 6419 C C . TRP D 1 204 ? 18.255 97.311 414.686 1.00 44.12 204 TRP D C 1
ATOM 6420 O O . TRP D 1 204 ? 18.640 98.444 414.401 1.00 49.52 204 TRP D O 1
ATOM 6431 N N . SER D 1 205 ? 17.275 97.079 415.555 1.00 40.85 205 SER D N 1
ATOM 6432 C CA . SER D 1 205 ? 16.558 98.166 416.221 1.00 51.59 205 SER D CA 1
ATOM 6433 C C . SER D 1 205 ? 17.500 99.034 417.057 1.00 58.00 205 SER D C 1
ATOM 6434 O O . SER D 1 205 ? 17.089 100.041 417.634 1.00 65.51 205 SER D O 1
#